Protein AF-A0AAD5XCI0-F1 (afdb_monomer_lite)

pLDDT: mean 84.83, std 14.46, range [26.53, 98.38]

Foldseek 3Di:
DDDDDDDDDPDDDDPPPDPAAFPPGPQNLLQLVLQQFWQQDFAVHPVLLVQCPQNDVLLLVLLVVLLLQLLLFFVPPVVKRFTALQQLCVQVCPPLVHDVVVQVLLLSLLLSAAPSRASSLSSLSSNQSSQVSLVADRAQRWDFHHHDPHHRPRSPQQDDDDPDNLVSVQVSVVRSVDHLLLQLLSVQQSQQAFFDACVSCVPQDPPVRRTFHQADDYSHRFLRNLQCVVVVNTSGSLCPNDPVRVPSVCSCPVVPNPNSVQCNHRVSSRVSSSVSSNSSSPSGIPNTDIHGGRDHRQKDWDPFAWAQDVLFIKGKGKIKHWDQVFAFDWKWKAFPFPRDIWTWAWDDSQWGWRHVVITIITMTITMGGDDDDDRQFIWMWIATPVRDIDIGQSSVVTHGYDHAKDWHLLQKAKADPDPWKIKTKTKMKGFPVQVVWFKKKWKKWWDFDPDPPDTDTDIDIDIDTWAWDPDDPHPPTITMTIDMDMYTPSTLSHMWIKMDTPNDIDDTDRSCSRVVVHPQHPQAAAEWEWDWEFAAQDPVFQLRTDIFIDTPNDPPDEAHEAAAFHKHKYKYFAQDQAFWWKAKQLQLCFLHQLLRTADLANFPTFHHRGIDMHIGGRNFAAKIKMATNPFVSLLRRRIHIYGYDYPDPDDFPEEDEKEKEFHANDDRVVQLCVQQDLVNLVSDHDDGRAIDIPSHQEAEDEDAAQGKYWYKYFASYQFFKKKKAKFPWKKWWQDKQRFGWDTDIDRMAIDGHGIMTIIIIGHHHDPPDQDAKIKTKIKTDDDFADPVRDGDDDDIHIGTYIHDHDPPHHYDDGPQPDDPNDDDHPDDLQVQQRIGGPDFAAAFDAPEEDEWEWDWHAFPVSTIAIDTPPAFADRFLAHQQLLLVFADPVQVPPDPCLQPVSLQEDEADFGKYKYKYFQQHSFKWKKFKHSDWKFWQHKAADDDDPVPGDGHPTGTTTHGMHIHGHRIITIIMDGLNRQGKMKIAISNSSNVVRGRIHIYHGPSVPSDDDDDPSRVVSCVVVVGASHGGSQNHYRNPNPNTDDGGD

Radius of gyration: 37.1 Å; chains: 1; bounding box: 99×82×114 Å

Sequence (1046 aa):
MLVRACVLTLGWILQAFAATVTWPSANSRYDELEEVYYQDAGYRGAQFSTLFTPCSDDNALALRMGFHDMVGHNVSDSANLVGGIDSSLRYELNHTNNVFSFNAHYFYYTNFANQRASVADLQALGLVHGVALCNGPTIPYRAGRLDALSANPSYAFLPSDVADPIHELIGNFSLMGFNQSEFISVIACAHTIGGVEHDEHPLIVSAAENKLMFDSTNLIFDDLIVSQYVSGQSVDPLVVGPTSFDVDFRIFSSDGNVTIKQMNSPEAFASRCTDMLAKVLNSVPTTSVLTDVLVPYEVKPSHVGYDFVDGVLTFLGEIRVRTTEEAVDSVSIISSDSGETISATAISNGNATGGFPVETFQFYSFAKAINKTAVSAYSVNVTYSNGTSILFDNNEALFPIEPRVFYSQSSSCLATNDVMNWTATIVAAVSNDLVTNPVHLIFTQGVRDSVPTFPVVNLQAETITMSKVASQNLSSSFTLYSATVTINAWTQNQATFDISVGGVNDSFHKLTDLVGQNCAATNNVLYWNITYVQTDLGSYVPGGARRVIGVNGVWPVDAVYANLGDTLQIRVANQLDVPTSLHFFGIHQTGSPQYDGVPYVTQCPIPSGNSFTYTVFLNQSGTFWIEGDYMGQSVDGLRVPLIVRSTGDVKYNNDFIVRLTDWYSDEYPDLFAQFSSNLNPLGTLPTPGAILANEQSNSSLPFITGETYMVRLISMASQIAMNIAIDGHNMTIVEVDGVSIQPYEVTSLAIAPSQRLGVLVTAVDDTNTTLVNYAMRISQRMKGADSDGTEVVSGQLTTYLVISYAVDNPLGQSVDTSEGGGIVIIYNDTVLPSLEPLIDTDVLIPTQQILLDASVLMMADGSSHGTFNDIAYIRPAVPSLMTALSMPSDALKANLEVYGIDTNPFLLDDGVTELVISNNNAVEYAFHLHGHSFQVIAVAALPYASSEIVEPQTGPPSRDTIHIPANYYAVVRFENENPGVWLFHGTTTFLRDSGFSATLIETPTAINITFDADFAQTCAASGIPFTGNAAGNALLNMTGLQDEVL

InterPro domains:
  IPR001117 Multicopper oxidase, second cupredoxin domain [PF00394] (655-783)
  IPR002016 Haem peroxidase [PF00141] (56-197)
  IPR002016 Haem peroxidase [PS50873] (33-194)
  IPR008972 Cupredoxin [G3DSA:2.60.40.420] (506-646)
  IPR008972 Cupredoxin [G3DSA:2.60.40.420] (649-817)
  IPR008972 Cupredoxin [G3DSA:2.60.40.420] (843-1023)
  IPR008972 Cupredoxin [SSF49503] (526-676)
  IPR008972 Cupredoxin [SSF49503] (651-767)
  IPR008972 Cupredoxin [SSF49503] (840-1019)
  IPR010255 Haem peroxidase superfamily [SSF48113] (54-331)
  IPR011706 Multicopper oxidase, C-terminal [PF07731] (875-1004)
  IPR011707 Multicopper oxidase-like, N-terminal [PF07732] (543-646)
  IPR045087 Multicopper oxidase [PTHR11709] (546-986)

Organism: NCBI:txid109957

Secondary structure (DSSP, 8-state):
---------S--S----PPPPPSS-SSTHHHHHHHHHH--EETT---GGGGGSS--HHHHHHHHHHHHHHTT--TT-TTT---SSSSGGGG-TTSTTS-TTHHHHHHHHHTT-BTTB-HHHHHHHHHHHHHHHTTPPPP--B------SS--TTTT-SPSS-S-HHHHHHHHHHHTT--HHHHHHHHHHHTTS-EEETTT-TTTS-TTT-EEESSSSSS--SSHHHHHHHHT----HHHHS-TTS-HHHHHHHTTTSHHHHHT-SHHHHHHHHHHHHHHHHT---TT----SBP---SEEEEEEEEEEETTEEEEEEEEEEE-SSS-EEEEEEEETTT--EEEEEEEEEEEEEETTTTEEEEEEEEEEE-SS---SEEEEEEEETTS-EEEE-TTTT-EE--SSEEE-GGG-EEEE-SSSEEEEEEEEEEETTTTTSPEEEEEEEEEE---SSSPPEEEEEEEEEPEEP------TTEEEEEEEEEEEGGGGGG-EEEEEETTEEEEEEEGGGGTT-B---TT-EEEEEEEEEE----TTSTT-SSEEEEETTBSSPPPEEEETT-EEEEEEEE-SSS-B-EEEET---TT-GGGS--BTTTB--B-TT-EEEEEEE----EEEEEEE-STTTTTTT-EEEEEEE---S---SEEEEEEEEEE-SS-HHHHHHHHTSTT-TT-PPPPPSEEEETTBSS-EEE--TT-EEEEEEEE--SS--EEEEETT--EEEEEETTEEEEEEEESEEEE-TT-EEEEEEEPP--TTS---BEEEEEEEPP-B--TTS----SS--EEEEEEES-TTSPBPPP---STT-PPPPSB-TT-GGG--BSS--PPP--SEEEEEEEEEEE-TTS-EEEEETTB-----SS-HHHHHHHS-HHHHHH-GGGG-GGG-EEEE-SSEEEEEEEE-SSB-EEEEETT--EEEEEEEESSP-GGG----SSPPPEESEEEE-TTEEEEEEEE--S-EEEEEEES-HHHHHHT-EEEEEESTTT------HHHHHHHHHHT--SSSSTTSSSTT--TT------

Structure (mmCIF, N/CA/C/O backbone):
data_AF-A0AAD5XCI0-F1
#
_entry.id   AF-A0AAD5XCI0-F1
#
loop_
_atom_site.group_PDB
_atom_site.id
_atom_site.type_symbol
_atom_site.label_atom_id
_atom_site.label_alt_id
_atom_site.label_comp_id
_atom_site.label_asym_id
_atom_site.label_entity_id
_atom_site.label_seq_id
_atom_site.pdbx_PDB_ins_code
_atom_site.Cartn_x
_atom_site.Cartn_y
_atom_site.Cartn_z
_atom_site.occupancy
_atom_site.B_iso_or_equiv
_atom_site.auth_seq_id
_atom_site.auth_comp_id
_atom_site.auth_asym_id
_atom_site.auth_atom_id
_atom_site.pdbx_PDB_model_num
ATOM 1 N N . MET A 1 1 ? -3.051 -17.624 68.750 1.00 33.34 1 MET A N 1
ATOM 2 C CA . MET A 1 1 ? -2.814 -19.065 68.498 1.00 33.34 1 MET A CA 1
ATOM 3 C C . MET A 1 1 ? -4.013 -19.847 69.040 1.00 33.34 1 MET A C 1
ATOM 5 O O . MET A 1 1 ? -3.899 -20.521 70.048 1.00 33.34 1 MET A O 1
ATOM 9 N N . LEU A 1 2 ? -5.259 -19.549 68.663 1.00 30.66 2 LEU A N 1
ATOM 10 C CA . LEU A 1 2 ? -5.952 -19.594 67.361 1.00 30.66 2 LEU A CA 1
ATOM 11 C C . LEU A 1 2 ? -6.353 -21.012 66.928 1.00 30.66 2 LEU A C 1
ATOM 13 O O . LEU A 1 2 ? -5.729 -21.661 66.101 1.00 30.66 2 LEU A O 1
ATOM 17 N N . VAL A 1 3 ? -7.446 -21.423 67.568 1.00 31.31 3 VAL A N 1
ATOM 18 C CA . VAL A 1 3 ? -8.455 -22.391 67.147 1.00 31.31 3 VAL A CA 1
ATOM 19 C C . VAL A 1 3 ? -9.175 -21.854 65.906 1.00 31.31 3 VAL A C 1
ATOM 21 O O . VAL A 1 3 ? -9.707 -20.748 65.966 1.00 31.31 3 VAL A O 1
ATOM 24 N N . ARG A 1 4 ? -9.229 -22.640 64.825 1.00 26.53 4 ARG A N 1
ATOM 25 C CA . ARG A 1 4 ? -10.362 -22.751 63.881 1.00 26.53 4 ARG A CA 1
ATOM 26 C C . ARG A 1 4 ? -10.073 -23.899 62.907 1.00 26.53 4 ARG A C 1
ATOM 28 O O . ARG A 1 4 ? -9.461 -23.720 61.865 1.00 26.53 4 ARG A O 1
ATOM 35 N N . ALA A 1 5 ? -10.491 -25.093 63.315 1.00 29.95 5 ALA A N 1
ATOM 36 C CA . ALA A 1 5 ? -10.629 -26.285 62.489 1.00 29.95 5 ALA A CA 1
ATOM 37 C C . ALA A 1 5 ? -12.114 -26.692 62.497 1.00 29.95 5 ALA A C 1
ATOM 39 O O . ALA A 1 5 ? -12.790 -26.465 63.502 1.00 29.95 5 ALA A O 1
ATOM 40 N N . CYS A 1 6 ? -12.567 -27.314 61.403 1.00 28.59 6 CYS A N 1
ATOM 41 C CA . CYS A 1 6 ? -13.896 -27.906 61.173 1.00 28.59 6 CYS A CA 1
ATOM 42 C C . CYS A 1 6 ? -15.082 -26.942 61.000 1.00 28.59 6 CYS A C 1
ATOM 44 O O . CYS A 1 6 ? -15.758 -26.669 61.980 1.00 28.59 6 CYS A O 1
ATOM 46 N N . VAL A 1 7 ? -15.375 -26.534 59.752 1.00 28.02 7 VAL A N 1
ATOM 47 C CA . VAL A 1 7 ? -16.684 -26.673 59.053 1.00 28.02 7 VAL A CA 1
ATOM 48 C C . VAL A 1 7 ? -16.430 -26.437 57.549 1.00 28.02 7 VAL A C 1
ATOM 50 O O . VAL A 1 7 ? -16.573 -25.321 57.080 1.00 28.02 7 VAL A O 1
ATOM 53 N N . LEU A 1 8 ? -15.985 -27.449 56.797 1.00 28.78 8 LEU A N 1
ATOM 54 C CA . LEU A 1 8 ? -15.925 -27.437 55.319 1.00 28.78 8 LEU A CA 1
ATOM 55 C C . LEU A 1 8 ? -15.891 -28.896 54.828 1.00 28.78 8 LEU A C 1
ATOM 57 O O . LEU A 1 8 ? -14.874 -29.391 54.366 1.00 28.78 8 LEU A O 1
ATOM 61 N N . THR A 1 9 ? -16.971 -29.646 55.038 1.00 32.72 9 THR A N 1
ATOM 62 C CA . THR A 1 9 ? -17.254 -30.909 54.332 1.00 32.72 9 THR A CA 1
ATOM 63 C C . THR A 1 9 ? -18.761 -31.158 54.379 1.00 32.72 9 THR A C 1
ATOM 65 O O . THR A 1 9 ? -19.386 -30.889 55.400 1.00 32.72 9 THR A O 1
ATOM 68 N N . LEU A 1 10 ? -19.302 -31.702 53.283 1.00 30.53 10 LEU A N 1
ATOM 69 C CA . LEU A 1 10 ? -20.712 -32.023 52.991 1.00 30.53 10 LEU A CA 1
ATOM 70 C C . LEU A 1 10 ? -21.543 -30.914 52.327 1.00 30.53 10 LEU A C 1
ATOM 72 O O . LEU A 1 10 ? -22.449 -30.335 52.913 1.00 30.53 10 LEU A O 1
ATOM 76 N N . GLY A 1 11 ? -21.265 -30.724 51.036 1.00 26.69 11 GLY A N 1
ATOM 77 C CA . GLY A 1 11 ? -22.129 -30.029 50.082 1.00 26.69 11 GLY A CA 1
ATOM 78 C C . GLY A 1 11 ? -21.727 -30.296 48.628 1.00 26.69 11 GLY A C 1
ATOM 79 O O . GLY A 1 11 ? -21.838 -29.409 47.803 1.00 26.69 11 GLY A O 1
ATOM 80 N N . TRP A 1 12 ? -21.191 -31.483 48.323 1.00 35.09 12 TRP A N 1
ATOM 81 C CA . TRP A 1 12 ? -20.853 -31.913 46.961 1.00 35.09 12 TRP A CA 1
ATOM 82 C C . TRP A 1 12 ? -21.550 -33.241 46.693 1.00 35.09 12 TRP A C 1
ATOM 84 O O . TRP A 1 12 ? -20.977 -34.301 46.931 1.00 35.09 12 TRP A O 1
ATOM 94 N N . ILE A 1 13 ? -22.811 -33.193 46.265 1.00 30.88 13 ILE A N 1
ATOM 95 C CA . ILE A 1 13 ? -23.473 -34.323 45.610 1.00 30.88 13 ILE A CA 1
ATOM 96 C C . ILE A 1 13 ? -24.319 -33.754 44.466 1.00 30.88 13 ILE A C 1
ATOM 98 O O . ILE A 1 13 ? -25.287 -33.040 44.710 1.00 30.88 13 ILE A O 1
ATOM 102 N N . LEU A 1 14 ? -23.934 -34.148 43.245 1.00 27.53 14 LEU A N 1
ATOM 103 C CA . LEU A 1 14 ? -24.643 -34.005 41.966 1.00 27.53 14 LEU A CA 1
ATOM 104 C C . LEU A 1 14 ? -24.702 -32.590 41.360 1.00 27.53 14 LEU A C 1
ATOM 106 O O . LEU A 1 14 ? -25.779 -32.079 41.072 1.00 27.53 14 LEU A O 1
ATOM 110 N N . GLN A 1 15 ? -23.543 -32.012 41.030 1.00 31.00 15 GLN A N 1
ATOM 111 C CA . GLN A 1 15 ? -23.463 -31.312 39.744 1.00 31.00 15 GLN A CA 1
ATOM 112 C C . GLN A 1 15 ? -23.339 -32.401 38.678 1.00 31.00 15 GLN A C 1
ATOM 114 O O . GLN A 1 15 ? -22.415 -33.215 38.719 1.00 31.00 15 GLN A O 1
ATOM 119 N N . ALA A 1 16 ? -24.318 -32.482 37.778 1.00 30.00 16 ALA A N 1
ATOM 120 C CA . ALA A 1 16 ? -24.107 -33.167 36.513 1.00 30.00 16 ALA A CA 1
ATOM 121 C C . ALA A 1 16 ? -22.825 -32.579 35.911 1.00 30.00 16 ALA A C 1
ATOM 123 O O . ALA A 1 16 ? -22.718 -31.358 35.826 1.00 30.00 16 ALA A O 1
ATOM 124 N N . PHE A 1 17 ? -21.840 -33.418 35.582 1.00 36.22 17 PHE A N 1
ATOM 125 C CA . PHE A 1 17 ? -20.681 -32.972 34.818 1.00 36.22 17 PHE A CA 1
ATOM 126 C C . PHE A 1 17 ? -21.228 -32.383 33.516 1.00 36.22 17 PHE A C 1
ATOM 128 O O . PHE A 1 17 ? -21.676 -33.132 32.647 1.00 36.22 17 PHE A O 1
ATOM 135 N N . ALA A 1 18 ? -21.287 -31.054 33.422 1.00 48.53 18 ALA A N 1
ATOM 136 C CA . ALA A 1 18 ? -21.473 -30.395 32.144 1.00 48.53 18 ALA A CA 1
ATOM 137 C C . ALA A 1 18 ? -20.324 -30.884 31.258 1.00 48.53 18 ALA A C 1
ATOM 139 O O . ALA A 1 18 ? -19.176 -30.916 31.708 1.00 48.53 18 ALA A O 1
ATOM 140 N N . ALA A 1 19 ? -20.643 -31.371 30.061 1.00 58.66 19 ALA A N 1
ATOM 141 C CA . ALA A 1 19 ? -19.615 -31.810 29.130 1.00 58.66 19 ALA A CA 1
ATOM 142 C C . ALA A 1 19 ? -18.649 -30.641 28.889 1.00 58.66 19 ALA A C 1
ATOM 144 O O . ALA A 1 19 ? -19.093 -29.510 28.690 1.00 58.66 19 ALA A O 1
ATOM 145 N N . THR A 1 20 ? -17.343 -30.902 28.944 1.00 71.38 20 THR A N 1
ATOM 146 C CA . THR A 1 20 ? -16.312 -29.920 28.593 1.00 71.38 20 THR A CA 1
ATOM 147 C C . THR A 1 20 ? -16.612 -29.368 27.201 1.00 71.38 20 THR A C 1
ATOM 149 O O . THR A 1 20 ? -16.985 -30.127 26.309 1.00 71.38 20 THR A O 1
ATOM 152 N N . VAL A 1 21 ? -16.483 -28.062 26.992 1.00 81.44 21 VAL A N 1
ATOM 153 C CA . VAL A 1 21 ? -16.739 -27.468 25.673 1.00 81.44 21 VAL A CA 1
ATOM 154 C C . VAL A 1 21 ? -15.673 -27.909 24.667 1.00 81.44 21 VAL A C 1
ATOM 156 O O . VAL A 1 21 ? -14.490 -27.958 24.998 1.00 81.44 21 VAL A O 1
ATOM 159 N N . THR A 1 22 ? -16.091 -28.260 23.447 1.00 85.31 22 THR A N 1
ATOM 160 C CA . THR A 1 22 ? -15.200 -28.685 22.353 1.00 85.31 22 THR A CA 1
ATOM 161 C C . THR A 1 22 ? -14.999 -27.572 21.338 1.00 85.31 22 THR A C 1
ATOM 163 O O . THR A 1 22 ? -15.917 -26.781 21.104 1.00 85.31 22 THR A O 1
ATOM 166 N N . TRP A 1 23 ? -13.828 -27.544 20.707 1.00 88.00 23 TRP A N 1
ATOM 167 C CA . TRP A 1 23 ? -13.549 -26.695 19.552 1.00 88.00 23 TRP A CA 1
ATOM 168 C C . TRP A 1 23 ? -13.311 -27.563 18.301 1.00 88.00 23 TRP A C 1
ATOM 170 O O . TRP A 1 23 ? -12.513 -28.500 18.366 1.00 88.00 23 TRP A O 1
ATOM 180 N N . PRO A 1 24 ? -13.947 -27.281 17.154 1.00 87.81 24 PRO A N 1
ATOM 181 C CA . PRO A 1 24 ? -15.033 -26.320 17.009 1.00 87.81 24 PRO A CA 1
ATOM 182 C C . PRO A 1 24 ? -16.280 -26.787 17.774 1.00 87.81 24 PRO A C 1
ATOM 184 O O . PRO A 1 24 ? -16.511 -27.988 17.968 1.00 87.81 24 PRO A O 1
ATOM 187 N N . SER A 1 25 ? -17.087 -25.836 18.227 1.00 86.25 25 SER A N 1
ATOM 188 C CA . SER A 1 25 ? -18.356 -26.139 18.883 1.00 86.25 25 SER A CA 1
ATOM 189 C C . SER A 1 25 ? -19.383 -26.676 17.883 1.00 86.25 25 SER A C 1
ATOM 191 O O . SER A 1 25 ? -19.447 -26.246 16.731 1.00 86.25 25 SER A O 1
ATOM 193 N N . ALA A 1 26 ? -20.269 -27.568 18.343 1.00 80.56 26 ALA A N 1
ATOM 194 C CA . ALA A 1 26 ? -21.433 -27.998 17.561 1.00 80.56 26 ALA A CA 1
ATOM 195 C C . ALA A 1 26 ? -22.368 -26.824 17.217 1.00 80.56 26 ALA A C 1
ATOM 197 O O . ALA A 1 26 ? -23.058 -26.853 16.197 1.00 80.56 26 ALA A O 1
ATOM 198 N N . ASN A 1 27 ? -22.382 -25.787 18.060 1.00 82.19 27 ASN A N 1
ATOM 199 C CA . ASN A 1 27 ? -22.955 -24.493 17.727 1.00 82.19 27 ASN A CA 1
ATOM 200 C C . ASN A 1 27 ? -21.802 -23.536 17.425 1.00 82.19 27 ASN A C 1
ATOM 202 O O . ASN A 1 27 ? -21.234 -22.940 18.337 1.00 82.19 27 ASN A O 1
ATOM 206 N N . SER A 1 28 ? -21.476 -23.373 16.144 1.00 78.75 28 SER A N 1
ATOM 207 C CA . SER A 1 28 ? -20.334 -22.574 15.686 1.00 78.75 28 SER A CA 1
ATOM 208 C C . SER A 1 28 ? -20.349 -21.117 16.170 1.00 78.75 28 SER A C 1
ATOM 210 O O . SER A 1 28 ? -19.309 -20.470 16.170 1.00 78.75 28 SER A O 1
ATOM 212 N N . ARG A 1 29 ? -21.504 -20.585 16.600 1.00 82.94 29 ARG A N 1
ATOM 213 C CA . ARG A 1 29 ? -21.604 -19.240 17.200 1.00 82.94 29 ARG A CA 1
ATOM 214 C C . ARG A 1 29 ? -20.873 -19.130 18.532 1.00 82.94 29 ARG A C 1
ATOM 216 O O . ARG A 1 29 ? -20.406 -18.056 18.891 1.00 82.94 29 ARG A O 1
ATOM 223 N N . TYR A 1 30 ? -20.769 -20.245 19.251 1.00 89.94 30 TYR A N 1
ATOM 224 C CA . TYR A 1 30 ? -20.054 -20.317 20.515 1.00 89.94 30 TYR A CA 1
ATOM 225 C C . TYR A 1 30 ? -18.593 -19.898 20.339 1.00 89.94 30 TYR A C 1
ATOM 227 O O . TYR A 1 30 ? -18.116 -19.064 21.096 1.00 89.94 30 TYR A O 1
ATOM 235 N N . ASP A 1 31 ? -17.902 -20.439 19.329 1.00 89.88 31 ASP A N 1
ATOM 236 C CA . ASP A 1 31 ? -16.462 -20.226 19.135 1.00 89.88 31 ASP A CA 1
ATOM 237 C C . ASP A 1 31 ? -16.114 -18.744 18.943 1.00 89.88 31 ASP A C 1
ATOM 239 O O . ASP A 1 31 ? -15.097 -18.277 19.453 1.00 89.88 31 ASP A O 1
ATOM 243 N N . GLU A 1 32 ? -16.962 -18.012 18.217 1.00 91.25 32 GLU A N 1
ATOM 244 C CA . GLU A 1 32 ? -16.773 -16.589 17.935 1.00 91.25 32 GLU A CA 1
ATOM 245 C C . GLU A 1 32 ? -17.142 -15.717 19.139 1.00 91.25 32 GLU A C 1
ATOM 247 O O . GLU A 1 32 ? -16.369 -14.858 19.553 1.00 91.25 32 GLU A O 1
ATOM 252 N N . LEU A 1 33 ? -18.307 -15.956 19.746 1.00 93.50 33 LEU A N 1
ATOM 253 C CA . LEU A 1 33 ? -18.782 -15.149 20.872 1.00 93.50 33 LEU A CA 1
ATOM 254 C C . LEU A 1 33 ? -17.976 -15.394 22.152 1.00 93.50 33 LEU A C 1
ATOM 256 O O . LEU A 1 33 ? -17.872 -14.497 22.982 1.00 93.50 33 LEU A O 1
ATOM 260 N N . GLU A 1 34 ? -17.382 -16.578 22.313 1.00 93.12 34 GLU A N 1
ATOM 261 C CA . GLU A 1 34 ? -16.438 -16.872 23.397 1.00 93.12 34 GLU A CA 1
ATOM 262 C C . GLU A 1 34 ? -15.187 -16.006 23.293 1.00 93.12 34 GLU A C 1
ATOM 264 O O . GLU A 1 34 ? -14.701 -15.511 24.309 1.00 93.12 34 GLU A O 1
ATOM 269 N N . GLU A 1 35 ? -14.713 -15.770 22.071 1.00 91.00 35 GLU A N 1
ATOM 270 C CA . GLU A 1 35 ? -13.583 -14.885 21.813 1.00 91.00 35 GLU A CA 1
ATOM 271 C C . GLU A 1 35 ? -13.935 -13.437 22.129 1.00 91.00 35 GLU A C 1
ATOM 273 O O . GLU A 1 35 ? -13.231 -12.796 22.902 1.00 91.00 35 GLU A O 1
ATOM 278 N N . VAL A 1 36 ? -15.063 -12.951 21.601 1.00 92.69 36 VAL A N 1
ATOM 279 C CA . VAL A 1 36 ? -15.539 -11.582 21.849 1.00 92.69 36 VAL A CA 1
ATOM 280 C C . VAL A 1 36 ? -15.763 -11.333 23.342 1.00 92.69 36 VAL A C 1
ATOM 282 O O . VAL A 1 36 ? -15.479 -10.242 23.830 1.00 92.69 36 VAL A O 1
ATOM 285 N N . TYR A 1 37 ? -16.252 -12.337 24.076 1.00 92.56 37 TYR A N 1
ATOM 286 C CA . TYR A 1 37 ? -16.551 -12.195 25.496 1.00 92.56 37 TYR A CA 1
ATOM 287 C C . TYR A 1 37 ? -15.302 -12.267 26.385 1.00 92.56 37 TYR A C 1
ATOM 289 O O . TYR A 1 37 ? -15.104 -11.394 27.228 1.00 92.56 37 TYR A O 1
ATOM 297 N N . TYR A 1 38 ? -14.457 -13.291 26.223 1.00 92.69 38 TYR A N 1
ATOM 298 C CA . TYR A 1 38 ? -13.346 -13.552 27.148 1.00 92.69 38 TYR A CA 1
ATOM 299 C C . TYR A 1 38 ? -11.987 -13.044 26.660 1.00 92.69 38 TYR A C 1
ATOM 301 O O . TYR A 1 38 ? -11.130 -12.725 27.480 1.00 92.69 38 TYR A O 1
ATOM 309 N N . GLN A 1 39 ? -11.758 -12.943 25.353 1.00 92.12 39 GLN A N 1
ATOM 310 C CA . GLN A 1 39 ? -10.493 -12.484 24.776 1.00 92.12 39 GLN A CA 1
ATOM 311 C C . GLN A 1 39 ? -10.635 -11.031 24.326 1.00 92.12 39 GLN A C 1
ATOM 313 O O . GLN A 1 39 ? -10.619 -10.721 23.141 1.00 92.12 39 GLN A O 1
ATOM 318 N N . ASP A 1 40 ? -10.805 -10.128 25.285 1.00 88.94 40 ASP A N 1
ATOM 319 C CA . ASP A 1 40 ? -11.168 -8.742 24.993 1.00 88.94 40 ASP A CA 1
ATOM 320 C C . ASP A 1 40 ? -9.954 -7.819 24.776 1.00 88.94 40 ASP A C 1
ATOM 322 O O . ASP A 1 40 ? -9.921 -7.035 23.836 1.00 88.94 40 ASP A O 1
ATOM 326 N N . ALA A 1 41 ? -8.912 -7.937 25.590 1.00 88.88 41 ALA A N 1
ATOM 327 C CA . ALA A 1 41 ? -7.736 -7.075 25.568 1.00 88.88 41 ALA A CA 1
ATOM 328 C C . ALA A 1 41 ? -6.435 -7.878 25.432 1.00 88.88 41 ALA A C 1
ATOM 330 O O . ALA A 1 41 ? -6.369 -9.067 25.742 1.00 88.88 41 ALA A O 1
ATOM 331 N N . GLY A 1 42 ? -5.366 -7.201 25.007 1.00 88.00 42 GLY A N 1
ATOM 332 C CA . GLY A 1 42 ? -4.055 -7.809 24.779 1.00 88.00 42 GLY A CA 1
ATOM 333 C C . GLY A 1 42 ? -3.919 -8.415 23.382 1.00 88.00 42 GLY A C 1
ATOM 334 O O . GLY A 1 42 ? -4.496 -7.917 22.415 1.00 88.00 42 GLY A O 1
ATOM 335 N N . TYR A 1 43 ? -3.112 -9.466 23.262 1.00 87.38 43 TYR A N 1
ATOM 336 C CA . TYR A 1 43 ? -2.834 -10.114 21.984 1.00 87.38 43 TYR A CA 1
ATOM 337 C C . TYR A 1 43 ? -4.108 -10.706 21.372 1.00 87.38 43 TYR A C 1
ATOM 339 O O . TYR A 1 43 ? -4.771 -11.529 22.000 1.00 87.38 43 TYR A O 1
ATOM 347 N N . ARG A 1 44 ? -4.448 -10.273 20.148 1.00 85.50 44 ARG A N 1
ATOM 348 C CA . ARG A 1 44 ? -5.693 -10.636 19.441 1.00 85.50 44 ARG A CA 1
ATOM 349 C C . ARG A 1 44 ? -6.977 -10.325 20.229 1.00 85.50 44 ARG A C 1
ATOM 351 O O . ARG A 1 44 ? -7.993 -10.979 20.019 1.00 85.50 44 ARG A O 1
ATOM 358 N N . GLY A 1 45 ? -6.939 -9.357 21.145 1.00 88.62 45 GLY A N 1
ATOM 359 C CA . GLY A 1 45 ? -8.127 -8.932 21.881 1.00 88.62 45 GLY A CA 1
ATOM 360 C C . GLY A 1 45 ? -9.205 -8.386 20.941 1.00 88.62 45 GLY A C 1
ATOM 361 O O . GLY A 1 45 ? -8.890 -7.598 20.052 1.00 88.62 45 GLY A O 1
ATOM 362 N N . ALA A 1 46 ? -10.459 -8.792 21.137 1.00 88.81 46 ALA A N 1
ATOM 363 C CA . ALA A 1 46 ? -11.598 -8.305 20.366 1.00 88.81 46 ALA A CA 1
ATOM 364 C C . ALA A 1 46 ? -11.832 -6.801 20.575 1.00 88.81 46 ALA A C 1
ATOM 366 O O . ALA A 1 46 ? -12.239 -6.120 19.647 1.00 88.81 46 ALA A O 1
ATOM 367 N N . GLN A 1 47 ? -11.525 -6.269 21.760 1.00 91.06 47 GLN A N 1
ATOM 368 C CA . GLN A 1 47 ? -11.748 -4.881 22.180 1.00 91.06 47 GLN A CA 1
ATOM 369 C C . GLN A 1 47 ? -13.230 -4.483 22.249 1.00 91.06 47 GLN A C 1
ATOM 371 O O . GLN A 1 47 ? -13.572 -3.309 22.104 1.00 91.06 47 GLN A O 1
ATOM 376 N N . PHE A 1 48 ? -14.112 -5.444 22.515 1.00 92.56 48 PHE A N 1
ATOM 377 C CA . PHE A 1 48 ? -15.555 -5.241 22.647 1.00 92.56 48 PHE A CA 1
ATOM 378 C C . PHE A 1 48 ? -15.947 -4.472 23.920 1.00 92.56 48 PHE A C 1
ATOM 380 O O . PHE A 1 48 ? -16.985 -3.814 23.973 1.00 92.56 48 PHE A O 1
ATOM 387 N N . SER A 1 49 ? -15.132 -4.535 24.974 1.00 90.25 49 SER A N 1
ATOM 388 C CA . SER A 1 49 ? -15.390 -3.826 26.229 1.00 90.25 49 SER A CA 1
ATOM 389 C C . SER A 1 49 ? -15.036 -2.336 26.187 1.00 90.25 49 SER A C 1
ATOM 391 O O . SER A 1 49 ? -15.333 -1.617 27.143 1.00 90.25 49 SER A O 1
ATOM 393 N N . THR A 1 50 ? -14.425 -1.857 25.096 1.00 91.00 50 THR A N 1
ATOM 394 C CA . THR A 1 50 ? -13.902 -0.483 24.989 1.00 91.00 50 THR A CA 1
ATOM 395 C C . THR A 1 50 ? -14.983 0.586 25.097 1.00 91.00 50 THR A C 1
ATOM 397 O O . THR A 1 50 ? -14.724 1.628 25.690 1.00 91.00 50 THR A O 1
ATOM 400 N N . LEU A 1 51 ? -16.200 0.320 24.610 1.00 90.00 51 LEU A N 1
ATOM 401 C CA . LEU A 1 51 ? -17.340 1.229 24.782 1.00 90.00 51 LEU A CA 1
ATOM 402 C C . LEU A 1 51 ? -17.808 1.326 26.247 1.00 90.00 51 LEU A C 1
ATOM 404 O O . LEU A 1 51 ? -18.415 2.312 26.637 1.00 90.00 51 LEU A O 1
ATOM 408 N N . PHE A 1 52 ? -17.526 0.309 27.061 1.00 90.19 52 PHE A N 1
ATOM 409 C CA . PHE A 1 52 ? -18.044 0.166 28.427 1.00 90.19 52 PHE A CA 1
ATOM 410 C C . PHE A 1 52 ? -16.979 0.435 29.505 1.00 90.19 52 PHE A C 1
ATOM 412 O O . PHE A 1 52 ? -17.251 0.256 30.698 1.00 90.19 52 PHE A O 1
ATOM 419 N N . THR A 1 53 ? -15.753 0.787 29.091 1.00 87.69 53 THR A N 1
ATOM 420 C CA . THR A 1 53 ? -14.583 0.930 29.967 1.00 87.69 53 THR A CA 1
ATOM 421 C C . THR A 1 53 ? -13.929 2.309 29.804 1.00 87.69 53 THR A C 1
ATOM 423 O O . THR A 1 53 ? -13.436 2.619 28.721 1.00 87.69 53 THR A O 1
ATOM 426 N N . PRO A 1 54 ? -13.799 3.111 30.881 1.00 89.75 54 PRO A N 1
ATOM 427 C CA . PRO A 1 54 ? -14.346 2.881 32.223 1.00 89.75 54 PRO A CA 1
ATOM 428 C C . PRO A 1 54 ? -15.883 2.944 32.229 1.00 89.75 54 PRO A C 1
ATOM 430 O O . PRO A 1 54 ? -16.472 3.427 31.270 1.00 89.75 54 PRO A O 1
ATOM 433 N N . CYS A 1 55 ? -16.519 2.495 33.319 1.00 90.50 55 CYS A N 1
ATOM 434 C CA . CYS A 1 55 ? -17.972 2.602 33.478 1.00 90.50 55 CYS A CA 1
ATOM 435 C C . CYS A 1 55 ? -18.456 4.045 33.223 1.00 90.50 55 CYS A C 1
ATOM 437 O O . CYS A 1 55 ? -17.993 4.989 33.874 1.00 90.50 55 CYS A O 1
ATOM 439 N N . SER A 1 56 ? -19.368 4.193 32.264 1.00 91.56 56 SER A N 1
ATOM 440 C CA . SER A 1 56 ? -19.910 5.456 31.762 1.00 91.56 56 SER A CA 1
ATOM 441 C C . SER A 1 56 ? -21.436 5.370 31.598 1.00 91.56 56 SER A C 1
ATOM 443 O O . SER A 1 56 ? -22.073 4.368 31.933 1.00 91.56 56 SER A O 1
ATOM 445 N N . ASP A 1 57 ? -22.038 6.424 31.050 1.00 89.12 57 ASP A N 1
ATOM 446 C CA . ASP A 1 57 ? -23.444 6.412 30.646 1.00 89.12 57 ASP A CA 1
ATOM 447 C C . ASP A 1 57 ? -23.751 5.382 29.544 1.00 89.12 57 ASP A C 1
ATOM 449 O O . ASP A 1 57 ? -24.882 4.899 29.468 1.00 89.12 57 ASP A O 1
ATOM 453 N N . ASP A 1 58 ? -22.754 4.963 28.760 1.00 92.50 58 ASP A N 1
ATOM 454 C CA . ASP A 1 58 ? -22.897 3.893 27.766 1.00 92.50 58 ASP A CA 1
ATOM 455 C C . ASP A 1 58 ? -23.229 2.553 28.445 1.00 92.50 58 ASP A C 1
ATOM 457 O O . ASP A 1 58 ? -24.026 1.761 27.941 1.00 92.50 58 ASP A O 1
ATOM 461 N N . ASN A 1 59 ? -22.703 2.295 29.647 1.00 93.44 59 ASN A N 1
ATOM 462 C CA . ASN A 1 59 ? -23.034 1.091 30.411 1.00 93.44 59 ASN A CA 1
ATOM 463 C C . ASN A 1 59 ? -24.515 1.061 30.816 1.00 93.44 59 ASN A C 1
ATOM 465 O O . ASN A 1 59 ? -25.187 0.037 30.659 1.00 93.44 59 ASN A O 1
ATOM 469 N N . ALA A 1 60 ? -25.030 2.192 31.309 1.00 90.56 60 ALA A N 1
ATOM 470 C CA . ALA A 1 60 ? -26.446 2.340 31.638 1.00 90.56 60 ALA A CA 1
ATOM 471 C C . ALA A 1 60 ? -27.317 2.235 30.374 1.00 90.56 60 ALA A C 1
ATOM 473 O O . ALA A 1 60 ? -28.377 1.602 30.387 1.00 90.56 60 ALA A O 1
ATOM 474 N N . LEU A 1 61 ? -26.841 2.781 29.252 1.00 90.81 61 LEU A N 1
ATOM 475 C CA . LEU A 1 61 ? -27.526 2.710 27.969 1.00 90.81 61 LEU A CA 1
ATOM 476 C C . LEU A 1 61 ? -27.594 1.280 27.412 1.00 90.81 61 LEU A C 1
ATOM 478 O O . LEU A 1 61 ? -28.640 0.889 26.895 1.00 90.81 61 LEU A O 1
ATOM 482 N N . ALA A 1 62 ? -26.543 0.470 27.568 1.00 93.06 62 ALA A N 1
ATOM 483 C CA . ALA A 1 62 ? -26.542 -0.941 27.172 1.00 93.06 62 ALA A CA 1
ATOM 484 C C . ALA A 1 62 ? -27.567 -1.767 27.969 1.00 93.06 62 ALA A C 1
ATOM 486 O O . ALA A 1 62 ? -28.299 -2.584 27.400 1.00 93.06 62 ALA A O 1
ATOM 487 N N . LEU A 1 63 ? -27.664 -1.513 29.278 1.00 92.25 63 LEU A N 1
ATOM 488 C CA . LEU A 1 63 ? -28.677 -2.118 30.143 1.00 92.25 63 LEU A CA 1
ATOM 489 C C . LEU A 1 63 ? -30.094 -1.721 29.704 1.00 92.25 63 LEU A C 1
ATOM 491 O O . LEU A 1 63 ? -30.968 -2.582 29.557 1.00 92.25 63 LEU A O 1
ATOM 495 N N . ARG A 1 64 ? -30.300 -0.432 29.409 1.00 89.06 64 ARG A N 1
ATOM 496 C CA . ARG A 1 64 ? -31.568 0.100 28.898 1.00 89.06 64 ARG A CA 1
ATOM 497 C C . ARG A 1 64 ? -31.932 -0.484 27.530 1.00 89.06 64 ARG A C 1
ATOM 499 O O . ARG A 1 64 ? -33.077 -0.885 27.345 1.00 89.06 64 ARG A O 1
ATOM 506 N N . MET A 1 65 ? -30.987 -0.601 26.596 1.00 90.06 65 MET A N 1
ATOM 507 C CA . MET A 1 65 ? -31.220 -1.220 25.283 1.00 90.06 65 MET A CA 1
ATOM 508 C C . MET A 1 65 ? -31.725 -2.652 25.403 1.00 90.06 65 MET A C 1
ATOM 510 O O . MET A 1 65 ? -32.723 -2.998 24.774 1.00 90.06 65 MET A O 1
ATOM 514 N N . GLY A 1 66 ? -31.070 -3.480 26.226 1.00 90.50 66 GLY A N 1
ATOM 515 C CA . GLY A 1 66 ? -31.512 -4.858 26.434 1.00 90.50 66 GLY A CA 1
ATOM 516 C C . GLY A 1 66 ? -32.947 -4.918 26.958 1.00 90.50 66 GLY A C 1
ATOM 517 O O . GLY A 1 66 ? -33.756 -5.707 26.478 1.00 90.50 66 GLY A O 1
ATOM 518 N N . PHE A 1 67 ? -33.309 -4.028 27.878 1.00 88.06 67 PHE A N 1
ATOM 519 C CA . PHE A 1 67 ? -34.686 -3.948 28.348 1.00 88.06 67 PHE A CA 1
ATOM 520 C C . PHE A 1 67 ? -35.671 -3.527 27.245 1.00 88.06 67 PHE A C 1
ATOM 522 O O . PHE A 1 67 ? -36.698 -4.180 27.071 1.00 88.06 67 PHE A O 1
ATOM 529 N N . HIS A 1 68 ? -35.358 -2.477 26.482 1.00 86.88 68 HIS A N 1
ATOM 530 C CA . HIS A 1 68 ? -36.238 -1.947 25.433 1.00 86.88 68 HIS A CA 1
ATOM 531 C C . HIS A 1 68 ? -36.492 -2.941 24.292 1.00 86.88 68 HIS A C 1
ATOM 533 O O . HIS A 1 68 ? -37.600 -2.972 23.761 1.00 86.88 68 HIS A O 1
ATOM 539 N N . ASP A 1 69 ? -35.505 -3.759 23.937 1.00 88.19 69 ASP A N 1
ATOM 540 C CA . ASP A 1 69 ? -35.656 -4.814 22.928 1.00 88.19 69 ASP A CA 1
ATOM 541 C C . ASP A 1 69 ? -36.472 -5.997 23.494 1.00 88.19 69 ASP A C 1
ATOM 543 O O . ASP A 1 69 ? -37.421 -6.483 22.876 1.00 88.19 69 ASP A O 1
ATOM 547 N N . MET A 1 70 ? -36.212 -6.375 24.756 1.00 87.69 70 MET A N 1
ATOM 548 C CA . MET A 1 70 ? -36.953 -7.434 25.450 1.00 87.69 70 MET A CA 1
ATOM 549 C C . MET A 1 70 ? -38.451 -7.136 25.598 1.00 87.69 70 MET A C 1
ATOM 551 O O . MET A 1 70 ? -39.251 -8.067 25.532 1.00 87.69 70 MET A O 1
ATOM 555 N N . VAL A 1 71 ? -38.854 -5.867 25.744 1.00 80.56 71 VAL A N 1
ATOM 556 C CA . VAL A 1 71 ? -40.266 -5.450 25.898 1.00 80.56 71 VAL A CA 1
ATOM 557 C C . VAL A 1 71 ? -41.164 -5.939 24.755 1.00 80.56 71 VAL A C 1
ATOM 559 O O . VAL A 1 71 ? -42.363 -6.140 24.947 1.00 80.56 71 VAL A O 1
ATOM 562 N N . GLY A 1 72 ? -40.601 -6.197 23.575 1.00 78.00 72 GLY A N 1
ATOM 563 C CA . GLY A 1 72 ? -41.335 -6.783 22.461 1.00 78.00 72 GLY A CA 1
ATOM 564 C C . GLY A 1 72 ? -41.700 -8.267 22.629 1.00 78.00 72 GLY A C 1
ATOM 565 O O . GLY A 1 72 ? -42.431 -8.800 21.789 1.00 78.00 72 GLY A O 1
ATOM 566 N N . HIS A 1 73 ? -41.188 -8.950 23.658 1.00 85.06 73 HIS A N 1
ATOM 567 C CA . HIS A 1 73 ? -41.383 -10.382 23.869 1.00 85.06 73 HIS A CA 1
ATOM 568 C C . HIS A 1 73 ? -42.825 -10.717 24.256 1.00 85.06 73 HIS A C 1
ATOM 570 O O . HIS A 1 73 ? -43.400 -10.112 25.163 1.00 85.06 73 HIS A O 1
ATOM 576 N N . ASN A 1 74 ? -43.404 -11.728 23.606 1.00 84.06 74 ASN A N 1
ATOM 577 C CA . ASN A 1 74 ? -44.760 -12.182 23.898 1.00 84.06 74 ASN A CA 1
ATOM 578 C C . ASN A 1 74 ? -44.836 -13.701 24.118 1.00 84.06 74 ASN A C 1
ATOM 580 O O . ASN A 1 74 ? -44.932 -14.482 23.168 1.00 84.06 74 ASN A O 1
ATOM 584 N N . VAL A 1 75 ? -44.898 -14.117 25.388 1.00 83.12 75 VAL A N 1
ATOM 585 C CA . VAL A 1 75 ? -45.029 -15.522 25.804 1.00 83.12 75 VAL A CA 1
ATOM 586 C C . VAL A 1 75 ? -46.422 -16.110 25.573 1.00 83.12 75 VAL A C 1
ATOM 588 O O . VAL A 1 75 ? -46.596 -17.328 25.630 1.00 83.12 75 VAL A O 1
ATOM 591 N N . SER A 1 76 ? -47.432 -15.270 25.323 1.00 74.62 76 SER A N 1
ATOM 592 C CA . SER A 1 76 ? -48.808 -15.723 25.078 1.00 74.62 76 SER A CA 1
ATOM 593 C C . SER A 1 76 ? -49.036 -16.191 23.635 1.00 74.62 76 SER A C 1
ATOM 595 O O . SER A 1 76 ? -49.890 -17.053 23.404 1.00 74.62 76 SER A O 1
ATOM 597 N N . ASP A 1 77 ? -48.228 -15.720 22.678 1.00 70.81 77 ASP A N 1
ATOM 598 C CA . ASP A 1 77 ? -48.177 -16.272 21.320 1.00 70.81 77 ASP A CA 1
ATOM 599 C C . ASP A 1 77 ? -47.282 -17.519 21.283 1.00 70.81 77 ASP A C 1
ATOM 601 O O . ASP A 1 77 ? -46.205 -17.551 20.692 1.00 70.81 77 ASP A O 1
ATOM 605 N N . SER A 1 78 ? -47.744 -18.578 21.949 1.00 59.66 78 SER A N 1
ATOM 606 C CA . SER A 1 78 ? -47.021 -19.854 22.070 1.00 59.66 78 SER A CA 1
ATOM 607 C C . SER A 1 78 ? -46.684 -20.543 20.737 1.00 59.66 78 SER A C 1
ATOM 609 O O . SER A 1 78 ? -45.895 -21.487 20.735 1.00 59.66 78 SER A O 1
ATOM 611 N N . ALA A 1 79 ? -47.274 -20.109 19.615 1.00 59.31 79 ALA A N 1
ATOM 612 C CA . ALA A 1 79 ? -46.998 -20.669 18.295 1.00 59.31 79 ALA A CA 1
ATOM 613 C C . ALA A 1 79 ? -45.736 -20.075 17.650 1.00 59.31 79 ALA A C 1
ATOM 615 O O . ALA A 1 79 ? -45.098 -20.774 16.867 1.00 59.31 79 ALA A O 1
ATOM 616 N N . ASN A 1 80 ? -45.375 -18.828 17.983 1.00 60.25 80 ASN A N 1
ATOM 617 C CA . ASN A 1 80 ? -44.248 -18.134 17.356 1.00 60.25 80 ASN A CA 1
ATOM 618 C C . ASN A 1 80 ? -43.241 -17.535 18.351 1.00 60.25 80 ASN A C 1
ATOM 620 O O . ASN A 1 80 ? -42.095 -17.372 17.949 1.00 60.25 80 ASN A O 1
ATOM 624 N N . LEU A 1 81 ? -43.626 -17.247 19.608 1.00 67.12 81 LEU A N 1
ATOM 625 C CA . LEU A 1 81 ? -42.902 -16.384 20.565 1.00 67.12 81 LEU A CA 1
ATOM 626 C C . LEU A 1 81 ? -42.177 -15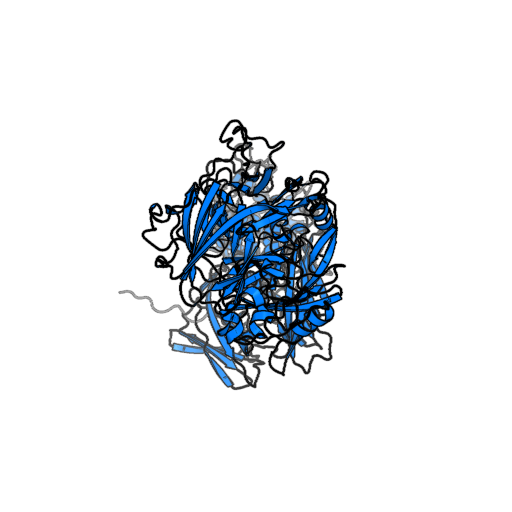.250 19.831 1.00 67.12 81 LEU A C 1
ATOM 628 O O . LEU A 1 81 ? -41.017 -15.385 19.456 1.00 67.12 81 LEU A O 1
ATOM 632 N N . VAL A 1 82 ? -42.882 -14.157 19.561 1.00 74.00 82 VAL A N 1
ATOM 633 C CA . VAL A 1 82 ? -42.309 -13.009 18.843 1.00 74.00 82 VAL A CA 1
ATOM 634 C C . VAL A 1 82 ? -41.610 -12.054 19.812 1.00 74.00 82 VAL A C 1
ATOM 636 O O . VAL A 1 82 ? -42.051 -11.916 20.954 1.00 74.00 82 VAL A O 1
ATOM 639 N N . GLY A 1 83 ? -40.539 -11.400 19.352 1.00 79.88 83 GLY A N 1
ATOM 640 C CA . GLY A 1 83 ? -39.762 -10.423 20.119 1.00 79.88 83 GLY A CA 1
ATOM 641 C C . GLY A 1 83 ? -38.865 -11.013 21.206 1.00 79.88 83 GLY A C 1
ATOM 642 O O . GLY A 1 83 ? -38.777 -12.231 21.383 1.00 79.88 83 GLY A O 1
ATOM 643 N N . GLY A 1 84 ? -38.231 -10.134 21.978 1.00 88.19 84 GLY A N 1
ATOM 644 C CA . GLY A 1 84 ? -37.184 -10.484 22.936 1.00 88.19 84 GLY A CA 1
ATOM 645 C C . GLY A 1 84 ? -35.880 -9.782 22.579 1.00 88.19 84 GLY A C 1
ATOM 646 O O . GLY A 1 84 ? -35.887 -8.823 21.820 1.00 88.19 84 GLY A O 1
ATOM 647 N N . ILE A 1 85 ? -34.756 -10.272 23.101 1.00 91.62 85 ILE A N 1
ATOM 648 C CA . ILE A 1 85 ? -33.436 -9.824 22.645 1.00 91.62 85 ILE A CA 1
ATOM 649 C C . ILE A 1 85 ? -33.155 -10.451 21.275 1.00 91.62 85 ILE A C 1
ATOM 651 O O . ILE A 1 85 ? -32.562 -11.530 21.174 1.00 91.62 85 ILE A O 1
ATOM 655 N N . ASP A 1 86 ? -33.638 -9.799 20.227 1.00 91.00 86 ASP A N 1
ATOM 656 C CA . ASP A 1 86 ? -33.452 -10.173 18.822 1.00 91.00 86 ASP A CA 1
ATOM 657 C C . ASP A 1 86 ? -32.969 -8.989 17.965 1.00 91.00 86 ASP A C 1
ATOM 659 O O . ASP A 1 86 ? -32.859 -9.101 16.745 1.00 91.00 86 ASP A O 1
ATOM 663 N N . SER A 1 87 ? -32.644 -7.857 18.596 1.00 90.50 87 SER A N 1
ATOM 664 C CA . SER A 1 87 ? -32.263 -6.600 17.956 1.00 90.50 87 SER A CA 1
ATOM 665 C C . SER A 1 87 ? -33.307 -6.069 16.968 1.00 90.50 87 SER A C 1
ATOM 667 O O . SER A 1 87 ? -32.954 -5.358 16.024 1.00 90.50 87 SER A O 1
ATOM 669 N N . SER A 1 88 ? -34.594 -6.366 17.167 1.00 87.81 88 SER A N 1
ATOM 670 C CA . SER A 1 88 ? -35.690 -5.749 16.401 1.00 87.81 88 SER A CA 1
ATOM 671 C C . SER A 1 88 ? -35.797 -4.240 16.642 1.00 87.81 88 SER A C 1
ATOM 673 O O . SER A 1 88 ? -36.168 -3.502 15.720 1.00 87.81 88 SER A O 1
ATOM 675 N N . LEU A 1 89 ? -35.338 -3.765 17.803 1.00 85.88 89 LEU A N 1
ATOM 676 C CA . LEU A 1 89 ? -35.285 -2.351 18.174 1.00 85.88 89 LEU A CA 1
ATOM 677 C C . LEU A 1 89 ? -34.537 -1.474 17.147 1.00 85.88 89 LEU A C 1
ATOM 679 O O . LEU A 1 89 ? -34.880 -0.301 16.977 1.00 85.88 89 LEU A O 1
ATOM 683 N N . ARG A 1 90 ? -33.591 -2.029 16.373 1.00 86.06 90 ARG A N 1
ATOM 684 C CA . ARG A 1 90 ? -32.878 -1.303 15.298 1.00 86.06 90 ARG A CA 1
ATOM 685 C C . ARG A 1 90 ? -33.794 -0.779 14.181 1.00 86.06 90 ARG A C 1
ATOM 687 O O . ARG A 1 90 ? -33.425 0.149 13.465 1.00 86.06 90 ARG A O 1
ATOM 694 N N . TYR A 1 91 ? -34.991 -1.347 14.038 1.00 82.75 91 TYR A N 1
ATOM 695 C CA . TYR A 1 91 ? -36.010 -0.904 13.080 1.00 82.75 91 TYR A CA 1
ATOM 696 C C . TYR A 1 91 ? -37.031 0.073 13.688 1.00 82.75 91 TYR A C 1
ATOM 698 O O . TYR A 1 91 ? -37.923 0.553 12.985 1.00 82.75 91 TYR A O 1
ATOM 706 N N . GLU A 1 92 ? -36.916 0.376 14.981 1.00 81.00 92 GLU A N 1
ATOM 707 C CA . GLU A 1 92 ? -37.943 1.051 15.788 1.00 81.00 92 GLU A CA 1
ATOM 708 C C . GLU A 1 92 ? -37.417 2.317 16.475 1.00 81.00 92 GLU A C 1
ATOM 710 O O . GLU A 1 92 ? -38.095 2.922 17.305 1.00 81.00 92 GLU A O 1
ATOM 715 N N . LEU A 1 93 ? -36.216 2.765 16.107 1.00 79.31 93 LEU A N 1
ATOM 716 C CA . LEU A 1 93 ? -35.498 3.869 16.759 1.00 79.31 93 LEU A CA 1
ATOM 717 C C . LEU A 1 93 ? -36.219 5.225 16.654 1.00 79.31 93 LEU A C 1
ATOM 719 O O . LEU A 1 93 ? -35.968 6.117 17.454 1.00 79.31 93 LEU A O 1
ATOM 723 N N . ASN A 1 94 ? -37.161 5.372 15.715 1.00 75.44 94 ASN A N 1
ATOM 724 C CA . ASN A 1 94 ? -38.005 6.569 15.591 1.00 75.44 94 ASN A CA 1
ATOM 725 C C . ASN A 1 94 ? -39.242 6.554 16.507 1.00 75.44 94 ASN A C 1
ATOM 727 O O . ASN A 1 94 ? -40.038 7.496 16.475 1.00 75.44 94 ASN A O 1
ATOM 731 N N . HIS A 1 95 ? -39.476 5.473 17.251 1.00 74.31 95 HIS A N 1
ATOM 732 C CA . HIS A 1 95 ? -40.606 5.389 18.166 1.00 74.31 95 HIS A CA 1
ATOM 733 C C . HIS A 1 95 ? -40.400 6.346 19.349 1.00 74.31 95 HIS A C 1
ATOM 735 O O . HIS A 1 95 ? -39.300 6.454 19.877 1.00 74.31 95 HIS A O 1
ATOM 741 N N . THR A 1 96 ? -41.464 6.998 19.826 1.00 66.38 96 THR A N 1
ATOM 742 C CA . THR A 1 96 ? -41.394 8.024 20.892 1.00 66.38 96 THR A CA 1
ATOM 743 C C . THR A 1 96 ? -40.884 7.515 22.239 1.00 66.38 96 THR A C 1
ATOM 745 O O . THR A 1 96 ? -40.553 8.313 23.105 1.00 66.38 96 THR A O 1
ATOM 748 N N . ASN A 1 97 ? -40.855 6.195 22.423 1.00 66.56 97 ASN A N 1
ATOM 749 C CA . ASN A 1 97 ? -40.360 5.546 23.639 1.00 66.56 97 ASN A CA 1
ATOM 750 C C . ASN A 1 97 ? -38.880 5.158 23.533 1.00 66.56 97 ASN A C 1
ATOM 752 O O . ASN A 1 97 ? -38.336 4.620 24.490 1.00 66.56 97 ASN A O 1
ATOM 756 N N . ASN A 1 98 ? -38.245 5.398 22.384 1.00 74.38 98 ASN A N 1
ATOM 757 C CA . ASN A 1 98 ? -36.844 5.095 22.146 1.00 74.38 98 ASN A CA 1
ATOM 758 C C . ASN A 1 98 ? -36.005 6.352 22.144 1.00 74.38 98 ASN A C 1
ATOM 760 O O . ASN A 1 98 ? -36.463 7.439 21.794 1.00 74.38 98 ASN A O 1
ATOM 764 N N . VAL A 1 99 ? -34.757 6.172 22.551 1.00 71.50 99 VAL A N 1
ATOM 765 C CA . VAL A 1 99 ? -33.802 7.261 22.669 1.00 71.50 99 VAL A CA 1
ATOM 766 C C . VAL A 1 99 ? -32.828 7.214 21.509 1.00 71.50 99 VAL A C 1
ATOM 768 O O . VAL A 1 99 ? -32.413 6.147 21.053 1.00 71.50 99 VAL A O 1
ATOM 771 N N . PHE A 1 100 ? -32.472 8.395 21.013 1.00 66.88 100 PHE A N 1
ATOM 772 C CA . PHE A 1 100 ? -31.622 8.543 19.835 1.00 66.88 100 PHE A CA 1
ATOM 773 C C . PHE A 1 100 ? -30.230 7.917 20.027 1.00 66.88 100 PHE A C 1
ATOM 775 O O . PHE A 1 100 ? -29.617 7.446 19.068 1.00 66.88 100 PHE A O 1
ATOM 782 N N . SER A 1 101 ? -29.743 7.877 21.268 1.00 77.25 101 SER A N 1
ATOM 783 C CA . SER A 1 101 ? -28.428 7.353 21.646 1.00 77.25 101 SER A CA 1
ATOM 784 C C . SER A 1 101 ? -28.257 5.848 21.380 1.00 77.25 101 SER A C 1
ATOM 786 O O . SER A 1 101 ? -27.129 5.406 21.158 1.00 77.25 101 SER A O 1
ATOM 788 N N . PHE A 1 102 ? -29.342 5.067 21.260 1.00 86.06 102 PHE A N 1
ATOM 789 C CA . PHE A 1 102 ? -29.281 3.647 20.868 1.00 86.06 102 PHE A CA 1
ATOM 790 C C . PHE A 1 102 ? -28.597 3.420 19.504 1.00 86.06 102 PHE A C 1
ATOM 792 O O . PHE A 1 102 ? -27.996 2.368 19.276 1.00 86.06 102 PHE A O 1
ATOM 799 N N . ASN A 1 103 ? -28.633 4.412 18.605 1.00 81.25 103 ASN A N 1
ATOM 800 C CA . ASN A 1 103 ? -27.976 4.348 17.295 1.00 81.25 103 ASN A CA 1
ATOM 801 C C . ASN A 1 103 ? -26.465 4.088 17.402 1.00 81.25 103 ASN A C 1
ATOM 803 O O . ASN A 1 103 ? -25.922 3.285 16.642 1.00 81.25 103 ASN A O 1
ATOM 807 N N . ALA A 1 104 ? -25.787 4.765 18.334 1.00 84.25 104 ALA A N 1
ATOM 808 C CA . ALA A 1 104 ? -24.336 4.675 18.483 1.00 84.25 104 ALA A CA 1
ATOM 809 C C . ALA A 1 104 ? -23.906 3.269 18.928 1.00 84.25 104 ALA A C 1
ATOM 811 O O . ALA A 1 104 ? -22.953 2.709 18.390 1.00 84.25 104 ALA A O 1
ATOM 812 N N . HIS A 1 105 ? -24.670 2.665 19.839 1.00 90.06 105 HIS A N 1
ATOM 813 C CA . HIS A 1 105 ? -24.455 1.296 20.297 1.00 90.06 105 HIS A CA 1
ATOM 814 C C . HIS A 1 105 ? -24.683 0.271 19.190 1.00 90.06 105 HIS A C 1
ATOM 816 O O . HIS A 1 105 ? -23.858 -0.620 19.015 1.00 90.06 105 HIS A O 1
ATOM 822 N N . TYR A 1 106 ? -25.752 0.402 18.398 1.00 88.75 106 TYR A N 1
ATOM 823 C CA . TYR A 1 106 ? -25.943 -0.493 17.257 1.00 88.75 106 TYR A CA 1
ATOM 824 C C . TYR A 1 106 ? -24.810 -0.368 16.245 1.00 88.75 106 TYR A C 1
ATOM 826 O O . TYR A 1 106 ? -24.285 -1.392 15.812 1.00 88.75 106 TYR A O 1
ATOM 834 N N . PHE A 1 107 ? -24.381 0.855 15.922 1.00 85.50 107 PHE A N 1
ATOM 835 C CA . PHE A 1 107 ? -23.219 1.069 15.062 1.00 85.50 107 PHE A CA 1
ATOM 836 C C . PHE A 1 107 ? -21.969 0.375 15.628 1.00 85.50 107 PHE A C 1
ATOM 838 O O . PHE A 1 107 ? -21.288 -0.348 14.901 1.00 85.50 107 PHE A O 1
ATOM 845 N N . TYR A 1 108 ? -21.728 0.497 16.935 1.00 90.19 108 TYR A N 1
ATOM 846 C CA . TYR A 1 108 ? -20.642 -0.196 17.622 1.00 90.19 108 TYR A CA 1
ATOM 847 C C . TYR A 1 108 ? -20.758 -1.724 17.520 1.00 90.19 108 TYR A C 1
ATOM 849 O O . TYR A 1 108 ? -19.825 -2.367 17.043 1.00 90.19 108 TYR A O 1
ATOM 857 N N . TYR A 1 109 ? -21.908 -2.311 17.874 1.00 92.25 109 TYR A N 1
ATOM 858 C CA . TYR A 1 109 ? -22.142 -3.758 17.794 1.00 92.25 109 TYR A CA 1
ATOM 859 C C . TYR A 1 109 ? -21.962 -4.289 16.374 1.00 92.25 109 TYR A C 1
ATOM 861 O O . TYR A 1 109 ? -21.372 -5.350 16.186 1.00 92.25 109 TYR A O 1
ATOM 869 N N . THR A 1 110 ? -22.389 -3.543 15.352 1.00 89.00 110 THR A N 1
ATOM 870 C CA . THR A 1 110 ? -22.216 -3.996 13.970 1.00 89.00 110 THR A CA 1
ATOM 871 C C . THR A 1 110 ? -20.752 -4.181 13.559 1.00 89.00 110 THR A C 1
ATOM 873 O O . THR A 1 110 ? -20.508 -4.961 12.644 1.00 89.00 110 THR A O 1
ATOM 876 N N . ASN A 1 111 ? -19.769 -3.573 14.235 1.00 88.88 111 ASN A N 1
ATOM 877 C CA . ASN A 1 111 ? -18.347 -3.818 13.948 1.00 88.88 111 ASN A CA 1
ATOM 878 C C . ASN A 1 111 ? -17.864 -5.219 14.351 1.00 88.88 111 ASN A C 1
ATOM 880 O O . ASN A 1 111 ? -16.826 -5.657 13.870 1.00 88.88 111 ASN A O 1
ATOM 884 N N . PHE A 1 112 ? -18.613 -5.919 15.202 1.00 91.81 112 PHE A N 1
ATOM 885 C CA . PHE A 1 112 ? -18.296 -7.269 15.675 1.00 91.81 112 PHE A CA 1
ATOM 886 C C . PHE A 1 112 ? -19.206 -8.332 15.051 1.00 91.81 112 PHE A C 1
ATOM 888 O O . PHE A 1 112 ? -18.995 -9.528 15.244 1.00 91.81 112 PHE A O 1
ATOM 895 N N . ALA A 1 113 ? -20.240 -7.903 14.323 1.00 92.38 113 ALA A N 1
ATOM 896 C CA . ALA A 1 113 ? -21.229 -8.794 13.744 1.00 92.38 113 ALA A CA 1
ATOM 897 C C . ALA A 1 113 ? -20.657 -9.537 12.533 1.00 92.38 113 ALA A C 1
ATOM 899 O O . ALA A 1 113 ? -20.032 -8.943 11.662 1.00 92.38 113 ALA A O 1
ATOM 900 N N . ASN A 1 114 ? -20.900 -10.839 12.445 1.00 93.00 114 ASN A N 1
ATOM 901 C CA . ASN A 1 114 ? -20.497 -11.675 11.315 1.00 93.00 114 ASN A CA 1
ATOM 902 C C . ASN A 1 114 ? -21.367 -12.942 11.260 1.00 93.00 114 ASN A C 1
ATOM 904 O O . ASN A 1 114 ? -22.293 -13.110 12.052 1.00 93.00 114 ASN A O 1
ATOM 908 N N . GLN A 1 115 ? -21.090 -13.867 10.335 1.00 90.75 115 GLN A N 1
ATOM 909 C CA . GLN A 1 115 ? -21.921 -15.068 10.161 1.00 90.75 115 GLN A CA 1
ATOM 910 C C . GLN A 1 115 ? -22.034 -15.964 11.418 1.00 90.75 115 GLN A C 1
ATOM 912 O O . GLN A 1 115 ? -22.955 -16.781 11.506 1.00 90.75 115 GLN A O 1
ATOM 917 N N . ARG A 1 116 ? -21.133 -15.812 12.403 1.00 91.75 116 ARG A N 1
ATOM 918 C CA . ARG A 1 116 ? -21.148 -16.524 13.693 1.00 91.75 116 ARG A CA 1
ATOM 919 C C . ARG A 1 116 ? -21.462 -15.629 14.905 1.00 91.75 116 ARG A C 1
ATOM 921 O O . ARG A 1 116 ? -21.718 -16.182 15.969 1.00 91.75 116 ARG A O 1
ATOM 928 N N . ALA A 1 117 ? -21.538 -14.306 14.751 1.00 93.38 117 ALA A N 1
ATOM 929 C CA . ALA A 1 117 ? -21.901 -13.358 15.810 1.00 93.38 117 ALA A CA 1
ATOM 930 C C . ALA A 1 117 ? -23.038 -12.430 15.353 1.00 93.38 117 ALA A C 1
ATOM 932 O O . ALA A 1 117 ? -22.838 -11.558 14.511 1.00 93.38 117 ALA A O 1
ATOM 933 N N . SER A 1 118 ? -24.241 -12.625 15.901 1.00 93.31 118 SER A N 1
ATOM 934 C CA . SER A 1 118 ? -25.397 -11.764 15.616 1.00 93.31 118 SER A CA 1
ATOM 935 C C . SER A 1 118 ? -25.316 -10.450 16.394 1.00 93.31 118 SER A C 1
ATOM 937 O O . SER A 1 118 ? -24.734 -10.399 17.480 1.00 93.31 118 SER A O 1
ATOM 939 N N . VAL A 1 119 ? -25.948 -9.396 15.880 1.00 93.06 119 VAL A N 1
ATOM 940 C CA . VAL A 1 119 ? -26.096 -8.131 16.618 1.00 93.06 119 VAL A CA 1
ATOM 941 C C . VAL A 1 119 ? -26.868 -8.354 17.924 1.00 93.06 119 VAL A C 1
ATOM 943 O O . VAL A 1 119 ? -26.511 -7.763 18.938 1.00 93.06 119 VAL A O 1
ATOM 946 N N . ALA A 1 120 ? -27.842 -9.265 17.942 1.00 93.88 120 ALA A N 1
ATOM 947 C CA . ALA A 1 120 ? -28.607 -9.634 19.131 1.00 93.88 120 ALA A CA 1
ATOM 948 C C . ALA A 1 120 ? -27.750 -10.291 20.225 1.00 93.88 120 ALA A C 1
ATOM 950 O O . ALA A 1 120 ? -27.911 -9.987 21.410 1.00 93.88 120 ALA A O 1
ATOM 951 N N . ASP A 1 121 ? -26.816 -11.171 19.853 1.00 95.81 121 ASP A N 1
ATOM 952 C CA . ASP A 1 121 ? -25.847 -11.743 20.795 1.00 95.81 121 ASP A CA 1
ATOM 953 C C . ASP A 1 121 ? -24.870 -10.670 21.306 1.00 95.81 121 ASP A C 1
ATOM 955 O O . ASP A 1 121 ? -24.574 -10.619 22.500 1.00 95.81 121 ASP A O 1
ATOM 959 N N . LEU A 1 122 ? -24.432 -9.757 20.438 1.00 95.69 122 LEU A N 1
ATOM 960 C CA . LEU A 1 122 ? -23.538 -8.655 20.807 1.00 95.69 122 LEU A CA 1
ATOM 961 C C . LEU A 1 122 ? -24.228 -7.625 21.714 1.00 95.69 122 LEU A C 1
ATOM 963 O O . LEU A 1 122 ? -23.637 -7.172 22.688 1.00 95.69 122 LEU A O 1
ATOM 967 N N . GLN A 1 123 ? -25.499 -7.311 21.480 1.00 95.31 123 GLN A N 1
ATOM 968 C CA . GLN A 1 123 ? -26.309 -6.470 22.363 1.00 95.31 123 GLN A CA 1
ATOM 969 C C . GLN A 1 123 ? -26.464 -7.111 23.751 1.00 95.31 123 GLN A C 1
ATOM 971 O O . GLN A 1 123 ? -26.328 -6.433 24.771 1.00 95.31 123 GLN A O 1
ATOM 976 N N . ALA A 1 124 ? -26.701 -8.426 23.803 1.00 95.69 124 ALA A N 1
ATOM 977 C CA . ALA A 1 124 ? -26.744 -9.174 25.055 1.00 95.69 124 ALA A CA 1
ATOM 978 C C . ALA A 1 124 ? -25.396 -9.132 25.799 1.00 95.69 124 ALA A C 1
ATOM 980 O O . ALA A 1 124 ? -25.381 -8.892 27.007 1.00 95.69 124 ALA A O 1
ATOM 981 N N . LEU A 1 125 ? -24.271 -9.296 25.093 1.00 94.62 125 LEU A N 1
ATOM 982 C CA . LEU A 1 125 ? -22.931 -9.123 25.666 1.00 94.62 125 LEU A CA 1
ATOM 983 C C . LEU A 1 125 ? -22.689 -7.691 26.154 1.00 94.62 125 LEU A C 1
ATOM 985 O O . LEU A 1 125 ? -22.109 -7.504 27.222 1.00 94.62 125 LEU A O 1
ATOM 989 N N . GLY A 1 126 ? -23.176 -6.687 25.422 1.00 94.12 126 GLY A N 1
ATOM 990 C CA . GLY A 1 126 ? -23.109 -5.284 25.820 1.00 94.12 126 GLY A CA 1
ATOM 991 C C . GLY A 1 126 ? -23.782 -5.030 27.168 1.00 94.12 126 GLY A C 1
ATOM 992 O O . GLY A 1 126 ? -23.206 -4.353 28.013 1.00 94.12 126 GLY A O 1
ATOM 993 N N . LEU A 1 127 ? -24.949 -5.633 27.420 1.00 94.50 127 LEU A N 1
ATOM 994 C CA . LEU A 1 127 ? -25.608 -5.569 28.731 1.00 94.50 127 LEU A CA 1
ATOM 995 C C . LEU A 1 127 ? -24.767 -6.248 29.821 1.00 94.50 127 LEU A C 1
ATOM 997 O O . LEU A 1 127 ? -24.601 -5.687 30.904 1.00 94.50 127 LEU A O 1
ATOM 1001 N N . VAL A 1 128 ? -24.221 -7.439 29.545 1.00 94.44 128 VAL A N 1
ATOM 1002 C CA . VAL A 1 128 ? -23.377 -8.180 30.501 1.00 94.44 128 VAL A CA 1
ATOM 1003 C C . VAL A 1 128 ? -22.145 -7.358 30.891 1.00 94.44 128 VAL A C 1
ATOM 1005 O O . VAL A 1 128 ? -21.850 -7.223 32.079 1.00 94.44 128 VAL A O 1
ATOM 1008 N N . HIS A 1 129 ? -21.455 -6.774 29.908 1.00 91.69 129 HIS A N 1
ATOM 1009 C CA . HIS A 1 129 ? -20.307 -5.893 30.131 1.00 91.69 129 HIS A CA 1
ATOM 1010 C C . HIS A 1 129 ? -20.716 -4.602 30.841 1.00 91.69 129 HIS A C 1
ATOM 1012 O O . HIS A 1 129 ? -20.068 -4.224 31.814 1.00 91.69 129 HIS A O 1
ATOM 1018 N N . GLY A 1 130 ? -21.816 -3.977 30.412 1.00 92.06 130 GLY A N 1
ATOM 1019 C CA . GLY A 1 130 ? -22.358 -2.757 31.005 1.00 92.06 130 GLY A CA 1
ATOM 1020 C C . GLY A 1 130 ? -22.555 -2.890 32.514 1.00 92.06 130 GLY A C 1
ATOM 1021 O O . GLY A 1 130 ? -22.088 -2.046 33.275 1.00 92.06 130 GLY A O 1
ATOM 1022 N N . VAL A 1 131 ? -23.149 -4.000 32.954 1.00 94.00 131 VAL A N 1
ATOM 1023 C CA . VAL A 1 131 ? -23.363 -4.289 34.379 1.00 94.00 131 VAL A CA 1
ATOM 1024 C C . VAL A 1 131 ? -22.053 -4.615 35.094 1.00 94.00 131 VAL A C 1
ATOM 1026 O O . VAL A 1 131 ? -21.749 -4.012 36.124 1.00 94.00 131 VAL A O 1
ATOM 1029 N N . ALA A 1 132 ? -21.257 -5.544 34.562 1.00 91.31 132 ALA A N 1
ATOM 1030 C CA . ALA A 1 132 ? -20.070 -6.035 35.259 1.00 91.31 132 ALA A CA 1
ATOM 1031 C C . ALA A 1 132 ? -18.981 -4.957 35.432 1.00 91.31 132 ALA A C 1
ATOM 1033 O O . ALA A 1 132 ? -18.364 -4.863 36.495 1.00 91.31 132 ALA A O 1
ATOM 1034 N N . LEU A 1 133 ? -18.788 -4.093 34.429 1.00 91.38 133 LEU A N 1
ATOM 1035 C CA . LEU A 1 133 ? -17.804 -3.002 34.468 1.00 91.38 133 LEU A CA 1
ATOM 1036 C C . LEU A 1 133 ? -18.194 -1.864 35.415 1.00 91.38 133 LEU A C 1
ATOM 1038 O O . LEU A 1 133 ? -17.326 -1.108 35.850 1.00 91.38 133 LEU A O 1
ATOM 1042 N N . CYS A 1 134 ? -19.469 -1.783 35.796 1.00 93.12 134 CYS A N 1
ATOM 1043 C CA . CYS A 1 134 ? -19.975 -0.855 36.804 1.00 93.12 134 CYS A CA 1
ATOM 1044 C C . CYS A 1 134 ? -20.076 -1.495 38.199 1.00 93.12 134 CYS A C 1
ATOM 1046 O O . CYS A 1 134 ? -20.923 -1.098 38.995 1.00 93.12 134 CYS A O 1
ATOM 1048 N N . ASN A 1 135 ? -19.218 -2.477 38.512 1.00 91.88 135 ASN A N 1
ATOM 1049 C CA . ASN A 1 135 ? -19.187 -3.208 39.791 1.00 91.88 135 ASN A CA 1
ATOM 1050 C C . ASN A 1 135 ? -20.423 -4.101 40.046 1.00 91.88 135 ASN A C 1
ATOM 1052 O O . ASN A 1 135 ? -20.674 -4.524 41.176 1.00 91.88 135 ASN A O 1
ATOM 1056 N N . GLY A 1 136 ? -21.186 -4.408 38.996 1.00 92.25 136 GLY A N 1
ATOM 1057 C CA . GLY A 1 136 ? -22.323 -5.316 39.063 1.00 92.25 136 GLY A CA 1
ATOM 1058 C C . GLY A 1 136 ? -21.920 -6.794 39.072 1.00 92.25 136 GLY A C 1
ATOM 1059 O O . GLY A 1 136 ? -20.753 -7.145 38.878 1.00 92.25 136 GLY A O 1
ATOM 1060 N N . PRO A 1 137 ? -22.884 -7.698 39.306 1.00 92.12 137 PRO A N 1
ATOM 1061 C CA . PRO A 1 137 ? -22.628 -9.131 39.280 1.00 92.12 137 PRO A CA 1
ATOM 1062 C C . PRO A 1 137 ? -22.379 -9.644 37.853 1.00 92.12 137 PRO A C 1
ATOM 1064 O O . PRO A 1 137 ? -22.913 -9.113 36.880 1.00 92.12 137 PRO A O 1
ATOM 1067 N N . THR A 1 138 ? -21.637 -10.748 37.728 1.00 88.56 138 THR A N 1
ATOM 1068 C CA . THR A 1 138 ? -21.559 -11.499 36.468 1.00 88.56 138 THR A CA 1
ATOM 1069 C C . THR A 1 138 ? -22.917 -12.113 36.144 1.00 88.56 138 THR A C 1
ATOM 1071 O O . THR A 1 138 ? -23.416 -12.967 36.879 1.00 88.56 138 THR A O 1
ATOM 1074 N N . ILE A 1 139 ? -23.490 -11.724 35.008 1.00 93.25 139 ILE A N 1
ATOM 1075 C CA . ILE A 1 139 ? -24.746 -12.280 34.507 1.00 93.25 139 ILE A CA 1
ATOM 1076 C C . ILE A 1 139 ? -24.430 -13.495 33.619 1.00 93.25 139 ILE A C 1
ATOM 1078 O O . ILE A 1 139 ? -23.665 -13.354 32.665 1.00 93.25 139 ILE A O 1
ATOM 1082 N N . PRO A 1 140 ? -25.014 -14.682 33.879 1.00 92.75 140 PRO A N 1
ATOM 1083 C CA . PRO A 1 140 ? -24.807 -15.858 33.038 1.00 92.75 140 PRO A CA 1
ATOM 1084 C C . PRO A 1 140 ? -25.247 -15.617 31.589 1.00 92.75 140 PRO A C 1
ATOM 1086 O O . PRO A 1 140 ? -26.441 -15.518 31.294 1.00 92.75 140 PRO A O 1
ATOM 1089 N N . TYR A 1 141 ? -24.278 -15.564 30.680 1.00 93.31 141 TYR A N 1
ATOM 1090 C CA . TYR A 1 141 ? -24.517 -15.350 29.259 1.00 93.31 141 TYR A CA 1
ATOM 1091 C C . TYR A 1 141 ? -24.678 -16.678 28.511 1.00 93.31 141 TYR A C 1
ATOM 1093 O O . TYR A 1 141 ? -23.875 -17.594 28.668 1.00 93.31 141 TYR A O 1
ATOM 1101 N N . ARG A 1 142 ? -25.716 -16.781 27.678 1.00 92.94 142 ARG A N 1
ATOM 1102 C CA . ARG A 1 142 ? -25.953 -17.895 26.744 1.00 92.94 142 ARG A CA 1
ATOM 1103 C C . ARG A 1 142 ? -25.998 -17.320 25.336 1.00 92.94 142 ARG A C 1
ATOM 1105 O O . ARG A 1 142 ? -26.752 -16.374 25.133 1.00 92.94 142 ARG A O 1
ATOM 1112 N N . ALA A 1 143 ? -25.230 -17.865 24.400 1.00 92.56 143 ALA A N 1
ATOM 1113 C CA . ALA A 1 143 ? -25.185 -17.418 23.005 1.00 92.56 143 ALA A CA 1
ATOM 1114 C C . ALA A 1 143 ? -26.310 -18.050 22.169 1.00 92.56 143 ALA A C 1
ATOM 1116 O O . ALA A 1 143 ? -26.934 -19.011 22.617 1.00 92.56 143 ALA A O 1
ATOM 1117 N N . GLY A 1 144 ? -26.534 -17.573 20.941 1.00 90.81 144 GLY A N 1
ATOM 1118 C CA . GLY A 1 144 ? -27.421 -18.221 19.964 1.00 90.81 144 GLY A CA 1
ATOM 1119 C C . GLY A 1 144 ? -28.645 -17.399 19.559 1.00 90.81 144 GLY A C 1
ATOM 1120 O O . GLY A 1 144 ? -29.600 -17.963 19.015 1.00 90.81 144 GLY A O 1
ATOM 1121 N N . ARG A 1 145 ? -28.642 -16.088 19.815 1.00 92.75 145 ARG A N 1
ATOM 1122 C CA . ARG A 1 145 ? -29.691 -15.171 19.353 1.00 92.75 145 ARG A CA 1
ATOM 1123 C C . ARG A 1 145 ? -29.579 -14.946 17.853 1.00 92.75 145 ARG A C 1
ATOM 1125 O O . ARG A 1 145 ? -28.484 -14.913 17.287 1.00 92.75 145 ARG A O 1
ATOM 1132 N N . LEU A 1 146 ? -30.721 -14.789 17.200 1.00 89.81 146 LEU A N 1
ATOM 1133 C CA . LEU A 1 146 ? -30.813 -14.449 15.785 1.00 89.81 146 LEU A CA 1
ATOM 1134 C C . LEU A 1 146 ? -31.284 -13.007 15.642 1.00 89.81 146 LEU A C 1
ATOM 1136 O O . LEU A 1 146 ? -32.190 -12.595 16.360 1.00 89.81 146 LEU A O 1
ATOM 1140 N N . ASP A 1 147 ? -30.695 -12.281 14.694 1.00 90.69 147 ASP A N 1
ATOM 1141 C CA . ASP A 1 147 ? -31.131 -10.926 14.373 1.00 90.69 147 ASP A CA 1
ATOM 1142 C C . ASP A 1 147 ? -32.516 -10.957 13.722 1.00 90.69 147 ASP A C 1
ATOM 1144 O O . ASP A 1 147 ? -32.755 -11.682 12.748 1.00 90.69 147 ASP A O 1
ATOM 1148 N N . ALA A 1 148 ? -33.427 -10.136 14.232 1.00 87.81 148 ALA A N 1
ATOM 1149 C CA . ALA A 1 148 ? -34.691 -9.848 13.585 1.00 87.81 148 ALA A CA 1
ATOM 1150 C C . ALA A 1 148 ? -34.443 -9.155 12.237 1.00 87.81 148 ALA A C 1
ATOM 1152 O O . ALA A 1 148 ? -33.536 -8.335 12.089 1.00 87.81 148 ALA A O 1
ATOM 1153 N N . LEU A 1 149 ? -35.279 -9.458 11.243 1.00 85.38 149 LEU A N 1
ATOM 1154 C CA . LEU A 1 149 ? -35.196 -8.868 9.897 1.00 85.38 149 LEU A CA 1
ATOM 1155 C C . LEU A 1 149 ? -36.184 -7.708 9.688 1.00 85.38 149 LEU A C 1
ATOM 1157 O O . LEU A 1 149 ? -36.278 -7.152 8.595 1.00 85.38 149 LEU A O 1
ATOM 1161 N N . SER A 1 150 ? -36.961 -7.367 10.716 1.00 83.00 150 SER A N 1
ATOM 1162 C CA . SER A 1 150 ? -37.954 -6.295 10.695 1.00 83.00 150 SER A CA 1
ATOM 1163 C C . SER A 1 150 ? -38.276 -5.821 12.111 1.00 83.00 150 SER A C 1
ATOM 1165 O O . SER A 1 150 ? -37.971 -6.514 13.079 1.00 83.00 150 SER A O 1
ATOM 1167 N N . ALA A 1 151 ? -38.965 -4.681 12.216 1.00 82.06 151 ALA A N 1
ATOM 1168 C CA . ALA A 1 151 ? -39.573 -4.223 13.464 1.00 82.06 151 ALA A CA 1
ATOM 1169 C C . ALA A 1 151 ? -40.537 -5.272 14.046 1.00 82.06 151 ALA A C 1
ATOM 1171 O O . ALA A 1 151 ? -41.181 -6.033 13.309 1.00 82.06 151 ALA A O 1
ATOM 1172 N N . ASN A 1 152 ? -40.660 -5.276 15.365 1.00 76.88 152 ASN A N 1
ATOM 1173 C CA . ASN A 1 152 ? -41.596 -6.075 16.121 1.00 76.88 152 ASN A CA 1
ATOM 1174 C C . ASN A 1 152 ? -43.037 -5.548 15.933 1.00 76.88 152 ASN A C 1
ATOM 1176 O O . ASN A 1 152 ? -43.354 -4.403 16.268 1.00 76.88 152 ASN A O 1
ATOM 1180 N N . PRO A 1 153 ? -43.978 -6.389 15.460 1.00 64.50 153 PRO A N 1
ATOM 1181 C CA . PRO A 1 153 ? -45.384 -6.004 15.313 1.00 64.50 153 PRO A CA 1
ATOM 1182 C C . PRO A 1 153 ? -46.058 -5.585 16.629 1.00 64.50 153 PRO A C 1
ATOM 1184 O O . PRO A 1 153 ? -47.090 -4.913 16.608 1.00 64.50 153 PRO A O 1
ATOM 1187 N N . SER A 1 154 ? -45.500 -6.017 17.762 1.00 61.56 154 SER A N 1
ATOM 1188 C CA . SER A 1 154 ? -46.036 -5.841 19.112 1.00 61.56 154 SER A CA 1
ATOM 1189 C C . SER A 1 154 ? -45.411 -4.660 19.861 1.00 61.56 154 SER A C 1
ATOM 1191 O O . SER A 1 154 ? -45.687 -4.495 21.039 1.00 61.56 154 SER A O 1
ATOM 1193 N N . TYR A 1 155 ? -44.603 -3.805 19.229 1.00 56.62 155 TYR A N 1
ATOM 1194 C CA . TYR A 1 155 ? -43.879 -2.728 19.926 1.00 56.62 155 TYR A CA 1
ATOM 1195 C C . TYR A 1 155 ? -44.767 -1.619 20.554 1.00 56.62 155 TYR A C 1
ATOM 1197 O O . TYR A 1 155 ? -44.291 -0.695 21.208 1.00 56.62 155 TYR A O 1
ATOM 1205 N N . ALA A 1 156 ? -46.090 -1.700 20.395 1.00 51.62 156 ALA A N 1
ATOM 1206 C CA . ALA A 1 156 ? -47.049 -0.648 20.741 1.00 51.62 156 ALA A CA 1
ATOM 1207 C C . ALA A 1 156 ? -47.551 -0.632 22.211 1.00 51.62 156 ALA A C 1
ATOM 1209 O O . ALA A 1 156 ? -48.567 0.005 22.482 1.00 51.62 156 ALA A O 1
ATOM 1210 N N . PHE A 1 157 ? -46.908 -1.321 23.165 1.00 53.22 157 PHE A N 1
ATOM 1211 C CA . PHE A 1 157 ? -47.516 -1.636 24.479 1.00 53.22 157 PHE A CA 1
ATOM 1212 C C . PHE A 1 157 ? -47.077 -0.793 25.701 1.00 53.22 157 PHE A C 1
ATOM 1214 O O . PHE A 1 157 ? -47.230 -1.260 26.830 1.00 53.22 157 PHE A O 1
ATOM 1221 N N . LEU A 1 158 ? -46.598 0.450 25.558 1.00 52.31 158 LEU A N 1
ATOM 1222 C CA . LEU A 1 158 ? -46.464 1.345 26.730 1.00 52.31 158 LEU A CA 1
ATOM 1223 C C . LEU A 1 158 ? -47.610 2.377 26.768 1.00 52.31 158 LEU A C 1
ATOM 1225 O O . LEU A 1 158 ? -47.887 2.990 25.736 1.00 52.31 158 LEU A O 1
ATOM 1229 N N . PRO A 1 159 ? -48.319 2.552 27.906 1.00 49.44 159 PRO A N 1
ATOM 1230 C CA . PRO A 1 159 ? -49.697 3.045 27.894 1.00 49.44 159 PRO A CA 1
ATOM 1231 C C . PRO A 1 159 ? -49.814 4.539 27.587 1.00 49.44 159 PRO A C 1
ATOM 1233 O O . PRO A 1 159 ? -49.175 5.374 28.225 1.00 49.44 159 PRO A O 1
ATOM 1236 N N . SER A 1 160 ? -50.734 4.875 26.685 1.00 44.53 160 SER A N 1
ATOM 1237 C CA . SER A 1 160 ? -51.335 6.205 26.568 1.00 44.53 160 SER A CA 1
ATOM 1238 C C . SER A 1 160 ? -52.567 6.312 27.481 1.00 44.53 160 SER A C 1
ATOM 1240 O O . SER A 1 160 ? -53.475 5.494 27.357 1.00 44.53 160 SER A O 1
ATOM 1242 N N . ASP A 1 161 ? -52.623 7.327 28.349 1.00 47.28 161 ASP A N 1
ATOM 1243 C CA . ASP A 1 161 ? -53.831 7.899 28.983 1.00 47.28 161 ASP A CA 1
ATOM 1244 C C . ASP A 1 161 ? -54.932 6.926 29.479 1.00 47.28 161 ASP A C 1
ATOM 1246 O O . ASP A 1 161 ? -56.115 7.077 29.159 1.00 47.28 161 ASP A O 1
ATOM 1250 N N . VAL A 1 162 ? -54.578 5.947 30.315 1.00 52.50 162 VAL A N 1
ATOM 1251 C CA . VAL A 1 162 ? -55.533 5.001 30.931 1.00 52.50 162 VAL A CA 1
ATOM 1252 C C . VAL A 1 162 ? -55.823 5.290 32.406 1.00 52.50 162 VAL A C 1
ATOM 1254 O O . VAL A 1 162 ? -55.005 5.834 33.141 1.00 52.50 162 VAL A O 1
ATOM 1257 N N . ALA A 1 163 ? -57.028 4.913 32.850 1.00 52.72 163 ALA A N 1
ATOM 1258 C CA . ALA A 1 163 ? -57.551 5.211 34.187 1.00 52.72 163 ALA A CA 1
ATOM 1259 C C . ALA A 1 163 ? -56.866 4.437 35.336 1.00 52.72 163 ALA A C 1
ATOM 1261 O O . ALA A 1 163 ? -56.965 4.868 36.484 1.00 52.72 163 ALA A O 1
ATOM 1262 N N . ASP A 1 164 ? -56.191 3.318 35.041 1.00 64.88 164 ASP A N 1
ATOM 1263 C CA . ASP A 1 164 ? -55.422 2.512 36.003 1.00 64.88 164 ASP A CA 1
ATOM 1264 C C . ASP A 1 164 ? -54.079 2.056 35.387 1.00 64.88 164 ASP A C 1
ATOM 1266 O O . ASP A 1 164 ? -53.936 0.908 34.955 1.00 64.88 164 ASP A O 1
ATOM 1270 N N . PRO A 1 165 ? -53.091 2.966 35.301 1.00 69.50 165 PRO A N 1
ATOM 1271 C CA . PRO A 1 165 ? -51.855 2.739 34.550 1.00 69.50 165 PRO A CA 1
ATOM 1272 C C . PRO A 1 165 ? -51.002 1.586 35.090 1.00 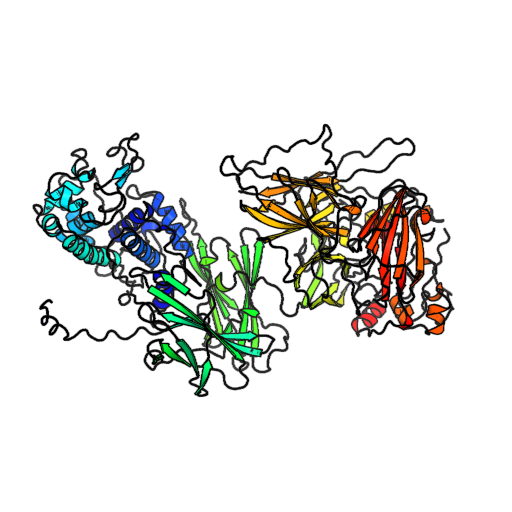69.50 165 PRO A C 1
ATOM 1274 O O . PRO A 1 165 ? -50.274 0.950 34.335 1.00 69.50 165 PRO A O 1
ATOM 1277 N N . ILE A 1 166 ? -51.073 1.309 36.399 1.00 77.88 166 ILE A N 1
ATOM 1278 C CA . ILE A 1 166 ? -50.195 0.324 37.041 1.00 77.88 166 ILE A CA 1
ATOM 1279 C C . ILE A 1 166 ? -50.651 -1.115 36.777 1.00 77.88 166 ILE A C 1
ATOM 1281 O O . ILE A 1 166 ? -49.813 -1.979 36.531 1.00 77.88 166 ILE A O 1
ATOM 1285 N N . HIS A 1 167 ? -51.961 -1.389 36.760 1.00 78.19 167 HIS A N 1
ATOM 1286 C CA . HIS A 1 167 ? -52.465 -2.730 36.442 1.00 78.19 167 HIS A CA 1
ATOM 1287 C C . HIS A 1 167 ? -52.283 -3.085 34.965 1.00 78.19 167 HIS A C 1
ATOM 1289 O O . HIS A 1 167 ? -52.024 -4.245 34.648 1.00 78.19 167 HIS A O 1
ATOM 1295 N N . GLU A 1 168 ? -52.376 -2.101 34.070 1.00 77.69 168 GLU A N 1
ATOM 1296 C CA . GLU A 1 168 ? -52.050 -2.296 32.658 1.00 77.69 168 GLU A CA 1
ATOM 1297 C C . GLU A 1 168 ? -50.563 -2.589 32.462 1.00 77.69 168 GLU A C 1
ATOM 1299 O O . GLU A 1 168 ? -50.222 -3.557 31.786 1.00 77.69 168 GLU A O 1
ATOM 1304 N N . LEU A 1 169 ? -49.684 -1.828 33.125 1.00 77.62 169 LEU A N 1
ATOM 1305 C CA . LEU A 1 169 ? -48.244 -2.069 33.084 1.00 77.62 169 LEU A CA 1
ATOM 1306 C C . LEU A 1 169 ? -47.912 -3.491 33.562 1.00 77.62 169 LEU A C 1
ATOM 1308 O O . LEU A 1 169 ? -47.259 -4.244 32.845 1.00 77.62 169 LEU A O 1
ATOM 1312 N N . ILE A 1 170 ? -48.449 -3.912 34.712 1.00 81.69 170 ILE A N 1
ATOM 1313 C CA . ILE A 1 170 ? -48.288 -5.287 35.221 1.00 81.69 170 ILE A CA 1
ATOM 1314 C C . ILE A 1 170 ? -48.825 -6.323 34.215 1.00 81.69 170 ILE A C 1
ATOM 1316 O O . ILE A 1 170 ? -48.206 -7.370 34.016 1.00 81.69 170 ILE A O 1
ATOM 1320 N N . GLY A 1 171 ? -49.958 -6.039 33.565 1.00 81.12 171 GLY A N 1
ATOM 1321 C CA . GLY A 1 171 ? -50.523 -6.879 32.509 1.00 81.12 171 GLY A CA 1
ATOM 1322 C C . GLY A 1 171 ? -49.578 -7.044 31.318 1.00 81.12 171 GLY A C 1
ATOM 1323 O O . GLY A 1 171 ? -49.342 -8.173 30.885 1.00 81.12 171 GLY A O 1
ATOM 1324 N N . ASN A 1 172 ? -48.973 -5.957 30.843 1.00 78.38 172 ASN A N 1
ATOM 1325 C CA . ASN A 1 172 ? -48.048 -5.980 29.709 1.00 78.38 172 ASN A CA 1
ATOM 1326 C C . ASN A 1 172 ? -46.757 -6.743 30.050 1.00 78.38 172 ASN A C 1
ATOM 1328 O O . ASN A 1 172 ? -46.333 -7.591 29.270 1.00 78.38 172 ASN A O 1
ATOM 1332 N N . PHE A 1 173 ? -46.195 -6.565 31.251 1.00 83.44 173 PHE A N 1
ATOM 1333 C CA . PHE A 1 173 ? -45.034 -7.353 31.702 1.00 83.44 173 PHE A CA 1
ATOM 1334 C C . PHE A 1 173 ? -45.331 -8.850 31.835 1.00 83.44 173 PHE A C 1
ATOM 1336 O O . PHE A 1 173 ? -44.461 -9.687 31.577 1.00 83.44 173 PHE A O 1
ATOM 1343 N N . SER A 1 174 ? -46.572 -9.216 32.166 1.00 85.69 174 SER A N 1
ATOM 1344 C CA . SER A 1 174 ? -46.972 -10.625 32.188 1.00 85.69 174 SER A CA 1
ATOM 1345 C C . SER A 1 174 ? -46.937 -11.272 30.799 1.00 85.69 174 SER A C 1
ATOM 1347 O O . SER A 1 174 ? -46.600 -12.453 30.693 1.00 85.69 174 SER A O 1
ATOM 1349 N N . LEU A 1 175 ? -47.192 -10.500 29.731 1.00 83.06 175 LEU A N 1
ATOM 1350 C CA . LEU A 1 175 ? -47.042 -10.962 28.347 1.00 83.06 175 LEU A CA 1
ATOM 1351 C C . LEU A 1 175 ? -45.577 -11.192 27.974 1.00 83.06 175 LEU A C 1
ATOM 1353 O O . LEU A 1 175 ? -45.311 -12.048 27.144 1.00 83.06 175 LEU A O 1
ATOM 1357 N N . MET A 1 176 ? -44.633 -10.522 28.633 1.00 85.44 176 MET A N 1
ATOM 1358 C CA . MET A 1 176 ? -43.192 -10.753 28.469 1.00 85.44 176 MET A CA 1
ATOM 1359 C C . MET A 1 176 ? -42.691 -11.941 29.311 1.00 85.44 176 MET A C 1
ATOM 1361 O O . MET A 1 176 ? -41.515 -12.284 29.275 1.00 85.44 176 MET A O 1
ATOM 1365 N N . GLY A 1 177 ? -43.569 -12.585 30.089 1.00 88.06 177 GLY A N 1
ATOM 1366 C CA . GLY A 1 177 ? -43.222 -13.727 30.939 1.00 88.06 177 GLY A CA 1
ATOM 1367 C C . GLY A 1 177 ? -42.731 -13.358 32.341 1.00 88.06 177 GLY A C 1
ATOM 1368 O O . GLY A 1 177 ? -42.180 -14.221 33.035 1.00 88.06 177 GLY A O 1
ATOM 1369 N N . PHE A 1 178 ? -42.940 -12.116 32.785 1.00 91.31 178 PHE A N 1
ATOM 1370 C CA . PHE A 1 178 ? -42.554 -11.638 34.114 1.00 91.31 178 PHE A CA 1
ATOM 1371 C C . PHE A 1 178 ? -43.780 -11.482 35.016 1.00 91.31 178 PHE A C 1
ATOM 1373 O O . PHE A 1 178 ? -44.764 -10.834 34.664 1.00 91.31 178 PHE A O 1
ATOM 1380 N N . ASN A 1 179 ? -43.735 -12.073 36.210 1.00 92.94 179 ASN A N 1
ATOM 1381 C CA . ASN A 1 179 ? -44.745 -11.801 37.231 1.00 92.94 179 ASN A CA 1
ATOM 1382 C C . ASN A 1 179 ? -44.470 -10.459 37.937 1.00 92.94 179 ASN A C 1
ATOM 1384 O O . ASN A 1 179 ? -43.395 -9.882 37.798 1.00 92.94 179 ASN A O 1
ATOM 1388 N N . GLN A 1 180 ? -45.423 -9.975 38.738 1.00 92.62 180 GLN A N 1
ATOM 1389 C CA . GLN A 1 180 ? -45.319 -8.674 39.412 1.00 92.62 180 GLN A CA 1
ATOM 1390 C C . GLN A 1 180 ? -44.041 -8.510 40.258 1.00 92.62 180 GLN A C 1
ATOM 1392 O O . GLN A 1 180 ? -43.414 -7.456 40.216 1.00 92.62 180 GLN A O 1
ATOM 1397 N N . SER A 1 181 ? -43.627 -9.541 41.003 1.00 95.56 181 SER A N 1
ATOM 1398 C CA . SER A 1 181 ? -42.408 -9.483 41.823 1.00 95.56 181 SER A CA 1
ATOM 1399 C C . SER A 1 181 ? -41.146 -9.449 40.958 1.00 95.56 181 SER A C 1
ATOM 1401 O O . SER A 1 181 ? -40.187 -8.751 41.266 1.00 95.56 181 SER A O 1
ATOM 1403 N N . GLU A 1 182 ? -41.127 -10.185 39.851 1.00 95.44 182 GLU A N 1
ATOM 1404 C CA . GLU A 1 182 ? -40.008 -10.137 38.908 1.00 95.44 182 GLU A CA 1
ATOM 1405 C C . GLU A 1 182 ? -39.935 -8.783 38.200 1.00 95.44 182 GLU A C 1
ATOM 1407 O O . GLU A 1 182 ? -38.847 -8.237 38.075 1.00 95.44 182 GLU A O 1
ATOM 1412 N N . PHE A 1 183 ? -41.075 -8.204 37.820 1.00 90.94 183 PHE A N 1
ATOM 1413 C CA . PHE A 1 183 ? -41.144 -6.872 37.222 1.00 90.94 183 PHE A CA 1
ATOM 1414 C C . PHE A 1 183 ? -40.564 -5.793 38.149 1.00 90.94 183 PHE A C 1
ATOM 1416 O O . PHE A 1 183 ? -39.685 -5.044 37.729 1.00 90.94 183 PHE A O 1
ATOM 1423 N N . ILE A 1 184 ? -40.975 -5.770 39.424 1.00 95.00 184 ILE A N 1
ATOM 1424 C CA . ILE A 1 184 ? -40.404 -4.858 40.433 1.00 95.00 184 ILE A CA 1
ATOM 1425 C C . ILE A 1 184 ? -38.884 -5.020 40.507 1.00 95.00 184 ILE A C 1
ATOM 1427 O O . ILE A 1 184 ? -38.155 -4.030 40.526 1.00 95.00 184 ILE A O 1
ATOM 1431 N N . SER A 1 185 ? -38.403 -6.266 40.539 1.00 96.31 185 SER A N 1
ATOM 1432 C CA . SER A 1 185 ? -36.971 -6.539 40.590 1.00 96.31 185 SER A CA 1
ATOM 1433 C C . SER A 1 185 ? -36.241 -6.075 39.331 1.00 96.31 185 SER A C 1
ATOM 1435 O O . SER A 1 185 ? -35.192 -5.465 39.467 1.00 96.31 185 SER A O 1
ATOM 1437 N N . VAL A 1 186 ? -36.772 -6.320 38.128 1.00 93.75 186 VAL A N 1
ATOM 1438 C CA . VAL A 1 186 ? -36.129 -5.892 36.875 1.00 93.75 186 VAL A CA 1
ATOM 1439 C C . VAL A 1 186 ? -35.981 -4.373 36.829 1.00 93.75 186 VAL A C 1
ATOM 1441 O O . VAL A 1 186 ? -34.900 -3.903 36.497 1.00 93.75 186 VAL A O 1
ATOM 1444 N N . ILE A 1 187 ? -37.013 -3.616 37.218 1.00 92.06 187 ILE A N 1
ATOM 1445 C CA . ILE A 1 187 ? -36.946 -2.146 37.242 1.00 92.06 187 ILE A CA 1
ATOM 1446 C C . ILE A 1 187 ? -35.909 -1.658 38.256 1.00 92.06 187 ILE A C 1
ATOM 1448 O O . ILE A 1 187 ? -35.047 -0.862 37.899 1.00 92.06 187 ILE A O 1
ATOM 1452 N N . ALA A 1 188 ? -35.898 -2.213 39.473 1.00 95.12 188 ALA A N 1
ATOM 1453 C CA . ALA A 1 188 ? -34.872 -1.875 40.460 1.00 95.12 188 ALA A CA 1
ATOM 1454 C C . ALA A 1 188 ? -33.447 -2.196 39.961 1.00 95.12 188 ALA A C 1
ATOM 1456 O O . ALA A 1 188 ? -32.523 -1.426 40.189 1.00 95.12 188 ALA A O 1
ATOM 1457 N N . CYS A 1 189 ? -33.261 -3.311 39.249 1.00 94.94 189 CYS A N 1
ATOM 1458 C CA . CYS A 1 189 ? -31.966 -3.691 38.682 1.00 94.94 189 CYS A CA 1
ATOM 1459 C C . CYS A 1 189 ? -31.570 -2.866 37.450 1.00 94.94 189 CYS A C 1
ATOM 1461 O O . CYS A 1 189 ? -30.384 -2.751 37.171 1.00 94.94 189 CYS A O 1
ATOM 1463 N N . ALA A 1 190 ? -32.532 -2.332 36.694 1.00 89.81 190 ALA A N 1
ATOM 1464 C CA . ALA A 1 190 ? -32.278 -1.490 35.527 1.00 89.81 190 ALA A CA 1
ATOM 1465 C C . ALA A 1 190 ? -31.938 -0.046 35.923 1.00 89.81 190 ALA A C 1
ATOM 1467 O O . ALA A 1 190 ? -31.099 0.580 35.283 1.00 89.81 190 ALA A O 1
ATOM 1468 N N . HIS A 1 191 ? -32.558 0.467 36.989 1.00 91.56 191 HIS A N 1
ATOM 1469 C CA . HIS A 1 191 ? -32.400 1.848 37.455 1.00 91.56 191 HIS A CA 1
ATOM 1470 C C . HIS A 1 191 ? -31.357 2.015 38.570 1.00 91.56 191 HIS A C 1
ATOM 1472 O O . HIS A 1 191 ? -31.309 3.050 39.215 1.00 91.56 191 HIS A O 1
ATOM 1478 N N . THR A 1 192 ? -30.494 1.027 38.816 1.00 91.94 192 THR A N 1
ATOM 1479 C CA . THR A 1 192 ? -29.349 1.213 39.734 1.00 91.94 192 THR A CA 1
ATOM 1480 C C . THR A 1 192 ? -28.203 2.011 39.113 1.00 91.94 192 THR A C 1
ATOM 1482 O O . THR A 1 192 ? -27.435 2.627 39.833 1.00 91.94 192 THR A O 1
ATOM 1485 N N . ILE A 1 193 ? -28.073 2.028 37.783 1.00 91.50 193 ILE A N 1
ATOM 1486 C CA . ILE A 1 193 ? -27.039 2.807 37.091 1.00 91.50 193 ILE A CA 1
ATOM 1487 C C . ILE A 1 193 ? -27.671 3.808 36.126 1.00 91.50 193 ILE A C 1
ATOM 1489 O O . ILE A 1 193 ? -28.611 3.489 35.402 1.00 91.50 193 ILE A O 1
ATOM 1493 N N . GLY A 1 194 ? -27.122 5.023 36.096 1.00 89.50 194 GLY A N 1
ATOM 1494 C CA . GLY A 1 194 ? -27.559 6.097 35.207 1.00 89.50 194 GLY A CA 1
ATOM 1495 C C . GLY A 1 194 ? -28.620 7.012 35.822 1.00 89.50 194 GLY A C 1
ATOM 1496 O O . GLY A 1 194 ? -28.677 7.221 37.035 1.00 89.50 194 GLY A O 1
ATOM 1497 N N . GLY A 1 195 ? -29.434 7.619 34.965 1.00 88.88 195 GLY A N 1
ATOM 1498 C CA . GLY A 1 195 ? -30.411 8.613 35.381 1.00 88.88 195 GLY A CA 1
ATOM 1499 C C . GLY A 1 195 ? -31.331 9.053 34.253 1.00 88.88 195 GLY A C 1
ATOM 1500 O O . GLY A 1 195 ? -31.298 8.516 33.147 1.00 88.88 195 GLY A O 1
ATOM 1501 N N . VAL A 1 196 ? -32.132 10.068 34.545 1.00 86.81 196 VAL A N 1
ATOM 1502 C CA . VAL A 1 196 ? -33.053 10.705 33.609 1.00 86.81 196 VAL A CA 1
ATOM 1503 C C . VAL A 1 196 ? -32.404 11.976 33.062 1.00 86.81 196 VAL A C 1
ATOM 1505 O O . VAL A 1 196 ? -31.872 12.776 33.831 1.00 86.81 196 VAL A O 1
ATOM 1508 N N . GLU A 1 197 ? -32.465 12.183 31.747 1.00 86.31 197 GLU A N 1
ATOM 1509 C CA . GLU A 1 197 ? -31.880 13.345 31.064 1.00 86.31 197 GLU A CA 1
ATOM 1510 C C . GLU A 1 197 ? -32.946 14.334 30.576 1.00 86.31 197 GLU A C 1
ATOM 1512 O O . GLU A 1 197 ? -34.069 13.948 30.239 1.00 86.31 197 GLU A O 1
ATOM 1517 N N . HIS A 1 198 ? -32.596 15.624 30.531 1.00 85.19 198 HIS A N 1
ATOM 1518 C CA . HIS A 1 198 ? -33.499 16.708 30.133 1.00 85.19 198 HIS A CA 1
ATOM 1519 C C . HIS A 1 198 ? -34.007 16.559 28.700 1.00 85.19 198 HIS A C 1
ATOM 1521 O O . HIS A 1 198 ? -35.202 16.731 28.466 1.00 85.19 198 HIS A O 1
ATOM 1527 N N . ASP A 1 199 ? -33.122 16.230 27.761 1.00 80.50 199 ASP A N 1
ATOM 1528 C CA . ASP A 1 199 ? -33.461 16.164 26.336 1.00 80.50 199 ASP A CA 1
ATOM 1529 C C . ASP A 1 199 ? -34.496 15.069 26.037 1.00 80.50 199 ASP A C 1
ATOM 1531 O O . ASP A 1 199 ? -35.302 15.197 25.115 1.00 80.50 199 ASP A O 1
ATOM 1535 N N . GLU A 1 200 ? -34.527 14.025 26.866 1.00 76.44 200 GLU A N 1
ATOM 1536 C CA . GLU A 1 200 ? -35.493 12.931 26.779 1.00 76.44 200 GLU A CA 1
ATOM 1537 C C . GLU A 1 200 ? -36.740 13.179 27.649 1.00 76.44 200 GLU A C 1
ATOM 1539 O O . GLU A 1 200 ? -37.854 12.815 27.271 1.00 76.44 200 GLU A O 1
ATOM 1544 N N . HIS A 1 201 ? -36.569 13.803 28.822 1.00 80.00 201 HIS A N 1
ATOM 1545 C CA . HIS A 1 201 ? -37.618 13.970 29.834 1.00 80.00 201 HIS A CA 1
ATOM 1546 C C . HIS A 1 201 ? -37.671 15.412 30.376 1.00 80.00 201 HIS A C 1
ATOM 1548 O O . HIS A 1 201 ? -37.498 15.647 31.581 1.00 80.00 201 HIS A O 1
ATOM 1554 N N . PRO A 1 202 ? -38.009 16.405 29.532 1.00 84.00 202 PRO A N 1
ATOM 1555 C CA . PRO A 1 202 ? -37.940 17.825 29.895 1.00 84.00 202 PRO A CA 1
ATOM 1556 C C . PRO A 1 202 ? -38.976 18.250 30.948 1.00 84.00 202 PRO A C 1
ATOM 1558 O O . PRO A 1 202 ? -38.923 19.363 31.469 1.00 84.00 202 PRO A O 1
ATOM 1561 N N . LEU A 1 203 ? -39.946 17.378 31.246 1.00 83.38 203 LEU A N 1
ATOM 1562 C CA . LEU A 1 203 ? -40.958 17.574 32.288 1.00 83.38 203 LEU A CA 1
ATOM 1563 C C . LEU A 1 203 ? -40.527 17.042 33.663 1.00 83.38 203 LEU A C 1
ATOM 1565 O O . LEU A 1 203 ? -41.177 17.360 34.659 1.00 83.38 203 LEU A O 1
ATOM 1569 N N . ILE A 1 204 ? -39.468 16.231 33.712 1.00 82.69 204 ILE A N 1
ATOM 1570 C CA . ILE A 1 204 ? -38.932 15.617 34.933 1.00 82.69 204 ILE A CA 1
ATOM 1571 C C . ILE A 1 204 ? -37.639 16.325 35.342 1.00 82.69 204 ILE A C 1
ATOM 1573 O O . ILE A 1 204 ? -37.463 16.651 36.513 1.00 82.69 204 ILE A O 1
ATOM 1577 N N . VAL A 1 205 ? -36.770 16.613 34.371 1.00 86.12 205 VAL A N 1
ATOM 1578 C CA . VAL A 1 205 ? -35.453 17.220 34.586 1.00 86.12 205 VAL A CA 1
ATOM 1579 C C . VAL A 1 205 ? -35.443 18.614 33.983 1.00 86.12 205 VAL A C 1
ATOM 1581 O O . VAL A 1 205 ? -35.863 18.804 32.840 1.00 86.12 205 VAL A O 1
ATOM 1584 N N . SER A 1 206 ? -34.971 19.613 34.729 1.00 86.12 206 SER A N 1
ATOM 1585 C CA . SER A 1 206 ? -34.858 20.969 34.192 1.00 86.12 206 SER A CA 1
ATOM 1586 C C . SER A 1 206 ? -33.649 21.108 33.262 1.00 86.12 206 SER A C 1
ATOM 1588 O O . SER A 1 206 ? -32.622 20.460 33.451 1.00 86.12 206 SER A O 1
ATOM 1590 N N . ALA A 1 207 ? -33.725 22.034 32.301 1.00 86.06 207 ALA A N 1
ATOM 1591 C CA . ALA A 1 207 ? -32.609 22.324 31.393 1.00 86.06 207 ALA A CA 1
ATOM 1592 C C . ALA A 1 207 ? -31.319 22.751 32.124 1.00 86.06 207 ALA A C 1
ATOM 1594 O O . ALA A 1 207 ? -30.230 22.641 31.576 1.00 86.06 207 ALA A O 1
ATOM 1595 N N . ALA A 1 208 ? -31.434 23.266 33.356 1.00 86.94 208 ALA A N 1
ATOM 1596 C CA . ALA A 1 208 ? -30.290 23.681 34.165 1.00 86.94 208 ALA A CA 1
ATOM 1597 C C . ALA A 1 208 ? -29.587 22.505 34.859 1.00 86.94 208 ALA A C 1
ATOM 1599 O O . ALA A 1 208 ? -28.388 22.581 35.111 1.00 86.94 208 ALA A O 1
ATOM 1600 N N . GLU A 1 209 ? -30.329 21.449 35.194 1.00 84.81 209 GLU A N 1
ATOM 1601 C CA . GLU A 1 209 ? -29.793 20.251 35.849 1.00 84.81 209 GLU A CA 1
ATOM 1602 C C . GLU A 1 209 ? -29.201 19.275 34.833 1.00 84.81 209 GLU A C 1
ATOM 1604 O O . GLU A 1 209 ? -28.247 18.579 35.162 1.00 84.81 209 GLU A O 1
ATOM 1609 N N . ASN A 1 210 ? -29.717 19.275 33.597 1.00 85.62 210 ASN A N 1
ATOM 1610 C CA . ASN A 1 210 ? -29.335 18.409 32.475 1.00 85.62 210 ASN A CA 1
ATOM 1611 C C . ASN A 1 210 ? -29.596 16.908 32.705 1.00 85.62 210 ASN A C 1
ATOM 1613 O O . ASN A 1 210 ? -30.161 16.256 31.832 1.00 85.62 210 ASN A O 1
ATOM 1617 N N . LYS A 1 211 ? -29.250 16.368 33.878 1.00 88.88 211 LYS A N 1
ATOM 1618 C CA . LYS A 1 211 ? -29.431 14.966 34.262 1.00 88.88 211 LYS A CA 1
ATOM 1619 C C . LYS A 1 211 ? -29.661 14.816 35.767 1.00 88.88 211 LYS A C 1
ATOM 1621 O O . LYS A 1 211 ? -28.993 15.473 36.564 1.00 88.88 211 LYS A O 1
ATOM 1626 N N . LEU A 1 212 ? -30.575 13.927 36.151 1.00 90.12 212 LEU A N 1
ATOM 1627 C CA . LEU A 1 212 ? -30.810 13.511 37.538 1.00 90.12 212 LEU A CA 1
ATOM 1628 C C . LEU A 1 212 ? -30.590 12.005 37.669 1.00 90.12 212 LEU A C 1
ATOM 1630 O O . LEU A 1 212 ? -31.161 11.233 36.906 1.00 90.12 212 LEU A O 1
ATOM 1634 N N . MET A 1 213 ? -29.770 11.599 38.634 1.00 91.75 213 MET A N 1
ATOM 1635 C CA . MET A 1 213 ? -29.426 10.193 38.868 1.00 91.75 213 MET A CA 1
ATOM 1636 C C . MET A 1 213 ? -30.560 9.445 39.573 1.00 91.75 213 MET A C 1
ATOM 1638 O O . MET A 1 213 ? -31.332 10.050 40.318 1.00 91.75 213 MET A O 1
ATOM 1642 N N . PHE A 1 214 ? -30.643 8.134 39.347 1.00 92.69 214 PHE A N 1
ATOM 1643 C CA . PHE A 1 214 ? -31.641 7.284 40.002 1.00 92.69 214 PHE A CA 1
ATOM 1644 C C . PHE A 1 214 ? -31.341 7.038 41.490 1.00 92.69 214 PHE A C 1
ATOM 1646 O O . PHE A 1 214 ? -32.257 6.887 42.292 1.00 92.69 214 PHE A O 1
ATOM 1653 N N . ASP A 1 215 ? -30.079 7.071 41.906 1.00 93.38 215 ASP A N 1
ATOM 1654 C CA . ASP A 1 215 ? -29.700 7.040 43.317 1.00 93.38 215 ASP A CA 1
ATOM 1655 C C . ASP A 1 215 ? -28.536 8.008 43.612 1.00 93.38 215 ASP A C 1
ATOM 1657 O O . ASP A 1 215 ? -28.234 8.917 42.834 1.00 93.38 215 ASP A O 1
ATOM 1661 N N . SER A 1 216 ? -27.945 7.911 44.808 1.00 93.19 216 SER A N 1
ATOM 1662 C CA . SER A 1 216 ? -26.893 8.846 45.228 1.00 93.19 216 SER A CA 1
ATOM 1663 C C . SER A 1 216 ? -25.492 8.496 44.726 1.00 93.19 216 SER A C 1
ATOM 1665 O O . SER A 1 216 ? -24.563 9.268 44.993 1.00 93.19 216 SER A O 1
ATOM 1667 N N . THR A 1 217 ? -25.294 7.327 44.119 1.00 90.50 217 THR A N 1
ATOM 1668 C CA . THR A 1 217 ? -24.014 6.948 43.520 1.00 90.50 217 THR A CA 1
ATOM 1669 C C . THR A 1 217 ? -24.041 7.257 42.029 1.00 90.50 217 THR A C 1
ATOM 1671 O O . THR A 1 217 ? -25.075 7.303 41.372 1.00 90.50 217 THR A O 1
ATOM 1674 N N . ASN A 1 218 ? -22.872 7.600 41.491 1.00 83.62 218 ASN A N 1
ATOM 1675 C CA . ASN A 1 218 ? -22.755 7.908 40.075 1.00 83.62 218 ASN A CA 1
ATOM 1676 C C . ASN A 1 218 ? -22.216 6.683 39.347 1.00 83.62 218 ASN A C 1
ATOM 1678 O O . ASN A 1 218 ? -21.034 6.381 39.506 1.00 83.62 218 ASN A O 1
ATOM 1682 N N . LEU A 1 219 ? -23.072 6.021 38.561 1.00 86.00 219 LEU A N 1
ATOM 1683 C CA . LEU A 1 219 ? -22.700 4.891 37.702 1.00 86.00 219 LEU A CA 1
ATOM 1684 C C . LEU A 1 219 ? -22.064 3.723 38.481 1.00 86.00 219 LEU A C 1
ATOM 1686 O O . LEU A 1 219 ? -21.047 3.163 38.082 1.00 86.00 219 LEU A O 1
ATOM 1690 N N . ILE A 1 220 ? -22.654 3.356 39.620 1.00 92.31 220 ILE A N 1
ATOM 1691 C CA . ILE A 1 220 ? -22.248 2.184 40.404 1.00 92.31 220 ILE A CA 1
ATOM 1692 C C . ILE A 1 220 ? -23.449 1.253 40.509 1.00 92.31 220 ILE A C 1
ATOM 1694 O O . ILE A 1 220 ? -24.528 1.682 40.890 1.00 92.31 220 ILE A O 1
ATOM 1698 N N . PHE A 1 221 ? -23.264 -0.021 40.176 1.00 94.62 221 PHE A N 1
ATOM 1699 C CA . PHE A 1 221 ? -24.292 -1.036 40.357 1.00 94.62 221 PHE A CA 1
ATOM 1700 C C . PHE A 1 221 ? -24.301 -1.480 41.828 1.00 94.62 221 PHE A C 1
ATOM 1702 O O . PHE A 1 221 ? -23.456 -2.274 42.256 1.00 94.62 221 PHE A O 1
ATOM 1709 N N . ASP A 1 222 ? -25.230 -0.947 42.616 1.00 94.75 222 ASP A N 1
ATOM 1710 C CA . ASP A 1 222 ? -25.342 -1.182 44.057 1.00 94.75 222 ASP A CA 1
ATOM 1711 C C . ASP A 1 222 ? -26.811 -1.199 44.535 1.00 94.75 222 ASP A C 1
ATOM 1713 O O . ASP A 1 222 ? -27.751 -1.069 43.758 1.00 94.75 222 ASP A O 1
ATOM 1717 N N . ASP A 1 223 ? -27.051 -1.448 45.824 1.00 96.38 223 ASP A N 1
ATOM 1718 C CA . ASP A 1 223 ? -28.409 -1.556 46.365 1.00 96.38 223 ASP A CA 1
ATOM 1719 C C . ASP A 1 223 ? -29.035 -0.203 46.761 1.00 96.38 223 ASP A C 1
ATOM 1721 O O . ASP A 1 223 ? -30.068 -0.187 47.443 1.00 96.38 223 ASP A O 1
ATOM 1725 N N . LEU A 1 224 ? -28.452 0.945 46.392 1.00 96.56 224 LEU A N 1
ATOM 1726 C CA . LEU A 1 224 ? -28.923 2.254 46.857 1.00 96.56 224 LEU A CA 1
ATOM 1727 C C . LEU A 1 224 ? -30.285 2.646 46.288 1.00 96.56 224 LEU A C 1
ATOM 1729 O O . LEU A 1 224 ? -31.104 3.165 47.053 1.00 96.56 224 LEU A O 1
ATOM 1733 N N . ILE A 1 225 ? -30.594 2.295 45.038 1.00 95.56 225 ILE A N 1
ATOM 1734 C CA . ILE A 1 225 ? -31.948 2.444 44.475 1.00 95.56 225 ILE A CA 1
ATOM 1735 C C . ILE A 1 225 ? -33.026 1.810 45.378 1.00 95.56 225 ILE A C 1
ATOM 1737 O O . ILE A 1 225 ? -34.104 2.370 45.594 1.00 95.56 225 ILE A O 1
ATOM 1741 N N . VAL A 1 226 ? -32.703 0.677 46.012 1.00 97.12 226 VAL A N 1
ATOM 1742 C CA . VAL A 1 226 ? -33.591 -0.044 46.934 1.00 97.12 226 VAL A CA 1
ATOM 1743 C C . VAL A 1 226 ? -33.531 0.532 48.346 1.00 97.12 226 VAL A C 1
ATOM 1745 O O . VAL A 1 226 ? -34.566 0.828 48.956 1.00 97.12 226 VAL A O 1
ATOM 1748 N N . SER A 1 227 ? -32.333 0.672 48.908 1.00 97.06 227 SER A N 1
ATOM 1749 C CA . SER A 1 227 ? -32.162 1.022 50.319 1.00 97.06 227 SER A CA 1
ATOM 1750 C C . SER A 1 227 ? -32.567 2.462 50.623 1.00 97.06 227 SER A C 1
ATOM 1752 O O . SER A 1 227 ? -33.148 2.741 51.683 1.00 97.06 227 SER A O 1
ATOM 1754 N N . GLN A 1 228 ? -32.385 3.373 49.668 1.00 96.75 228 GLN A N 1
ATOM 1755 C CA . GLN A 1 228 ? -32.867 4.746 49.772 1.00 96.75 228 GLN A CA 1
ATOM 1756 C C . GLN A 1 228 ? -34.387 4.821 49.632 1.00 96.75 228 GLN A C 1
ATOM 1758 O O . GLN A 1 228 ? -35.031 5.540 50.399 1.00 96.75 228 GLN A O 1
ATOM 1763 N N . TYR A 1 229 ? -34.995 4.027 48.745 1.00 97.12 229 TYR A N 1
ATOM 1764 C CA . TYR A 1 229 ? -36.453 3.912 48.667 1.00 97.12 229 TYR A CA 1
ATOM 1765 C C . TYR A 1 229 ? -37.051 3.419 49.993 1.00 97.12 229 TYR A C 1
ATOM 1767 O O . TYR A 1 229 ? -37.928 4.065 50.573 1.00 97.12 229 TYR A O 1
ATOM 1775 N N . VAL A 1 230 ? -36.535 2.308 50.529 1.00 96.56 230 VAL A N 1
ATOM 1776 C CA . VAL A 1 230 ? -37.054 1.687 51.760 1.00 96.56 230 VAL A CA 1
ATOM 1777 C C . VAL A 1 230 ? -36.872 2.590 52.987 1.00 96.56 230 VAL A C 1
ATOM 1779 O O . VAL A 1 230 ? -37.719 2.576 53.886 1.00 96.56 230 VAL A O 1
ATOM 1782 N N . SER A 1 231 ? -35.800 3.385 53.034 1.00 96.06 231 SER A N 1
ATOM 1783 C CA . SER A 1 231 ? -35.535 4.343 54.120 1.00 96.06 231 SER A CA 1
ATOM 1784 C C . SER A 1 231 ? -36.249 5.693 53.959 1.00 96.06 231 SER A C 1
ATOM 1786 O O . SER A 1 231 ? -36.232 6.497 54.895 1.00 96.06 231 SER A O 1
ATOM 1788 N N . GLY A 1 232 ? -36.906 5.939 52.819 1.00 94.50 232 GLY A N 1
ATOM 1789 C CA . GLY A 1 232 ? -37.558 7.213 52.506 1.00 94.50 232 GLY A CA 1
ATOM 1790 C C . GLY A 1 232 ? -36.577 8.343 52.170 1.00 94.50 232 GLY A C 1
ATOM 1791 O O . GLY A 1 232 ? -36.898 9.509 52.391 1.00 94.50 232 GLY A O 1
ATOM 1792 N N . GLN A 1 233 ? -35.382 7.997 51.689 1.00 95.62 233 GLN A N 1
ATOM 1793 C CA . GLN A 1 233 ? -34.293 8.909 51.319 1.00 95.62 233 GLN A CA 1
ATOM 1794 C C . GLN A 1 233 ? -33.956 8.868 49.818 1.00 95.62 233 GLN A C 1
ATOM 1796 O O . GLN A 1 233 ? -32.910 9.373 49.428 1.00 95.62 233 GLN A O 1
ATOM 1801 N N . SER A 1 234 ? -34.807 8.248 48.994 1.00 94.69 234 SER A N 1
ATOM 1802 C CA . SER A 1 234 ? -34.591 8.128 47.547 1.00 94.69 234 SER A CA 1
ATOM 1803 C C . SER A 1 234 ? -34.392 9.494 46.893 1.00 94.69 234 SER A C 1
ATOM 1805 O O . SER A 1 234 ? -35.130 10.440 47.177 1.00 94.69 234 SER A O 1
ATOM 1807 N N . VAL A 1 235 ? -33.382 9.576 46.030 1.00 92.75 235 VAL A N 1
ATOM 1808 C CA . VAL A 1 235 ? -33.146 10.720 45.139 1.00 92.75 235 VAL A CA 1
ATOM 1809 C C . VAL A 1 235 ? -33.649 10.459 43.718 1.00 92.75 235 VAL A C 1
ATOM 1811 O O . VAL A 1 235 ? -33.568 11.357 42.886 1.00 92.75 235 VAL A O 1
ATOM 1814 N N . ASP A 1 236 ? -34.213 9.272 43.471 1.00 93.12 236 ASP A N 1
ATOM 1815 C CA . ASP A 1 236 ? -34.753 8.863 42.180 1.00 93.12 236 ASP A CA 1
ATOM 1816 C C . ASP A 1 236 ? -35.850 9.844 41.729 1.00 93.12 236 ASP A C 1
ATOM 1818 O O . ASP A 1 236 ? -36.900 9.944 42.385 1.00 93.12 236 ASP A O 1
ATOM 1822 N N . PRO A 1 237 ? -35.671 10.561 40.605 1.00 90.50 237 PRO A N 1
ATOM 1823 C CA . PRO A 1 237 ? -36.691 11.467 40.091 1.00 90.50 237 PRO A CA 1
ATOM 1824 C C . PRO A 1 237 ? -38.014 10.757 39.745 1.00 90.50 237 PRO A C 1
ATOM 1826 O O . PRO A 1 237 ? -39.059 11.410 39.743 1.00 90.50 237 PRO A O 1
ATOM 1829 N N . LEU A 1 238 ? -38.012 9.441 39.517 1.00 90.88 238 LEU A N 1
ATOM 1830 C CA . LEU A 1 238 ? -39.204 8.615 39.290 1.00 90.88 238 LEU A CA 1
ATOM 1831 C C . LEU A 1 238 ? -39.849 8.111 40.597 1.00 90.88 238 LEU A C 1
ATOM 1833 O O . LEU A 1 238 ? -40.916 7.489 40.565 1.00 90.88 238 LEU A O 1
ATOM 1837 N N . VAL A 1 239 ? -39.263 8.429 41.757 1.00 91.50 239 VAL A N 1
ATOM 1838 C CA . VAL A 1 239 ? -39.856 8.217 43.088 1.00 91.50 239 VAL A CA 1
ATOM 1839 C C . VAL A 1 239 ? -40.278 9.532 43.740 1.00 91.50 239 VAL A C 1
ATOM 1841 O O . VAL A 1 239 ? -41.383 9.618 44.279 1.00 91.50 239 VAL A O 1
ATOM 1844 N N . VAL A 1 240 ? -39.406 10.547 43.731 1.00 88.75 240 VAL A N 1
ATOM 1845 C CA . VAL A 1 240 ? -39.619 11.822 44.448 1.00 88.75 240 VAL A CA 1
ATOM 1846 C C . VAL A 1 240 ? -40.002 12.999 43.547 1.00 88.75 240 VAL A C 1
ATOM 1848 O O . VAL A 1 240 ? -40.264 14.094 44.053 1.00 88.75 240 VAL A O 1
ATOM 1851 N N . GLY A 1 241 ? -40.046 12.794 42.228 1.00 78.38 241 GLY A N 1
ATOM 1852 C CA . GLY A 1 241 ? -40.432 13.808 41.250 1.00 78.38 241 GLY A CA 1
ATOM 1853 C C . GLY A 1 241 ? -41.930 14.147 41.247 1.00 78.38 241 GLY A C 1
ATOM 1854 O O . GLY A 1 241 ? -42.687 13.774 42.149 1.00 78.38 241 GLY A O 1
ATOM 1855 N N . PRO A 1 242 ? -42.401 14.908 40.243 1.00 75.00 242 PRO A N 1
ATOM 1856 C CA . PRO A 1 242 ? -43.802 15.304 40.153 1.00 75.00 242 PRO A CA 1
ATOM 1857 C C . PRO A 1 242 ? -44.741 14.087 40.139 1.00 75.00 242 PRO A C 1
ATOM 1859 O O . PRO A 1 242 ? -44.518 13.129 39.409 1.00 75.00 242 PRO A O 1
ATOM 1862 N N . THR A 1 243 ? -45.847 14.163 40.887 1.00 64.94 243 THR A N 1
ATOM 1863 C CA . THR A 1 243 ? -46.800 13.049 41.128 1.00 64.94 243 THR A CA 1
ATOM 1864 C C . THR A 1 243 ? -47.452 12.430 39.885 1.00 64.94 243 THR A C 1
ATOM 1866 O O . THR A 1 243 ? -48.093 11.393 39.989 1.00 64.94 243 THR A O 1
ATOM 1869 N N . SER A 1 244 ? -47.333 13.034 38.701 1.00 69.25 244 SER A N 1
ATOM 1870 C CA . SER A 1 244 ? -47.779 12.421 37.441 1.00 69.25 244 SER A CA 1
ATOM 1871 C C . SER A 1 244 ? -46.734 11.486 36.809 1.00 69.25 244 SER A C 1
ATOM 1873 O O . SER A 1 244 ? -47.095 10.677 35.955 1.00 69.25 244 SER A O 1
ATOM 1875 N N . PHE A 1 245 ? -45.472 11.556 37.246 1.00 73.31 245 PHE A N 1
ATOM 1876 C CA . PHE A 1 245 ? -44.306 10.867 36.671 1.00 73.31 245 PHE A CA 1
ATOM 1877 C C . PHE A 1 245 ? -43.558 9.976 37.684 1.00 73.31 245 PHE A C 1
ATOM 1879 O O . PHE A 1 245 ? -42.469 9.496 37.396 1.00 73.31 245 PHE A O 1
ATOM 1886 N N . ASP A 1 246 ? -44.159 9.708 38.846 1.00 82.75 246 ASP A N 1
ATOM 1887 C CA . ASP A 1 246 ? -43.647 8.838 39.920 1.00 82.75 246 ASP A CA 1
ATOM 1888 C C . ASP A 1 246 ? -43.782 7.328 39.592 1.00 82.75 246 ASP A C 1
ATOM 1890 O O . ASP A 1 246 ? -44.398 6.542 40.323 1.00 82.75 246 ASP A O 1
ATOM 1894 N N . VAL A 1 247 ? -43.312 6.926 38.409 1.00 85.00 247 VAL A N 1
ATOM 1895 C CA . VAL A 1 247 ? -43.536 5.580 37.855 1.00 85.00 247 VAL A CA 1
ATOM 1896 C C . VAL A 1 247 ? -42.874 4.505 38.723 1.00 85.00 247 VAL A C 1
ATOM 1898 O O . VAL A 1 247 ? -43.535 3.526 39.078 1.00 85.00 247 VAL A O 1
ATOM 1901 N N . ASP A 1 248 ? -41.638 4.722 39.164 1.00 90.44 248 ASP A N 1
ATOM 1902 C CA . ASP A 1 248 ? -40.903 3.788 40.022 1.00 90.44 248 ASP A CA 1
ATOM 1903 C C . ASP A 1 248 ? -41.547 3.658 41.400 1.00 90.44 248 ASP A C 1
ATOM 1905 O O . ASP A 1 248 ? -41.731 2.544 41.897 1.00 90.44 248 ASP A O 1
ATOM 1909 N N . PHE A 1 249 ? -42.022 4.766 41.987 1.00 91.31 249 PHE A N 1
ATOM 1910 C CA . PHE A 1 249 ? -42.783 4.711 43.240 1.00 91.31 249 PHE A CA 1
ATOM 1911 C C . PHE A 1 249 ? -44.016 3.808 43.115 1.00 91.31 249 PHE A C 1
ATOM 1913 O O . PHE A 1 249 ? -44.277 2.978 43.997 1.00 91.31 249 PHE A O 1
ATOM 1920 N N . ARG A 1 250 ? -44.774 3.945 42.018 1.00 88.62 250 ARG A N 1
ATOM 1921 C CA . ARG A 1 250 ? -45.961 3.122 41.742 1.00 88.62 250 ARG A CA 1
ATOM 1922 C C . ARG A 1 250 ? -45.602 1.654 41.522 1.00 88.62 250 ARG A C 1
ATOM 1924 O O . ARG A 1 250 ? -46.328 0.789 42.008 1.00 88.62 250 ARG A O 1
ATOM 1931 N N . ILE A 1 251 ? -44.487 1.367 40.851 1.00 90.69 251 ILE A N 1
ATOM 1932 C CA . ILE A 1 251 ? -44.004 0.001 40.616 1.00 90.69 251 ILE A CA 1
ATOM 1933 C C . ILE A 1 251 ? -43.553 -0.642 41.930 1.00 90.69 251 ILE A C 1
ATOM 1935 O O . ILE A 1 251 ? -44.107 -1.677 42.314 1.00 90.69 251 ILE A O 1
ATOM 1939 N N . PHE A 1 252 ? -42.629 -0.015 42.662 1.00 94.62 252 PHE A N 1
ATOM 1940 C CA . PHE A 1 252 ? -42.059 -0.551 43.904 1.00 94.62 252 PHE A CA 1
ATOM 1941 C C . PHE A 1 252 ? -43.113 -0.768 44.997 1.00 94.62 252 PHE A C 1
ATOM 1943 O O . PHE A 1 252 ? -43.012 -1.726 45.766 1.00 94.62 252 PHE A O 1
ATOM 1950 N N . SER A 1 253 ? -44.157 0.069 45.028 1.00 93.38 253 SER A N 1
ATOM 1951 C CA . SER A 1 253 ? -45.265 -0.053 45.984 1.00 93.38 253 SER A CA 1
ATOM 1952 C C . SER A 1 253 ? -46.410 -0.963 45.546 1.00 93.38 253 SER A C 1
ATOM 1954 O O . SER A 1 253 ? -47.276 -1.274 46.371 1.00 93.38 253 SER A O 1
ATOM 1956 N N . SER A 1 254 ? -46.407 -1.446 44.300 1.00 92.88 254 SER A N 1
ATOM 1957 C CA . SER A 1 254 ? -47.535 -2.188 43.717 1.00 92.88 254 SER A CA 1
ATOM 1958 C C . SER A 1 254 ? -47.855 -3.514 44.424 1.00 92.88 254 SER A C 1
ATOM 1960 O O . SER A 1 254 ? -48.992 -3.982 44.358 1.00 92.88 254 SER A O 1
ATOM 1962 N N . ASP A 1 255 ? -46.892 -4.108 45.135 1.00 94.88 255 ASP A N 1
ATOM 1963 C CA . ASP A 1 255 ? -47.069 -5.333 45.928 1.00 94.88 255 ASP A CA 1
ATOM 1964 C C . ASP A 1 255 ? -47.088 -5.081 47.451 1.00 94.88 255 ASP A C 1
ATOM 1966 O O . ASP A 1 255 ? -46.966 -6.010 48.254 1.00 94.88 255 ASP A O 1
ATOM 1970 N N . GLY A 1 256 ? -47.230 -3.819 47.872 1.00 95.06 256 GLY A N 1
ATOM 1971 C CA . GLY A 1 256 ? -47.128 -3.422 49.276 1.00 95.06 256 GLY A CA 1
ATOM 1972 C C . GLY A 1 256 ? -45.686 -3.341 49.795 1.00 95.06 256 GLY A C 1
ATOM 1973 O O . GLY A 1 256 ? -45.459 -3.516 50.999 1.00 95.06 256 GLY A O 1
ATOM 1974 N N . ASN A 1 257 ? -44.720 -3.056 48.915 1.00 96.69 257 ASN A N 1
ATOM 1975 C CA . ASN A 1 257 ? -43.279 -2.997 49.190 1.00 96.69 257 ASN A CA 1
ATOM 1976 C C . ASN A 1 257 ? -42.681 -4.346 49.627 1.00 96.69 257 ASN A C 1
ATOM 1978 O O . ASN A 1 257 ? -41.679 -4.363 50.348 1.00 96.69 257 ASN A O 1
ATOM 1982 N N . VAL A 1 258 ? -43.301 -5.475 49.280 1.00 97.44 258 VAL A N 1
ATOM 1983 C CA . VAL A 1 258 ? -42.836 -6.800 49.713 1.00 97.44 258 VAL A CA 1
ATOM 1984 C C . VAL A 1 258 ? -41.546 -7.161 48.987 1.00 97.44 258 VAL A C 1
ATOM 1986 O O . VAL A 1 258 ? -40.557 -7.476 49.650 1.00 97.44 258 VAL A O 1
ATOM 1989 N N . THR A 1 259 ? -41.533 -7.067 47.657 1.00 97.12 259 THR A N 1
ATOM 1990 C CA . THR A 1 259 ? -40.374 -7.430 46.830 1.00 97.12 259 THR A CA 1
ATOM 1991 C C . THR A 1 259 ? -39.197 -6.493 47.077 1.00 97.12 259 THR A C 1
ATOM 1993 O O . THR A 1 259 ? -38.103 -6.956 47.392 1.00 97.12 259 THR A O 1
ATOM 1996 N N . ILE A 1 260 ? -39.416 -5.176 47.017 1.00 96.88 260 ILE A N 1
ATOM 1997 C CA . ILE A 1 260 ? -38.334 -4.188 47.151 1.00 96.88 260 ILE A CA 1
ATOM 1998 C C . ILE A 1 260 ? -37.635 -4.295 48.522 1.00 96.88 260 ILE A C 1
ATOM 2000 O O . ILE A 1 260 ? -36.415 -4.232 48.613 1.00 96.88 260 ILE A O 1
ATOM 2004 N N . LYS A 1 261 ? -38.373 -4.603 49.601 1.00 97.12 261 LYS A N 1
ATOM 2005 C CA . LYS A 1 261 ? -37.783 -4.840 50.933 1.00 97.12 261 LYS A CA 1
ATOM 2006 C C . LYS A 1 261 ? -36.951 -6.117 51.021 1.00 97.12 261 LYS A C 1
ATOM 2008 O O . LYS A 1 261 ? -36.047 -6.171 51.850 1.00 97.12 261 LYS A O 1
ATOM 2013 N N . GLN A 1 262 ? -37.255 -7.142 50.224 1.00 97.12 262 GLN A N 1
ATOM 2014 C CA . GLN A 1 262 ? -36.452 -8.370 50.180 1.00 97.12 262 GLN A CA 1
ATOM 2015 C C . GLN A 1 262 ? -35.097 -8.144 49.504 1.00 97.12 262 GLN A C 1
ATOM 2017 O O . GLN A 1 262 ? -34.160 -8.880 49.790 1.00 97.12 262 GLN A O 1
ATOM 2022 N N . MET A 1 263 ? -34.989 -7.115 48.661 1.00 97.19 263 MET A N 1
ATOM 2023 C CA . MET A 1 263 ? -33.763 -6.732 47.960 1.00 97.19 263 MET A CA 1
ATOM 2024 C C . MET A 1 263 ? -32.906 -5.728 48.749 1.00 97.19 263 MET A C 1
ATOM 2026 O O . MET A 1 263 ? -31.875 -5.304 48.252 1.00 97.19 263 MET A O 1
ATOM 2030 N N . ASN A 1 264 ? -33.307 -5.334 49.965 1.00 96.50 264 ASN A N 1
ATOM 2031 C CA . ASN A 1 264 ? -32.660 -4.277 50.757 1.00 96.50 264 ASN A CA 1
ATOM 2032 C C . ASN A 1 264 ? -31.380 -4.750 51.488 1.00 96.50 264 ASN A C 1
ATOM 2034 O O . ASN A 1 264 ? -31.268 -4.633 52.714 1.00 96.50 264 ASN A O 1
ATOM 2038 N N . SER A 1 265 ? -30.460 -5.361 50.744 1.00 95.38 265 SER A N 1
ATOM 2039 C CA . SER A 1 265 ? -29.057 -5.563 51.115 1.00 95.38 265 SER A CA 1
ATOM 2040 C C . SER A 1 265 ? -28.219 -5.782 49.850 1.00 95.38 265 SER A C 1
ATOM 2042 O O . SER A 1 265 ? -28.755 -6.327 48.878 1.00 95.38 265 SER A O 1
ATOM 2044 N N . PRO A 1 266 ? -26.906 -5.482 49.867 1.00 95.25 266 PRO A N 1
ATOM 2045 C CA . PRO A 1 266 ? -26.038 -5.677 48.705 1.00 95.25 266 PRO A CA 1
ATOM 2046 C C . PRO A 1 266 ? -26.093 -7.101 48.132 1.00 95.25 266 PRO A C 1
ATOM 2048 O O . PRO A 1 266 ? -26.228 -7.291 46.925 1.00 95.25 266 PRO A O 1
ATOM 2051 N N . GLU A 1 267 ? -26.050 -8.129 48.988 1.00 95.69 267 GLU A N 1
ATOM 2052 C CA . GLU A 1 267 ? -26.049 -9.527 48.543 1.00 95.69 267 GLU A CA 1
ATOM 2053 C C . GLU A 1 267 ? -27.404 -9.968 47.979 1.00 95.69 267 GLU A C 1
ATOM 2055 O O . GLU A 1 267 ? -27.456 -10.698 46.987 1.00 95.69 267 GLU A O 1
ATOM 2060 N N . ALA A 1 268 ? -28.506 -9.545 48.608 1.00 96.50 268 ALA A N 1
ATOM 2061 C CA . ALA A 1 268 ? -29.849 -9.881 48.150 1.00 96.50 268 ALA A CA 1
ATOM 2062 C C . ALA A 1 268 ? -30.170 -9.182 46.823 1.00 96.50 268 ALA A C 1
ATOM 2064 O O . ALA A 1 268 ? -30.729 -9.813 45.924 1.00 96.50 268 ALA A O 1
ATOM 2065 N N . PHE A 1 269 ? -29.771 -7.913 46.692 1.00 97.50 269 PHE A N 1
ATOM 2066 C CA . PHE A 1 269 ? -29.891 -7.133 45.468 1.00 97.50 269 PHE A CA 1
ATOM 2067 C C . PHE A 1 269 ? -29.089 -7.764 44.328 1.00 97.50 269 PHE A C 1
ATOM 2069 O O . PHE A 1 269 ? -29.677 -8.146 43.318 1.00 97.50 269 PHE A O 1
ATOM 2076 N N . ALA A 1 270 ? -27.782 -7.981 44.515 1.00 95.38 270 ALA A N 1
ATOM 2077 C CA . ALA A 1 270 ? -26.914 -8.549 43.483 1.00 95.38 270 ALA A CA 1
ATOM 2078 C C . ALA A 1 270 ? -27.380 -9.945 43.031 1.00 95.38 270 ALA A C 1
ATOM 2080 O O . ALA A 1 270 ? -27.452 -10.218 41.832 1.00 95.38 270 ALA A O 1
ATOM 2081 N N . SER A 1 271 ? -27.764 -10.814 43.973 1.00 96.25 271 SER A N 1
ATOM 2082 C CA . SER A 1 271 ? -28.297 -12.149 43.667 1.00 96.25 271 SER A CA 1
ATOM 2083 C C . SER A 1 271 ? -29.592 -12.069 42.852 1.00 96.25 271 SER A C 1
ATOM 2085 O O . SER A 1 271 ? -29.705 -12.670 41.782 1.00 96.25 271 SER A O 1
ATOM 2087 N N . ARG A 1 272 ? -30.550 -11.245 43.298 1.00 96.88 272 ARG A N 1
ATOM 2088 C CA . ARG A 1 272 ? -31.822 -11.066 42.595 1.00 96.88 272 ARG A CA 1
ATOM 2089 C C . ARG A 1 272 ? -31.624 -10.450 41.210 1.00 96.88 272 ARG A C 1
ATOM 2091 O O . ARG A 1 272 ? -32.275 -10.893 40.267 1.00 96.88 272 ARG A O 1
ATOM 2098 N N . CYS A 1 273 ? -30.730 -9.476 41.071 1.00 96.88 273 CYS A N 1
ATOM 2099 C CA . CYS A 1 273 ? -30.426 -8.861 39.784 1.00 96.88 273 CYS A CA 1
ATOM 2100 C C . CYS A 1 273 ? -29.715 -9.808 38.825 1.00 96.88 273 CYS A C 1
ATOM 2102 O O . CYS A 1 273 ? -30.026 -9.787 37.638 1.00 96.88 273 CYS A O 1
ATOM 2104 N N . THR A 1 274 ? -28.855 -10.698 39.323 1.00 96.25 274 THR A N 1
ATOM 2105 C CA . THR A 1 274 ? -28.247 -11.756 38.502 1.00 96.25 274 THR A CA 1
ATOM 2106 C C . THR A 1 274 ? -29.325 -12.621 37.843 1.00 96.25 274 THR A C 1
ATOM 2108 O O . THR A 1 274 ? -29.326 -12.784 36.623 1.00 96.25 274 THR A O 1
ATOM 2111 N N . ASP A 1 275 ? -30.290 -13.114 38.628 1.00 95.94 275 ASP A N 1
ATOM 2112 C CA . ASP A 1 275 ? -31.380 -13.960 38.123 1.00 95.94 275 ASP A CA 1
ATOM 2113 C C . ASP A 1 275 ? -32.291 -13.211 37.139 1.00 95.94 275 ASP A C 1
ATOM 2115 O O . ASP A 1 275 ? -32.682 -13.745 36.096 1.00 95.94 275 ASP A O 1
ATOM 2119 N N . MET A 1 276 ? -32.657 -11.972 37.473 1.00 95.88 276 MET A N 1
ATOM 2120 C CA . MET A 1 276 ? -33.608 -11.192 36.681 1.00 95.88 276 MET A CA 1
ATOM 2121 C C . MET A 1 276 ? -33.006 -10.704 35.370 1.00 95.88 276 MET A C 1
ATOM 2123 O O . MET A 1 276 ? -33.647 -10.849 34.332 1.00 95.88 276 MET A O 1
ATOM 2127 N N . LEU A 1 277 ? -31.770 -10.204 35.378 1.00 96.12 277 LEU A N 1
ATOM 2128 C CA . LEU A 1 277 ? -31.098 -9.781 34.151 1.00 96.12 277 LEU A CA 1
ATOM 2129 C C . LEU A 1 277 ? -30.752 -10.982 33.262 1.00 96.12 277 LEU A C 1
ATOM 2131 O O . LEU A 1 277 ? -30.905 -10.894 32.046 1.00 96.12 277 LEU A O 1
ATOM 2135 N N . ALA A 1 278 ? -30.424 -12.147 33.836 1.00 95.81 278 ALA A N 1
ATOM 2136 C CA . ALA A 1 278 ? -30.315 -13.382 33.057 1.00 95.81 278 ALA A CA 1
ATOM 2137 C C . ALA A 1 278 ? -31.652 -13.764 32.398 1.00 95.81 278 ALA A C 1
ATOM 2139 O O . ALA A 1 278 ? -31.674 -14.208 31.250 1.00 95.81 278 ALA A O 1
ATOM 2140 N N . LYS A 1 279 ? -32.785 -13.578 33.087 1.00 94.56 279 LYS A N 1
ATOM 2141 C CA . LYS A 1 279 ? -34.116 -13.808 32.505 1.00 94.56 279 LYS A CA 1
ATOM 2142 C C . LYS A 1 279 ? -34.433 -12.814 31.379 1.00 94.56 279 LYS A C 1
ATOM 2144 O O . LYS A 1 279 ? -34.968 -13.240 30.357 1.00 94.56 279 LYS A O 1
ATOM 2149 N N . VAL A 1 280 ? -34.060 -11.539 31.526 1.00 93.81 280 VAL A N 1
ATOM 2150 C CA . VAL A 1 280 ? -34.156 -10.528 30.452 1.00 93.81 280 VAL A CA 1
ATOM 2151 C C . VAL A 1 280 ? -33.356 -10.981 29.230 1.00 93.81 280 VAL A C 1
ATOM 2153 O O . VAL A 1 280 ? -33.922 -11.097 28.148 1.00 93.81 280 VAL A O 1
ATOM 2156 N N . LEU A 1 281 ? -32.082 -11.343 29.410 1.00 94.94 281 LEU A N 1
ATOM 2157 C CA . LEU A 1 281 ? -31.227 -11.813 28.317 1.00 94.94 281 LEU A CA 1
ATOM 2158 C C . LEU A 1 281 ? -31.785 -13.056 27.615 1.00 94.94 281 LEU A C 1
ATOM 2160 O O . LEU A 1 281 ? -31.652 -13.189 26.399 1.00 94.94 281 LEU A O 1
ATOM 2164 N N . ASN A 1 282 ? -32.383 -13.980 28.365 1.00 93.38 282 ASN A N 1
ATOM 2165 C CA . ASN A 1 282 ? -32.895 -15.248 27.838 1.00 93.38 282 ASN A CA 1
ATOM 2166 C C . ASN A 1 282 ? -34.329 -15.159 27.290 1.00 93.38 282 ASN A C 1
ATOM 2168 O O . ASN A 1 282 ? -34.873 -16.172 26.850 1.00 93.38 282 ASN A O 1
ATOM 2172 N N . SER A 1 283 ? -34.939 -13.973 27.301 1.00 91.38 283 SER A N 1
ATOM 2173 C CA . SER A 1 283 ? -36.219 -13.724 26.638 1.00 91.38 283 SER A CA 1
ATOM 2174 C C . SER A 1 283 ? -35.956 -13.553 25.142 1.00 91.38 283 SER A C 1
ATOM 2176 O O . SER A 1 283 ? -35.541 -12.486 24.701 1.00 91.38 283 SER A O 1
ATOM 2178 N N . VAL A 1 284 ? -36.113 -14.632 24.374 1.00 90.44 284 VAL A N 1
ATOM 2179 C CA . VAL A 1 284 ? -35.753 -14.712 22.947 1.00 90.44 284 VAL A CA 1
ATOM 2180 C C . VAL A 1 284 ? -36.868 -15.388 22.144 1.00 90.44 284 VAL A C 1
ATOM 2182 O O . VAL A 1 284 ? -37.634 -16.173 22.716 1.00 90.44 284 VAL A O 1
ATOM 2185 N N . PRO A 1 285 ? -36.971 -15.139 20.828 1.00 86.25 285 PRO A N 1
ATOM 2186 C CA . PRO A 1 285 ? -37.978 -15.793 20.002 1.00 86.25 285 PRO A CA 1
ATOM 2187 C C . PRO A 1 285 ? -37.724 -17.300 19.851 1.00 86.25 285 PRO A C 1
ATOM 2189 O O . PRO A 1 285 ? -36.595 -17.767 20.007 1.00 86.25 285 PRO A O 1
ATOM 2192 N N . THR A 1 286 ? -38.756 -18.075 19.479 1.00 83.00 286 THR A N 1
ATOM 2193 C CA . THR A 1 286 ? -38.638 -19.549 19.321 1.00 83.00 286 THR A CA 1
ATOM 2194 C C . THR A 1 286 ? -37.578 -19.986 18.308 1.00 83.00 286 THR A C 1
ATOM 2196 O O . THR A 1 286 ? -37.077 -21.108 18.380 1.00 83.00 286 THR A O 1
ATOM 2199 N N . THR A 1 287 ? -37.250 -19.125 17.345 1.00 83.62 287 THR A N 1
ATOM 2200 C CA . THR A 1 287 ? -36.240 -19.383 16.314 1.00 83.62 287 THR A CA 1
ATOM 2201 C C . THR A 1 287 ? -34.813 -19.358 16.859 1.00 83.62 287 THR A C 1
ATOM 2203 O O . THR A 1 287 ? -33.919 -19.918 16.227 1.00 83.62 287 THR A O 1
ATOM 2206 N N . SER A 1 288 ? -34.592 -18.735 18.017 1.00 88.75 288 SER A N 1
ATOM 2207 C CA . SER A 1 288 ? -33.291 -18.668 18.682 1.00 88.75 288 SER A CA 1
ATOM 2208 C C . SER A 1 288 ? -33.100 -19.885 19.587 1.00 88.75 288 SER A C 1
ATOM 2210 O O . SER A 1 288 ? -33.865 -20.110 20.525 1.00 88.75 288 SER A O 1
ATOM 2212 N N . VAL A 1 289 ? -32.053 -20.672 19.331 1.00 88.56 289 VAL A N 1
ATOM 2213 C CA . VAL A 1 289 ? -31.675 -21.814 20.176 1.00 88.56 289 VAL A CA 1
ATOM 2214 C C . VAL A 1 289 ? -30.455 -21.420 20.993 1.00 88.56 289 VAL A C 1
ATOM 2216 O O . VAL A 1 289 ? -29.335 -21.400 20.479 1.00 88.56 289 VAL A O 1
ATOM 2219 N N . LEU A 1 290 ? -30.684 -21.100 22.267 1.00 91.38 290 LEU A N 1
ATOM 2220 C CA . LEU A 1 290 ? -29.615 -20.673 23.161 1.00 91.38 290 LEU A CA 1
ATOM 2221 C C . LEU A 1 290 ? -28.723 -21.842 23.592 1.00 91.38 290 LEU A C 1
ATOM 2223 O O . LEU A 1 290 ? -29.197 -22.953 23.835 1.00 91.38 290 LEU A O 1
ATOM 2227 N N . THR A 1 291 ? -27.427 -21.572 23.718 1.00 90.31 291 THR A N 1
ATOM 2228 C CA . THR A 1 291 ? -26.433 -22.519 24.227 1.00 90.31 291 THR A CA 1
ATOM 2229 C C . THR A 1 291 ? -26.564 -22.726 25.739 1.00 90.31 291 THR A C 1
ATOM 2231 O O . THR A 1 291 ? -27.334 -22.057 26.445 1.00 90.31 291 THR A O 1
ATOM 2234 N N . ASP A 1 292 ? -25.740 -23.627 26.272 1.00 89.25 292 ASP A N 1
ATOM 2235 C CA . ASP A 1 292 ? -25.353 -23.546 27.676 1.00 89.25 292 ASP A CA 1
ATOM 2236 C C . ASP A 1 292 ? -24.630 -22.235 27.997 1.00 89.25 292 ASP A C 1
ATOM 2238 O O . ASP A 1 292 ? -24.283 -21.469 27.093 1.00 89.25 292 ASP A O 1
ATOM 2242 N N . VAL A 1 293 ? -24.489 -21.932 29.293 1.00 90.94 293 VAL A N 1
ATOM 2243 C CA . VAL A 1 293 ? -23.768 -20.728 29.724 1.00 90.94 293 VAL A CA 1
ATOM 2244 C C . VAL A 1 293 ? -22.371 -20.776 29.122 1.00 90.94 293 VAL A C 1
ATOM 2246 O O . VAL A 1 293 ? -21.694 -21.800 29.220 1.00 90.94 293 VAL A O 1
ATOM 2249 N N . LEU A 1 294 ? -21.982 -19.686 28.471 1.00 90.50 294 LEU A N 1
ATOM 2250 C CA . LEU A 1 294 ? -20.680 -19.565 27.845 1.00 90.50 294 LEU A CA 1
ATOM 2251 C C . LEU A 1 294 ? -19.601 -19.667 28.926 1.00 90.50 294 LEU A C 1
ATOM 2253 O O . LEU A 1 294 ? -19.691 -19.024 29.969 1.00 90.50 294 LEU A O 1
ATOM 2257 N N . VAL A 1 295 ? -18.604 -20.497 28.666 1.00 90.31 295 VAL A N 1
ATOM 2258 C CA . VAL A 1 295 ? -17.412 -20.704 29.489 1.00 90.31 295 VAL A CA 1
ATOM 2259 C C . VAL A 1 295 ? -16.166 -20.639 28.598 1.00 90.31 295 VAL A C 1
ATOM 2261 O O . VAL A 1 295 ? -16.235 -21.029 27.427 1.00 90.31 295 VAL A O 1
ATOM 2264 N N . PRO A 1 296 ? -15.024 -20.152 29.103 1.00 91.06 296 PRO A N 1
ATOM 2265 C CA . PRO A 1 296 ? -13.826 -20.037 28.285 1.00 91.06 296 PRO A CA 1
ATOM 2266 C C . PRO A 1 296 ? -13.276 -21.419 27.912 1.00 91.06 296 PRO A C 1
ATOM 2268 O O . PRO A 1 296 ? -13.340 -22.365 28.702 1.00 91.06 296 PRO A O 1
ATOM 2271 N N . TYR A 1 297 ? -12.694 -21.539 26.719 1.00 91.56 297 TYR A N 1
ATOM 2272 C CA . TYR A 1 297 ? -11.951 -22.748 26.354 1.00 91.56 297 TYR A CA 1
ATOM 2273 C C . TYR A 1 297 ? -10.633 -22.830 27.125 1.00 91.56 297 TYR A C 1
ATOM 2275 O O . TYR A 1 297 ? -9.837 -21.891 27.082 1.00 91.56 297 TYR A O 1
ATOM 2283 N N . GLU A 1 298 ? -10.356 -23.986 27.735 1.00 91.62 298 GLU A N 1
ATOM 2284 C CA . GLU A 1 298 ? -9.041 -24.271 28.332 1.00 91.62 298 GLU A CA 1
ATOM 2285 C C . GLU A 1 298 ? -7.929 -24.260 27.274 1.00 91.62 298 GLU A C 1
ATOM 2287 O O . GLU A 1 298 ? -6.867 -23.670 27.476 1.00 91.62 298 GLU A O 1
ATOM 2292 N N . VAL A 1 299 ? -8.201 -24.867 26.114 1.00 93.25 299 VAL A N 1
ATOM 2293 C CA . VAL A 1 299 ? -7.336 -24.856 24.930 1.00 93.25 299 VAL A CA 1
ATOM 2294 C C . VAL A 1 299 ? -8.188 -24.562 23.700 1.00 93.25 299 VAL A C 1
ATOM 2296 O O . VAL A 1 299 ? -9.151 -25.281 23.434 1.00 93.25 299 VAL A O 1
ATOM 2299 N N . LYS A 1 300 ? -7.814 -23.533 22.933 1.00 93.62 300 LYS A N 1
ATOM 2300 C CA . LYS A 1 300 ? -8.473 -23.147 21.678 1.00 93.62 300 LYS A CA 1
ATOM 2301 C C . LYS A 1 300 ? -7.438 -23.001 20.557 1.00 93.62 300 LYS A C 1
ATOM 2303 O O . LYS A 1 300 ? -6.528 -22.179 20.679 1.00 93.62 300 LYS A O 1
ATOM 2308 N N . PRO A 1 301 ? -7.546 -23.775 19.469 1.00 93.38 301 PRO A N 1
ATOM 2309 C CA . PRO A 1 301 ? -6.811 -23.496 18.241 1.00 93.38 301 PRO A CA 1
ATOM 2310 C C . PRO A 1 301 ? -7.186 -22.137 17.638 1.00 93.38 301 PRO A C 1
ATOM 2312 O O . PRO A 1 301 ? -8.364 -21.795 17.561 1.00 93.38 301 PRO A O 1
ATOM 2315 N N . SER A 1 302 ? -6.189 -21.386 17.176 1.00 89.81 302 SER A N 1
ATOM 2316 C CA . SER A 1 302 ? -6.357 -20.113 16.470 1.00 89.81 302 SER A CA 1
ATOM 2317 C C . SER A 1 302 ? -5.519 -20.137 15.198 1.00 89.81 302 SER A C 1
ATOM 2319 O O . SER A 1 302 ? -4.320 -20.411 15.256 1.00 89.81 302 SER A O 1
ATOM 2321 N N . HIS A 1 303 ? -6.152 -19.889 14.047 1.00 86.88 303 HIS A N 1
ATOM 2322 C CA . HIS A 1 303 ? -5.492 -19.878 12.729 1.00 86.88 303 HIS A CA 1
ATOM 2323 C C . HIS A 1 303 ? -4.654 -21.136 12.454 1.00 86.88 303 HIS A C 1
ATOM 2325 O O . HIS A 1 303 ? -3.594 -21.070 11.837 1.00 86.88 303 HIS A O 1
ATOM 2331 N N . VAL A 1 304 ? -5.106 -22.292 12.953 1.00 90.69 304 VAL A N 1
ATOM 2332 C CA . VAL A 1 304 ? -4.429 -23.566 12.711 1.00 90.69 304 VAL A CA 1
ATOM 2333 C C . VAL A 1 304 ? -4.854 -24.119 11.362 1.00 90.69 304 VAL A C 1
ATOM 2335 O O . VAL A 1 304 ? -6.033 -24.371 11.132 1.00 90.69 304 VAL A O 1
ATOM 2338 N N . GLY A 1 305 ? -3.877 -24.341 10.491 1.00 91.12 305 GLY A N 1
ATOM 2339 C CA . GLY A 1 305 ? -4.110 -24.830 9.143 1.00 91.12 305 GLY A CA 1
ATOM 2340 C C . GLY A 1 305 ? -2.808 -25.065 8.390 1.00 91.12 305 GLY A C 1
ATOM 2341 O O . GLY A 1 305 ? -1.769 -25.392 8.976 1.00 91.12 305 GLY A O 1
ATOM 2342 N N . TYR A 1 306 ? -2.878 -24.913 7.073 1.00 89.12 306 TYR A N 1
ATOM 2343 C CA . TYR A 1 306 ? -1.740 -25.058 6.180 1.00 89.12 306 TYR A CA 1
ATOM 2344 C C . TYR A 1 306 ? -1.463 -23.761 5.443 1.00 89.12 306 TYR A C 1
ATOM 2346 O O . TYR A 1 306 ? -2.380 -23.031 5.088 1.00 89.12 306 TYR A O 1
ATOM 2354 N N . ASP A 1 307 ? -0.191 -23.522 5.154 1.00 85.75 307 ASP A N 1
ATOM 2355 C CA . ASP A 1 307 ? 0.213 -22.483 4.220 1.00 85.75 307 ASP A CA 1
ATOM 2356 C C . ASP A 1 307 ? 1.511 -22.868 3.497 1.00 85.75 307 ASP A C 1
ATOM 2358 O O . ASP A 1 307 ? 2.152 -23.878 3.822 1.00 85.75 307 ASP A O 1
ATOM 2362 N N . PHE A 1 308 ? 1.911 -22.067 2.514 1.00 75.81 308 PHE A N 1
ATOM 2363 C CA . PHE A 1 308 ? 3.202 -22.188 1.847 1.00 75.81 308 PHE A CA 1
ATOM 2364 C C . PHE A 1 308 ? 4.191 -21.175 2.422 1.00 75.81 308 PHE A C 1
ATOM 2366 O O . PHE A 1 308 ? 4.132 -19.990 2.122 1.00 75.81 308 PHE A O 1
ATOM 2373 N N . VAL A 1 309 ? 5.149 -21.660 3.208 1.00 70.94 309 VAL A N 1
ATOM 2374 C CA . VAL A 1 309 ? 6.269 -20.851 3.707 1.00 70.94 309 VAL A CA 1
ATOM 2375 C C . VAL A 1 309 ? 7.478 -21.169 2.837 1.00 70.94 309 VAL A C 1
ATOM 2377 O O . VAL A 1 309 ? 7.884 -22.329 2.758 1.00 70.94 309 VAL A O 1
ATOM 2380 N N . ASP A 1 310 ? 7.997 -20.176 2.112 1.00 65.50 310 ASP A N 1
ATOM 2381 C CA . ASP A 1 310 ? 9.098 -20.338 1.146 1.00 65.50 310 ASP A CA 1
ATOM 2382 C C . ASP A 1 310 ? 8.846 -21.456 0.109 1.00 65.50 310 ASP A C 1
ATOM 2384 O O . ASP A 1 310 ? 9.734 -22.226 -0.264 1.00 65.50 310 ASP A O 1
ATOM 2388 N N . GLY A 1 311 ? 7.590 -21.596 -0.334 1.00 66.00 311 GLY A N 1
ATOM 2389 C CA . GLY A 1 311 ? 7.160 -22.638 -1.276 1.00 66.00 311 GLY A CA 1
ATOM 2390 C C . GLY A 1 311 ? 7.031 -24.045 -0.672 1.00 66.00 311 GLY A C 1
ATOM 2391 O O . GLY A 1 311 ? 6.713 -24.998 -1.391 1.00 66.00 311 GLY A O 1
ATOM 2392 N N . VAL A 1 312 ? 7.238 -24.198 0.640 1.00 74.12 312 VAL A N 1
ATOM 2393 C CA . VAL A 1 312 ? 7.105 -25.463 1.370 1.00 74.12 312 VAL A CA 1
ATOM 2394 C C . VAL A 1 312 ? 5.774 -25.505 2.113 1.00 74.12 312 VAL A C 1
ATOM 2396 O O . VAL A 1 312 ? 5.463 -24.626 2.918 1.00 74.12 312 VAL A O 1
ATOM 2399 N N . LEU A 1 313 ? 4.999 -26.571 1.878 1.00 81.50 313 LEU A N 1
ATOM 2400 C CA . LEU A 1 313 ? 3.759 -26.817 2.611 1.00 81.50 313 LEU A CA 1
ATOM 2401 C C . LEU A 1 313 ? 4.064 -26.989 4.102 1.00 81.50 313 LEU A C 1
ATOM 2403 O O . LEU A 1 313 ? 4.787 -27.906 4.504 1.00 81.50 313 LEU A O 1
ATOM 2407 N N . THR A 1 314 ? 3.488 -26.119 4.916 1.00 86.56 314 THR A N 1
ATOM 2408 C CA . THR A 1 314 ? 3.780 -26.010 6.342 1.00 86.56 314 THR A CA 1
ATOM 2409 C C . THR A 1 314 ? 2.476 -26.074 7.124 1.00 86.56 314 THR A C 1
ATOM 2411 O O . THR A 1 314 ? 1.549 -25.325 6.843 1.00 86.56 314 THR A O 1
ATOM 2414 N N . PHE A 1 315 ? 2.407 -26.982 8.099 1.00 91.56 315 PHE A N 1
ATOM 2415 C CA . PHE A 1 315 ? 1.350 -27.016 9.106 1.00 91.56 315 PHE A CA 1
ATOM 2416 C C . PHE A 1 315 ? 1.714 -26.021 10.207 1.00 91.56 315 PHE A C 1
ATOM 2418 O O . PHE A 1 315 ? 2.768 -26.158 10.839 1.00 91.56 315 PHE A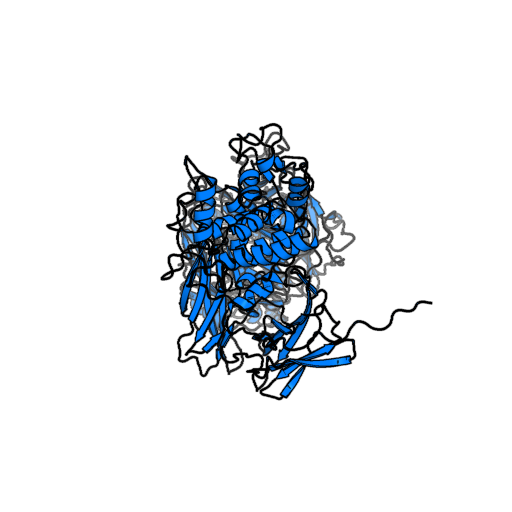 O 1
ATOM 2425 N N . LEU A 1 316 ? 0.890 -25.001 10.396 1.00 93.12 316 LEU A N 1
ATOM 2426 C CA . LEU A 1 316 ? 1.188 -23.881 11.281 1.00 93.12 316 LEU A CA 1
ATOM 2427 C C . LEU A 1 316 ? -0.075 -23.342 11.941 1.00 93.12 316 LEU A C 1
ATOM 2429 O O . LEU A 1 316 ? -1.191 -23.655 11.530 1.00 93.12 316 LEU A O 1
ATOM 2433 N N . GLY A 1 317 ? 0.126 -22.541 12.978 1.00 92.75 317 GLY A N 1
ATOM 2434 C CA . GLY A 1 317 ? -0.935 -21.818 13.658 1.00 92.75 317 GLY A CA 1
ATOM 2435 C C . GLY A 1 317 ? -0.568 -21.506 15.096 1.00 92.75 317 GLY A C 1
ATOM 2436 O O . GLY A 1 317 ? 0.598 -21.577 15.502 1.00 92.75 317 GLY A O 1
ATOM 2437 N N . GLU A 1 318 ? -1.585 -21.174 15.879 1.00 95.31 318 GLU A N 1
ATOM 2438 C CA . GLU A 1 318 ? -1.446 -20.789 17.274 1.00 95.31 318 GLU A CA 1
ATOM 2439 C C . GLU A 1 318 ? -2.376 -21.622 18.159 1.00 95.31 318 GLU A C 1
ATOM 2441 O O . GLU A 1 318 ? -3.486 -21.999 17.781 1.00 95.31 318 GLU A O 1
ATOM 2446 N N . ILE A 1 319 ? -1.922 -21.906 19.374 1.00 96.62 319 ILE A N 1
ATOM 2447 C CA . ILE A 1 319 ? -2.717 -22.530 20.425 1.00 96.62 319 ILE A CA 1
ATOM 2448 C C . ILE A 1 319 ? -2.884 -21.510 21.544 1.00 96.62 319 ILE A C 1
ATOM 2450 O O . ILE A 1 319 ? -1.906 -21.120 22.188 1.00 96.62 319 ILE A O 1
ATOM 2454 N N . ARG A 1 320 ? -4.124 -21.089 21.788 1.00 95.94 320 ARG A N 1
ATOM 2455 C CA . ARG A 1 320 ? -4.490 -20.269 22.940 1.00 95.94 320 ARG A CA 1
ATOM 2456 C C . ARG A 1 320 ? -4.745 -21.180 24.133 1.00 95.94 320 ARG A C 1
ATOM 2458 O O . ARG A 1 320 ? -5.569 -22.092 24.043 1.00 95.94 320 ARG A O 1
ATOM 2465 N N . VAL A 1 321 ? -4.074 -20.914 25.246 1.00 95.75 321 VAL A N 1
ATOM 2466 C CA . VAL A 1 321 ? -4.255 -21.646 26.505 1.00 95.75 321 VAL A CA 1
ATOM 2467 C C . VAL A 1 321 ? -4.724 -20.683 27.587 1.00 95.75 321 VAL A C 1
ATOM 2469 O O . VAL A 1 321 ? -4.177 -19.584 27.717 1.00 95.75 321 VAL A O 1
ATOM 2472 N N . ARG A 1 322 ? -5.735 -21.085 28.357 1.00 94.50 322 ARG A N 1
ATOM 2473 C CA . ARG A 1 322 ? -6.211 -20.345 29.529 1.00 94.50 322 ARG A CA 1
ATOM 2474 C C . ARG A 1 322 ? -5.191 -20.452 30.665 1.00 94.50 322 ARG A C 1
ATOM 2476 O O . ARG A 1 322 ? -4.716 -21.537 30.986 1.00 94.50 322 ARG A O 1
ATOM 2483 N N . THR A 1 323 ? -4.845 -19.315 31.259 1.00 94.69 323 THR A N 1
ATOM 2484 C CA . THR A 1 323 ? -3.785 -19.180 32.274 1.00 94.69 323 THR A CA 1
ATOM 2485 C C . THR A 1 323 ? -4.275 -18.581 33.592 1.00 94.69 323 THR A C 1
ATOM 2487 O O . THR A 1 323 ? -3.471 -18.346 34.489 1.00 94.69 323 THR A O 1
ATOM 2490 N N . THR A 1 324 ? -5.584 -18.346 33.727 1.00 92.62 324 THR A N 1
ATOM 2491 C CA . THR A 1 324 ? -6.206 -17.711 34.902 1.00 92.62 324 THR A CA 1
ATOM 2492 C C . THR A 1 324 ? -5.895 -18.438 36.210 1.00 92.62 324 THR A C 1
ATOM 2494 O O . THR A 1 324 ? -5.639 -17.806 37.232 1.00 92.62 324 THR A O 1
ATOM 2497 N N . GLU A 1 325 ? -5.918 -19.771 36.180 1.00 88.75 325 GLU A N 1
ATOM 2498 C CA . GLU A 1 325 ? -5.715 -20.619 37.361 1.00 88.75 325 GLU A CA 1
ATOM 2499 C C . GLU A 1 325 ? -4.238 -20.993 37.566 1.00 88.75 325 GLU A C 1
ATOM 2501 O O . GLU A 1 325 ? -3.782 -21.125 38.701 1.00 88.75 325 GLU A O 1
ATOM 2506 N N . GLU A 1 326 ? -3.480 -21.182 36.481 1.00 91.50 326 GLU A N 1
ATOM 2507 C CA . GLU A 1 326 ? -2.127 -21.736 36.527 1.00 91.50 326 GLU A CA 1
ATOM 2508 C C . GLU A 1 326 ? -1.295 -21.304 35.309 1.00 91.50 326 GLU A C 1
ATOM 2510 O O . GLU A 1 326 ? -1.791 -21.232 34.182 1.00 91.50 326 GLU A O 1
ATOM 2515 N N . ALA A 1 327 ? -0.002 -21.051 35.528 1.00 90.88 327 ALA A N 1
ATOM 2516 C CA . ALA A 1 327 ? 0.927 -20.699 34.458 1.00 90.88 327 ALA A CA 1
ATOM 2517 C C . ALA A 1 327 ? 1.346 -21.934 33.639 1.00 90.88 327 ALA A C 1
ATOM 2519 O O . ALA A 1 327 ? 1.344 -23.066 34.124 1.00 90.88 327 ALA A O 1
ATOM 2520 N N . VAL A 1 328 ? 1.716 -21.719 32.376 1.00 95.00 328 VAL A N 1
ATOM 2521 C CA . VAL A 1 328 ? 2.038 -22.791 31.425 1.00 95.00 328 VAL A CA 1
ATOM 2522 C C . VAL A 1 328 ? 3.533 -22.786 31.104 1.00 95.00 328 VAL A C 1
ATOM 2524 O O . VAL A 1 328 ? 4.068 -21.788 30.623 1.00 95.00 328 VAL A O 1
ATOM 2527 N N . ASP A 1 329 ? 4.190 -23.928 31.316 1.00 94.25 329 ASP A N 1
ATOM 2528 C CA . ASP A 1 329 ? 5.616 -24.133 31.038 1.00 94.25 329 ASP A CA 1
ATOM 2529 C C . ASP A 1 329 ? 5.873 -24.499 29.572 1.00 94.25 329 ASP A C 1
ATOM 2531 O O . ASP A 1 329 ? 6.824 -24.015 28.959 1.00 94.25 329 ASP A O 1
ATOM 2535 N N . SER A 1 330 ? 5.060 -25.393 29.000 1.00 95.81 330 SER A N 1
ATOM 2536 C CA . SER A 1 330 ? 5.227 -25.821 27.606 1.00 95.81 330 SER A CA 1
ATOM 2537 C C . SER A 1 330 ? 3.938 -26.338 26.980 1.00 95.81 330 SER A C 1
ATOM 2539 O O . SER A 1 330 ? 3.084 -26.916 27.655 1.00 95.81 330 SER A O 1
ATOM 2541 N N . VAL A 1 331 ? 3.833 -26.159 25.663 1.00 97.81 331 VAL A N 1
ATOM 2542 C CA . VAL A 1 331 ? 2.721 -26.634 24.835 1.00 97.81 331 VAL A CA 1
ATOM 2543 C C . VAL A 1 331 ? 3.285 -27.432 23.665 1.00 97.81 331 VAL A C 1
ATOM 2545 O O . VAL A 1 331 ? 4.297 -27.067 23.063 1.00 97.81 331 VAL A O 1
ATOM 2548 N N . SER A 1 332 ? 2.641 -28.549 23.344 1.00 96.88 332 SER A N 1
ATOM 2549 C CA . SER A 1 332 ? 3.009 -29.391 22.207 1.00 96.88 332 SER A CA 1
ATOM 2550 C C . SER A 1 332 ? 1.775 -29.973 21.536 1.00 96.88 332 SER A C 1
ATOM 2552 O O . SER A 1 332 ? 0.764 -30.228 22.183 1.00 96.88 332 SER A O 1
ATOM 2554 N N . ILE A 1 333 ? 1.870 -30.189 20.234 1.00 96.31 333 ILE A N 1
ATOM 2555 C CA . ILE A 1 333 ? 0.809 -30.730 19.394 1.00 96.31 333 ILE A CA 1
ATOM 2556 C C . ILE A 1 333 ? 1.210 -32.135 18.982 1.00 96.31 333 ILE A C 1
ATOM 2558 O O . ILE A 1 333 ? 2.355 -32.365 18.602 1.00 96.31 333 ILE A O 1
ATOM 2562 N N . ILE A 1 334 ? 0.282 -33.081 19.057 1.00 94.81 334 ILE A N 1
ATOM 2563 C CA . ILE A 1 334 ? 0.516 -34.478 18.698 1.00 94.81 334 ILE A CA 1
ATOM 2564 C C . ILE A 1 334 ? -0.403 -34.815 17.530 1.00 94.81 334 ILE A C 1
ATOM 2566 O O . ILE A 1 334 ? -1.626 -34.840 17.692 1.00 94.81 334 ILE A O 1
ATOM 2570 N N . SER A 1 335 ? 0.189 -35.065 16.361 1.00 92.19 335 SER A N 1
ATOM 2571 C CA . SER A 1 335 ? -0.546 -35.496 15.168 1.00 92.19 335 SER A CA 1
ATOM 2572 C C . SER A 1 335 ? -1.172 -36.867 15.407 1.00 92.19 335 SER A C 1
ATOM 2574 O O . SER A 1 335 ? -0.489 -37.804 15.826 1.00 92.19 335 SER A O 1
ATOM 2576 N N . SER A 1 336 ? -2.460 -36.998 15.101 1.00 90.94 336 SER A N 1
ATOM 2577 C CA . SER A 1 336 ? -3.150 -38.290 15.160 1.00 90.94 336 SER A CA 1
ATOM 2578 C C . SER A 1 336 ? -2.731 -39.235 14.028 1.00 90.94 336 SER A C 1
ATOM 2580 O O . SER A 1 336 ? -2.728 -40.451 14.213 1.00 90.94 336 SER A O 1
ATOM 2582 N N . ASP A 1 337 ? -2.316 -38.685 12.883 1.00 88.00 337 ASP A N 1
ATOM 2583 C CA . ASP A 1 337 ? -1.944 -39.448 11.690 1.00 88.00 337 ASP A CA 1
ATOM 2584 C C . ASP A 1 337 ? -0.547 -40.072 11.800 1.00 88.00 337 ASP A C 1
ATOM 2586 O O . ASP A 1 337 ? -0.341 -41.227 11.422 1.00 88.00 337 ASP A O 1
ATOM 2590 N N . SER A 1 338 ? 0.433 -39.309 12.295 1.00 87.19 338 SER A N 1
ATOM 2591 C CA . SER A 1 338 ? 1.836 -39.743 12.368 1.00 87.19 338 SER A CA 1
ATOM 2592 C C . SER A 1 338 ? 2.309 -40.081 13.783 1.00 87.19 338 SER A C 1
ATOM 2594 O O . SER A 1 338 ? 3.338 -40.745 13.934 1.00 87.19 338 SER A O 1
ATOM 2596 N N . GLY A 1 339 ? 1.600 -39.617 14.817 1.00 88.50 339 GLY A N 1
ATOM 2597 C CA . GLY A 1 339 ? 2.076 -39.629 16.202 1.00 88.50 339 GLY A CA 1
ATOM 2598 C C . GLY A 1 339 ? 3.211 -38.633 16.474 1.00 88.50 339 GLY A C 1
ATOM 2599 O O . GLY A 1 339 ? 3.784 -38.648 17.563 1.00 88.50 339 GLY A O 1
ATOM 2600 N N . GLU A 1 340 ? 3.579 -37.793 15.499 1.00 90.44 340 GLU A N 1
ATOM 2601 C CA . GLU A 1 340 ? 4.657 -36.816 15.647 1.00 90.44 340 GLU A CA 1
ATOM 2602 C C . GLU A 1 340 ? 4.263 -35.711 16.631 1.00 90.44 340 GLU A C 1
ATOM 2604 O O . GLU A 1 340 ? 3.154 -35.177 16.580 1.00 90.44 340 GLU A O 1
ATOM 2609 N N . THR A 1 341 ? 5.196 -35.361 17.518 1.00 93.75 341 THR A N 1
ATOM 2610 C CA . THR A 1 341 ? 5.056 -34.249 18.460 1.00 93.75 341 THR A CA 1
ATOM 2611 C C . THR A 1 341 ? 5.723 -32.994 17.900 1.00 93.75 341 THR A C 1
ATOM 2613 O O . THR A 1 341 ? 6.903 -33.013 17.550 1.00 93.75 341 THR A O 1
ATOM 2616 N N . ILE A 1 342 ? 4.975 -31.897 17.849 1.00 94.94 342 ILE A N 1
ATOM 2617 C CA . ILE A 1 342 ? 5.396 -30.580 17.373 1.00 94.94 342 ILE A CA 1
ATOM 2618 C C . ILE A 1 342 ? 5.375 -29.633 18.571 1.00 94.94 342 ILE A C 1
ATOM 2620 O O . ILE A 1 342 ? 4.324 -29.401 19.164 1.00 94.94 342 ILE A O 1
ATOM 2624 N N . SER A 1 343 ? 6.528 -29.096 18.956 1.00 95.50 343 SER A N 1
ATOM 2625 C CA . SER A 1 343 ? 6.597 -28.111 20.039 1.00 95.50 343 SER A CA 1
ATOM 2626 C C . SER A 1 343 ? 6.029 -26.766 19.585 1.00 95.50 343 SER A C 1
ATOM 2628 O O . SER A 1 343 ? 6.354 -26.305 18.491 1.00 95.50 343 SER A O 1
ATOM 2630 N N . ALA A 1 344 ? 5.235 -26.126 20.443 1.00 96.38 344 ALA A N 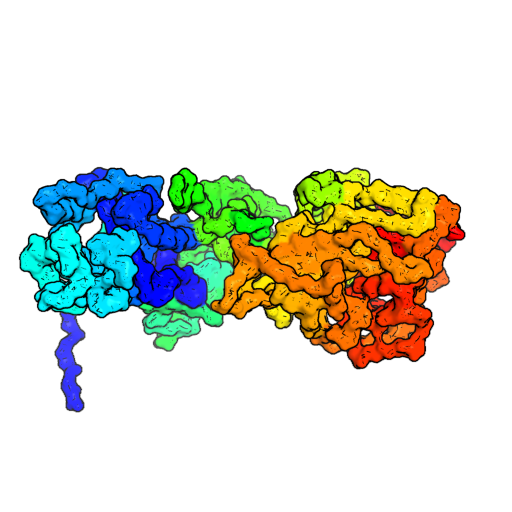1
ATOM 2631 C CA . ALA A 1 344 ? 4.758 -24.762 20.252 1.00 96.38 344 ALA A CA 1
ATOM 2632 C C . ALA A 1 344 ? 5.522 -23.803 21.180 1.00 96.38 344 ALA A C 1
ATOM 2634 O O . ALA A 1 344 ? 5.880 -24.152 22.308 1.00 96.38 344 ALA A O 1
ATOM 2635 N N . THR A 1 345 ? 5.796 -22.596 20.695 1.00 95.44 345 THR A N 1
ATOM 2636 C CA . THR A 1 345 ? 6.597 -21.582 21.389 1.00 95.44 345 THR A CA 1
ATOM 2637 C C . THR A 1 345 ? 5.695 -20.458 21.863 1.00 95.44 345 THR A C 1
ATOM 2639 O O . THR A 1 345 ? 4.875 -19.971 21.093 1.00 95.44 345 THR A O 1
ATOM 2642 N N . ALA A 1 346 ? 5.845 -20.021 23.115 1.00 93.31 346 ALA A N 1
ATOM 2643 C CA . ALA A 1 346 ? 5.094 -18.877 23.623 1.00 93.31 346 ALA A CA 1
ATOM 2644 C C . ALA A 1 346 ? 5.388 -17.625 22.782 1.00 93.31 346 ALA A C 1
ATOM 2646 O O . ALA A 1 346 ? 6.551 -17.283 22.554 1.00 93.31 346 ALA A O 1
ATOM 2647 N N . ILE A 1 347 ? 4.341 -16.933 22.342 1.00 89.25 347 ILE A N 1
ATOM 2648 C CA . ILE A 1 347 ? 4.478 -15.671 21.614 1.00 89.25 347 ILE A CA 1
ATOM 2649 C C . ILE A 1 347 ? 4.866 -14.566 22.604 1.00 89.25 347 ILE A C 1
ATOM 2651 O O . ILE A 1 347 ? 4.225 -14.391 23.644 1.00 89.25 347 ILE A O 1
ATOM 2655 N N . SER A 1 348 ? 5.915 -13.802 22.284 1.00 84.31 348 SER A N 1
ATOM 2656 C CA . SER A 1 348 ? 6.318 -12.627 23.066 1.00 84.31 348 SER A CA 1
ATOM 2657 C C . SER A 1 348 ? 5.197 -11.587 23.080 1.00 84.31 348 SER A C 1
ATOM 2659 O O . SER A 1 348 ? 4.741 -11.185 22.013 1.00 84.31 348 SER A O 1
ATOM 2661 N N . ASN A 1 349 ? 4.772 -11.138 24.266 1.00 80.88 349 ASN A N 1
ATOM 2662 C CA . ASN A 1 349 ? 3.575 -10.304 24.461 1.00 80.88 349 ASN A CA 1
ATOM 2663 C C . ASN A 1 349 ? 2.267 -10.969 23.989 1.00 80.88 349 ASN A C 1
ATOM 2665 O O . ASN A 1 349 ? 1.279 -10.280 23.767 1.00 80.88 349 ASN A O 1
ATOM 2669 N N . GLY A 1 350 ? 2.243 -12.299 23.864 1.00 78.25 350 GLY A N 1
ATOM 2670 C CA . GLY A 1 350 ? 1.076 -13.092 23.471 1.00 78.25 350 GLY A CA 1
ATOM 2671 C C . GLY A 1 350 ? 0.039 -13.280 24.580 1.00 78.25 350 GLY A C 1
ATOM 2672 O O . GLY A 1 350 ? -0.649 -14.296 24.593 1.00 78.25 350 GLY A O 1
ATOM 2673 N N . ASN A 1 351 ? -0.027 -12.363 25.545 1.00 89.88 351 ASN A N 1
ATOM 2674 C CA . ASN A 1 351 ? -0.958 -12.420 26.662 1.00 89.88 351 ASN A CA 1
ATOM 2675 C C . ASN A 1 351 ? -2.255 -11.717 26.267 1.00 89.88 351 ASN A C 1
ATOM 2677 O O . ASN A 1 351 ? -2.218 -10.604 25.739 1.00 89.88 351 ASN A O 1
ATOM 2681 N N . ALA A 1 352 ? -3.387 -12.334 26.580 1.00 88.12 352 ALA A N 1
ATOM 2682 C CA . ALA A 1 352 ? -4.699 -11.720 26.439 1.00 88.12 352 ALA A CA 1
ATOM 2683 C C . ALA A 1 352 ? -5.465 -11.793 27.761 1.00 88.12 352 ALA A C 1
ATOM 2685 O O . ALA A 1 352 ? -5.192 -12.650 28.603 1.00 88.12 352 ALA A O 1
ATOM 2686 N N . THR A 1 353 ? -6.404 -10.878 27.953 1.00 90.88 353 THR A N 1
ATOM 2687 C CA . THR A 1 353 ? -7.259 -10.809 29.138 1.00 90.88 353 THR A CA 1
ATOM 2688 C C . THR A 1 353 ? -8.652 -10.348 28.741 1.00 90.88 353 THR A C 1
ATOM 2690 O O . THR A 1 353 ? -8.789 -9.603 27.777 1.00 90.88 353 THR A O 1
ATOM 2693 N N . GLY A 1 354 ? -9.687 -10.722 29.479 1.00 81.06 354 GLY A N 1
ATOM 2694 C CA . GLY A 1 354 ? -11.030 -10.214 29.199 1.00 81.06 354 GLY A CA 1
ATOM 2695 C C . GLY A 1 354 ? -12.142 -10.973 29.905 1.00 81.06 354 GLY A C 1
ATOM 2696 O O . GLY A 1 354 ? -11.885 -11.889 30.683 1.00 81.06 354 GLY A O 1
ATOM 2697 N N . GLY A 1 355 ? -13.380 -10.562 29.638 1.00 74.69 355 GLY A N 1
ATOM 2698 C CA . GLY A 1 355 ? -14.583 -11.094 30.272 1.00 74.69 355 GLY A CA 1
ATOM 2699 C C . GLY A 1 355 ? -14.778 -10.667 31.729 1.00 74.69 355 GLY A C 1
ATOM 2700 O O . GLY A 1 355 ? -13.939 -10.010 32.345 1.00 74.69 355 GLY A O 1
ATOM 2701 N N . PHE A 1 356 ? -15.932 -11.053 32.277 1.00 73.69 356 PHE A N 1
ATOM 2702 C CA . PHE A 1 356 ? -16.269 -10.915 33.695 1.00 73.69 356 PHE A CA 1
ATOM 2703 C C . PHE A 1 356 ? -16.925 -12.213 34.188 1.00 73.69 356 PHE A C 1
ATOM 2705 O O . PHE A 1 356 ? -18.084 -12.447 33.844 1.00 73.69 356 PHE A O 1
ATOM 2712 N N . PRO A 1 357 ? -16.251 -13.050 35.003 1.00 77.56 357 PRO A N 1
ATOM 2713 C CA . PRO A 1 357 ? -14.959 -12.806 35.650 1.00 77.56 357 PRO A CA 1
ATOM 2714 C C . PRO A 1 357 ? -13.811 -12.655 34.649 1.00 77.56 357 PRO A C 1
ATOM 2716 O O . PRO A 1 357 ? -13.877 -13.178 33.542 1.00 77.56 357 PRO A O 1
ATOM 2719 N N . VAL A 1 358 ? -12.786 -11.904 35.057 1.00 85.69 358 VAL A N 1
ATOM 2720 C CA . VAL A 1 358 ? -11.600 -11.657 34.234 1.00 85.69 358 VAL A CA 1
ATOM 2721 C C . VAL A 1 358 ? -10.843 -12.964 34.043 1.00 85.69 358 VAL A C 1
ATOM 2723 O O . VAL A 1 358 ? -10.411 -13.588 35.013 1.00 85.69 358 VAL A O 1
ATOM 2726 N N . GLU A 1 359 ? -10.661 -13.340 32.788 1.00 91.94 359 GLU A N 1
ATOM 2727 C CA . GLU A 1 359 ? -9.878 -14.485 32.351 1.00 91.94 359 GLU A CA 1
ATOM 2728 C C . GLU A 1 359 ? -8.574 -14.017 31.714 1.00 91.94 359 GLU A C 1
ATOM 2730 O O . GLU A 1 359 ? -8.536 -12.963 31.078 1.00 91.94 359 GLU A O 1
ATOM 2735 N N . THR A 1 360 ? -7.508 -14.804 31.856 1.00 94.50 360 THR A N 1
ATOM 2736 C CA . THR A 1 360 ? -6.221 -14.559 31.201 1.00 94.50 360 THR A CA 1
ATOM 2737 C C . THR A 1 360 ? -5.837 -15.720 30.294 1.00 94.50 360 THR A C 1
ATOM 2739 O O . THR A 1 360 ? -6.095 -16.886 30.600 1.00 94.50 360 THR A O 1
ATOM 2742 N N . PHE A 1 361 ? -5.163 -15.404 29.191 1.00 95.50 361 PHE A N 1
ATOM 2743 C CA . PHE A 1 361 ? -4.745 -16.360 28.170 1.00 95.50 361 PHE A CA 1
ATOM 2744 C C . PHE A 1 361 ? -3.307 -16.100 27.717 1.00 95.50 361 PHE A C 1
ATOM 2746 O O . PHE A 1 361 ? -2.818 -14.969 27.779 1.00 95.50 361 PHE A O 1
ATOM 2753 N N . GLN A 1 362 ? -2.649 -17.145 27.215 1.00 95.12 362 GLN A N 1
ATOM 2754 C CA . GLN A 1 362 ? -1.351 -17.074 26.543 1.00 95.12 362 GLN A CA 1
ATOM 2755 C C . GLN A 1 362 ? -1.405 -17.833 25.213 1.00 95.12 362 GLN A C 1
ATOM 2757 O O . GLN A 1 362 ? -1.927 -18.948 25.144 1.00 95.12 362 GLN A O 1
ATOM 2762 N N . PHE A 1 363 ? -0.823 -17.243 24.171 1.00 96.38 363 PHE A N 1
ATOM 2763 C CA . PHE A 1 363 ? -0.728 -17.849 22.844 1.00 96.38 363 PHE A CA 1
ATOM 2764 C C . PHE A 1 363 ? 0.631 -18.511 22.607 1.00 96.38 363 PHE A C 1
ATOM 2766 O O . PHE A 1 363 ? 1.680 -17.984 23.003 1.00 96.38 363 PHE A O 1
ATOM 2773 N N . TYR A 1 364 ? 0.594 -19.661 21.931 1.00 96.69 364 TYR A N 1
ATOM 2774 C CA . TYR A 1 364 ? 1.755 -20.465 21.561 1.00 96.69 364 TYR A CA 1
ATOM 2775 C C . TYR A 1 364 ? 1.735 -20.762 20.061 1.00 96.69 364 TYR A C 1
ATOM 2777 O O . TYR A 1 364 ? 0.842 -21.464 19.593 1.00 96.69 364 TYR A O 1
ATOM 2785 N N . SER A 1 365 ? 2.714 -20.264 19.308 1.00 96.25 365 SER A N 1
ATOM 2786 C CA . SER A 1 365 ? 2.813 -20.485 17.864 1.00 96.25 365 SER A CA 1
ATOM 2787 C C . SER A 1 365 ? 3.632 -21.729 17.528 1.00 96.25 365 SER A C 1
ATOM 2789 O O . SER A 1 365 ? 4.573 -22.105 18.234 1.00 96.25 365 SER A O 1
ATOM 2791 N N . PHE A 1 366 ? 3.294 -22.377 16.421 1.00 95.06 366 PHE A N 1
ATOM 2792 C CA . PHE A 1 366 ? 4.068 -23.476 15.861 1.00 95.06 366 PHE A CA 1
ATOM 2793 C C . PHE A 1 366 ? 4.074 -23.394 14.335 1.00 95.06 366 PHE A C 1
ATOM 2795 O O . PHE A 1 366 ? 3.139 -22.894 13.715 1.00 95.06 366 PHE A O 1
ATOM 2802 N N . ALA A 1 367 ? 5.133 -23.923 13.732 1.00 91.69 367 ALA A N 1
ATOM 2803 C CA . ALA A 1 367 ? 5.239 -24.092 12.292 1.00 91.69 367 ALA A CA 1
ATOM 2804 C C . ALA A 1 367 ? 6.069 -25.344 12.001 1.00 91.69 367 ALA A C 1
ATOM 2806 O O . ALA A 1 367 ? 7.157 -25.533 12.554 1.00 91.69 367 ALA A O 1
ATOM 2807 N N . LYS A 1 368 ? 5.548 -26.223 11.147 1.00 89.94 368 LYS A N 1
ATOM 2808 C CA . LYS A 1 368 ? 6.174 -27.497 10.804 1.00 89.94 368 LYS A CA 1
ATOM 2809 C C . LYS A 1 368 ? 6.010 -27.793 9.319 1.00 89.94 368 LYS A C 1
ATOM 2811 O O . LYS A 1 368 ? 4.909 -28.060 8.853 1.00 89.94 368 LYS A O 1
ATOM 2816 N N . ALA A 1 369 ? 7.121 -27.822 8.588 1.00 86.38 369 ALA A N 1
ATOM 2817 C CA . ALA A 1 369 ? 7.136 -28.278 7.201 1.00 86.38 369 ALA A CA 1
ATOM 2818 C C . ALA A 1 369 ? 6.674 -29.745 7.092 1.00 86.38 369 ALA A C 1
ATOM 2820 O O . ALA A 1 369 ? 7.167 -30.616 7.822 1.00 86.38 369 ALA A O 1
ATOM 2821 N N . ILE A 1 370 ? 5.760 -30.025 6.161 1.00 81.25 370 ILE A N 1
ATOM 2822 C CA . ILE A 1 370 ? 5.147 -31.341 5.956 1.00 81.25 370 ILE A CA 1
ATOM 2823 C C . ILE A 1 370 ? 5.622 -31.939 4.633 1.00 81.25 370 ILE A C 1
ATOM 2825 O O . ILE A 1 370 ? 5.339 -31.428 3.556 1.00 81.25 370 ILE A O 1
ATOM 2829 N N . ASN A 1 371 ? 6.316 -33.079 4.714 1.00 62.97 371 ASN A N 1
ATOM 2830 C CA . ASN A 1 371 ? 6.933 -33.702 3.540 1.00 62.97 371 ASN A CA 1
ATOM 2831 C C . ASN A 1 371 ? 6.149 -34.893 2.955 1.00 62.97 371 ASN A C 1
ATOM 2833 O O . ASN A 1 371 ? 6.403 -35.233 1.799 1.00 62.97 371 ASN A O 1
ATOM 2837 N N . LYS A 1 372 ? 5.250 -35.565 3.710 1.00 56.81 372 LYS A N 1
ATOM 2838 C CA . LYS A 1 372 ? 4.516 -36.769 3.225 1.00 56.81 372 LYS A CA 1
ATOM 2839 C C . LYS A 1 372 ? 3.152 -37.072 3.864 1.00 56.81 372 LYS A C 1
ATOM 2841 O O . LYS A 1 372 ? 2.290 -37.575 3.153 1.00 56.81 372 LYS A O 1
ATOM 2846 N N . THR A 1 373 ? 2.958 -36.820 5.159 1.00 64.56 373 THR A N 1
ATOM 2847 C CA . THR A 1 373 ? 1.694 -37.128 5.855 1.00 64.56 373 THR A CA 1
ATOM 2848 C C . THR A 1 373 ? 1.100 -35.834 6.374 1.00 64.56 373 THR A C 1
ATOM 2850 O O . THR A 1 373 ? 1.686 -35.215 7.258 1.00 64.56 373 THR A O 1
ATOM 2853 N N . ALA A 1 374 ? -0.022 -35.415 5.797 1.00 78.62 374 ALA A N 1
ATOM 2854 C CA . ALA A 1 374 ? -0.767 -34.285 6.321 1.00 78.62 374 ALA A CA 1
ATOM 2855 C C . ALA A 1 374 ? -1.413 -34.658 7.665 1.00 78.62 374 ALA A C 1
ATOM 2857 O O . ALA A 1 374 ? -1.824 -35.799 7.864 1.00 78.62 374 ALA A O 1
ATOM 2858 N N . VAL A 1 375 ? -1.473 -33.690 8.572 1.00 87.81 375 VAL A N 1
ATOM 2859 C CA . VAL A 1 375 ? -2.231 -33.736 9.821 1.00 87.81 375 VAL A CA 1
ATOM 2860 C C . VAL A 1 375 ? -3.711 -33.480 9.510 1.00 87.81 375 VAL A C 1
ATOM 2862 O O . VAL A 1 375 ? -4.076 -32.384 9.084 1.00 87.81 375 VAL A O 1
ATOM 2865 N N . SER A 1 376 ? -4.548 -34.496 9.693 1.00 89.94 376 SER A N 1
ATOM 2866 C CA . SER A 1 376 ? -6.009 -34.413 9.562 1.00 89.94 376 SER A CA 1
ATOM 2867 C C . SER A 1 376 ? -6.701 -34.181 10.908 1.00 89.94 376 SER A C 1
ATOM 2869 O O . SER A 1 376 ? -7.795 -33.627 10.972 1.00 89.94 376 SER A O 1
ATOM 2871 N N . ALA A 1 377 ? -6.047 -34.566 12.003 1.00 93.62 377 ALA A N 1
ATOM 2872 C CA . ALA A 1 377 ? -6.461 -34.204 13.349 1.00 93.62 377 ALA A CA 1
ATOM 2873 C C . ALA A 1 377 ? -5.282 -34.257 14.326 1.00 93.62 377 ALA A C 1
ATOM 2875 O O . ALA A 1 377 ? -4.286 -34.956 14.092 1.00 93.62 377 ALA A O 1
ATOM 2876 N N . TYR A 1 378 ? -5.393 -33.553 15.448 1.00 95.06 378 TYR A N 1
ATOM 2877 C CA . TYR A 1 378 ? -4.356 -33.527 16.477 1.00 95.06 378 TYR A CA 1
ATOM 2878 C C . TYR A 1 378 ? -4.925 -33.408 17.894 1.00 95.06 378 TYR A C 1
ATOM 2880 O O . TYR A 1 378 ? -6.096 -33.106 18.106 1.00 95.06 378 TYR A O 1
ATOM 2888 N N . SER A 1 379 ? -4.062 -33.649 18.876 1.00 96.38 379 SER A N 1
ATOM 2889 C CA . SER A 1 379 ? -4.299 -33.347 20.294 1.00 96.38 379 SER A CA 1
ATOM 2890 C C . SER A 1 379 ? -3.246 -32.358 20.793 1.00 96.38 379 SER A C 1
ATOM 2892 O O . SER A 1 379 ? -2.175 -32.240 20.191 1.00 96.38 379 SER A O 1
ATOM 2894 N N . VAL A 1 380 ? -3.537 -31.643 21.875 1.00 97.00 380 VAL A N 1
ATOM 2895 C CA . VAL A 1 380 ? -2.635 -30.651 22.470 1.00 97.00 380 VAL A CA 1
ATOM 2896 C C . VAL A 1 380 ? -2.243 -31.110 23.865 1.00 97.00 380 VAL A C 1
ATOM 2898 O O . VAL A 1 380 ? -3.093 -31.314 24.721 1.00 97.00 380 VAL A O 1
ATOM 2901 N N . ASN A 1 381 ? -0.952 -31.249 24.122 1.00 97.06 381 ASN A N 1
ATOM 2902 C CA . ASN A 1 381 ? -0.423 -31.516 25.450 1.00 97.06 381 ASN A CA 1
ATOM 2903 C C . ASN A 1 381 ? 0.108 -30.215 26.066 1.00 97.06 381 ASN A C 1
ATOM 2905 O O . ASN A 1 381 ? 1.017 -29.592 25.507 1.00 97.06 381 ASN A O 1
ATOM 2909 N N . VAL A 1 382 ? -0.441 -29.839 27.221 1.00 97.25 382 VAL A N 1
ATOM 2910 C CA . VAL A 1 382 ? -0.060 -28.648 27.993 1.00 97.25 382 VAL A CA 1
ATOM 2911 C C . VAL A 1 382 ? 0.595 -29.099 29.290 1.00 97.25 382 VAL A C 1
ATOM 2913 O O . VAL A 1 382 ? 0.024 -29.890 30.039 1.00 97.25 382 VAL A O 1
ATOM 2916 N N . THR A 1 383 ? 1.794 -28.593 29.561 1.00 96.38 383 THR A N 1
ATOM 2917 C CA . THR A 1 383 ? 2.475 -28.776 30.846 1.00 96.38 383 THR A CA 1
ATOM 2918 C C . THR A 1 383 ? 2.454 -27.465 31.610 1.00 96.38 383 THR A C 1
ATOM 2920 O O . THR A 1 383 ? 2.960 -26.456 31.122 1.00 96.38 383 THR A O 1
ATOM 2923 N N . TYR A 1 384 ? 1.867 -27.497 32.798 1.00 94.56 384 TYR A N 1
ATOM 2924 C CA . TYR A 1 384 ? 1.723 -26.356 33.691 1.00 94.56 384 TYR A CA 1
ATOM 2925 C C . TYR A 1 384 ? 2.927 -26.216 34.625 1.00 94.56 384 TYR A C 1
ATOM 2927 O O . TYR A 1 384 ? 3.604 -27.202 34.926 1.00 94.56 384 TYR A O 1
ATOM 2935 N N . SER A 1 385 ? 3.150 -25.011 35.149 1.00 92.44 385 SER A N 1
ATOM 2936 C CA . SER A 1 385 ? 4.274 -24.681 36.038 1.00 92.44 385 SER A CA 1
ATOM 2937 C C . SER A 1 385 ? 4.270 -25.437 37.369 1.00 92.44 385 SER A C 1
ATOM 2939 O O . SER A 1 385 ? 5.304 -25.563 38.028 1.00 92.44 385 SER A O 1
ATOM 2941 N N . ASN A 1 386 ? 3.133 -26.016 37.758 1.00 92.38 386 ASN A N 1
ATOM 2942 C CA . ASN A 1 386 ? 3.040 -26.930 38.897 1.00 92.38 386 ASN A CA 1
ATOM 2943 C C . ASN A 1 386 ? 3.548 -28.364 38.603 1.00 92.38 386 ASN A C 1
ATOM 2945 O O . ASN A 1 386 ? 3.545 -29.214 39.497 1.00 92.38 386 ASN A O 1
ATOM 2949 N N . GLY A 1 387 ? 3.993 -28.638 37.372 1.00 90.12 387 GLY A N 1
ATOM 2950 C CA . GLY A 1 387 ? 4.515 -29.930 36.919 1.00 90.12 387 GLY A CA 1
ATOM 2951 C C . GLY A 1 387 ? 3.457 -30.913 36.406 1.00 90.12 387 GLY A C 1
ATOM 2952 O O . GLY A 1 387 ? 3.803 -32.045 36.065 1.00 90.12 387 GLY A O 1
ATOM 2953 N N . THR A 1 388 ? 2.182 -30.518 36.351 1.00 93.88 388 THR A N 1
ATOM 2954 C CA . THR A 1 388 ? 1.100 -31.340 35.787 1.00 93.88 388 THR A CA 1
ATOM 2955 C C . THR A 1 388 ? 1.077 -31.208 34.267 1.00 93.88 388 THR A C 1
ATOM 2957 O O . THR A 1 388 ? 1.087 -30.097 33.744 1.00 93.88 388 THR A O 1
ATOM 2960 N N . SER A 1 389 ? 0.988 -32.333 33.554 1.00 95.00 389 SER A N 1
ATOM 2961 C CA . SER A 1 389 ? 0.751 -32.357 32.105 1.00 95.00 389 SER A CA 1
ATOM 2962 C C . SER A 1 389 ? -0.638 -32.914 31.808 1.00 95.00 389 SER A C 1
ATOM 2964 O O . SER A 1 389 ? -0.986 -33.991 32.300 1.00 95.00 389 SER A O 1
ATOM 2966 N N . ILE A 1 390 ? -1.419 -32.193 31.006 1.00 94.88 390 ILE A N 1
ATOM 2967 C CA . ILE A 1 390 ? -2.766 -32.583 30.579 1.00 94.88 390 ILE A CA 1
ATOM 2968 C C . ILE A 1 390 ? -2.787 -32.683 29.053 1.00 94.88 390 ILE A C 1
ATOM 2970 O O . ILE A 1 390 ? -2.364 -31.763 28.350 1.00 94.88 390 ILE A O 1
ATOM 2974 N N . LEU A 1 391 ? -3.298 -33.808 28.551 1.00 94.19 391 LEU A N 1
ATOM 2975 C CA . LEU A 1 391 ? -3.583 -34.007 27.136 1.00 94.19 391 LEU A CA 1
ATOM 2976 C C . LEU A 1 391 ? -5.020 -33.571 26.848 1.00 94.19 391 LEU A C 1
ATOM 2978 O O . LEU A 1 391 ? -5.966 -34.198 27.316 1.00 94.19 391 LEU A O 1
ATOM 2982 N N . PHE A 1 392 ? -5.166 -32.517 26.059 1.00 94.19 392 PHE A N 1
ATOM 2983 C CA . PHE A 1 392 ? -6.431 -32.053 25.517 1.00 94.19 392 PHE A CA 1
ATOM 2984 C C . PHE A 1 392 ? -6.651 -32.709 24.154 1.00 94.19 392 PHE A C 1
ATOM 2986 O O . PHE A 1 392 ? -5.989 -32.386 23.167 1.00 94.19 392 PHE A O 1
ATOM 2993 N N . ASP A 1 393 ? -7.583 -33.653 24.107 1.00 90.12 393 ASP A N 1
ATOM 2994 C CA . ASP A 1 393 ? -7.967 -34.412 22.914 1.00 90.12 393 ASP A CA 1
ATOM 2995 C C . ASP A 1 393 ? -9.363 -34.026 22.405 1.00 90.12 393 ASP A C 1
ATOM 2997 O O . ASP A 1 393 ? -9.989 -34.785 21.670 1.00 90.12 393 ASP A O 1
ATOM 3001 N N . ASN A 1 394 ? -9.842 -32.841 22.799 1.00 88.69 394 ASN A N 1
ATOM 3002 C CA . ASN A 1 394 ? -11.146 -32.309 22.416 1.00 88.69 394 ASN A CA 1
ATOM 3003 C C . ASN A 1 394 ? -12.316 -33.255 22.770 1.00 88.69 394 ASN A C 1
ATOM 3005 O O . ASN A 1 394 ? -13.210 -33.477 21.958 1.00 88.69 394 ASN A O 1
ATOM 3009 N N . ASN A 1 395 ? -12.294 -33.838 23.976 1.00 87.38 395 ASN A N 1
ATOM 3010 C CA . ASN A 1 395 ? -13.240 -34.863 24.442 1.00 87.38 395 ASN A CA 1
ATOM 3011 C C . ASN A 1 395 ? -13.257 -36.107 23.544 1.00 87.38 395 ASN A C 1
ATOM 3013 O O . ASN A 1 395 ? -14.309 -36.513 23.047 1.00 87.38 395 ASN A O 1
ATOM 3017 N N . GLU A 1 396 ? -12.083 -36.694 23.325 1.00 86.88 396 GLU A N 1
ATOM 3018 C CA . GLU A 1 396 ? -11.867 -37.874 22.474 1.00 86.88 396 GLU A CA 1
ATOM 3019 C C . GLU A 1 396 ? -12.158 -37.659 20.969 1.00 86.88 396 GLU A C 1
ATOM 3021 O O . GLU A 1 396 ? -11.926 -38.564 20.165 1.00 86.88 396 GLU A O 1
ATOM 3026 N N . ALA A 1 397 ? -12.635 -36.477 20.557 1.00 86.50 397 ALA A N 1
ATOM 3027 C CA . ALA A 1 397 ? -12.962 -36.167 19.163 1.00 86.50 397 ALA A CA 1
ATOM 3028 C C . ALA A 1 397 ? -11.756 -35.685 18.337 1.00 86.50 397 ALA A C 1
ATOM 3030 O O . ALA A 1 397 ? -11.817 -35.714 17.107 1.00 86.50 397 ALA A O 1
ATOM 3031 N N . LEU A 1 398 ? -10.668 -35.285 19.006 1.00 93.12 398 LEU A N 1
ATOM 3032 C CA . LEU A 1 398 ? -9.502 -34.588 18.455 1.00 93.12 398 LEU A CA 1
ATOM 3033 C C . LEU A 1 398 ? -9.846 -33.210 17.861 1.00 93.12 398 LEU A C 1
ATOM 3035 O O . LEU A 1 398 ? -11.005 -32.879 17.610 1.00 93.12 398 LEU A O 1
ATOM 3039 N N . PHE A 1 399 ? -8.829 -32.372 17.665 1.00 93.56 399 PHE A N 1
ATOM 3040 C CA . PHE A 1 399 ? -8.967 -31.110 16.940 1.00 93.56 399 PHE A CA 1
ATOM 3041 C C . PHE A 1 399 ? -8.881 -31.396 15.433 1.00 93.56 399 PHE A C 1
ATOM 3043 O O . PHE A 1 399 ? -7.835 -31.880 14.988 1.00 93.56 399 PHE A O 1
ATOM 3050 N N . PRO A 1 400 ? -9.953 -31.163 14.654 1.00 91.50 400 PRO A N 1
ATOM 3051 C CA . PRO A 1 400 ? -9.998 -31.518 13.238 1.00 91.50 400 PRO A CA 1
ATOM 3052 C C . PRO A 1 400 ? -9.284 -30.480 12.363 1.00 91.50 400 PRO A C 1
ATOM 3054 O O . PRO A 1 400 ? -9.327 -29.289 12.659 1.00 91.50 400 PRO A O 1
ATOM 3057 N N . ILE A 1 401 ? -8.686 -30.930 11.258 1.00 89.62 401 ILE A N 1
ATOM 3058 C CA . ILE A 1 401 ? -8.118 -30.096 10.189 1.00 89.62 401 ILE A CA 1
ATOM 3059 C C . ILE A 1 401 ? -8.426 -30.742 8.840 1.00 89.62 401 ILE A C 1
ATOM 3061 O O . ILE A 1 401 ? -8.298 -31.954 8.678 1.00 89.62 401 ILE A O 1
ATOM 3065 N N . GLU A 1 402 ? -8.785 -29.939 7.843 1.00 89.12 402 GLU A N 1
ATOM 3066 C CA . GLU A 1 402 ? -8.946 -30.419 6.474 1.00 89.12 402 GLU A CA 1
ATOM 3067 C C . GLU A 1 402 ? -7.676 -30.126 5.656 1.00 89.12 402 GLU A C 1
ATOM 3069 O O . GLU A 1 402 ? -7.410 -28.979 5.311 1.00 89.12 402 GLU A O 1
ATOM 3074 N N . PRO A 1 403 ? -6.849 -31.138 5.336 1.00 88.00 403 PRO A N 1
ATOM 3075 C CA . PRO A 1 403 ? -5.597 -30.909 4.621 1.00 88.00 403 PRO A CA 1
ATOM 3076 C C . PRO A 1 403 ? -5.753 -30.813 3.0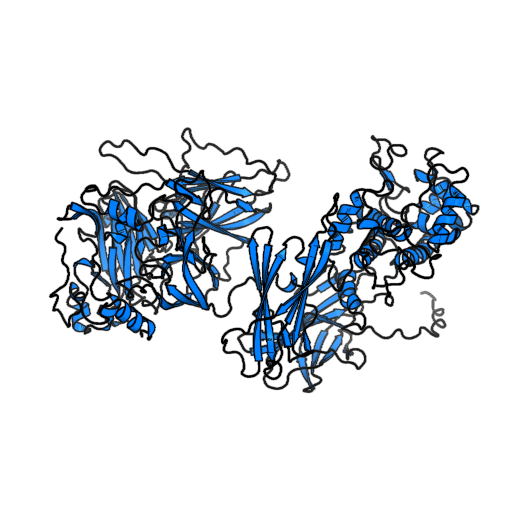98 1.00 88.00 403 PRO A C 1
ATOM 3078 O O . PRO A 1 403 ? -4.773 -30.529 2.407 1.00 88.00 403 PRO A O 1
ATOM 3081 N N . ARG A 1 404 ? -6.929 -31.128 2.537 1.00 89.56 404 ARG A N 1
ATOM 3082 C CA . ARG A 1 404 ? -7.117 -31.198 1.076 1.00 89.56 404 ARG A CA 1
ATOM 3083 C C . ARG A 1 404 ? -7.599 -29.895 0.458 1.00 89.56 404 ARG A C 1
ATOM 3085 O O . ARG A 1 404 ? -7.463 -29.736 -0.753 1.00 89.56 404 ARG A O 1
ATOM 3092 N N . VAL A 1 405 ? -8.166 -28.993 1.244 1.00 91.56 405 VAL A N 1
ATOM 3093 C CA . VAL A 1 405 ? -8.499 -27.634 0.821 1.00 91.56 405 VAL A CA 1
ATOM 3094 C C . VAL A 1 405 ? -8.184 -26.704 1.970 1.00 91.56 405 VAL A C 1
ATOM 3096 O O . VAL A 1 405 ? -8.578 -26.982 3.096 1.00 91.56 405 VAL A O 1
ATOM 3099 N N . PHE A 1 406 ? -7.448 -25.639 1.683 1.00 91.06 406 PHE A N 1
ATOM 3100 C CA . PHE A 1 406 ? -7.180 -24.609 2.669 1.00 91.06 406 PHE A CA 1
ATOM 3101 C C . PHE A 1 406 ? -6.983 -23.249 2.008 1.00 91.06 406 PHE A C 1
ATOM 3103 O O . PHE A 1 406 ? -6.453 -23.139 0.894 1.00 91.06 406 PHE A O 1
ATOM 3110 N N . TYR A 1 407 ? -7.408 -22.215 2.711 1.00 90.81 407 TYR A N 1
ATOM 3111 C CA . TYR A 1 407 ? -7.063 -20.833 2.452 1.00 90.81 407 TYR A CA 1
ATOM 3112 C C . TYR A 1 407 ? -5.563 -20.614 2.698 1.00 90.81 407 TYR A C 1
ATOM 3114 O O . TYR A 1 407 ? -5.050 -20.898 3.778 1.00 90.81 407 TYR A O 1
ATOM 3122 N N . SER A 1 408 ? -4.848 -20.106 1.692 1.00 86.56 408 SER A N 1
ATOM 3123 C CA . SER A 1 408 ? -3.440 -19.727 1.832 1.00 86.56 408 SER A CA 1
ATOM 3124 C C . SER A 1 408 ? -3.366 -18.254 2.202 1.00 86.56 408 SER A C 1
ATOM 3126 O O . SER A 1 408 ? -3.532 -17.387 1.340 1.00 86.56 408 SER A O 1
ATOM 3128 N N . GLN A 1 409 ? -3.119 -17.971 3.481 1.00 83.75 409 GLN A N 1
ATOM 3129 C CA . GLN A 1 409 ? -3.031 -16.601 3.977 1.00 83.75 409 GLN A CA 1
ATOM 3130 C C . GLN A 1 409 ? -1.876 -15.845 3.318 1.00 83.75 409 GLN A C 1
ATOM 3132 O O . GLN A 1 409 ? -2.091 -14.747 2.828 1.00 83.75 409 GLN A O 1
ATOM 3137 N N . SER A 1 410 ? -0.694 -16.458 3.219 1.00 77.19 410 SER A N 1
ATOM 3138 C CA . SER A 1 410 ? 0.513 -15.891 2.591 1.00 77.19 410 SER A CA 1
ATOM 3139 C C . SER A 1 410 ? 0.380 -15.565 1.099 1.00 77.19 410 SER A C 1
ATOM 3141 O O . SER A 1 410 ? 1.165 -14.783 0.564 1.00 77.19 410 SER A O 1
ATOM 3143 N N . SER A 1 411 ? -0.576 -16.192 0.411 1.00 78.25 411 SER A N 1
ATOM 3144 C CA . SER A 1 411 ? -0.839 -15.960 -1.014 1.00 78.25 411 SER A CA 1
ATOM 3145 C C . SER A 1 411 ? -2.091 -15.117 -1.252 1.00 78.25 411 SER A C 1
ATOM 3147 O O . SER A 1 411 ? -2.396 -14.787 -2.397 1.00 78.25 411 SER A O 1
ATOM 3149 N N . SER A 1 412 ? -2.831 -14.801 -0.193 1.00 84.88 412 SER A N 1
ATOM 3150 C CA . SER A 1 412 ? -4.042 -13.990 -0.237 1.00 84.88 412 SER A CA 1
ATOM 3151 C C . SER A 1 412 ? -3.740 -12.582 0.239 1.00 84.88 412 SER A C 1
ATOM 3153 O O . SER A 1 412 ? -2.766 -12.347 0.945 1.00 84.88 412 SER A O 1
ATOM 3155 N N . CYS A 1 413 ? -4.562 -11.622 -0.158 1.00 79.94 413 CYS A N 1
ATOM 3156 C CA . CYS A 1 413 ? -4.250 -10.234 0.125 1.00 79.94 413 CYS A CA 1
ATOM 3157 C C . CYS A 1 413 ? -5.462 -9.312 0.063 1.00 79.94 413 CYS A C 1
ATOM 3159 O O . CYS A 1 413 ? -6.505 -9.646 -0.507 1.00 79.94 413 CYS A O 1
ATOM 3161 N N . LEU A 1 414 ? -5.282 -8.122 0.627 1.00 81.50 414 LEU A N 1
ATOM 3162 C CA . LEU A 1 414 ? -6.242 -7.031 0.644 1.00 81.50 414 LEU A CA 1
ATOM 3163 C C . LEU A 1 414 ? -5.603 -5.793 -0.004 1.00 81.50 414 LEU A C 1
ATOM 3165 O O . LEU A 1 414 ? -4.494 -5.398 0.346 1.00 81.50 414 LEU A O 1
ATOM 3169 N N . ALA A 1 415 ? -6.284 -5.197 -0.976 1.00 70.88 415 ALA A N 1
ATOM 3170 C CA . ALA A 1 415 ? -5.877 -3.990 -1.684 1.00 70.88 415 ALA A CA 1
ATOM 3171 C C . ALA A 1 415 ? -6.917 -2.885 -1.473 1.00 70.88 415 ALA A C 1
ATOM 3173 O O . ALA A 1 415 ? -8.122 -3.109 -1.595 1.00 70.88 415 ALA A O 1
ATOM 3174 N N . THR A 1 416 ? -6.456 -1.675 -1.175 1.00 64.62 416 THR A N 1
ATOM 3175 C CA . THR A 1 416 ? -7.311 -0.491 -1.040 1.00 64.62 416 THR A CA 1
ATOM 3176 C C . THR A 1 416 ? -7.382 0.225 -2.387 1.00 64.62 416 THR A C 1
ATOM 3178 O O . THR A 1 416 ? -6.409 0.871 -2.773 1.00 64.62 416 THR A O 1
ATOM 3181 N N . ASN A 1 417 ? -8.495 0.100 -3.118 1.00 53.72 417 ASN A N 1
ATOM 3182 C CA . ASN A 1 417 ? -8.607 0.713 -4.452 1.00 53.72 417 ASN A CA 1
ATOM 3183 C C . ASN A 1 417 ? -9.096 2.171 -4.388 1.00 53.72 417 ASN A C 1
ATOM 3185 O O . ASN A 1 417 ? -8.689 2.986 -5.208 1.00 53.72 417 ASN A O 1
ATOM 3189 N N . ASP A 1 418 ? -9.968 2.505 -3.427 1.00 53.03 418 ASP A N 1
ATOM 3190 C CA . ASP A 1 418 ? -10.431 3.868 -3.127 1.00 53.03 418 ASP A CA 1
ATOM 3191 C C . ASP A 1 418 ? -10.934 3.976 -1.661 1.00 53.03 418 ASP A C 1
ATOM 3193 O O . ASP A 1 418 ? -10.855 3.016 -0.892 1.00 53.03 418 ASP A O 1
ATOM 3197 N N . VAL A 1 419 ? -11.443 5.148 -1.247 1.00 55.66 419 VAL A N 1
ATOM 3198 C CA . VAL A 1 419 ? -11.920 5.412 0.133 1.00 55.66 419 VAL A CA 1
ATOM 3199 C C . VAL A 1 419 ? -13.131 4.546 0.529 1.00 55.66 419 VAL A C 1
ATOM 3201 O O . VAL A 1 419 ? -13.364 4.320 1.716 1.00 55.66 419 VAL A O 1
ATOM 3204 N N . MET A 1 420 ? -13.927 4.070 -0.433 1.00 63.28 420 MET A N 1
ATOM 3205 C CA . MET A 1 420 ? -15.187 3.367 -0.167 1.00 63.28 420 MET A CA 1
ATOM 3206 C C . MET A 1 420 ? -15.136 1.862 -0.438 1.00 63.28 420 MET A C 1
ATOM 3208 O O . MET A 1 420 ? -15.947 1.134 0.142 1.00 63.28 420 MET A O 1
ATOM 3212 N N . ASN A 1 421 ? -14.213 1.392 -1.279 1.00 74.81 421 ASN A N 1
ATOM 3213 C CA . ASN A 1 421 ? -14.162 0.022 -1.768 1.00 74.81 421 ASN A CA 1
ATOM 3214 C C . ASN A 1 421 ? -12.757 -0.576 -1.657 1.00 74.81 421 ASN A C 1
ATOM 3216 O O . ASN A 1 421 ? -11.776 -0.075 -2.214 1.00 74.81 421 ASN A O 1
ATOM 3220 N N . TRP A 1 422 ? -12.682 -1.716 -0.986 1.00 79.50 422 TRP A N 1
ATOM 3221 C CA . TRP A 1 422 ? -11.488 -2.546 -0.892 1.00 79.50 422 TRP A CA 1
ATOM 3222 C C . TRP A 1 422 ? -11.645 -3.755 -1.814 1.00 79.50 422 TRP A C 1
ATOM 3224 O O . TRP A 1 422 ? -12.758 -4.191 -2.102 1.00 79.50 422 TRP A O 1
ATOM 3234 N N . THR A 1 423 ? -10.537 -4.302 -2.291 1.00 84.38 423 THR A N 1
ATOM 3235 C CA . THR A 1 423 ? -10.497 -5.545 -3.059 1.00 84.38 423 THR A CA 1
ATOM 3236 C C . THR A 1 423 ? -9.744 -6.590 -2.257 1.00 84.38 423 THR A C 1
ATOM 3238 O O . THR A 1 423 ? -8.590 -6.370 -1.913 1.00 84.38 423 THR A O 1
ATOM 3241 N N . ALA A 1 424 ? -10.346 -7.747 -2.003 1.00 87.50 424 ALA A N 1
ATOM 3242 C CA . ALA A 1 424 ? -9.617 -8.896 -1.475 1.00 87.50 424 ALA A CA 1
ATOM 3243 C C . ALA A 1 424 ? -9.387 -9.923 -2.577 1.00 87.50 424 ALA A C 1
ATOM 3245 O O . ALA A 1 424 ? -10.320 -10.284 -3.295 1.00 87.50 424 ALA A O 1
ATOM 3246 N N . THR A 1 425 ? -8.157 -10.412 -2.688 1.00 89.19 425 THR A N 1
ATOM 3247 C CA . THR A 1 425 ? -7.826 -11.584 -3.500 1.00 89.19 425 THR A CA 1
ATOM 3248 C C . THR A 1 425 ? -7.598 -12.757 -2.564 1.00 89.19 425 THR A C 1
ATOM 3250 O O . THR A 1 425 ? -6.638 -12.773 -1.798 1.00 89.19 425 THR A O 1
ATOM 3253 N N . ILE A 1 426 ? -8.494 -13.737 -2.626 1.00 91.88 426 ILE A N 1
ATOM 3254 C CA . ILE A 1 426 ? -8.443 -14.947 -1.812 1.00 91.88 426 ILE A CA 1
ATOM 3255 C C . ILE A 1 426 ? -7.855 -16.070 -2.655 1.00 91.88 426 ILE A C 1
ATOM 3257 O O . ILE A 1 426 ? -8.377 -16.384 -3.729 1.00 91.88 426 ILE A O 1
ATOM 3261 N N . VAL A 1 427 ? -6.783 -16.679 -2.161 1.00 89.44 427 VAL A N 1
ATOM 3262 C CA . VAL A 1 427 ? -6.105 -17.822 -2.765 1.00 89.44 427 VAL A CA 1
ATOM 3263 C C . VAL A 1 427 ? -6.334 -19.063 -1.912 1.00 89.44 427 VAL A C 1
ATOM 3265 O O . VAL A 1 427 ? -6.096 -19.084 -0.708 1.00 89.44 427 VAL A O 1
ATOM 3268 N N . ALA A 1 428 ? -6.785 -20.123 -2.570 1.00 91.25 428 ALA A N 1
ATOM 3269 C CA . ALA A 1 428 ? -7.026 -21.431 -1.995 1.00 91.25 428 ALA A CA 1
ATOM 3270 C C . ALA A 1 428 ? -6.073 -22.457 -2.606 1.00 91.25 428 ALA A C 1
ATOM 3272 O O . ALA A 1 428 ? -5.895 -22.506 -3.826 1.00 91.25 428 ALA A O 1
ATOM 3273 N N . ALA A 1 429 ? -5.517 -23.329 -1.777 1.00 88.69 429 ALA A N 1
ATOM 3274 C CA . ALA A 1 429 ? -4.807 -24.513 -2.221 1.00 88.69 429 ALA A CA 1
ATOM 3275 C C . ALA A 1 429 ? -5.750 -25.714 -2.188 1.00 88.69 429 ALA A C 1
ATOM 3277 O O . ALA A 1 429 ? -6.335 -26.031 -1.156 1.00 88.69 429 ALA A O 1
ATOM 3278 N N . VAL A 1 430 ? -5.893 -26.396 -3.323 1.00 90.75 430 VAL A N 1
ATOM 3279 C CA . VAL A 1 430 ? -6.794 -27.543 -3.473 1.00 90.75 430 VAL A CA 1
ATOM 3280 C C . VAL A 1 430 ? -5.995 -28.760 -3.908 1.00 90.75 430 VAL A C 1
ATOM 3282 O O . VAL A 1 430 ? -5.261 -28.719 -4.897 1.00 90.75 430 VAL A O 1
ATOM 3285 N N . SER A 1 431 ? -6.136 -29.858 -3.175 1.00 88.75 431 SER A N 1
ATOM 3286 C CA . SER A 1 431 ? -5.481 -31.125 -3.475 1.00 88.75 431 SER A CA 1
ATOM 3287 C C . SER A 1 431 ? -5.886 -31.631 -4.860 1.00 88.75 431 SER A C 1
ATOM 3289 O O . SER A 1 431 ? -7.043 -31.528 -5.280 1.00 88.75 431 SER A O 1
ATOM 3291 N N . ASN A 1 432 ? -4.922 -32.189 -5.590 1.00 86.38 432 ASN A N 1
ATOM 3292 C CA . ASN A 1 432 ? -5.084 -32.563 -6.996 1.00 86.38 432 ASN A CA 1
ATOM 3293 C C . ASN A 1 432 ? -6.142 -33.656 -7.253 1.00 86.38 432 ASN A C 1
ATOM 3295 O O . ASN A 1 432 ? -6.557 -33.831 -8.396 1.00 86.38 432 ASN A O 1
ATOM 3299 N N . ASP A 1 433 ? -6.609 -34.377 -6.234 1.00 88.62 433 ASP A N 1
ATOM 3300 C CA . ASP A 1 433 ? -7.738 -35.313 -6.334 1.00 88.62 433 ASP A CA 1
ATOM 3301 C C . ASP A 1 433 ? -9.110 -34.610 -6.370 1.00 88.62 433 ASP A C 1
ATOM 3303 O O . ASP A 1 433 ? -10.069 -35.169 -6.908 1.00 88.62 433 ASP A O 1
ATOM 3307 N N . LEU A 1 434 ? -9.207 -33.371 -5.876 1.00 89.94 434 LEU A N 1
ATOM 3308 C CA . LEU A 1 434 ? -10.457 -32.606 -5.799 1.00 89.94 434 LEU A CA 1
ATOM 3309 C C . LEU A 1 434 ? -10.678 -31.651 -6.983 1.00 89.94 434 LEU A C 1
ATOM 3311 O O . LEU A 1 434 ? -11.810 -31.224 -7.203 1.00 89.94 434 LEU A O 1
ATOM 3315 N N . VAL A 1 435 ? -9.650 -31.383 -7.799 1.00 84.38 435 VAL A N 1
ATOM 3316 C CA . VAL A 1 435 ? -9.648 -30.367 -8.884 1.00 84.38 435 VAL A CA 1
ATOM 3317 C C . VAL A 1 435 ? -10.618 -30.630 -10.041 1.00 84.38 435 VAL A C 1
ATOM 3319 O O . VAL A 1 435 ? -10.746 -29.803 -10.939 1.00 84.38 435 VAL A O 1
ATOM 3322 N N . THR A 1 436 ? -11.274 -31.791 -10.064 1.00 87.50 436 THR A N 1
ATOM 3323 C CA . THR A 1 436 ? -12.351 -32.078 -11.028 1.00 87.50 436 THR A CA 1
ATOM 3324 C C . THR A 1 436 ? -13.673 -31.417 -10.642 1.00 87.50 436 THR A C 1
ATOM 3326 O O . THR A 1 436 ? -14.552 -31.277 -11.492 1.00 87.50 436 THR A O 1
ATOM 3329 N N . ASN A 1 437 ? -13.810 -30.990 -9.385 1.00 92.50 437 ASN A N 1
ATOM 3330 C CA . ASN A 1 437 ? -14.953 -30.234 -8.898 1.00 92.50 437 ASN A CA 1
ATOM 3331 C C . ASN A 1 437 ? -14.675 -28.726 -9.015 1.00 92.50 437 ASN A C 1
ATOM 3333 O O . ASN A 1 437 ? -13.532 -28.306 -8.823 1.00 92.50 437 ASN A O 1
ATOM 3337 N N . PRO A 1 438 ? -15.698 -27.896 -9.281 1.00 92.94 438 PRO A N 1
ATOM 3338 C CA . PRO A 1 438 ? -15.578 -26.450 -9.146 1.00 92.94 438 PRO A CA 1
ATOM 3339 C C . PRO A 1 438 ? -15.170 -26.062 -7.722 1.00 92.94 438 PRO A C 1
ATOM 3341 O O . PRO A 1 438 ? -15.662 -26.642 -6.751 1.00 92.94 438 PRO A O 1
ATOM 3344 N N . VAL A 1 439 ? -14.280 -25.077 -7.620 1.00 95.62 439 VAL A N 1
ATOM 3345 C CA . VAL A 1 439 ? -13.863 -24.482 -6.348 1.00 95.62 439 VAL A CA 1
ATOM 3346 C C . VAL A 1 439 ? -14.668 -23.207 -6.151 1.00 95.62 439 VAL A C 1
ATOM 3348 O O . VAL A 1 439 ? -14.713 -22.356 -7.042 1.00 95.62 439 VAL A O 1
ATOM 3351 N N . HIS A 1 440 ? -15.322 -23.087 -5.006 1.00 96.75 440 HIS A N 1
ATOM 3352 C CA . HIS A 1 440 ? -16.186 -21.968 -4.672 1.00 96.75 440 HIS A CA 1
ATOM 3353 C C . HIS A 1 440 ? -15.628 -21.192 -3.484 1.00 96.75 440 HIS A C 1
ATOM 3355 O O . HIS A 1 440 ? -15.306 -21.784 -2.460 1.00 96.75 440 HIS A O 1
ATOM 3361 N N . LEU A 1 441 ? -15.573 -19.872 -3.622 1.00 97.06 441 LEU A N 1
ATOM 3362 C CA . LEU A 1 441 ? -15.445 -18.927 -2.524 1.00 97.06 441 LEU A CA 1
ATOM 3363 C C . LEU A 1 441 ? -16.862 -18.522 -2.102 1.00 97.06 441 LEU A C 1
ATOM 3365 O O . LEU A 1 441 ? -17.609 -17.979 -2.916 1.00 97.06 441 LEU A O 1
ATOM 3369 N N . ILE A 1 442 ? -17.248 -18.790 -0.860 1.00 96.50 442 ILE A N 1
ATOM 3370 C CA . ILE A 1 442 ? -18.501 -18.299 -0.278 1.00 96.50 442 ILE A CA 1
ATOM 3371 C C . ILE A 1 442 ? -18.135 -17.068 0.542 1.00 96.50 442 ILE A C 1
ATOM 3373 O O . ILE A 1 442 ? -17.574 -17.192 1.626 1.00 96.50 442 ILE A O 1
ATOM 3377 N N . PHE A 1 443 ? -18.399 -15.886 0.000 1.00 95.62 443 PHE A N 1
ATOM 3378 C CA . PHE A 1 443 ? -18.033 -14.609 0.597 1.00 95.62 443 PHE A CA 1
ATOM 3379 C C . PHE A 1 443 ? -19.258 -13.964 1.245 1.00 95.62 443 PHE A C 1
ATOM 3381 O O . PHE A 1 443 ? -20.255 -13.723 0.569 1.00 95.62 443 PHE A O 1
ATOM 3388 N N . THR A 1 444 ? -19.199 -13.677 2.543 1.00 94.62 444 THR A N 1
ATOM 3389 C CA . THR A 1 444 ? -20.281 -13.024 3.290 1.00 94.62 444 THR A CA 1
ATOM 3390 C C . THR A 1 444 ? -19.841 -11.634 3.713 1.00 94.62 444 THR A C 1
ATOM 3392 O O . THR A 1 444 ? -18.819 -11.509 4.377 1.00 94.62 444 THR A O 1
ATOM 3395 N N . GLN A 1 445 ? -20.613 -10.599 3.382 1.00 91.06 445 GLN A N 1
ATOM 3396 C CA . GLN A 1 445 ? -20.343 -9.211 3.776 1.00 91.06 445 GLN A CA 1
ATOM 3397 C C . GLN A 1 445 ? -21.605 -8.490 4.249 1.00 91.06 445 GLN A C 1
ATOM 3399 O O . GLN A 1 445 ? -22.721 -8.882 3.908 1.00 91.06 445 GLN A O 1
ATOM 3404 N N . GLY A 1 446 ? -21.435 -7.418 5.020 1.00 87.12 446 GLY A N 1
ATOM 3405 C CA . GLY A 1 446 ? -22.546 -6.549 5.390 1.00 87.12 446 GLY A CA 1
ATOM 3406 C C . GLY A 1 446 ? -23.011 -5.658 4.247 1.00 87.12 446 GLY A C 1
ATOM 3407 O O . GLY A 1 446 ? -22.213 -5.096 3.502 1.00 87.12 446 GLY A O 1
ATOM 3408 N N . VAL A 1 447 ? -24.323 -5.489 4.139 1.00 83.38 447 VAL A N 1
ATOM 3409 C CA . VAL A 1 447 ? -24.986 -4.597 3.190 1.00 83.38 447 VAL A CA 1
ATOM 3410 C C . VAL A 1 447 ? -25.946 -3.702 3.962 1.00 83.38 447 VAL A C 1
ATOM 3412 O O . VAL A 1 447 ? -26.695 -4.168 4.822 1.00 83.38 447 VAL A O 1
ATOM 3415 N N . ARG A 1 448 ? -25.906 -2.397 3.676 1.00 78.06 448 ARG A N 1
ATOM 3416 C CA . ARG A 1 448 ? -26.800 -1.411 4.293 1.00 78.06 448 ARG A CA 1
ATOM 3417 C C . ARG A 1 448 ? -28.180 -1.443 3.637 1.00 78.06 448 ARG A C 1
ATOM 3419 O O . ARG A 1 448 ? -28.290 -1.240 2.430 1.00 78.06 448 ARG A O 1
ATOM 3426 N N . ASP A 1 449 ? -29.223 -1.606 4.442 1.00 68.50 449 ASP A N 1
ATOM 3427 C CA . ASP A 1 449 ? -30.608 -1.427 4.012 1.00 68.50 449 ASP A CA 1
ATOM 3428 C C . ASP A 1 449 ? -30.946 0.063 3.848 1.00 68.50 449 ASP A C 1
ATOM 3430 O O . ASP A 1 449 ? -30.588 0.911 4.670 1.00 68.50 449 ASP A O 1
ATOM 3434 N N . SER A 1 450 ? -31.712 0.384 2.805 1.00 54.47 450 SER A N 1
ATOM 3435 C CA . SER A 1 450 ? -32.207 1.733 2.518 1.00 54.47 450 SER A CA 1
ATOM 3436 C C . SER A 1 450 ? -33.478 2.059 3.321 1.00 54.47 450 SER A C 1
ATOM 3438 O O . SER A 1 450 ? -34.555 2.226 2.742 1.00 54.47 450 SER A O 1
ATOM 3440 N N . VAL A 1 451 ? -33.389 2.110 4.653 1.00 50.41 451 VAL A N 1
ATOM 3441 C CA . VAL A 1 451 ? -34.499 2.563 5.517 1.00 50.41 451 VAL A CA 1
ATOM 3442 C C . VAL A 1 451 ? -34.357 4.076 5.779 1.00 50.41 451 VAL A C 1
ATOM 3444 O O . VAL A 1 451 ? -33.232 4.553 5.914 1.00 50.41 451 VAL A O 1
ATOM 3447 N N . PRO A 1 452 ? -35.449 4.873 5.836 1.00 42.00 452 PRO A N 1
ATOM 3448 C CA . PRO A 1 452 ? -35.383 6.332 5.663 1.00 42.00 452 PRO A CA 1
ATOM 3449 C C . PRO A 1 452 ? -34.714 7.146 6.779 1.00 42.00 452 PRO A C 1
ATOM 3451 O O . PRO A 1 452 ? -34.637 8.363 6.640 1.00 42.00 452 PRO A O 1
ATOM 3454 N N . THR A 1 453 ? -34.278 6.532 7.882 1.00 52.84 453 THR A N 1
ATOM 3455 C CA . THR A 1 453 ? -33.725 7.279 9.025 1.00 52.84 453 THR A CA 1
ATOM 3456 C C . THR A 1 453 ? -32.331 6.841 9.444 1.00 52.84 453 THR A C 1
ATOM 3458 O O . THR A 1 453 ? -31.526 7.727 9.697 1.00 52.84 453 THR A O 1
ATOM 3461 N N . PHE A 1 454 ? -31.997 5.542 9.430 1.00 60.97 454 PHE A N 1
ATOM 3462 C CA . PHE A 1 454 ? -30.638 5.040 9.690 1.00 60.97 454 PHE A CA 1
ATOM 3463 C C . PHE A 1 454 ? -30.405 3.708 8.960 1.00 60.97 454 PHE A C 1
ATOM 3465 O O . PHE A 1 454 ? -31.315 2.874 8.931 1.00 60.97 454 PHE A O 1
ATOM 3472 N N . PRO A 1 455 ? -29.225 3.482 8.355 1.00 62.69 455 PRO A N 1
ATOM 3473 C CA . PRO A 1 455 ? -28.962 2.245 7.637 1.00 62.69 455 PRO A CA 1
ATOM 3474 C C . PRO A 1 455 ? -28.714 1.086 8.608 1.00 62.69 455 PRO A C 1
ATOM 3476 O O . PRO A 1 455 ? -27.731 1.078 9.345 1.00 62.69 455 PRO A O 1
ATOM 3479 N N . VAL A 1 456 ? -29.588 0.081 8.570 1.00 73.38 456 VAL A N 1
ATOM 3480 C CA . VAL A 1 456 ? -29.372 -1.211 9.236 1.00 73.38 456 VAL A CA 1
ATOM 3481 C C . VAL A 1 456 ? -28.421 -2.042 8.380 1.00 73.38 456 VAL A C 1
ATOM 3483 O O . VAL A 1 456 ? -28.567 -2.069 7.159 1.00 73.38 456 VAL A O 1
ATOM 3486 N N . VAL A 1 457 ? -27.450 -2.718 8.995 1.00 75.75 457 VAL A N 1
ATOM 3487 C CA . VAL A 1 457 ? -26.543 -3.618 8.272 1.00 75.75 457 VAL A CA 1
ATOM 3488 C C . VAL A 1 457 ? -27.034 -5.059 8.389 1.00 75.75 457 VAL A C 1
ATOM 3490 O O . VAL A 1 457 ? -27.255 -5.557 9.495 1.00 75.75 457 VAL A O 1
ATOM 3493 N N . ASN A 1 458 ? -27.193 -5.724 7.246 1.00 82.56 458 ASN A N 1
ATOM 3494 C CA . ASN A 1 458 ? -27.524 -7.143 7.154 1.00 82.56 458 ASN A CA 1
ATOM 3495 C C . ASN A 1 458 ? -26.431 -7.894 6.400 1.00 82.56 458 ASN A C 1
ATOM 3497 O O . ASN A 1 458 ? -25.889 -7.391 5.419 1.00 82.56 458 ASN A O 1
ATOM 3501 N N . LEU A 1 459 ? -26.142 -9.120 6.823 1.00 88.62 459 LEU A N 1
ATOM 3502 C CA . LEU A 1 459 ? -25.163 -9.965 6.150 1.00 88.62 459 LEU A CA 1
ATOM 3503 C C . LEU A 1 459 ? -25.763 -10.582 4.884 1.00 88.62 459 LEU A C 1
ATOM 3505 O O . LEU A 1 459 ? -26.857 -11.148 4.910 1.00 88.62 459 LEU A O 1
ATOM 3509 N N . GLN A 1 460 ? -25.024 -10.502 3.784 1.00 89.19 460 GLN A N 1
ATOM 3510 C CA . GLN A 1 460 ? -25.342 -11.148 2.518 1.00 89.19 460 GLN A CA 1
ATOM 3511 C C . GLN A 1 460 ? -24.177 -12.030 2.088 1.00 89.19 460 GLN A C 1
ATOM 3513 O O . GLN A 1 460 ? -23.026 -11.599 2.113 1.00 89.19 460 GLN A O 1
ATOM 3518 N N . ALA A 1 461 ? -24.493 -13.261 1.689 1.00 92.06 461 ALA A N 1
ATOM 3519 C CA . ALA A 1 461 ? -23.528 -14.218 1.173 1.00 92.06 461 ALA A CA 1
ATOM 3520 C C . ALA A 1 461 ? -23.621 -14.312 -0.354 1.00 92.06 461 ALA A C 1
ATOM 3522 O O . ALA A 1 461 ? -24.710 -14.443 -0.917 1.00 92.06 461 ALA A O 1
ATOM 3523 N N . GLU A 1 462 ? -22.470 -14.304 -1.010 1.00 93.75 462 GLU A N 1
ATOM 3524 C CA . GLU A 1 462 ? -22.292 -14.545 -2.435 1.00 93.75 462 GLU A CA 1
ATOM 3525 C C . GLU A 1 462 ? -21.423 -15.791 -2.633 1.00 93.75 462 GLU A C 1
ATOM 3527 O O . GLU A 1 462 ? -20.475 -16.036 -1.892 1.00 93.75 462 GLU A O 1
ATOM 3532 N N . THR A 1 463 ? -21.744 -16.609 -3.634 1.00 96.12 463 THR A N 1
ATOM 3533 C CA . THR A 1 463 ? -20.915 -17.758 -4.019 1.00 96.12 463 THR A CA 1
ATOM 3534 C C . THR A 1 463 ? -20.229 -17.472 -5.345 1.00 96.12 463 THR A C 1
ATOM 3536 O O . THR A 1 463 ? -20.885 -17.320 -6.375 1.00 96.12 463 THR A O 1
ATOM 3539 N N . ILE A 1 464 ? -18.902 -17.454 -5.326 1.00 95.81 464 ILE A N 1
ATOM 3540 C CA . ILE A 1 464 ? -18.043 -17.079 -6.446 1.00 95.81 464 ILE A CA 1
ATOM 3541 C C . ILE A 1 464 ? -17.247 -18.306 -6.869 1.00 95.81 464 ILE A C 1
ATOM 3543 O O . ILE A 1 464 ? -16.693 -19.024 -6.044 1.00 95.81 464 ILE A O 1
ATOM 3547 N N . THR A 1 465 ? -17.189 -18.583 -8.170 1.00 95.88 465 THR A N 1
ATOM 3548 C CA . THR A 1 465 ? -16.349 -19.679 -8.676 1.00 95.88 465 THR A CA 1
ATOM 3549 C C . THR A 1 465 ? -14.909 -19.192 -8.802 1.00 95.88 465 THR A C 1
ATOM 3551 O O . THR A 1 465 ? -14.648 -18.223 -9.513 1.00 95.88 465 THR A O 1
ATOM 3554 N N . MET A 1 466 ? -13.980 -19.861 -8.123 1.00 92.56 466 MET A N 1
ATOM 3555 C CA . MET A 1 466 ? -12.562 -19.512 -8.143 1.00 92.56 466 MET A CA 1
ATOM 3556 C C . MET A 1 466 ? -11.892 -19.996 -9.434 1.00 92.56 466 MET A C 1
ATOM 3558 O O . MET A 1 466 ? -12.215 -21.057 -9.976 1.00 92.56 466 MET A O 1
ATOM 3562 N N . SER A 1 467 ? -10.925 -19.222 -9.918 1.00 88.44 467 SER A N 1
ATOM 3563 C CA . SER A 1 467 ? -10.157 -19.510 -11.128 1.00 88.44 467 SER A CA 1
ATOM 3564 C C . SER A 1 467 ? -8.812 -20.135 -10.783 1.00 88.44 467 SER A C 1
ATOM 3566 O O . SER A 1 467 ? -8.155 -19.731 -9.834 1.00 88.44 467 SER A O 1
ATOM 3568 N N . LYS A 1 468 ? -8.369 -21.121 -11.562 1.00 81.06 468 LYS A N 1
ATOM 3569 C CA . LYS A 1 468 ? -7.056 -21.748 -11.367 1.00 81.06 468 LYS A CA 1
ATOM 3570 C C . LYS A 1 468 ? -5.924 -20.739 -11.616 1.00 81.06 468 LYS A C 1
ATOM 3572 O O . LYS A 1 468 ? -5.918 -20.077 -12.652 1.00 81.06 468 LYS A O 1
ATOM 3577 N N . VAL A 1 469 ? -4.937 -20.682 -10.722 1.00 73.44 469 VAL A N 1
ATOM 3578 C CA . VAL A 1 469 ? -3.758 -19.807 -10.856 1.00 73.44 469 VAL A CA 1
ATOM 3579 C C . VAL A 1 469 ? -2.738 -20.442 -11.812 1.00 73.44 469 VAL A C 1
ATOM 3581 O O . VAL A 1 469 ? -2.429 -21.635 -11.718 1.00 73.44 469 VAL A O 1
ATOM 3584 N N . ALA A 1 470 ? -2.217 -19.662 -12.764 1.00 47.94 470 ALA A N 1
ATOM 3585 C CA . ALA A 1 470 ? -1.265 -20.145 -13.763 1.00 47.94 470 ALA A CA 1
ATOM 3586 C C . ALA A 1 470 ? 0.141 -20.342 -13.159 1.00 47.94 470 ALA A C 1
ATOM 3588 O O . ALA A 1 470 ? 0.849 -19.381 -12.890 1.00 47.94 470 ALA A O 1
ATOM 3589 N N . SER A 1 471 ? 0.520 -21.611 -12.967 1.00 42.53 471 SER A N 1
ATOM 3590 C CA . SER A 1 471 ? 1.879 -22.124 -12.704 1.00 42.53 471 SER A CA 1
ATOM 3591 C C . SER A 1 471 ? 2.757 -21.302 -11.745 1.00 42.53 471 SER A C 1
ATOM 3593 O O . SER A 1 471 ? 3.653 -20.579 -12.177 1.00 42.53 471 SER A O 1
ATOM 3595 N N . GLN A 1 472 ? 2.586 -21.527 -10.443 1.00 41.16 472 GLN A N 1
ATOM 3596 C CA . GLN A 1 472 ? 3.677 -21.390 -9.476 1.00 41.16 472 GLN A CA 1
ATOM 3597 C C . GLN A 1 472 ? 4.330 -22.769 -9.274 1.00 41.16 472 GLN A C 1
ATOM 3599 O O . GLN A 1 472 ? 3.639 -23.790 -9.317 1.00 41.16 472 GLN A O 1
ATOM 3604 N N . ASN A 1 473 ? 5.650 -22.821 -9.070 1.00 41.19 473 ASN A N 1
ATOM 3605 C CA . ASN A 1 473 ? 6.381 -24.036 -8.676 1.00 41.19 473 ASN A CA 1
ATOM 3606 C C . ASN A 1 473 ? 6.035 -24.421 -7.223 1.00 41.19 473 ASN A C 1
ATOM 3608 O O . ASN A 1 473 ? 6.883 -24.372 -6.338 1.00 41.19 473 ASN A O 1
ATOM 3612 N N . LEU A 1 474 ? 4.782 -24.783 -6.966 1.00 50.56 474 LEU A N 1
ATOM 3613 C CA . LEU A 1 474 ? 4.353 -25.381 -5.706 1.00 50.56 474 LEU A CA 1
ATOM 3614 C C . LEU A 1 474 ? 4.348 -26.901 -5.860 1.00 50.56 474 LEU A C 1
ATOM 3616 O O . LEU A 1 474 ? 4.290 -27.423 -6.975 1.00 50.56 474 LEU A O 1
ATOM 3620 N N . SER A 1 475 ? 4.481 -27.620 -4.743 1.00 51.38 475 SER A N 1
ATOM 3621 C CA . SER A 1 475 ? 4.613 -29.083 -4.741 1.00 51.38 475 SER A CA 1
ATOM 3622 C C . SER A 1 475 ? 3.583 -29.758 -5.663 1.00 51.38 475 SER A C 1
ATOM 3624 O O . SER A 1 475 ? 2.433 -29.328 -5.741 1.00 51.38 475 SER A O 1
ATOM 3626 N N . SER A 1 476 ? 3.962 -30.857 -6.324 1.00 60.28 476 SER A N 1
ATOM 3627 C CA . SER A 1 476 ? 3.145 -31.571 -7.324 1.00 60.28 476 SER A CA 1
ATOM 3628 C C . SER A 1 476 ? 1.776 -32.095 -6.842 1.00 60.28 476 SER A C 1
ATOM 3630 O O . SER A 1 476 ? 1.088 -32.769 -7.607 1.00 60.28 476 SER A O 1
ATOM 3632 N N . SER A 1 477 ? 1.395 -31.857 -5.585 1.00 76.31 477 SER A N 1
ATOM 3633 C CA . SER A 1 477 ? 0.204 -32.410 -4.929 1.00 76.31 477 SER A CA 1
ATOM 3634 C C . SER A 1 477 ? -0.980 -31.438 -4.838 1.00 76.31 477 SER A C 1
ATOM 3636 O O . SER A 1 477 ? -2.102 -31.904 -4.650 1.00 76.31 477 SER A O 1
ATOM 3638 N N . PHE A 1 478 ? -0.766 -30.129 -5.013 1.00 83.75 478 PHE A N 1
ATOM 3639 C CA . PHE A 1 478 ? -1.815 -29.107 -4.901 1.00 83.75 478 PHE A CA 1
ATOM 3640 C C . PHE A 1 478 ? -1.926 -28.252 -6.166 1.00 83.75 478 PHE A C 1
ATOM 3642 O O . PHE A 1 478 ? -0.957 -28.053 -6.898 1.00 83.75 478 PHE A O 1
ATOM 3649 N N . THR A 1 479 ? -3.123 -27.722 -6.398 1.00 82.44 479 THR A N 1
ATOM 3650 C CA . THR A 1 479 ? -3.424 -26.703 -7.402 1.00 82.44 479 THR A CA 1
ATOM 3651 C C . THR A 1 479 ? -3.980 -25.471 -6.694 1.00 82.44 479 THR A C 1
ATOM 3653 O O . THR A 1 479 ? -4.930 -25.587 -5.923 1.00 82.44 479 THR A O 1
ATOM 3656 N N . LEU A 1 480 ? -3.417 -24.296 -6.981 1.00 85.12 480 LEU A N 1
ATOM 3657 C CA . LEU A 1 480 ? -3.935 -23.032 -6.465 1.00 85.12 480 LEU A CA 1
ATOM 3658 C C . LEU A 1 480 ? -5.120 -22.515 -7.286 1.00 85.12 480 LEU A C 1
ATOM 3660 O O . LEU A 1 480 ? -5.124 -22.590 -8.520 1.00 85.12 480 LEU A O 1
ATOM 3664 N N . TYR A 1 481 ? -6.081 -21.929 -6.585 1.00 87.88 481 TYR A N 1
ATOM 3665 C CA . TYR A 1 481 ? -7.229 -21.216 -7.126 1.00 87.88 481 TYR A CA 1
ATOM 3666 C C . TYR A 1 481 ? -7.301 -19.830 -6.498 1.00 87.88 481 TYR A C 1
ATOM 3668 O O . TYR A 1 481 ? -7.000 -19.686 -5.321 1.00 87.88 481 TYR A O 1
ATOM 3676 N N . SER A 1 482 ? -7.716 -18.823 -7.256 1.00 90.75 482 SER A N 1
ATOM 3677 C CA . SER A 1 482 ? -7.926 -17.468 -6.763 1.00 90.75 482 SER A CA 1
ATOM 3678 C C . SER A 1 482 ? -9.309 -16.939 -7.132 1.00 90.75 482 SER A C 1
ATOM 3680 O O . SER A 1 482 ? -9.884 -17.288 -8.168 1.00 90.75 482 SER A O 1
ATOM 3682 N N . ALA A 1 483 ? -9.853 -16.088 -6.273 1.00 89.75 483 ALA A N 1
ATOM 3683 C CA . ALA A 1 483 ? -11.007 -15.254 -6.568 1.00 89.75 483 ALA A CA 1
ATOM 3684 C C . ALA A 1 483 ? -10.802 -13.873 -5.957 1.00 89.75 483 ALA A C 1
ATOM 3686 O O . ALA A 1 483 ? -10.169 -13.731 -4.912 1.00 89.75 483 ALA A O 1
ATOM 3687 N N . THR A 1 484 ? -11.357 -12.867 -6.617 1.00 90.19 484 THR A N 1
ATOM 3688 C CA . THR A 1 484 ? -11.262 -11.477 -6.191 1.00 90.19 484 THR A CA 1
ATOM 3689 C C . THR A 1 484 ? -12.658 -10.962 -5.872 1.00 90.19 484 THR A C 1
ATOM 3691 O O . THR A 1 484 ? -13.587 -11.193 -6.647 1.00 90.19 484 THR A O 1
ATOM 3694 N N . VAL A 1 485 ? -12.804 -10.289 -4.734 1.00 89.38 485 VAL A N 1
ATOM 3695 C CA . VAL A 1 485 ? -14.071 -9.734 -4.242 1.00 89.38 485 VAL A CA 1
ATOM 3696 C C . VAL A 1 485 ? -13.915 -8.264 -3.902 1.00 89.38 485 VAL A C 1
ATOM 3698 O O . VAL A 1 485 ? -12.867 -7.845 -3.413 1.00 89.38 485 VAL A O 1
ATOM 3701 N N . THR A 1 486 ? -14.966 -7.487 -4.143 1.00 87.00 486 THR A N 1
ATOM 3702 C CA . THR A 1 486 ? -15.038 -6.086 -3.725 1.00 87.00 486 THR A CA 1
ATOM 3703 C C . THR A 1 486 ? -15.814 -5.988 -2.418 1.00 87.00 486 THR A C 1
ATOM 3705 O O . THR A 1 486 ? -16.899 -6.558 -2.287 1.00 87.00 486 THR A O 1
ATOM 3708 N N . ILE A 1 487 ? -15.253 -5.255 -1.463 1.00 86.25 487 ILE A N 1
ATOM 3709 C CA . ILE A 1 487 ? -15.797 -5.051 -0.124 1.00 86.25 487 ILE A CA 1
ATOM 3710 C C . ILE A 1 487 ? -16.054 -3.568 0.080 1.00 86.25 487 ILE A C 1
ATOM 3712 O O . ILE A 1 487 ? -15.216 -2.734 -0.256 1.00 86.25 487 ILE A O 1
ATOM 3716 N N . ASN A 1 488 ? -17.184 -3.235 0.689 1.00 81.81 488 ASN A N 1
ATOM 3717 C CA . ASN A 1 488 ? -17.404 -1.884 1.177 1.00 81.81 488 ASN A CA 1
ATOM 3718 C C . ASN A 1 488 ? -16.565 -1.642 2.447 1.00 81.81 488 ASN A C 1
ATOM 3720 O O . ASN A 1 488 ? -16.707 -2.373 3.429 1.00 81.81 488 ASN A O 1
ATOM 3724 N N . ALA A 1 489 ? -15.723 -0.605 2.450 1.00 75.75 489 ALA A N 1
ATOM 3725 C CA . ALA A 1 489 ? -14.802 -0.313 3.555 1.00 75.75 489 ALA A CA 1
ATOM 3726 C C . ALA A 1 489 ? -15.521 -0.169 4.915 1.00 75.75 489 ALA A C 1
ATOM 3728 O O . ALA A 1 489 ? -14.994 -0.543 5.959 1.00 75.75 489 ALA A O 1
ATOM 3729 N N . TRP A 1 490 ? -16.774 0.297 4.917 1.00 76.81 490 TRP A N 1
ATOM 3730 C CA . TRP A 1 490 ? -17.566 0.471 6.139 1.00 76.81 490 TRP A CA 1
ATOM 3731 C C . TRP A 1 490 ? -18.042 -0.842 6.769 1.00 76.81 490 TRP A C 1
ATOM 3733 O O . TRP A 1 490 ? -18.414 -0.852 7.938 1.00 76.81 490 TRP A O 1
ATOM 3743 N N . THR A 1 491 ? -18.086 -1.932 6.004 1.00 83.19 491 THR A N 1
ATOM 3744 C CA . THR A 1 491 ? -18.610 -3.237 6.444 1.00 83.19 491 THR A CA 1
ATOM 3745 C C . THR A 1 491 ? -17.531 -4.318 6.447 1.00 83.19 491 THR A C 1
ATOM 3747 O O . THR A 1 491 ? -17.834 -5.503 6.570 1.00 83.19 491 THR A O 1
ATOM 3750 N N . GLN A 1 492 ? -16.259 -3.935 6.322 1.00 84.81 492 GLN A N 1
ATOM 3751 C CA . GLN A 1 492 ? -15.138 -4.870 6.216 1.00 84.81 492 GLN A CA 1
ATOM 3752 C C . GLN A 1 492 ? -14.966 -5.767 7.448 1.00 84.81 492 GLN A C 1
ATOM 3754 O O . GLN A 1 492 ? -14.640 -6.940 7.305 1.00 84.81 492 GLN A O 1
ATOM 3759 N N . ASN A 1 493 ? -15.247 -5.250 8.650 1.00 87.38 493 ASN A N 1
ATOM 3760 C CA . ASN A 1 493 ? -15.114 -6.010 9.898 1.00 87.38 493 ASN A CA 1
ATOM 3761 C C . ASN A 1 493 ? -16.143 -7.148 10.003 1.00 87.38 493 ASN A C 1
ATOM 3763 O O . ASN A 1 493 ? -15.971 -8.077 10.785 1.00 87.38 493 ASN A O 1
ATOM 3767 N N . GLN A 1 494 ? -17.194 -7.092 9.183 1.00 90.75 494 GLN A N 1
ATOM 3768 C CA . GLN A 1 494 ? -18.249 -8.100 9.113 1.00 90.75 494 GLN A CA 1
ATOM 3769 C C . GLN A 1 494 ? -17.972 -9.153 8.038 1.00 90.75 494 GLN A C 1
ATOM 3771 O O . GLN A 1 494 ? -18.685 -10.158 7.947 1.00 90.75 494 GLN A O 1
ATOM 3776 N N . ALA A 1 495 ? -16.978 -8.903 7.181 1.00 92.88 495 ALA A N 1
ATOM 3777 C CA . ALA A 1 495 ? -16.705 -9.736 6.032 1.00 92.88 495 ALA A CA 1
ATOM 3778 C C . ALA A 1 495 ? -16.003 -11.035 6.446 1.00 92.88 495 ALA A C 1
ATOM 3780 O O . ALA A 1 495 ? -14.986 -11.036 7.143 1.00 92.88 495 ALA A O 1
ATOM 3781 N N . THR A 1 496 ? -16.546 -12.155 5.986 1.00 94.62 496 THR A N 1
ATOM 3782 C CA . THR A 1 496 ? -16.012 -13.500 6.222 1.00 94.62 496 THR A CA 1
ATOM 3783 C C . THR A 1 496 ? -16.063 -14.308 4.938 1.00 94.62 496 THR A C 1
ATOM 3785 O O . THR A 1 496 ? -16.823 -13.984 4.023 1.00 94.62 496 THR A O 1
ATOM 3788 N N . PHE A 1 497 ? -15.263 -15.363 4.855 1.00 95.44 497 PHE A N 1
ATOM 3789 C CA . PHE A 1 497 ? -15.290 -16.247 3.702 1.00 95.44 497 PHE A CA 1
ATOM 3790 C C . PHE A 1 497 ? -15.012 -17.702 4.053 1.00 95.44 497 PHE A C 1
ATOM 3792 O O . PHE A 1 497 ? -14.323 -18.003 5.026 1.00 95.44 497 PHE A O 1
ATOM 3799 N N . ASP A 1 498 ? -15.530 -18.580 3.200 1.00 95.38 498 ASP A N 1
ATOM 3800 C CA . ASP A 1 498 ? -15.311 -20.021 3.215 1.00 95.38 498 ASP A CA 1
ATOM 3801 C C . ASP A 1 498 ? -14.861 -20.471 1.814 1.00 95.38 498 ASP A C 1
ATOM 3803 O O . ASP A 1 498 ? -15.233 -19.869 0.801 1.00 95.38 498 ASP A O 1
ATOM 3807 N N . ILE A 1 499 ? -14.113 -21.568 1.734 1.00 95.94 499 ILE A N 1
ATOM 3808 C CA . ILE A 1 499 ? -13.744 -22.236 0.484 1.00 95.94 499 ILE A CA 1
ATOM 3809 C C . ILE A 1 499 ? -14.407 -23.610 0.456 1.00 95.94 499 ILE A C 1
ATOM 3811 O O . ILE A 1 499 ? -14.277 -24.390 1.393 1.00 95.94 499 ILE A O 1
ATOM 3815 N N . SER A 1 500 ? -15.086 -23.941 -0.641 1.00 95.44 500 SER A N 1
ATOM 3816 C CA . SER A 1 500 ? -15.759 -25.228 -0.824 1.00 95.44 500 SER A CA 1
ATOM 3817 C C . SER A 1 500 ? -15.386 -25.886 -2.150 1.00 95.44 500 SER A C 1
ATOM 3819 O O . SER A 1 500 ? -15.395 -25.247 -3.204 1.00 95.44 500 SER A O 1
ATOM 3821 N N . VAL A 1 501 ? -15.087 -27.185 -2.120 1.00 95.94 501 VAL A N 1
ATOM 3822 C CA . VAL A 1 501 ? -14.803 -27.995 -3.311 1.00 95.94 501 VAL A CA 1
ATOM 3823 C C . VAL A 1 501 ? -15.252 -29.441 -3.099 1.00 95.94 501 VAL A C 1
ATOM 3825 O O . VAL A 1 501 ? -14.799 -30.134 -2.194 1.00 95.94 501 VAL A O 1
ATOM 3828 N N . GLY A 1 502 ? -16.167 -29.934 -3.940 1.00 90.00 502 GLY A N 1
ATOM 3829 C CA . GLY A 1 502 ? -16.580 -31.347 -3.915 1.00 90.00 502 GLY A CA 1
ATOM 3830 C C . GLY A 1 502 ? -17.157 -31.837 -2.574 1.00 90.00 502 GLY A C 1
ATOM 3831 O O . GLY A 1 502 ? -17.025 -33.017 -2.255 1.00 90.00 502 GLY A O 1
ATOM 3832 N N . GLY A 1 503 ? -17.770 -30.945 -1.784 1.00 88.38 503 GLY A N 1
ATOM 3833 C CA . GLY A 1 503 ? -18.299 -31.245 -0.444 1.00 88.38 503 GLY A CA 1
ATOM 3834 C C . GLY A 1 503 ? -17.266 -31.177 0.686 1.00 88.38 503 GLY A C 1
ATOM 3835 O O . GLY A 1 503 ? -17.593 -31.516 1.820 1.00 88.38 503 GLY A O 1
ATOM 3836 N N . VAL A 1 504 ? -16.039 -30.757 0.379 1.00 93.00 504 VAL A N 1
ATOM 3837 C CA . VAL A 1 504 ? -14.970 -30.474 1.337 1.00 93.00 504 VAL A CA 1
ATOM 3838 C C . VAL A 1 504 ? -14.887 -28.963 1.535 1.00 93.00 504 VAL A C 1
ATOM 3840 O O . VAL A 1 504 ? -14.889 -28.234 0.543 1.00 93.00 504 VAL A O 1
ATOM 3843 N N . ASN A 1 505 ? -14.814 -28.504 2.786 1.00 92.19 505 ASN A N 1
ATOM 3844 C CA . ASN A 1 505 ? -14.839 -27.083 3.118 1.00 92.19 505 ASN A CA 1
ATOM 3845 C C . ASN A 1 505 ? -13.661 -26.694 4.018 1.00 92.19 505 ASN A C 1
ATOM 3847 O O . ASN A 1 505 ? -13.357 -27.419 4.965 1.00 92.19 505 ASN A O 1
ATOM 3851 N N . ASP A 1 506 ? -13.085 -25.527 3.747 1.00 92.62 506 ASP A N 1
ATOM 3852 C CA . ASP A 1 506 ? -12.330 -24.730 4.713 1.00 92.62 506 ASP A CA 1
ATOM 3853 C C . ASP A 1 506 ? -13.201 -23.525 5.073 1.00 92.62 506 ASP A C 1
ATOM 3855 O O . ASP A 1 506 ? -13.606 -22.765 4.192 1.00 92.62 506 ASP A O 1
ATOM 3859 N N . SER A 1 507 ? -13.625 -23.437 6.329 1.00 91.12 507 SER A N 1
ATOM 3860 C CA . SER A 1 507 ? -14.781 -22.622 6.707 1.00 91.12 507 SER A CA 1
ATOM 3861 C C . SER A 1 507 ? -14.447 -21.614 7.790 1.00 91.12 507 SER A C 1
ATOM 3863 O O . SER A 1 507 ? -13.829 -21.953 8.798 1.00 91.12 507 SER A O 1
ATOM 3865 N N . PHE A 1 508 ? -15.045 -20.432 7.647 1.00 91.25 508 PHE A N 1
ATOM 3866 C CA . PHE A 1 508 ? -14.992 -19.303 8.560 1.00 91.25 508 PHE A CA 1
ATOM 3867 C C . PHE A 1 508 ? -13.598 -18.707 8.724 1.00 91.25 508 PHE A C 1
ATOM 3869 O O . PHE A 1 508 ? -12.933 -18.874 9.745 1.00 91.25 508 PHE A O 1
ATOM 3876 N N . HIS A 1 509 ? -13.213 -17.918 7.731 1.00 92.00 509 HIS A N 1
ATOM 3877 C CA . HIS A 1 509 ? -12.082 -17.006 7.819 1.00 92.00 509 HIS A CA 1
ATOM 3878 C C . HIS A 1 509 ? -12.597 -15.572 7.921 1.00 92.00 509 HIS A C 1
ATOM 3880 O O . HIS A 1 509 ? -13.523 -15.186 7.197 1.00 92.00 509 HIS A O 1
ATOM 3886 N N . LYS A 1 510 ? -12.014 -14.776 8.820 1.00 91.06 510 LYS A N 1
ATOM 3887 C CA . LYS A 1 510 ? -12.330 -13.349 8.928 1.00 91.06 510 LYS A CA 1
ATOM 3888 C C . LYS A 1 510 ? -11.509 -12.598 7.892 1.00 91.06 510 LYS A C 1
ATOM 3890 O O . LYS A 1 510 ? -10.308 -12.820 7.771 1.00 91.06 510 LYS A O 1
ATOM 3895 N N . LEU A 1 511 ? -12.127 -11.669 7.166 1.00 89.50 511 LEU A N 1
ATOM 3896 C CA . LEU A 1 511 ? -11.376 -10.841 6.223 1.00 89.50 511 LEU A CA 1
ATOM 3897 C C . LEU A 1 511 ? -10.338 -9.965 6.942 1.00 89.50 511 LEU A C 1
ATOM 3899 O O . LEU A 1 511 ? -9.288 -9.664 6.385 1.00 89.50 511 LEU A O 1
ATOM 3903 N N . THR A 1 512 ? -10.600 -9.593 8.194 1.00 85.69 512 THR A N 1
ATOM 3904 C CA . THR A 1 512 ? -9.674 -8.811 9.019 1.00 85.69 512 THR A CA 1
ATOM 3905 C C . THR A 1 512 ? -8.346 -9.523 9.292 1.00 85.69 512 THR A C 1
ATOM 3907 O O . THR A 1 512 ? -7.353 -8.847 9.543 1.00 85.69 512 THR A O 1
ATOM 3910 N N . ASP A 1 513 ? -8.275 -10.851 9.136 1.00 83.38 513 ASP A N 1
ATOM 3911 C CA . ASP A 1 513 ? -7.016 -11.609 9.204 1.00 83.38 513 ASP A CA 1
ATOM 3912 C C . ASP A 1 513 ? -6.065 -11.310 8.020 1.00 83.38 513 ASP A C 1
ATOM 3914 O O . ASP A 1 513 ? -4.893 -11.696 8.045 1.00 83.38 513 ASP A O 1
ATOM 3918 N N . LEU A 1 514 ? -6.548 -10.614 6.980 1.00 78.06 514 LEU A N 1
ATOM 3919 C CA . LEU A 1 514 ? -5.757 -10.104 5.853 1.00 78.06 514 LEU A CA 1
ATOM 3920 C C . LEU A 1 514 ? -5.306 -8.646 6.013 1.00 78.06 514 LEU A C 1
ATOM 3922 O O . LEU A 1 514 ? -4.595 -8.130 5.151 1.00 78.06 514 LEU A O 1
ATOM 3926 N N . VAL A 1 515 ? -5.690 -7.948 7.083 1.00 65.19 515 VAL A N 1
ATOM 3927 C CA . VAL A 1 515 ? -5.264 -6.555 7.289 1.00 65.19 515 VAL A CA 1
ATOM 3928 C C . VAL A 1 515 ? -3.744 -6.512 7.486 1.00 65.19 515 VAL A C 1
ATOM 3930 O O . VAL A 1 515 ? -3.193 -7.211 8.332 1.00 65.19 515 VAL A O 1
ATOM 3933 N N . GLY A 1 516 ? -3.052 -5.712 6.669 1.00 53.91 516 GLY A N 1
ATOM 3934 C CA . GLY A 1 516 ? -1.584 -5.664 6.611 1.00 53.91 516 GLY A CA 1
ATOM 3935 C C . GLY A 1 516 ? -0.950 -6.651 5.618 1.00 53.91 516 GLY A C 1
ATOM 3936 O O . GLY A 1 516 ? 0.196 -6.445 5.221 1.00 53.91 516 GLY A O 1
ATOM 3937 N N . GLN A 1 517 ? -1.694 -7.656 5.138 1.00 59.03 517 GLN A N 1
ATOM 3938 C CA . GLN A 1 517 ? -1.334 -8.462 3.964 1.00 59.03 517 GLN A CA 1
ATOM 3939 C C . GLN A 1 517 ? -1.757 -7.712 2.699 1.00 59.03 517 GLN A C 1
ATOM 3941 O O . GLN A 1 517 ? -2.757 -8.025 2.048 1.00 59.03 517 GLN A O 1
ATOM 3946 N N . ASN A 1 518 ? -1.000 -6.664 2.378 1.00 59.62 518 ASN A N 1
ATOM 3947 C CA . ASN A 1 518 ? -1.189 -5.941 1.128 1.00 59.62 518 ASN A CA 1
ATOM 3948 C C . ASN A 1 518 ? -0.930 -6.884 -0.045 1.00 59.62 518 ASN A C 1
ATOM 3950 O O . ASN A 1 518 ? -0.080 -7.767 0.054 1.00 59.62 518 ASN A O 1
ATOM 3954 N N . CYS A 1 519 ? -1.635 -6.682 -1.159 1.00 51.66 519 CYS A N 1
ATOM 3955 C CA . CYS A 1 519 ? -1.390 -7.416 -2.401 1.00 51.66 519 CYS A CA 1
ATOM 3956 C C . CYS A 1 519 ? -0.010 -7.074 -2.984 1.00 51.66 519 CYS A C 1
ATOM 3958 O O . CYS A 1 519 ? 0.101 -6.364 -3.977 1.00 51.66 519 CYS A O 1
ATOM 3960 N N . ALA A 1 520 ? 1.047 -7.567 -2.346 1.00 46.38 520 ALA A N 1
ATOM 3961 C CA . ALA A 1 520 ? 2.387 -7.678 -2.885 1.00 46.38 520 ALA A CA 1
ATOM 3962 C C . ALA A 1 520 ? 2.471 -9.066 -3.522 1.00 46.38 520 ALA A C 1
ATOM 3964 O O . ALA A 1 520 ? 2.283 -10.079 -2.846 1.00 46.38 520 ALA A O 1
ATOM 3965 N N . ALA A 1 521 ? 2.666 -9.131 -4.837 1.00 41.06 521 ALA A N 1
ATOM 3966 C CA . ALA A 1 521 ? 2.658 -10.409 -5.524 1.00 41.06 521 ALA A CA 1
ATOM 3967 C C . ALA A 1 521 ? 3.926 -11.206 -5.168 1.00 41.06 521 ALA A C 1
ATOM 3969 O O . ALA A 1 521 ? 5.051 -10.856 -5.520 1.00 41.06 521 ALA A O 1
ATOM 3970 N N . THR A 1 522 ? 3.747 -12.322 -4.466 1.00 37.69 522 THR A N 1
ATOM 3971 C CA . THR A 1 522 ? 4.789 -13.335 -4.294 1.00 37.69 522 THR A CA 1
ATOM 3972 C C . THR A 1 522 ? 5.175 -13.875 -5.680 1.00 37.69 522 THR A C 1
ATOM 3974 O O . THR A 1 522 ? 4.344 -14.419 -6.406 1.00 37.69 522 THR A O 1
ATOM 3977 N N . ASN A 1 523 ? 6.439 -13.661 -6.075 1.00 43.97 523 ASN A N 1
ATOM 3978 C CA . ASN A 1 523 ? 6.941 -13.747 -7.457 1.00 43.97 523 ASN A CA 1
ATOM 3979 C C . ASN A 1 523 ? 6.158 -12.842 -8.428 1.00 43.97 523 ASN A C 1
ATOM 3981 O O . ASN A 1 523 ? 5.320 -13.318 -9.196 1.00 43.97 523 ASN A O 1
ATOM 3985 N N . ASN A 1 524 ? 6.465 -11.538 -8.385 1.00 55.28 524 ASN A N 1
ATOM 3986 C CA . ASN A 1 524 ? 5.870 -10.455 -9.174 1.00 55.28 524 ASN A CA 1
ATOM 3987 C C . ASN A 1 524 ? 5.985 -10.685 -10.696 1.00 55.28 524 ASN A C 1
ATOM 3989 O O . ASN A 1 524 ? 6.795 -10.044 -11.358 1.00 55.28 524 ASN A O 1
ATOM 3993 N N . VAL A 1 525 ? 5.183 -11.578 -11.277 1.00 66.38 525 VAL A N 1
ATOM 3994 C CA . VAL A 1 525 ? 4.923 -11.568 -12.720 1.00 66.38 525 VAL A CA 1
ATOM 3995 C C . VAL A 1 525 ? 3.749 -10.629 -12.960 1.00 66.38 525 VAL A C 1
ATOM 3997 O O . VAL A 1 525 ? 2.588 -11.015 -12.822 1.00 66.38 525 VAL A O 1
ATOM 4000 N N . LEU A 1 526 ? 4.049 -9.386 -13.316 1.00 74.75 526 LEU A N 1
ATOM 4001 C CA . LEU A 1 526 ? 3.060 -8.421 -13.767 1.00 74.75 526 LEU A CA 1
ATOM 4002 C C . LEU A 1 526 ? 2.770 -8.659 -15.247 1.00 74.75 526 LEU A C 1
ATOM 4004 O O . LEU A 1 526 ? 3.682 -8.752 -16.066 1.00 74.75 526 LEU A O 1
ATOM 4008 N N . TYR A 1 527 ? 1.492 -8.744 -15.600 1.00 76.81 527 TYR A N 1
ATOM 4009 C CA . TYR A 1 527 ? 1.054 -8.801 -16.992 1.00 76.81 527 TYR A CA 1
ATOM 4010 C C . TYR A 1 527 ? 0.544 -7.423 -17.381 1.00 76.81 527 TYR A C 1
ATOM 4012 O O . TYR A 1 527 ? -0.473 -6.965 -16.857 1.00 76.81 527 TYR A O 1
ATOM 4020 N N . TRP A 1 528 ? 1.279 -6.746 -18.255 1.00 90.50 528 TRP A N 1
ATOM 4021 C CA . TRP A 1 528 ? 0.988 -5.381 -18.669 1.00 90.50 528 TRP A CA 1
ATOM 4022 C C . TRP A 1 528 ? 0.516 -5.367 -20.111 1.00 90.50 528 TRP A C 1
ATOM 4024 O O . TRP A 1 528 ? 1.302 -5.512 -21.044 1.00 90.50 528 TRP A O 1
ATOM 4034 N N . ASN A 1 529 ? -0.784 -5.173 -20.292 1.00 85.06 529 ASN A N 1
ATOM 4035 C CA . ASN A 1 529 ? -1.364 -4.896 -21.591 1.00 85.06 529 ASN A CA 1
ATOM 4036 C C . ASN A 1 529 ? -1.359 -3.380 -21.840 1.00 85.06 529 ASN A C 1
ATOM 4038 O O . ASN A 1 529 ? -2.231 -2.666 -21.336 1.00 85.06 529 ASN A O 1
ATOM 4042 N N . ILE A 1 530 ? -0.360 -2.887 -22.573 1.00 93.12 530 ILE A N 1
ATOM 4043 C CA . ILE A 1 530 ? -0.184 -1.454 -22.837 1.00 93.12 530 ILE A CA 1
ATOM 4044 C C . ILE A 1 530 ? -1.160 -1.043 -23.940 1.00 93.12 530 ILE A C 1
ATOM 4046 O O . ILE A 1 530 ? -1.075 -1.523 -25.071 1.00 93.12 530 ILE A O 1
ATOM 4050 N N . THR A 1 531 ? -2.111 -0.178 -23.592 1.00 90.56 531 THR A N 1
ATOM 4051 C CA . THR A 1 531 ? -3.261 0.193 -24.433 1.00 90.56 531 THR A CA 1
ATOM 4052 C C . THR A 1 531 ? -3.561 1.683 -24.319 1.00 90.56 531 THR A C 1
ATOM 4054 O O . THR A 1 531 ? -3.166 2.334 -23.353 1.00 90.56 531 THR A O 1
ATOM 4057 N N . TYR A 1 532 ? -4.301 2.226 -25.286 1.00 96.62 532 TYR A N 1
ATOM 4058 C CA . TYR A 1 532 ? -4.877 3.561 -25.149 1.00 96.62 532 TYR A CA 1
ATOM 4059 C C . TYR A 1 532 ? -6.098 3.547 -24.222 1.00 96.62 532 TYR A C 1
ATOM 4061 O O . TYR A 1 532 ? -6.984 2.702 -24.360 1.00 96.62 532 TYR A O 1
ATOM 4069 N N . VAL A 1 533 ? -6.173 4.534 -23.335 1.00 94.31 533 VAL A N 1
ATOM 4070 C CA . VAL A 1 533 ? -7.285 4.805 -22.416 1.00 94.31 533 VAL A CA 1
ATOM 4071 C C . VAL A 1 533 ? -7.767 6.233 -22.666 1.00 94.31 533 VAL A C 1
ATOM 4073 O O . VAL A 1 533 ? -6.967 7.111 -22.964 1.00 94.31 533 VAL A O 1
ATOM 4076 N N . GLN A 1 534 ? -9.071 6.490 -22.593 1.00 93.00 534 GLN A N 1
ATOM 4077 C CA . GLN A 1 534 ? -9.592 7.861 -22.648 1.00 93.00 534 GLN A CA 1
ATOM 4078 C C . GLN A 1 534 ? -9.571 8.457 -21.242 1.00 93.00 534 GLN A C 1
ATOM 4080 O O . GLN A 1 534 ? -10.111 7.842 -20.325 1.00 93.00 534 GLN A O 1
ATOM 4085 N N . THR A 1 535 ? -8.971 9.634 -21.080 1.00 88.88 535 THR A N 1
ATOM 4086 C CA . THR A 1 535 ? -9.030 10.385 -19.821 1.00 88.88 535 THR A CA 1
ATOM 4087 C C . THR A 1 535 ? -10.150 11.430 -19.849 1.00 88.88 535 THR A C 1
ATOM 4089 O O . THR A 1 535 ? -10.607 11.830 -20.921 1.00 88.88 535 THR A O 1
ATOM 4092 N N . ASP A 1 536 ? -10.590 11.860 -18.669 1.00 86.94 536 ASP A N 1
ATOM 4093 C CA . ASP A 1 536 ? -11.403 13.059 -18.458 1.00 86.94 536 ASP A CA 1
ATOM 4094 C C . ASP A 1 536 ? -11.019 13.685 -17.109 1.00 86.94 536 ASP A C 1
ATOM 4096 O O . ASP A 1 536 ? -11.525 13.311 -16.051 1.00 86.94 536 ASP A O 1
ATOM 4100 N N . LEU A 1 537 ? -10.090 14.641 -17.150 1.00 84.25 537 LEU A N 1
ATOM 4101 C CA . LEU A 1 537 ? -9.631 15.401 -15.980 1.00 84.25 537 LEU A CA 1
ATOM 4102 C C . LEU A 1 537 ? -10.556 16.583 -15.626 1.00 84.25 537 LEU A C 1
ATOM 4104 O O . LEU A 1 537 ? -10.208 17.429 -14.798 1.00 84.25 537 LEU A O 1
ATOM 4108 N N . GLY A 1 538 ? -11.736 16.664 -16.248 1.00 79.56 538 GLY A N 1
ATOM 4109 C CA . GLY A 1 538 ? -12.709 17.729 -16.048 1.00 79.56 538 GLY A CA 1
ATOM 4110 C C . GLY A 1 538 ? -12.437 18.988 -16.878 1.00 79.56 538 GLY A C 1
ATOM 4111 O O . GLY A 1 538 ? -11.345 19.240 -17.384 1.00 79.56 538 GLY A O 1
ATOM 4112 N N . SER A 1 539 ? -13.460 19.841 -16.993 1.00 77.00 539 SER A N 1
ATOM 4113 C CA . SER A 1 539 ? -13.460 21.015 -17.884 1.00 77.00 539 SER A CA 1
ATOM 4114 C C . SER A 1 539 ? -12.474 22.127 -17.509 1.00 77.00 539 SER A C 1
ATOM 4116 O O . SER A 1 539 ? -12.311 23.073 -18.276 1.00 77.00 539 SER A O 1
ATOM 4118 N N . TYR A 1 540 ? -11.876 22.061 -16.318 1.00 76.56 540 TYR A N 1
ATOM 4119 C CA . TYR A 1 540 ? -10.936 23.069 -15.820 1.00 76.56 540 TYR A CA 1
ATOM 4120 C C . TYR A 1 540 ? -9.479 22.757 -16.183 1.00 76.56 540 TYR A C 1
ATOM 4122 O O . TYR A 1 540 ? -8.642 23.650 -16.086 1.00 76.56 540 TYR A O 1
ATOM 4130 N N . VAL A 1 541 ? -9.180 21.529 -16.626 1.00 85.12 541 VAL A N 1
ATOM 4131 C CA . VAL A 1 541 ? -7.848 21.131 -17.100 1.00 85.12 541 VAL A CA 1
ATOM 4132 C C . VAL A 1 541 ? -7.822 21.230 -18.632 1.00 85.12 541 VAL A C 1
ATOM 4134 O O . VAL A 1 541 ? -8.560 20.497 -19.299 1.00 85.12 541 VAL A O 1
ATOM 4137 N N . PRO A 1 542 ? -7.011 22.122 -19.234 1.00 85.19 542 PRO A N 1
ATOM 4138 C CA . PRO A 1 542 ? -6.923 22.248 -20.688 1.00 85.19 542 PRO A CA 1
ATOM 4139 C C . PRO A 1 542 ? -6.533 20.927 -21.363 1.00 85.19 542 PRO A C 1
ATOM 4141 O O . PRO A 1 542 ? -5.492 20.342 -21.067 1.00 85.19 542 PRO A O 1
ATOM 4144 N N . GLY A 1 543 ? -7.378 20.447 -22.280 1.00 84.12 543 GLY A N 1
ATOM 4145 C CA . GLY A 1 543 ? -7.196 19.143 -22.929 1.00 84.12 543 GLY A CA 1
ATOM 4146 C C . GLY A 1 543 ? -7.271 17.959 -21.962 1.00 84.12 543 GLY A C 1
ATOM 4147 O O . GLY A 1 543 ? -6.691 16.913 -22.226 1.00 84.12 543 GLY A O 1
ATOM 4148 N N . GLY A 1 544 ? -7.974 18.115 -20.835 1.00 85.19 544 GLY A N 1
ATOM 4149 C CA . GLY A 1 544 ? -8.178 17.057 -19.845 1.00 85.19 544 GLY A CA 1
ATOM 4150 C C . GLY A 1 544 ? -8.909 15.826 -20.384 1.00 85.19 544 GLY A C 1
ATOM 4151 O O . GLY A 1 544 ? -8.811 14.769 -19.776 1.00 85.19 544 GLY A O 1
ATOM 4152 N N . ALA A 1 545 ? -9.599 15.946 -21.525 1.00 89.94 545 ALA A N 1
ATOM 4153 C CA . ALA A 1 545 ? -10.158 14.826 -22.272 1.00 89.94 545 ALA A CA 1
ATOM 4154 C C . ALA A 1 545 ? -9.336 14.558 -23.543 1.00 89.94 545 ALA A C 1
ATOM 4156 O O . ALA A 1 545 ? -9.518 15.228 -24.562 1.00 89.94 545 ALA A O 1
ATOM 4157 N N . ARG A 1 546 ? -8.439 13.573 -23.474 1.00 92.50 546 ARG A N 1
ATOM 4158 C CA . ARG A 1 546 ? -7.657 13.033 -24.599 1.00 92.50 546 ARG A CA 1
ATOM 4159 C C . ARG A 1 546 ? -7.390 11.544 -24.377 1.00 92.50 546 ARG A C 1
ATOM 4161 O O . ARG A 1 546 ? -7.616 11.035 -23.277 1.00 92.50 546 ARG A O 1
ATOM 4168 N N . ARG A 1 547 ? -6.890 10.832 -25.390 1.00 94.62 547 ARG A N 1
ATOM 4169 C CA . ARG A 1 547 ? -6.345 9.490 -25.141 1.00 94.62 547 ARG A CA 1
ATOM 4170 C C . ARG A 1 547 ? -4.984 9.603 -24.454 1.00 94.62 547 ARG A C 1
ATOM 4172 O O . ARG A 1 547 ? -4.186 10.473 -24.786 1.00 94.62 547 ARG A O 1
ATOM 4179 N N . VAL A 1 548 ? -4.749 8.701 -23.518 1.00 96.62 548 VAL A N 1
ATOM 4180 C CA . VAL A 1 548 ? -3.497 8.478 -22.794 1.00 96.62 548 VAL A CA 1
ATOM 4181 C C . VAL A 1 548 ? -3.107 7.011 -22.929 1.00 96.62 548 VAL A C 1
ATOM 4183 O O . VAL A 1 548 ? -3.909 6.182 -23.364 1.00 96.62 548 VAL A O 1
ATOM 4186 N N . ILE A 1 549 ? -1.877 6.677 -22.575 1.00 98.19 549 ILE A N 1
ATOM 4187 C CA . ILE A 1 549 ? -1.364 5.316 -22.559 1.00 98.19 549 ILE A CA 1
ATOM 4188 C C . ILE A 1 549 ? -1.489 4.785 -21.136 1.00 98.19 549 ILE A C 1
ATOM 4190 O O . ILE A 1 549 ? -0.929 5.342 -20.195 1.00 98.19 549 ILE A O 1
ATOM 4194 N N . GLY A 1 550 ? -2.244 3.703 -20.990 1.00 93.06 550 GLY A N 1
ATOM 4195 C CA . GLY A 1 550 ? -2.458 3.012 -19.728 1.00 93.06 550 GLY A CA 1
ATOM 4196 C C . GLY A 1 550 ? -2.029 1.553 -19.798 1.00 93.06 550 GLY A C 1
ATOM 4197 O O . GLY A 1 550 ? -1.643 1.024 -20.847 1.00 93.06 550 GLY A O 1
ATOM 4198 N N . VAL A 1 551 ? -2.149 0.880 -18.661 1.00 86.44 551 VAL A N 1
ATOM 4199 C CA . VAL A 1 551 ? -1.872 -0.549 -18.523 1.00 86.44 551 VAL A CA 1
ATOM 4200 C C . VAL A 1 551 ? -3.167 -1.247 -18.135 1.00 86.44 551 VAL A C 1
ATOM 4202 O O . VAL A 1 551 ? -3.882 -0.804 -17.242 1.00 86.44 551 VAL A O 1
ATOM 4205 N N . ASN A 1 552 ? -3.491 -2.343 -18.822 1.00 86.06 552 ASN A N 1
ATOM 4206 C CA . ASN A 1 552 ? -4.687 -3.152 -18.569 1.00 86.06 552 ASN A CA 1
ATOM 4207 C C . ASN A 1 552 ? -6.004 -2.354 -18.645 1.00 86.06 552 ASN A C 1
ATOM 4209 O O . ASN A 1 552 ? -6.963 -2.660 -17.942 1.00 86.06 552 ASN A O 1
ATOM 4213 N N . GLY A 1 553 ? -6.058 -1.344 -19.520 1.00 81.81 553 GLY A N 1
ATOM 4214 C CA . GLY A 1 553 ? -7.225 -0.475 -19.693 1.00 81.81 553 GLY A CA 1
ATOM 4215 C C . GLY A 1 553 ? -7.407 0.577 -18.595 1.00 81.81 553 GLY A C 1
ATOM 4216 O O . GLY A 1 553 ? -8.454 1.220 -18.561 1.00 81.81 553 GLY A O 1
ATOM 4217 N N . VAL A 1 554 ? -6.415 0.759 -17.717 1.00 84.75 554 VAL A N 1
ATOM 4218 C CA . VAL A 1 554 ? -6.462 1.693 -16.587 1.00 84.75 554 VAL A CA 1
ATOM 4219 C C . VAL A 1 554 ? -5.381 2.762 -16.728 1.00 84.75 554 VAL A C 1
ATOM 4221 O O . VAL A 1 554 ? -4.233 2.475 -17.076 1.00 84.75 554 VAL A O 1
ATOM 4224 N N . TRP A 1 555 ? -5.769 4.003 -16.446 1.00 88.94 555 TRP A N 1
ATOM 4225 C CA . TRP A 1 555 ? -4.875 5.133 -16.234 1.00 88.94 555 TRP A CA 1
ATOM 4226 C C . TRP A 1 555 ? -5.504 6.067 -15.179 1.00 88.94 555 TRP A C 1
ATOM 4228 O O . TRP A 1 555 ? -6.714 6.300 -15.255 1.00 88.94 555 TRP A O 1
ATOM 4238 N N . PRO A 1 556 ? -4.735 6.606 -14.215 1.00 91.75 556 PRO A N 1
ATOM 4239 C CA . PRO A 1 556 ? -3.310 6.355 -13.991 1.00 91.75 556 PRO A CA 1
ATOM 4240 C C . PRO A 1 556 ? -3.041 4.928 -13.503 1.00 91.75 556 PRO A C 1
ATOM 4242 O O . PRO A 1 556 ? -3.914 4.285 -12.930 1.00 91.75 556 PRO A O 1
ATOM 4245 N N . VAL A 1 557 ? -1.838 4.415 -13.760 1.00 86.06 557 VAL A N 1
ATOM 4246 C CA . VAL A 1 557 ? -1.465 3.054 -13.349 1.00 86.06 557 VAL A CA 1
ATOM 4247 C C . VAL A 1 557 ? -1.079 3.053 -11.868 1.00 86.06 557 VAL A C 1
ATOM 4249 O O . VAL A 1 557 ? -0.351 3.938 -11.393 1.00 86.06 557 VAL A O 1
ATOM 4252 N N . ASP A 1 558 ? -1.570 2.058 -11.132 1.00 84.38 558 ASP A N 1
ATOM 4253 C CA . ASP A 1 558 ? -1.239 1.868 -9.722 1.00 84.38 558 ASP A CA 1
ATOM 4254 C C . ASP A 1 558 ? 0.260 1.653 -9.514 1.00 84.38 558 ASP A C 1
ATOM 4256 O O . ASP A 1 558 ? 0.954 1.088 -10.358 1.00 84.38 558 ASP A O 1
ATOM 4260 N N . ALA A 1 559 ? 0.762 2.126 -8.374 1.00 86.69 559 ALA A N 1
ATOM 4261 C CA . ALA A 1 559 ? 2.158 1.952 -8.009 1.00 86.69 559 ALA A CA 1
ATOM 4262 C C . ALA A 1 559 ? 2.516 0.465 -7.879 1.00 86.69 559 ALA A C 1
ATOM 4264 O O . ALA A 1 559 ? 1.766 -0.328 -7.306 1.00 86.69 559 ALA A O 1
ATOM 4265 N N . VAL A 1 560 ? 3.701 0.102 -8.357 1.00 85.81 560 VAL A N 1
ATOM 4266 C CA . VAL A 1 560 ? 4.296 -1.209 -8.112 1.00 85.81 560 VAL A CA 1
ATOM 4267 C C . VAL A 1 560 ? 5.009 -1.160 -6.767 1.00 85.81 560 VAL A C 1
ATOM 4269 O O . VAL A 1 560 ? 5.904 -0.343 -6.563 1.00 85.81 560 VAL A O 1
ATOM 4272 N N . TYR A 1 561 ? 4.627 -2.047 -5.853 1.00 82.38 561 TYR A N 1
ATOM 4273 C CA . TYR A 1 561 ? 5.313 -2.235 -4.578 1.00 82.38 561 TYR A CA 1
ATOM 4274 C C . TYR A 1 561 ? 6.088 -3.549 -4.596 1.00 82.38 561 TYR A C 1
ATOM 4276 O O . TYR A 1 561 ? 5.552 -4.589 -4.975 1.00 82.38 561 TYR A O 1
ATOM 4284 N N . ALA A 1 562 ? 7.335 -3.499 -4.150 1.00 80.06 562 ALA A N 1
ATOM 4285 C CA . ALA A 1 562 ? 8.202 -4.657 -3.992 1.00 80.06 562 ALA A CA 1
ATOM 4286 C C . ALA A 1 562 ? 9.079 -4.490 -2.745 1.00 80.06 562 ALA A C 1
ATOM 4288 O O . ALA A 1 562 ? 9.094 -3.423 -2.125 1.00 80.06 562 ALA A O 1
ATOM 4289 N N . ASN A 1 563 ? 9.813 -5.531 -2.376 1.00 80.56 563 ASN A N 1
ATOM 4290 C CA . ASN A 1 563 ? 10.807 -5.493 -1.312 1.00 80.56 563 ASN A CA 1
ATOM 4291 C C . ASN A 1 563 ? 12.225 -5.617 -1.881 1.00 80.56 563 ASN A C 1
ATOM 4293 O O . ASN A 1 563 ? 12.445 -6.166 -2.961 1.00 80.56 563 ASN A O 1
ATOM 4297 N N . LEU A 1 564 ? 13.200 -5.107 -1.133 1.00 80.25 564 LEU A N 1
ATOM 4298 C CA . LEU A 1 564 ? 14.615 -5.294 -1.427 1.00 80.25 564 LEU A CA 1
ATOM 4299 C C . LEU A 1 564 ? 14.933 -6.793 -1.535 1.00 80.25 564 LEU A C 1
ATOM 4301 O O . LEU A 1 564 ? 14.633 -7.562 -0.623 1.00 80.25 564 LEU A O 1
ATOM 4305 N N . GLY A 1 565 ? 15.577 -7.187 -2.631 1.00 77.50 565 GLY A N 1
ATOM 4306 C CA . GLY A 1 565 ? 15.904 -8.576 -2.952 1.00 77.50 565 GLY A CA 1
ATOM 4307 C C . GLY A 1 565 ? 14.861 -9.290 -3.816 1.00 77.50 565 GLY A C 1
ATOM 4308 O O . GLY A 1 565 ? 15.144 -10.386 -4.306 1.00 77.50 565 GLY A O 1
ATOM 4309 N N . ASP A 1 566 ? 13.692 -8.687 -4.057 1.00 79.25 566 ASP A N 1
ATOM 4310 C CA . ASP A 1 566 ? 12.706 -9.241 -4.983 1.00 79.25 566 ASP A CA 1
ATOM 4311 C C . ASP A 1 566 ? 13.227 -9.232 -6.431 1.00 79.25 566 ASP A C 1
ATOM 4313 O O . ASP A 1 566 ? 14.065 -8.425 -6.841 1.00 79.25 566 ASP A O 1
ATOM 4317 N N . THR A 1 567 ? 12.672 -10.126 -7.249 1.00 77.75 567 THR A N 1
ATOM 4318 C CA . THR A 1 567 ? 12.803 -10.070 -8.710 1.00 77.75 567 THR A CA 1
ATOM 4319 C C . THR A 1 567 ? 11.449 -9.720 -9.316 1.00 77.75 567 THR A C 1
ATOM 4321 O O . THR A 1 567 ? 10.469 -10.445 -9.131 1.00 77.75 567 THR A O 1
ATOM 4324 N N . LEU A 1 568 ? 11.398 -8.617 -10.055 1.00 82.69 568 LEU A N 1
ATOM 4325 C CA . LEU A 1 568 ? 10.214 -8.138 -10.756 1.00 82.69 568 LEU A CA 1
ATOM 4326 C C . LEU A 1 568 ? 10.234 -8.646 -12.201 1.00 82.69 568 LEU A C 1
ATOM 4328 O O . LEU A 1 568 ? 11.146 -8.330 -12.960 1.00 82.69 568 LEU A O 1
ATOM 4332 N N . GLN A 1 569 ? 9.227 -9.421 -12.599 1.00 82.75 569 GLN A N 1
ATOM 4333 C CA . GLN A 1 569 ? 9.014 -9.806 -13.993 1.00 82.75 569 GLN A CA 1
ATOM 4334 C C . GLN A 1 569 ? 7.830 -9.039 -14.581 1.00 82.75 569 GLN A C 1
ATOM 4336 O O . GLN A 1 569 ? 6.702 -9.201 -14.127 1.00 82.75 569 GLN A O 1
ATOM 4341 N N . ILE A 1 570 ? 8.043 -8.245 -15.629 1.00 86.19 570 ILE A N 1
ATOM 4342 C CA . ILE A 1 570 ? 6.957 -7.534 -16.320 1.00 86.19 570 ILE A CA 1
ATOM 4343 C C . ILE A 1 570 ? 6.806 -8.095 -17.726 1.00 86.19 570 ILE A C 1
ATOM 4345 O O . ILE A 1 570 ? 7.636 -7.859 -18.602 1.00 86.19 570 ILE A O 1
ATOM 4349 N N . ARG A 1 571 ? 5.724 -8.839 -17.949 1.00 84.69 571 ARG A N 1
ATOM 4350 C CA . ARG A 1 571 ? 5.322 -9.350 -19.259 1.00 84.69 571 ARG A CA 1
ATOM 4351 C C . ARG A 1 571 ? 4.479 -8.304 -19.961 1.00 84.69 571 ARG A C 1
ATOM 4353 O O . ARG A 1 571 ? 3.286 -8.167 -19.689 1.00 84.69 571 ARG A O 1
ATOM 4360 N N . VAL A 1 572 ? 5.113 -7.581 -20.866 1.00 89.44 572 VAL A N 1
ATOM 4361 C CA . VAL A 1 572 ? 4.492 -6.533 -21.663 1.00 89.44 572 VAL A CA 1
ATOM 4362 C C . VAL A 1 572 ? 3.847 -7.145 -22.896 1.00 89.44 572 VAL A C 1
ATOM 4364 O O . VAL A 1 572 ? 4.461 -7.939 -23.603 1.00 89.44 572 VAL A O 1
ATOM 4367 N N . ALA A 1 573 ? 2.614 -6.750 -23.180 1.00 87.25 573 ALA A N 1
ATOM 4368 C CA . ALA A 1 573 ? 1.976 -6.891 -24.477 1.00 87.25 573 ALA A CA 1
ATOM 4369 C C . ALA A 1 573 ? 1.695 -5.487 -25.015 1.00 87.25 573 ALA A C 1
ATOM 4371 O O . ALA A 1 573 ? 0.919 -4.737 -24.423 1.00 87.25 573 ALA A O 1
ATOM 4372 N N . ASN A 1 574 ? 2.335 -5.130 -26.126 1.00 95.75 574 ASN A N 1
ATOM 4373 C CA . ASN A 1 574 ? 2.123 -3.844 -26.769 1.00 95.75 574 ASN A CA 1
ATOM 4374 C C . ASN A 1 574 ? 0.882 -3.913 -27.671 1.00 95.75 574 ASN A C 1
ATOM 4376 O O . ASN A 1 574 ? 0.907 -4.582 -28.703 1.00 95.75 574 ASN A O 1
ATOM 4380 N N . GLN A 1 575 ? -0.197 -3.226 -27.297 1.00 94.88 575 GLN A N 1
ATOM 4381 C CA . GLN A 1 575 ? -1.409 -3.086 -28.118 1.00 94.88 575 GLN A CA 1
ATOM 4382 C C . GLN A 1 575 ? -1.591 -1.660 -28.658 1.00 94.88 575 GLN A C 1
ATOM 4384 O O . GLN A 1 575 ? -2.662 -1.325 -29.169 1.00 94.88 575 GLN A O 1
ATOM 4389 N N . LEU A 1 576 ? -0.567 -0.814 -28.550 1.00 96.81 576 LEU A N 1
ATOM 4390 C CA . LEU A 1 576 ? -0.538 0.481 -29.222 1.00 96.81 576 LEU A CA 1
ATOM 4391 C C . LEU A 1 576 ? -0.358 0.277 -30.728 1.00 96.81 576 LEU A C 1
ATOM 4393 O O . LEU A 1 576 ? 0.066 -0.786 -31.179 1.00 96.81 576 LEU A O 1
ATOM 4397 N N . ASP A 1 577 ? -0.652 1.302 -31.521 1.00 95.94 577 ASP A N 1
ATOM 4398 C CA . ASP A 1 577 ? -0.356 1.344 -32.960 1.00 95.94 577 ASP A CA 1
ATOM 4399 C C . ASP A 1 577 ? 1.094 1.779 -33.258 1.00 95.94 577 ASP A C 1
ATOM 4401 O O . ASP A 1 577 ? 1.510 1.821 -34.417 1.00 95.94 577 ASP A O 1
ATOM 4405 N N . VAL A 1 578 ? 1.885 2.028 -32.210 1.00 96.50 578 VAL A N 1
ATOM 4406 C CA . VAL A 1 578 ? 3.305 2.400 -32.245 1.00 96.50 578 VAL A CA 1
ATOM 4407 C C . VAL A 1 578 ? 4.155 1.443 -31.393 1.00 96.50 578 VAL A C 1
ATOM 4409 O O . VAL A 1 578 ? 3.615 0.730 -30.543 1.00 96.50 578 VAL A O 1
ATOM 4412 N N . PRO A 1 579 ? 5.485 1.376 -31.597 1.00 97.75 579 PRO A N 1
ATOM 4413 C CA . PRO A 1 579 ? 6.368 0.601 -30.724 1.00 97.75 579 PRO A CA 1
ATOM 4414 C C . PRO A 1 579 ? 6.377 1.109 -29.273 1.00 97.75 579 PRO A C 1
ATOM 4416 O O . PRO A 1 579 ? 5.976 2.236 -29.014 1.00 97.75 579 PRO A O 1
ATOM 4419 N N . THR A 1 580 ? 6.846 0.299 -28.323 1.00 97.94 580 THR A N 1
ATOM 4420 C CA . THR A 1 580 ? 6.992 0.683 -26.904 1.00 97.94 580 THR A CA 1
ATOM 4421 C C . THR A 1 580 ? 8.239 0.051 -26.281 1.00 97.94 580 THR A C 1
ATOM 4423 O O . THR A 1 580 ? 8.828 -0.869 -26.851 1.00 97.94 580 THR A O 1
ATOM 4426 N N . SER A 1 581 ? 8.643 0.536 -25.117 1.00 97.62 581 SER A N 1
ATOM 4427 C CA . SER A 1 581 ? 9.627 -0.080 -24.224 1.00 97.62 581 SER A CA 1
ATOM 4428 C C . SER A 1 581 ? 9.406 0.455 -22.810 1.00 97.62 581 SER A C 1
ATOM 4430 O O . SER A 1 581 ? 8.746 1.480 -22.649 1.00 97.62 581 SER A O 1
ATOM 4432 N N . LEU A 1 582 ? 9.920 -0.238 -21.793 1.00 98.31 582 LEU A N 1
ATOM 4433 C CA . LEU A 1 582 ? 9.836 0.204 -20.402 1.00 98.31 582 LEU A CA 1
ATOM 4434 C C . LEU A 1 582 ? 11.225 0.436 -19.822 1.00 98.31 582 LEU A C 1
ATOM 4436 O O . LEU A 1 582 ? 11.997 -0.519 -19.767 1.00 98.31 582 LEU A O 1
ATOM 4440 N N . HIS A 1 583 ? 11.493 1.648 -19.340 1.00 98.06 583 HIS A N 1
ATOM 4441 C CA . HIS A 1 583 ? 12.677 1.970 -18.543 1.00 98.06 583 HIS A CA 1
ATOM 4442 C C . HIS A 1 583 ? 12.325 2.053 -17.049 1.00 98.06 583 HIS A C 1
ATOM 4444 O O . HIS A 1 583 ? 11.210 2.427 -16.681 1.00 98.06 583 HIS A O 1
ATOM 4450 N N . PHE A 1 584 ? 13.277 1.687 -16.187 1.00 97.31 584 PHE A N 1
ATOM 4451 C CA . PHE A 1 584 ? 13.134 1.619 -14.731 1.00 97.31 584 PHE A CA 1
ATOM 4452 C C . PHE A 1 584 ? 14.032 2.680 -14.086 1.00 97.31 584 PHE A C 1
ATOM 4454 O O . PHE A 1 584 ? 15.158 2.389 -13.683 1.00 97.31 584 PHE A O 1
ATOM 4461 N N . PHE A 1 585 ? 13.525 3.907 -13.992 1.00 95.19 585 PHE A N 1
ATOM 4462 C CA . PHE A 1 585 ? 14.276 5.072 -13.528 1.00 95.19 585 PHE A CA 1
ATOM 4463 C C . PHE A 1 585 ? 14.937 4.842 -12.168 1.00 95.19 585 PHE A C 1
ATOM 4465 O O . PHE A 1 585 ? 14.264 4.563 -11.170 1.00 95.19 585 PHE A O 1
ATOM 4472 N N . GLY A 1 586 ? 16.259 5.016 -12.136 1.00 95.00 586 GLY A N 1
ATOM 4473 C CA . GLY A 1 586 ? 17.095 4.891 -10.940 1.00 95.00 586 GLY A CA 1
ATOM 4474 C C . GLY A 1 586 ? 17.459 3.457 -10.541 1.00 95.00 586 GLY A C 1
ATOM 4475 O O . GLY A 1 586 ? 18.267 3.279 -9.628 1.00 95.00 586 GLY A O 1
ATOM 4476 N N . ILE A 1 587 ? 16.922 2.434 -11.217 1.00 96.81 587 ILE A N 1
ATOM 4477 C CA . ILE A 1 587 ? 17.353 1.046 -11.019 1.00 96.81 587 ILE A CA 1
ATOM 4478 C C . ILE A 1 587 ? 18.652 0.812 -11.794 1.00 96.81 587 ILE A C 1
ATOM 4480 O O . ILE A 1 587 ? 18.711 0.993 -13.006 1.00 96.81 587 ILE A O 1
ATOM 4484 N N . HIS A 1 588 ? 19.697 0.361 -11.104 1.00 94.31 588 HIS A N 1
ATOM 4485 C CA . HIS A 1 588 ? 21.046 0.206 -11.659 1.00 94.31 588 HIS A CA 1
ATOM 4486 C C . HIS A 1 588 ? 21.167 -0.927 -12.678 1.00 94.31 588 HIS A C 1
ATOM 4488 O O . HIS A 1 588 ? 22.134 -0.973 -13.427 1.00 94.31 588 HIS A O 1
ATOM 4494 N N . GLN A 1 589 ? 20.223 -1.872 -12.711 1.00 94.44 589 GLN A N 1
ATOM 4495 C CA . GLN A 1 589 ? 20.276 -3.030 -13.616 1.00 94.44 589 GLN A CA 1
ATOM 4496 C C . GLN A 1 589 ? 21.608 -3.800 -13.514 1.00 94.44 589 GLN A C 1
ATOM 4498 O O . GLN A 1 589 ? 22.165 -4.253 -14.516 1.00 94.44 589 GLN A O 1
ATOM 4503 N N . THR A 1 590 ? 22.143 -3.930 -12.295 1.00 89.31 590 THR A N 1
ATOM 4504 C CA . THR A 1 590 ? 23.448 -4.552 -12.051 1.00 89.31 590 THR A CA 1
ATOM 4505 C C . THR A 1 590 ? 23.476 -5.990 -12.559 1.00 89.31 590 THR A C 1
ATOM 4507 O O . THR A 1 590 ? 22.730 -6.849 -12.086 1.00 89.31 590 THR A O 1
ATOM 4510 N N . GLY A 1 591 ? 24.357 -6.261 -13.525 1.00 88.88 591 GLY A N 1
ATOM 4511 C CA . GLY A 1 591 ? 24.454 -7.572 -14.179 1.00 88.88 591 GLY A CA 1
ATOM 4512 C C . GLY A 1 591 ? 23.296 -7.897 -15.133 1.00 88.88 591 GLY A C 1
ATOM 4513 O O . GLY A 1 591 ? 23.231 -9.011 -15.659 1.00 88.88 591 GLY A O 1
ATOM 4514 N N . SER A 1 592 ? 22.398 -6.944 -15.381 1.00 92.12 592 SER A N 1
ATOM 4515 C CA . SER A 1 592 ? 21.254 -7.073 -16.282 1.00 92.12 592 SER A CA 1
ATOM 4516 C C . SER A 1 592 ? 21.032 -5.863 -17.211 1.00 92.12 592 SER A C 1
ATOM 4518 O O . SER A 1 592 ? 19.874 -5.503 -17.442 1.00 92.12 592 SER A O 1
ATOM 4520 N N . PRO A 1 593 ? 22.082 -5.251 -17.808 1.00 94.19 593 PRO A N 1
ATOM 4521 C CA . PRO A 1 593 ? 21.955 -4.043 -18.637 1.00 94.19 593 PRO A CA 1
ATOM 4522 C C . PRO A 1 593 ? 20.985 -4.198 -19.817 1.00 94.19 593 PRO A C 1
ATOM 4524 O O . PRO A 1 593 ? 20.411 -3.222 -20.284 1.00 94.19 593 PRO A O 1
ATOM 4527 N N . GLN A 1 594 ? 20.740 -5.421 -20.293 1.00 93.44 594 GLN A N 1
ATOM 4528 C CA . GLN A 1 594 ? 19.766 -5.688 -21.351 1.00 93.44 594 GLN A CA 1
ATOM 4529 C C . GLN A 1 594 ? 18.309 -5.379 -20.966 1.00 93.44 594 GLN A C 1
ATOM 4531 O O . GLN A 1 594 ? 17.485 -5.205 -21.858 1.00 93.44 594 GLN A O 1
ATOM 4536 N N . TYR A 1 595 ? 17.971 -5.315 -19.674 1.00 95.88 595 TYR A N 1
ATOM 4537 C CA . TYR A 1 595 ? 16.617 -4.992 -19.203 1.00 95.88 595 TYR A CA 1
ATOM 4538 C C . TYR A 1 595 ? 16.441 -3.520 -18.812 1.00 95.88 595 TYR A C 1
ATOM 4540 O O . TYR A 1 595 ? 15.401 -3.165 -18.262 1.00 95.88 595 TYR A O 1
ATOM 4548 N N . ASP A 1 596 ? 17.418 -2.665 -19.122 1.00 97.38 596 ASP A N 1
ATOM 4549 C CA . ASP A 1 596 ? 17.335 -1.227 -18.855 1.00 97.38 596 ASP A CA 1
ATOM 4550 C C . ASP A 1 596 ? 16.236 -0.521 -19.660 1.00 97.38 596 ASP A C 1
ATOM 4552 O O . ASP A 1 596 ? 15.728 0.502 -19.219 1.00 97.38 596 ASP A O 1
ATOM 4556 N N . GLY A 1 597 ? 15.806 -1.079 -20.797 1.00 96.56 597 GLY A N 1
ATOM 4557 C CA . GLY A 1 597 ? 14.580 -0.612 -21.451 1.00 96.56 597 GLY A CA 1
ATOM 4558 C C . GLY A 1 597 ? 14.732 0.381 -22.588 1.00 96.56 597 GLY A C 1
ATOM 4559 O O . GLY A 1 597 ? 13.722 0.772 -23.170 1.00 96.56 597 GLY A O 1
ATOM 4560 N N . VAL A 1 598 ? 15.960 0.761 -22.930 1.00 97.44 598 VAL A N 1
ATOM 4561 C CA . VAL A 1 598 ? 16.238 1.902 -23.804 1.00 97.44 598 VAL A CA 1
ATOM 4562 C C . VAL A 1 598 ? 16.346 1.465 -25.270 1.00 97.44 598 VAL A C 1
ATOM 4564 O O . VAL A 1 598 ? 17.282 0.731 -25.635 1.00 97.44 598 VAL A O 1
ATOM 4567 N N . PRO A 1 599 ? 15.420 1.890 -26.155 1.00 96.00 599 PRO A N 1
ATOM 4568 C CA . PRO A 1 599 ? 15.455 1.537 -27.568 1.00 96.00 599 PRO A CA 1
ATOM 4569 C C . PRO A 1 599 ? 16.742 2.014 -28.247 1.00 96.00 599 PRO A C 1
ATOM 4571 O O . PRO A 1 599 ? 17.138 3.164 -28.099 1.00 96.00 599 PRO A O 1
ATOM 4574 N N . TYR A 1 600 ? 17.356 1.156 -29.064 1.00 95.81 600 TYR A N 1
ATOM 4575 C CA . TYR A 1 600 ? 18.609 1.424 -29.792 1.00 95.81 600 TYR A CA 1
ATOM 4576 C C . TYR A 1 600 ? 19.848 1.631 -28.905 1.00 95.81 600 TYR A C 1
ATOM 4578 O O . TYR A 1 600 ? 20.936 1.891 -29.419 1.00 95.81 600 TYR A O 1
ATOM 4586 N N . VAL A 1 601 ? 19.725 1.416 -27.595 1.00 97.31 601 VAL A N 1
ATOM 4587 C CA . VAL A 1 601 ? 20.860 1.369 -26.668 1.00 97.31 601 VAL A CA 1
ATOM 4588 C C . VAL A 1 601 ? 20.966 -0.034 -26.086 1.00 97.31 601 VAL A C 1
ATOM 4590 O O . VAL A 1 601 ? 21.882 -0.770 -26.451 1.00 97.31 601 VAL A O 1
ATOM 4593 N N . THR A 1 602 ? 20.000 -0.445 -25.263 1.00 96.75 602 THR A N 1
ATOM 4594 C CA . THR A 1 602 ? 20.024 -1.741 -24.563 1.00 96.75 602 THR A CA 1
ATOM 4595 C C . THR A 1 602 ? 19.106 -2.784 -25.189 1.00 96.75 602 THR A C 1
ATOM 4597 O O . THR A 1 602 ? 19.360 -3.981 -25.054 1.00 96.75 602 THR A O 1
ATOM 4600 N N . GLN A 1 603 ? 18.090 -2.358 -25.946 1.00 95.25 603 GLN A N 1
ATOM 4601 C CA . GLN A 1 603 ? 17.182 -3.257 -26.661 1.00 95.25 603 GLN A CA 1
ATOM 4602 C C . GLN A 1 603 ? 16.639 -2.667 -27.969 1.00 95.25 603 GLN A C 1
ATOM 4604 O O . GLN A 1 603 ? 16.762 -1.478 -28.250 1.00 95.25 603 GLN A O 1
ATOM 4609 N N . CYS A 1 604 ? 15.978 -3.500 -28.775 1.00 96.06 604 CYS A N 1
ATOM 4610 C CA . CYS A 1 604 ? 15.078 -3.011 -29.820 1.00 96.06 604 CYS A CA 1
ATOM 4611 C C . CYS A 1 604 ? 13.719 -2.625 -29.207 1.00 96.06 604 CYS A C 1
ATOM 4613 O O . CYS A 1 604 ? 13.292 -3.261 -28.237 1.00 96.06 604 CYS A O 1
ATOM 4615 N N . PRO A 1 605 ? 13.006 -1.629 -29.766 1.00 97.00 605 PRO A N 1
ATOM 4616 C CA . PRO A 1 605 ? 11.651 -1.313 -29.328 1.00 97.00 605 PRO A CA 1
ATOM 4617 C C . PRO A 1 605 ? 10.704 -2.484 -29.623 1.00 97.00 605 PRO A C 1
ATOM 4619 O O . PRO A 1 605 ? 10.878 -3.178 -30.628 1.00 97.00 605 PRO A O 1
ATOM 4622 N N . ILE A 1 606 ? 9.702 -2.681 -28.768 1.00 97.44 606 ILE A N 1
ATOM 4623 C CA . ILE A 1 606 ? 8.690 -3.740 -28.858 1.00 97.44 606 ILE A CA 1
ATOM 4624 C C . ILE A 1 606 ? 7.629 -3.321 -29.886 1.00 97.44 606 ILE A C 1
ATOM 4626 O O . ILE A 1 606 ? 6.903 -2.356 -29.628 1.00 97.44 606 ILE A O 1
ATOM 4630 N N . PRO A 1 607 ? 7.488 -4.005 -31.039 1.00 96.62 607 PRO A N 1
ATOM 4631 C CA . PRO A 1 607 ? 6.490 -3.648 -32.046 1.00 96.62 607 PRO A CA 1
ATOM 4632 C C . PRO A 1 607 ? 5.051 -3.729 -31.543 1.00 96.62 607 PRO A C 1
ATOM 4634 O O . PRO A 1 607 ? 4.740 -4.476 -30.615 1.00 96.62 607 PRO A O 1
ATOM 4637 N N . SER A 1 608 ? 4.159 -3.014 -32.227 1.00 96.06 608 SER A N 1
ATOM 4638 C CA . SER A 1 608 ? 2.713 -3.186 -32.075 1.00 96.06 608 SER A CA 1
ATOM 4639 C C . SER A 1 608 ? 2.311 -4.654 -32.279 1.00 96.06 608 SER A C 1
ATOM 4641 O O . SER A 1 608 ? 2.733 -5.293 -33.245 1.00 96.06 608 SER A O 1
ATOM 4643 N N . GLY A 1 609 ? 1.499 -5.189 -31.367 1.00 90.06 609 GLY A N 1
ATOM 4644 C CA . GLY A 1 609 ? 1.010 -6.568 -31.384 1.00 90.06 609 GLY A CA 1
ATOM 4645 C C . GLY A 1 609 ? 1.975 -7.607 -30.801 1.00 90.06 609 GLY A C 1
ATOM 4646 O O . GLY A 1 609 ? 1.604 -8.780 -30.712 1.00 90.06 609 GLY A O 1
ATOM 4647 N N . ASN A 1 610 ? 3.179 -7.205 -30.385 1.00 90.00 610 ASN A N 1
ATOM 4648 C CA . ASN A 1 610 ? 4.191 -8.105 -29.837 1.00 90.00 610 ASN A CA 1
ATOM 4649 C C . ASN A 1 610 ? 4.271 -8.028 -28.307 1.00 90.00 610 ASN A C 1
ATOM 4651 O O . ASN A 1 610 ? 3.759 -7.106 -27.669 1.00 90.00 610 ASN A O 1
ATOM 4655 N N . SER A 1 611 ? 4.947 -9.018 -27.726 1.00 89.19 611 SER A N 1
ATOM 4656 C CA . SER A 1 611 ? 5.202 -9.102 -26.293 1.00 89.19 611 SER A CA 1
ATOM 4657 C C . SER A 1 611 ? 6.688 -9.213 -25.991 1.00 89.19 611 SER A C 1
ATOM 4659 O O . SER A 1 611 ? 7.453 -9.699 -26.822 1.00 89.19 611 SER A O 1
ATOM 4661 N N . PHE A 1 612 ? 7.064 -8.778 -24.793 1.00 89.12 612 PHE A N 1
ATOM 4662 C CA . PHE A 1 612 ? 8.422 -8.848 -24.268 1.00 89.12 612 PHE A CA 1
ATOM 4663 C C . PHE A 1 612 ? 8.379 -8.974 -22.743 1.00 89.12 612 PHE A C 1
ATOM 4665 O O . PHE A 1 612 ? 7.503 -8.387 -22.101 1.00 89.12 612 PHE A O 1
ATOM 4672 N N . THR A 1 613 ? 9.307 -9.729 -22.160 1.00 86.81 613 THR A N 1
ATOM 4673 C CA . THR A 1 613 ? 9.386 -9.908 -20.706 1.00 86.81 613 THR A CA 1
ATOM 4674 C C . THR A 1 613 ? 10.607 -9.200 -20.130 1.00 86.81 613 THR A C 1
ATOM 4676 O O . THR A 1 613 ? 11.737 -9.585 -20.405 1.00 86.81 613 THR A O 1
ATOM 4679 N N . TYR A 1 614 ? 10.386 -8.213 -19.265 1.00 91.56 614 TYR A N 1
ATOM 4680 C CA . TYR A 1 614 ? 11.440 -7.617 -18.444 1.00 91.56 614 TYR A CA 1
ATOM 4681 C C . TYR A 1 614 ? 11.676 -8.465 -17.197 1.00 91.56 614 TYR A C 1
ATOM 4683 O O . TYR A 1 614 ? 10.707 -8.873 -16.559 1.00 91.56 614 TYR A O 1
ATOM 4691 N N . THR A 1 615 ? 12.937 -8.700 -16.827 1.00 86.75 615 THR A N 1
ATOM 4692 C CA . THR A 1 615 ? 13.316 -9.289 -15.531 1.00 86.75 615 THR A CA 1
ATOM 4693 C C . THR A 1 615 ? 14.248 -8.327 -14.805 1.00 86.75 615 THR A C 1
ATOM 4695 O O . THR A 1 615 ? 15.396 -8.165 -15.203 1.00 86.75 615 THR A O 1
ATOM 4698 N N . VAL A 1 616 ? 13.755 -7.695 -13.744 1.00 88.19 616 VAL A N 1
ATOM 4699 C CA . VAL A 1 616 ? 14.457 -6.641 -13.008 1.00 88.19 616 VAL A CA 1
ATOM 4700 C C . VAL A 1 616 ? 14.776 -7.121 -11.599 1.00 88.19 616 VAL A C 1
ATOM 4702 O O . VAL A 1 616 ? 13.883 -7.523 -10.850 1.00 88.19 616 VAL A O 1
ATOM 4705 N N . PHE A 1 617 ? 16.056 -7.086 -11.239 1.00 86.25 617 PHE A N 1
ATOM 4706 C CA . PHE A 1 617 ? 16.542 -7.477 -9.917 1.00 86.25 617 PHE A CA 1
ATOM 4707 C C . PHE A 1 617 ? 16.571 -6.254 -9.000 1.00 86.25 617 PHE A C 1
ATOM 4709 O O . PHE A 1 617 ? 17.289 -5.289 -9.265 1.00 86.25 617 PHE A O 1
ATOM 4716 N N . LEU A 1 618 ? 15.784 -6.275 -7.925 1.00 88.19 618 LEU A N 1
ATOM 4717 C CA . LEU A 1 618 ? 15.617 -5.123 -7.043 1.00 88.19 618 LEU A CA 1
ATOM 4718 C C . LEU A 1 618 ? 16.647 -5.158 -5.913 1.00 88.19 618 LEU A C 1
ATOM 4720 O O . LEU A 1 618 ? 16.345 -5.492 -4.770 1.00 88.19 618 LEU A O 1
ATOM 4724 N N . ASN A 1 619 ? 17.884 -4.797 -6.257 1.00 86.56 619 ASN A N 1
ATOM 4725 C CA . ASN A 1 619 ? 19.016 -4.721 -5.324 1.00 86.56 619 ASN A CA 1
ATOM 4726 C C . ASN A 1 619 ? 19.124 -3.359 -4.613 1.00 86.56 619 ASN A C 1
ATOM 4728 O O . ASN A 1 619 ? 20.028 -3.153 -3.806 1.00 86.56 619 ASN A O 1
ATOM 4732 N N . GLN A 1 620 ? 18.206 -2.438 -4.908 1.00 87.75 620 GLN A N 1
ATOM 4733 C CA . GLN A 1 620 ? 18.091 -1.125 -4.282 1.00 87.75 620 GLN A CA 1
ATOM 4734 C C . GLN A 1 620 ? 16.728 -1.006 -3.602 1.00 87.75 620 GLN A C 1
ATOM 4736 O O . GLN A 1 620 ? 15.735 -1.516 -4.113 1.00 87.75 620 GLN A O 1
ATOM 4741 N N . SER A 1 621 ? 16.670 -0.309 -2.469 1.00 90.25 621 SER A N 1
ATOM 4742 C CA . SER A 1 621 ? 15.416 0.097 -1.825 1.00 90.25 621 SER A CA 1
ATOM 4743 C C . SER A 1 621 ? 15.215 1.598 -1.969 1.00 90.25 621 SER A C 1
ATOM 4745 O O . SER A 1 621 ? 16.203 2.317 -1.979 1.00 90.25 621 SER A O 1
ATOM 4747 N N . GLY A 1 622 ? 13.974 2.071 -2.009 1.00 91.69 622 GLY A N 1
ATOM 4748 C CA . GLY A 1 622 ? 13.647 3.492 -2.104 1.00 91.69 622 GLY A CA 1
ATOM 4749 C C . GLY A 1 622 ? 12.510 3.775 -3.084 1.00 91.69 622 GLY A C 1
ATOM 4750 O O . GLY A 1 622 ? 11.701 2.896 -3.405 1.00 91.69 622 GLY A O 1
ATOM 4751 N N . THR A 1 623 ? 12.447 5.027 -3.533 1.00 96.19 623 THR A N 1
ATOM 4752 C CA . THR A 1 623 ? 11.428 5.558 -4.443 1.00 96.19 623 THR A CA 1
ATOM 4753 C C . THR A 1 623 ? 11.958 5.657 -5.877 1.00 96.19 623 THR A C 1
ATOM 4755 O O . THR A 1 623 ? 12.803 6.497 -6.205 1.00 96.19 623 THR A O 1
ATOM 4758 N N . PHE A 1 624 ? 11.388 4.838 -6.754 1.00 97.69 624 PHE A N 1
ATOM 4759 C CA . PHE A 1 624 ? 11.693 4.745 -8.180 1.00 97.69 624 PHE A CA 1
ATOM 4760 C C . PHE A 1 624 ? 10.409 4.891 -9.004 1.00 97.69 624 PHE A C 1
ATOM 4762 O O . PHE A 1 624 ? 9.316 5.113 -8.469 1.00 97.69 624 PHE A O 1
ATOM 4769 N N . TRP A 1 625 ? 10.527 4.767 -10.321 1.00 98.06 625 TRP A N 1
ATOM 4770 C CA . TRP A 1 625 ? 9.383 4.732 -11.225 1.00 98.06 625 TRP A CA 1
ATOM 4771 C C . TRP A 1 625 ? 9.734 4.034 -12.542 1.00 98.06 625 TRP A C 1
ATOM 4773 O O . TRP A 1 625 ? 10.899 3.804 -12.848 1.00 98.06 625 TRP A O 1
ATOM 4783 N N . ILE A 1 626 ? 8.707 3.631 -13.282 1.00 98.12 626 ILE A N 1
ATOM 4784 C CA . ILE A 1 626 ? 8.783 2.930 -14.562 1.00 98.12 626 ILE A CA 1
ATOM 4785 C C . ILE A 1 626 ? 8.112 3.822 -15.597 1.00 98.12 626 ILE A C 1
ATOM 4787 O O . ILE A 1 626 ? 7.005 4.304 -15.344 1.00 98.12 626 ILE A O 1
ATOM 4791 N N . GLU A 1 627 ? 8.728 4.010 -16.759 1.00 96.94 627 GLU A N 1
ATOM 4792 C CA . GLU A 1 627 ? 8.133 4.794 -17.840 1.00 96.94 627 GLU A CA 1
ATOM 4793 C C . GLU A 1 627 ? 8.192 4.115 -19.204 1.00 96.94 627 GLU A C 1
ATOM 4795 O O . GLU A 1 627 ? 9.018 3.238 -19.452 1.00 96.94 627 GLU A O 1
ATOM 4800 N N . GLY A 1 628 ? 7.309 4.560 -20.096 1.00 97.69 628 GLY A N 1
ATOM 4801 C CA . GLY A 1 628 ? 7.402 4.298 -21.522 1.00 97.69 628 GLY A CA 1
ATOM 4802 C C . GLY A 1 628 ? 8.553 5.078 -22.148 1.00 97.69 628 GLY A C 1
ATOM 4803 O O . GLY A 1 628 ? 8.407 6.280 -22.366 1.00 97.69 628 GLY A O 1
ATOM 4804 N N . ASP A 1 629 ? 9.644 4.393 -22.485 1.00 95.19 629 ASP A N 1
ATOM 4805 C CA . ASP A 1 629 ? 10.891 5.010 -22.975 1.00 95.19 629 ASP A CA 1
ATOM 4806 C C . ASP A 1 629 ? 10.996 5.047 -24.516 1.00 95.19 629 ASP A C 1
ATOM 4808 O O . ASP A 1 629 ? 12.036 5.321 -25.115 1.00 95.19 629 ASP A O 1
ATOM 4812 N N . TYR A 1 630 ? 9.889 4.771 -25.211 1.00 95.62 630 TYR A N 1
ATOM 4813 C CA . TYR A 1 630 ? 9.802 4.979 -26.652 1.00 95.62 630 TYR A CA 1
ATOM 4814 C C . TYR A 1 630 ? 9.177 6.340 -26.954 1.00 95.62 630 TYR A C 1
ATOM 4816 O O . TYR A 1 630 ? 7.961 6.501 -26.858 1.00 95.62 630 TYR A O 1
ATOM 4824 N N . MET A 1 631 ? 10.000 7.302 -27.384 1.00 93.19 631 MET A N 1
ATOM 4825 C CA . MET A 1 631 ? 9.577 8.700 -27.566 1.00 93.19 631 MET A CA 1
ATOM 4826 C C . MET A 1 631 ? 8.938 9.237 -26.257 1.00 93.19 631 MET A C 1
ATOM 4828 O O . MET A 1 631 ? 9.260 8.773 -25.166 1.00 93.19 631 MET A O 1
ATOM 4832 N N . GLY A 1 632 ? 7.992 10.173 -26.321 1.00 94.19 632 GLY A N 1
ATOM 4833 C CA . GLY A 1 632 ? 7.300 10.708 -25.144 1.00 94.19 632 GLY A CA 1
ATOM 4834 C C . GLY A 1 632 ? 6.090 9.903 -24.667 1.00 94.19 632 GLY A C 1
ATOM 4835 O O . GLY A 1 632 ? 5.094 10.500 -24.264 1.00 94.19 632 GLY A O 1
ATOM 4836 N N . GLN A 1 633 ? 6.143 8.565 -24.674 1.00 97.69 633 GLN A N 1
ATOM 4837 C CA . GLN A 1 633 ? 5.044 7.737 -24.139 1.00 97.69 633 GLN A CA 1
ATOM 4838 C C . GLN A 1 633 ? 4.736 8.021 -22.661 1.00 97.69 633 GLN A C 1
ATOM 4840 O O . GLN A 1 633 ? 3.576 7.951 -22.252 1.00 97.69 633 GLN A O 1
ATOM 4845 N N . SER A 1 634 ? 5.750 8.395 -21.880 1.00 96.06 634 SER A N 1
ATOM 4846 C CA . SER A 1 634 ? 5.602 8.891 -20.506 1.00 96.06 634 SER A CA 1
ATOM 4847 C C . SER A 1 634 ? 4.760 10.177 -20.418 1.00 96.06 634 SER A C 1
ATOM 4849 O O . SER A 1 634 ? 3.873 10.285 -19.568 1.00 96.06 634 SER A O 1
ATOM 4851 N N . VAL A 1 635 ? 4.936 11.118 -21.361 1.00 96.06 635 VAL A N 1
ATOM 4852 C CA . VAL A 1 635 ? 4.129 12.358 -21.480 1.00 96.06 635 VAL A CA 1
ATOM 4853 C C . VAL A 1 635 ? 2.667 12.039 -21.795 1.00 96.06 635 VAL A C 1
ATOM 4855 O O . VAL A 1 635 ? 1.742 12.687 -21.298 1.00 96.06 635 VAL A O 1
ATOM 4858 N N . ASP A 1 636 ? 2.452 10.994 -22.589 1.00 97.19 636 ASP A N 1
ATOM 4859 C CA . ASP A 1 636 ? 1.128 10.473 -22.912 1.00 97.19 636 ASP A CA 1
ATOM 4860 C C . ASP A 1 636 ? 0.572 9.517 -21.847 1.00 97.19 636 ASP A C 1
ATOM 4862 O O . ASP A 1 636 ? -0.518 8.989 -22.033 1.00 97.19 636 ASP A O 1
ATOM 4866 N N . GLY A 1 637 ? 1.243 9.342 -20.704 1.00 95.31 637 GLY A N 1
ATOM 4867 C CA . GLY A 1 637 ? 0.669 8.727 -19.506 1.00 95.31 637 GLY A CA 1
ATOM 4868 C C . GLY A 1 637 ? 1.253 7.376 -19.093 1.00 95.31 637 GLY A C 1
ATOM 4869 O O . GLY A 1 637 ? 0.910 6.908 -18.004 1.00 95.31 637 GLY A O 1
ATOM 4870 N N . LEU A 1 638 ? 2.149 6.767 -19.881 1.00 97.62 638 LEU A N 1
ATOM 4871 C CA . LEU A 1 638 ? 2.802 5.505 -19.510 1.00 97.62 638 LEU A CA 1
ATOM 4872 C C . LEU A 1 638 ? 3.911 5.755 -18.481 1.00 97.62 638 LEU A C 1
ATOM 4874 O O . LEU A 1 638 ? 5.092 5.790 -18.816 1.00 97.62 638 LEU A O 1
ATOM 4878 N N . ARG A 1 639 ? 3.510 5.949 -17.227 1.00 96.75 639 ARG A N 1
ATOM 4879 C CA . ARG A 1 639 ? 4.388 6.226 -16.087 1.00 96.75 639 ARG A CA 1
ATOM 4880 C C . ARG A 1 639 ? 3.796 5.642 -14.810 1.00 96.75 639 ARG A C 1
ATOM 4882 O O . ARG A 1 639 ? 2.601 5.784 -14.548 1.00 96.75 639 ARG A O 1
ATOM 4889 N N . VAL A 1 640 ? 4.617 4.942 -14.034 1.00 97.06 640 VAL A N 1
ATOM 4890 C CA . VAL A 1 640 ? 4.167 4.105 -12.915 1.00 97.06 640 VAL A CA 1
ATOM 4891 C C . VAL A 1 640 ? 5.148 4.229 -11.751 1.00 97.06 640 VAL A C 1
ATOM 4893 O O . VAL A 1 640 ? 6.329 3.959 -11.943 1.00 97.06 640 VAL A O 1
ATOM 4896 N N . PRO A 1 641 ? 4.725 4.607 -10.533 1.00 97.25 641 PRO A N 1
ATOM 4897 C CA . PRO A 1 641 ? 5.625 4.585 -9.382 1.00 97.25 641 PRO A CA 1
ATOM 4898 C C . PRO A 1 641 ? 6.124 3.164 -9.089 1.00 97.25 641 PRO A C 1
ATOM 4900 O O . PRO A 1 641 ? 5.352 2.212 -9.197 1.00 97.25 641 PRO A O 1
ATOM 4903 N N . LEU A 1 642 ? 7.377 3.027 -8.661 1.00 96.00 642 LEU A N 1
ATOM 4904 C CA . LEU A 1 642 ? 7.968 1.775 -8.186 1.00 96.00 642 LEU A CA 1
ATOM 4905 C C . LEU A 1 642 ? 8.564 2.010 -6.797 1.00 96.00 642 LEU A C 1
ATOM 4907 O O . LEU A 1 642 ? 9.564 2.707 -6.651 1.00 96.00 642 LEU A O 1
ATOM 4911 N N . ILE A 1 643 ? 7.952 1.435 -5.768 1.00 93.81 643 ILE A N 1
ATOM 4912 C CA . ILE A 1 643 ? 8.414 1.563 -4.385 1.00 93.81 643 ILE A CA 1
ATOM 4913 C C . ILE A 1 643 ? 9.034 0.244 -3.951 1.00 93.81 643 ILE A C 1
ATOM 4915 O O . ILE A 1 643 ? 8.339 -0.770 -3.849 1.00 93.81 643 ILE A O 1
ATOM 4919 N N . VAL A 1 644 ? 10.332 0.267 -3.654 1.00 88.69 644 VAL A N 1
ATOM 4920 C CA . VAL A 1 644 ? 11.052 -0.908 -3.159 1.00 88.69 644 VAL A CA 1
ATOM 4921 C C . VAL A 1 644 ? 11.331 -0.732 -1.673 1.00 88.69 644 VAL A C 1
ATOM 4923 O O . VAL A 1 644 ? 12.164 0.078 -1.271 1.00 88.69 644 VAL A O 1
ATOM 4926 N N . ARG A 1 645 ? 10.609 -1.465 -0.829 1.00 82.00 645 ARG A N 1
ATOM 4927 C CA . ARG A 1 645 ? 10.708 -1.352 0.627 1.00 82.00 645 ARG A CA 1
ATOM 4928 C C . ARG A 1 645 ? 11.899 -2.145 1.164 1.00 82.00 645 ARG A C 1
ATOM 4930 O O . ARG A 1 645 ? 12.185 -3.254 0.724 1.00 82.00 645 ARG A O 1
ATOM 4937 N N . SER A 1 646 ? 12.569 -1.589 2.163 1.00 78.88 646 SER A N 1
ATOM 4938 C CA . SER A 1 646 ? 13.525 -2.299 3.016 1.00 78.88 646 SER A CA 1
ATOM 4939 C C . SER A 1 646 ? 13.070 -2.207 4.471 1.00 78.88 646 SER A C 1
ATOM 4941 O O . SER A 1 646 ? 12.221 -1.382 4.815 1.00 78.88 646 SER A O 1
ATOM 4943 N N . THR A 1 647 ? 13.624 -3.043 5.349 1.00 60.50 647 THR A N 1
ATOM 4944 C CA . THR A 1 647 ? 13.355 -3.024 6.800 1.00 60.50 647 THR A CA 1
ATOM 4945 C C . THR A 1 647 ? 14.051 -1.843 7.502 1.00 60.50 647 THR A C 1
ATOM 4947 O O . THR A 1 647 ? 14.704 -2.036 8.524 1.00 60.50 647 THR A O 1
ATOM 4950 N N . GLY A 1 648 ? 13.999 -0.651 6.901 1.00 58.03 648 GLY A N 1
ATOM 4951 C CA . GLY A 1 648 ? 14.847 0.495 7.228 1.00 58.03 648 GLY A CA 1
ATOM 4952 C C . GLY A 1 648 ? 14.635 1.112 8.617 1.00 58.03 648 GLY A C 1
ATOM 4953 O O . GLY A 1 648 ? 13.638 0.868 9.294 1.00 58.03 648 GLY A O 1
ATOM 4954 N N . ASP A 1 649 ? 15.594 1.959 9.006 1.00 54.91 649 ASP A N 1
ATOM 4955 C CA . ASP A 1 649 ? 15.693 2.611 10.323 1.00 54.91 649 ASP A CA 1
ATOM 4956 C C . ASP A 1 649 ? 14.763 3.830 10.505 1.00 54.91 649 ASP A C 1
ATOM 4958 O O . ASP A 1 649 ? 14.505 4.261 11.634 1.00 54.91 649 ASP A O 1
ATOM 4962 N N . VAL A 1 650 ? 14.259 4.404 9.406 1.00 72.56 650 VAL A N 1
ATOM 4963 C CA . VAL A 1 650 ? 13.389 5.589 9.427 1.00 72.56 650 VAL A CA 1
ATOM 4964 C C . VAL A 1 650 ? 11.969 5.175 9.802 1.00 72.56 650 VAL A C 1
ATOM 4966 O O . VAL A 1 650 ? 11.293 4.472 9.053 1.00 72.56 650 VAL A O 1
ATOM 4969 N N . LYS A 1 651 ? 11.508 5.625 10.972 1.00 81.38 651 LYS A N 1
ATOM 4970 C CA . LYS A 1 651 ? 10.178 5.305 11.501 1.00 81.38 651 LYS A CA 1
ATOM 4971 C C . LYS A 1 651 ? 9.138 6.320 11.043 1.00 81.38 651 LYS A C 1
ATOM 4973 O O . LYS A 1 651 ? 9.326 7.520 11.216 1.00 81.38 651 LYS A O 1
ATOM 4978 N N . TYR A 1 652 ? 8.025 5.816 10.535 1.00 86.25 652 TYR A N 1
ATOM 4979 C CA . TYR A 1 652 ? 6.826 6.570 10.179 1.00 86.25 652 TYR A CA 1
ATOM 4980 C C . TYR A 1 652 ? 5.599 5.662 10.353 1.00 86.25 652 TYR A C 1
ATOM 4982 O O . TYR A 1 652 ? 5.735 4.438 10.384 1.00 86.25 652 TYR A O 1
ATOM 4990 N N . ASN A 1 653 ? 4.414 6.251 10.499 1.00 84.31 653 ASN A N 1
ATOM 4991 C CA . ASN A 1 653 ? 3.151 5.534 10.691 1.00 84.31 653 ASN A CA 1
ATOM 4992 C C . ASN A 1 653 ? 2.624 4.950 9.373 1.00 84.31 653 ASN A C 1
ATOM 4994 O O . ASN A 1 653 ? 2.134 3.823 9.350 1.00 84.31 653 ASN A O 1
ATOM 4998 N N . ASN A 1 654 ? 2.729 5.711 8.277 1.00 80.38 654 ASN A N 1
ATOM 4999 C CA . ASN A 1 654 ? 2.284 5.304 6.942 1.00 80.38 654 ASN A CA 1
ATOM 5000 C C . ASN A 1 654 ? 3.032 6.080 5.835 1.00 80.38 654 ASN A C 1
ATOM 5002 O O . ASN A 1 654 ? 3.681 7.091 6.127 1.00 80.38 654 ASN A O 1
ATOM 5006 N N . ASP A 1 655 ? 2.948 5.630 4.578 1.00 84.75 655 ASP A N 1
ATOM 5007 C CA . ASP A 1 655 ? 3.541 6.311 3.423 1.00 84.75 655 ASP A CA 1
ATOM 5008 C C . ASP A 1 655 ? 2.531 6.684 2.325 1.00 84.75 655 ASP A C 1
ATOM 5010 O O . ASP A 1 655 ? 1.603 5.943 2.014 1.00 84.75 655 ASP A O 1
ATOM 5014 N N . PHE A 1 656 ? 2.727 7.857 1.720 1.00 92.00 656 PHE A N 1
ATOM 5015 C CA . PHE A 1 656 ? 1.923 8.373 0.613 1.00 92.00 656 PHE A CA 1
ATOM 5016 C C . PHE A 1 656 ? 2.796 8.647 -0.607 1.00 92.00 656 PHE A C 1
ATOM 5018 O O . PHE A 1 656 ? 3.911 9.147 -0.480 1.00 92.00 656 PHE A O 1
ATOM 5025 N N . ILE A 1 657 ? 2.268 8.383 -1.802 1.00 94.44 657 ILE A N 1
ATOM 5026 C CA . ILE A 1 657 ? 2.905 8.752 -3.070 1.00 94.44 657 ILE A CA 1
ATOM 5027 C C . ILE A 1 657 ? 2.250 10.029 -3.600 1.00 94.44 657 ILE A C 1
ATOM 5029 O O . ILE A 1 657 ? 1.022 10.139 -3.631 1.00 94.44 657 ILE A O 1
ATOM 5033 N N . VAL A 1 658 ? 3.078 10.972 -4.047 1.00 96.38 658 VAL A N 1
ATOM 5034 C CA . VAL A 1 658 ? 2.653 12.174 -4.768 1.00 96.38 658 VAL A CA 1
ATOM 5035 C C . VAL A 1 658 ? 3.311 12.169 -6.144 1.00 96.38 658 VAL A C 1
ATOM 5037 O O . VAL A 1 658 ? 4.502 12.453 -6.280 1.00 96.38 658 VAL A O 1
ATOM 5040 N N . ARG A 1 659 ? 2.523 11.832 -7.171 1.00 96.56 659 ARG A N 1
ATOM 5041 C CA . ARG A 1 659 ? 2.926 11.920 -8.582 1.00 96.56 659 ARG A CA 1
ATOM 5042 C C . ARG A 1 659 ? 2.836 13.378 -9.025 1.00 96.56 659 ARG A C 1
ATOM 5044 O O . ARG A 1 659 ? 1.767 13.974 -8.903 1.00 96.56 659 ARG A O 1
ATOM 5051 N N . LEU A 1 660 ? 3.926 13.937 -9.529 1.00 96.19 660 LEU A N 1
ATOM 5052 C CA . LEU A 1 660 ? 4.013 15.327 -9.968 1.00 96.19 660 LEU A CA 1
ATOM 5053 C C . LEU A 1 660 ? 4.279 15.359 -11.467 1.00 96.19 660 LEU A C 1
ATOM 5055 O O . LEU A 1 660 ? 5.295 14.830 -11.918 1.00 96.19 660 LEU A O 1
ATOM 5059 N N . THR A 1 661 ? 3.359 15.938 -12.236 1.00 94.75 661 THR A N 1
ATOM 5060 C CA . THR A 1 661 ? 3.408 15.881 -13.703 1.00 94.75 661 THR A CA 1
ATOM 5061 C C . THR A 1 661 ? 3.018 17.210 -14.331 1.00 94.75 661 THR A C 1
ATOM 5063 O O . THR A 1 661 ? 2.181 17.946 -13.804 1.00 94.75 661 THR A O 1
ATOM 5066 N N . ASP A 1 662 ? 3.636 17.533 -15.466 1.00 92.06 662 ASP A N 1
ATOM 5067 C CA . ASP A 1 662 ? 3.113 18.537 -16.384 1.00 92.06 662 ASP A CA 1
ATOM 5068 C C . ASP A 1 662 ? 2.146 17.880 -17.377 1.00 92.06 662 ASP A C 1
ATOM 5070 O O . ASP A 1 662 ? 2.279 16.713 -17.756 1.00 92.06 662 ASP A O 1
ATOM 5074 N N . TRP A 1 663 ? 1.102 18.620 -17.741 1.00 93.38 663 TRP A N 1
ATOM 5075 C CA . TRP A 1 663 ? 0.020 18.129 -18.583 1.00 93.38 663 TRP A CA 1
ATOM 5076 C C . TRP A 1 663 ? -0.082 18.933 -19.868 1.00 93.38 663 TRP A C 1
ATOM 5078 O O . TRP A 1 663 ? -0.150 20.162 -19.836 1.00 93.38 663 TRP A O 1
ATOM 5088 N N . TYR A 1 664 ? -0.169 18.227 -20.990 1.00 93.19 664 TYR A N 1
ATOM 5089 C CA . TYR A 1 664 ? -0.333 18.803 -22.317 1.00 93.19 664 TYR A CA 1
ATOM 5090 C C . TYR A 1 664 ? -1.705 18.458 -22.890 1.00 93.19 664 TYR A C 1
ATOM 5092 O O . TYR A 1 664 ? -2.247 17.380 -22.643 1.00 93.19 664 TYR A O 1
ATOM 5100 N N . SER A 1 665 ? -2.270 19.399 -23.648 1.00 91.31 665 SER A N 1
ATOM 5101 C CA . SER A 1 665 ? -3.584 19.220 -24.268 1.00 91.31 665 SER A CA 1
ATOM 5102 C C . SER A 1 665 ? -3.549 18.325 -25.506 1.00 91.31 665 SER A C 1
ATOM 5104 O O . SER A 1 665 ? -4.518 17.611 -25.749 1.00 91.31 665 SER A O 1
ATOM 5106 N N . ASP A 1 666 ? -2.443 18.354 -26.249 1.00 93.50 666 ASP A N 1
ATOM 5107 C CA . ASP A 1 666 ? -2.224 17.532 -27.439 1.00 93.50 666 ASP A CA 1
ATOM 5108 C C . ASP A 1 666 ? -1.335 16.323 -27.106 1.00 93.50 666 ASP A C 1
ATOM 5110 O O . ASP A 1 666 ? -0.618 16.318 -26.103 1.00 93.50 666 ASP A O 1
ATOM 5114 N N . GLU A 1 667 ? -1.392 15.285 -27.941 1.00 94.69 667 GLU A N 1
ATOM 5115 C CA . GLU A 1 667 ? -0.555 14.090 -27.793 1.00 94.69 667 GLU A CA 1
ATOM 5116 C C . GLU A 1 667 ? 0.903 14.376 -28.167 1.00 94.69 667 GLU A C 1
ATOM 5118 O O . GLU A 1 667 ? 1.196 15.202 -29.041 1.00 94.69 667 GLU A O 1
ATOM 5123 N N . TYR A 1 668 ? 1.829 13.652 -27.540 1.00 96.38 668 TYR A N 1
ATOM 5124 C CA . TYR A 1 668 ? 3.257 13.895 -27.714 1.00 96.38 668 TYR A CA 1
ATOM 5125 C C . TYR A 1 668 ? 3.737 13.875 -29.177 1.00 96.38 668 TYR A C 1
ATOM 5127 O O . TYR A 1 668 ? 4.510 14.764 -29.532 1.00 96.38 668 TYR A O 1
ATOM 5135 N N . PRO A 1 669 ? 3.303 12.954 -30.067 1.00 95.12 669 PRO A N 1
ATOM 5136 C CA . PRO A 1 669 ? 3.760 12.955 -31.458 1.00 95.12 669 PRO A CA 1
ATOM 5137 C C . PRO A 1 669 ? 3.473 14.266 -32.204 1.00 95.12 669 PRO A C 1
ATOM 5139 O O . PRO A 1 669 ? 4.319 14.731 -32.971 1.00 95.12 669 PRO A O 1
ATOM 5142 N N . ASP A 1 670 ? 2.321 14.891 -31.950 1.00 95.25 670 ASP A N 1
ATOM 5143 C CA . ASP A 1 670 ? 1.945 16.159 -32.580 1.00 95.25 670 ASP A CA 1
ATOM 5144 C C . ASP A 1 670 ? 2.755 17.327 -32.006 1.00 95.25 670 ASP A C 1
ATOM 5146 O O . ASP A 1 670 ? 3.183 18.220 -32.745 1.00 95.25 670 ASP A O 1
ATOM 5150 N N . LEU A 1 671 ? 3.011 17.309 -30.696 1.00 94.50 671 LEU A N 1
ATOM 5151 C CA . LEU A 1 671 ? 3.860 18.294 -30.024 1.00 94.50 671 LEU A CA 1
ATOM 5152 C C . LEU A 1 671 ? 5.317 18.185 -30.480 1.00 94.50 671 LEU A C 1
ATOM 5154 O O . LEU A 1 671 ? 5.955 19.196 -30.770 1.00 94.50 671 LEU A O 1
ATOM 5158 N N . PHE A 1 672 ? 5.840 16.965 -30.596 1.00 94.94 672 PHE A N 1
ATOM 5159 C CA . PHE A 1 672 ? 7.203 16.715 -31.049 1.00 94.94 672 PHE A CA 1
ATOM 5160 C C . PHE A 1 672 ? 7.389 17.104 -32.519 1.00 94.94 672 PHE A C 1
ATOM 5162 O O . PHE A 1 672 ? 8.410 17.694 -32.867 1.00 94.94 672 PHE A O 1
ATOM 5169 N N . ALA A 1 673 ? 6.397 16.862 -33.383 1.00 93.38 673 ALA A N 1
ATOM 5170 C CA . ALA A 1 673 ? 6.426 17.315 -34.776 1.00 93.38 673 ALA A CA 1
ATOM 5171 C C . ALA A 1 673 ? 6.450 18.851 -34.899 1.00 93.38 673 ALA A C 1
ATOM 5173 O O . ALA A 1 673 ? 7.085 19.394 -35.804 1.00 93.38 673 ALA A O 1
ATOM 5174 N N . GLN A 1 674 ? 5.779 19.564 -33.988 1.00 91.44 674 GLN A N 1
ATOM 5175 C CA . GLN A 1 674 ? 5.852 21.026 -33.908 1.00 91.44 674 GLN A CA 1
ATOM 5176 C C . GLN A 1 674 ? 7.212 21.492 -33.383 1.00 91.44 674 GLN A C 1
ATOM 5178 O O . GLN A 1 674 ? 7.805 22.409 -33.951 1.00 91.44 674 GLN A O 1
ATOM 5183 N N . PHE A 1 675 ? 7.719 20.840 -32.334 1.00 89.81 675 PHE A N 1
ATOM 5184 C CA . PHE A 1 675 ? 9.008 21.150 -31.726 1.00 89.81 675 PHE A CA 1
ATOM 5185 C C . PHE A 1 675 ? 10.171 20.971 -32.715 1.00 89.81 675 PHE A C 1
ATOM 5187 O O . PHE A 1 675 ? 10.952 21.903 -32.900 1.00 89.81 675 PHE A O 1
ATOM 5194 N N . SER A 1 676 ? 10.230 19.822 -33.395 1.00 88.69 676 SER A N 1
ATOM 5195 C CA . SER A 1 676 ? 11.271 19.452 -34.370 1.00 88.69 676 SER A CA 1
ATOM 5196 C C . SER A 1 676 ? 11.096 20.097 -35.754 1.00 88.69 676 SER A C 1
ATOM 5198 O O . SER A 1 676 ? 11.879 19.848 -36.668 1.00 88.69 676 SER A O 1
ATOM 5200 N N . SER A 1 677 ? 10.079 20.945 -35.940 1.00 88.69 677 SER A N 1
ATOM 5201 C CA . SER A 1 677 ? 9.847 21.634 -37.208 1.00 88.69 677 SER A CA 1
ATOM 5202 C C . SER A 1 677 ? 10.931 22.675 -37.491 1.00 88.69 677 SER A C 1
ATOM 5204 O O . SER A 1 677 ? 11.282 23.474 -36.627 1.00 88.69 677 SER A O 1
ATOM 5206 N N . ASN A 1 678 ? 11.340 22.797 -38.756 1.00 87.00 678 ASN A N 1
ATOM 5207 C CA . ASN A 1 678 ? 12.173 23.913 -39.218 1.00 87.00 678 ASN A CA 1
ATOM 5208 C C . ASN A 1 678 ? 11.492 25.298 -39.121 1.00 87.00 678 ASN A C 1
ATOM 5210 O O . ASN A 1 678 ? 12.129 26.329 -39.343 1.00 87.00 678 ASN A O 1
ATOM 5214 N N . LEU A 1 679 ? 10.194 25.342 -38.794 1.00 87.62 679 LEU A N 1
ATOM 5215 C CA . LEU A 1 679 ? 9.469 26.567 -38.444 1.00 87.62 679 LEU A CA 1
ATOM 5216 C C . LEU A 1 679 ? 9.681 26.988 -36.979 1.00 87.62 679 LEU A C 1
ATOM 5218 O O . LEU A 1 679 ? 9.292 28.098 -36.614 1.00 87.62 679 LEU A O 1
ATOM 5222 N N . ASN A 1 680 ? 10.327 26.143 -36.169 1.00 83.81 680 ASN A N 1
ATOM 5223 C CA . ASN A 1 680 ? 10.736 26.401 -34.790 1.00 83.81 680 ASN A CA 1
ATOM 5224 C C . ASN A 1 680 ? 12.279 26.401 -34.641 1.00 83.81 680 ASN A C 1
ATOM 5226 O O . ASN A 1 680 ? 12.827 25.660 -33.826 1.00 83.81 680 ASN A O 1
ATOM 5230 N N . PRO A 1 681 ? 13.021 27.243 -35.390 1.00 78.38 681 PRO A N 1
ATOM 5231 C CA . PRO A 1 681 ? 14.490 27.207 -35.412 1.00 78.38 681 PRO A CA 1
ATOM 5232 C C . PRO A 1 681 ? 15.141 27.621 -34.083 1.00 78.38 681 PRO A C 1
ATOM 5234 O O . PRO A 1 681 ? 16.337 27.434 -33.894 1.00 78.38 681 PRO A O 1
ATOM 5237 N N . LEU A 1 682 ? 14.368 28.217 -33.167 1.00 77.88 682 LEU A N 1
ATOM 5238 C CA . LEU A 1 682 ? 14.825 28.586 -31.826 1.00 77.88 682 LEU A CA 1
ATOM 5239 C C . LEU A 1 682 ? 14.674 27.445 -30.810 1.00 77.88 682 LEU A C 1
ATOM 5241 O O . LEU A 1 682 ? 15.024 27.641 -29.650 1.00 77.88 682 LEU A O 1
ATOM 5245 N N . GLY A 1 683 ? 14.099 26.303 -31.206 1.00 79.62 683 GLY A N 1
ATOM 5246 C CA . GLY A 1 683 ? 13.869 25.178 -30.300 1.00 79.62 683 GLY A CA 1
ATOM 5247 C C . GLY A 1 683 ? 12.945 25.532 -29.141 1.00 79.62 683 GLY A C 1
ATOM 5248 O O . GLY A 1 683 ? 13.161 25.088 -28.016 1.00 79.62 683 GLY A O 1
ATOM 5249 N N . THR A 1 684 ? 11.926 26.366 -29.385 1.00 83.94 684 THR A N 1
ATOM 5250 C CA . THR A 1 684 ? 10.975 26.732 -28.329 1.00 83.94 684 THR A CA 1
ATOM 5251 C C . THR A 1 684 ? 10.225 25.482 -27.891 1.00 83.94 684 THR A C 1
ATOM 5253 O O . THR A 1 684 ? 9.583 24.823 -28.710 1.00 83.94 684 THR A O 1
ATOM 5256 N N . LEU A 1 685 ? 10.332 25.154 -26.606 1.00 86.00 685 LEU A N 1
ATOM 5257 C CA . LEU A 1 685 ? 9.695 23.980 -26.032 1.00 86.00 685 LEU A CA 1
ATOM 5258 C C . LEU A 1 685 ? 8.171 24.161 -25.943 1.00 86.00 685 LEU A C 1
ATOM 5260 O O . LEU A 1 685 ? 7.706 25.258 -25.607 1.00 86.00 685 LEU A O 1
ATOM 5264 N N . PRO A 1 686 ? 7.376 23.105 -26.195 1.00 87.69 686 PRO A N 1
ATOM 5265 C CA . PRO A 1 686 ? 5.936 23.149 -25.982 1.00 87.69 686 PRO A CA 1
ATOM 5266 C C . PRO A 1 686 ? 5.578 23.543 -24.543 1.00 87.69 686 PRO A C 1
ATOM 5268 O O . PRO A 1 686 ? 6.172 23.065 -23.577 1.00 87.69 686 PRO A O 1
ATOM 5271 N N . THR A 1 687 ? 4.586 24.422 -24.385 1.00 85.06 687 THR A N 1
ATOM 5272 C CA . THR A 1 687 ? 4.143 24.892 -23.064 1.00 85.06 687 THR A CA 1
ATOM 5273 C C . THR A 1 687 ? 3.073 23.955 -22.495 1.00 85.06 687 THR A C 1
ATOM 5275 O O . THR A 1 687 ? 2.071 23.725 -23.176 1.00 85.06 687 THR A O 1
ATOM 5278 N N . PRO A 1 688 ? 3.234 23.431 -21.266 1.00 88.88 688 PRO A N 1
ATOM 5279 C CA . PRO A 1 688 ? 2.193 22.634 -20.631 1.00 88.88 688 PRO A CA 1
ATOM 5280 C C . PRO A 1 688 ? 0.963 23.487 -20.290 1.00 88.88 688 PRO A C 1
ATOM 5282 O O . PRO A 1 688 ? 1.062 24.683 -20.017 1.00 88.88 688 PRO A O 1
ATOM 5285 N N . GLY A 1 689 ? -0.214 22.864 -20.299 1.00 87.06 689 GLY A N 1
ATOM 5286 C CA . GLY A 1 689 ? -1.489 23.497 -19.960 1.00 87.06 689 GLY A CA 1
ATOM 5287 C C . GLY A 1 689 ? -1.837 23.450 -18.469 1.00 87.06 689 GLY A C 1
ATOM 5288 O O . GLY A 1 689 ? -2.630 24.274 -18.015 1.00 87.06 689 GLY A O 1
ATOM 5289 N N . ALA A 1 690 ? -1.278 22.502 -17.707 1.00 88.81 690 ALA A N 1
ATOM 5290 C CA . ALA A 1 690 ? -1.508 22.364 -16.267 1.00 88.81 690 ALA A CA 1
ATOM 5291 C C . ALA A 1 690 ? -0.373 21.602 -15.557 1.00 88.81 690 ALA A C 1
ATOM 5293 O O . ALA A 1 690 ? 0.427 20.924 -16.199 1.00 88.81 690 ALA A O 1
ATOM 5294 N N . ILE A 1 691 ? -0.348 21.695 -14.223 1.00 89.69 691 ILE A N 1
ATOM 5295 C CA . ILE A 1 691 ? 0.372 20.768 -13.338 1.00 89.69 691 ILE A CA 1
ATOM 5296 C C . ILE A 1 691 ? -0.665 19.865 -12.681 1.00 89.69 691 ILE A C 1
ATOM 5298 O O . ILE A 1 691 ? -1.686 20.363 -12.197 1.00 89.69 691 ILE A O 1
ATOM 5302 N N . LEU A 1 692 ? -0.397 18.564 -12.624 1.00 91.69 692 LEU A N 1
ATOM 5303 C CA . LEU A 1 692 ? -1.230 17.610 -11.900 1.00 91.69 692 LEU A CA 1
ATOM 5304 C C . LEU A 1 692 ? -0.478 17.060 -10.688 1.00 91.69 692 LEU A C 1
ATOM 5306 O O . LEU A 1 692 ? 0.730 16.822 -10.729 1.00 91.69 692 LEU A O 1
ATOM 5310 N N . ALA A 1 693 ? -1.233 16.838 -9.614 1.00 91.81 693 ALA A N 1
ATOM 5311 C CA . ALA A 1 693 ? -0.791 16.098 -8.444 1.00 91.81 693 ALA A CA 1
ATOM 5312 C C . ALA A 1 693 ? -1.634 14.823 -8.356 1.00 91.81 693 ALA A C 1
ATOM 5314 O O . ALA A 1 693 ? -2.863 14.891 -8.334 1.00 91.81 693 ALA A O 1
ATOM 5315 N N . ASN A 1 694 ? -0.982 13.660 -8.344 1.00 91.62 694 ASN A N 1
ATOM 5316 C CA . ASN A 1 694 ? -1.638 12.352 -8.420 1.00 91.62 694 ASN A CA 1
ATOM 5317 C C . ASN A 1 694 ? -2.546 12.174 -9.645 1.00 91.62 694 ASN A C 1
ATOM 5319 O O . ASN A 1 694 ? -3.533 11.447 -9.572 1.00 91.62 694 ASN A O 1
ATOM 5323 N N . GLU A 1 695 ? -2.183 12.798 -10.773 1.00 89.38 695 GLU A N 1
ATOM 5324 C CA . GLU A 1 695 ? -2.909 12.689 -12.052 1.00 89.38 695 GLU A CA 1
ATOM 5325 C C . GLU A 1 695 ? -4.362 13.180 -11.961 1.00 89.38 695 GLU A C 1
ATOM 5327 O O . GLU A 1 695 ? -5.239 12.755 -12.708 1.00 89.38 695 GLU A O 1
ATOM 5332 N N . GLN A 1 696 ? -4.622 14.083 -11.013 1.00 80.38 696 GLN A N 1
ATOM 5333 C CA . GLN A 1 696 ? -5.924 14.680 -10.752 1.00 80.38 696 GLN A CA 1
ATOM 5334 C C . GLN A 1 696 ? -5.768 16.180 -10.485 1.00 80.38 696 GLN A C 1
ATOM 5336 O O . GLN A 1 696 ? -4.683 16.671 -10.167 1.00 80.38 696 GLN A O 1
ATOM 5341 N N . SER A 1 697 ? -6.876 16.917 -10.584 1.00 64.00 697 SER A N 1
ATOM 5342 C CA . SER A 1 697 ? -6.913 18.341 -10.237 1.00 64.00 697 SER A CA 1
ATOM 5343 C C . SER A 1 697 ? -7.201 18.605 -8.750 1.00 64.00 697 SER A C 1
ATOM 5345 O O . SER A 1 697 ? -6.906 19.697 -8.285 1.00 64.00 697 SER A O 1
ATOM 5347 N N . ASN A 1 698 ? -7.770 17.634 -8.011 1.00 67.38 698 ASN A N 1
ATOM 5348 C CA . ASN A 1 698 ? -8.260 17.792 -6.627 1.00 67.38 698 ASN A CA 1
ATOM 5349 C C . ASN A 1 698 ? -7.881 16.590 -5.726 1.00 67.38 698 ASN A C 1
ATOM 5351 O O . ASN A 1 698 ? -8.753 15.946 -5.142 1.00 67.38 698 ASN A O 1
ATOM 5355 N N . SER A 1 699 ? -6.593 16.257 -5.626 1.00 82.06 699 SER A N 1
ATOM 5356 C CA . SER A 1 699 ? -6.123 15.159 -4.762 1.00 82.06 699 SER A CA 1
ATOM 5357 C C . SER A 1 699 ? -6.078 15.572 -3.284 1.00 82.06 699 SER A C 1
ATOM 5359 O O . SER A 1 699 ? -5.804 16.731 -2.961 1.00 82.06 699 SER A O 1
ATOM 5361 N N . SER A 1 700 ? -6.252 14.609 -2.374 1.00 85.62 700 SER A N 1
ATOM 5362 C CA . SER A 1 700 ? -6.038 14.802 -0.934 1.00 85.62 700 SER A CA 1
ATOM 5363 C C . SER A 1 700 ? -5.266 13.651 -0.287 1.00 85.62 700 SER A C 1
ATOM 5365 O O . SER A 1 700 ? -5.430 12.505 -0.696 1.00 85.62 700 SER A O 1
ATOM 5367 N N . LEU A 1 701 ? -4.480 13.946 0.751 1.00 88.56 701 LEU A N 1
ATOM 5368 C CA . LEU A 1 701 ? -3.800 12.970 1.604 1.00 88.56 701 LEU A CA 1
ATOM 5369 C C . LEU A 1 701 ? -4.412 13.011 3.015 1.00 88.56 701 LEU A C 1
ATOM 5371 O O . LEU A 1 701 ? -4.383 14.077 3.634 1.00 88.56 701 LEU A O 1
ATOM 5375 N N . PRO A 1 702 ? -4.984 11.906 3.525 1.00 86.44 702 PRO A N 1
ATOM 5376 C CA . PRO A 1 702 ? -5.586 11.874 4.854 1.00 86.44 702 PRO A CA 1
ATOM 5377 C C . PRO A 1 702 ? -4.509 11.775 5.940 1.00 86.44 702 PRO A C 1
ATOM 5379 O O . PRO A 1 702 ? -3.706 10.845 5.932 1.00 86.44 702 PRO A O 1
ATOM 5382 N N . PHE A 1 703 ? -4.487 12.726 6.868 1.00 86.00 703 PHE A N 1
ATOM 5383 C CA . PHE A 1 703 ? -3.555 12.771 7.992 1.00 86.00 703 PHE A CA 1
ATOM 5384 C C . PHE A 1 703 ? -4.315 12.577 9.304 1.00 86.00 703 PHE A C 1
ATOM 5386 O O . PHE A 1 703 ? -5.319 13.240 9.562 1.00 86.00 703 PHE A O 1
ATOM 5393 N N . ILE A 1 704 ? -3.804 11.689 10.151 1.00 84.81 704 ILE A N 1
ATOM 5394 C CA . ILE A 1 704 ? -4.245 11.510 11.531 1.00 84.81 704 ILE A CA 1
ATOM 5395 C C . ILE A 1 704 ? -3.349 12.368 12.418 1.00 84.81 704 ILE A C 1
ATOM 5397 O O . ILE A 1 704 ? -2.123 12.298 12.343 1.00 84.81 704 ILE A O 1
ATOM 5401 N N . THR A 1 705 ? -3.972 13.189 13.260 1.00 85.00 705 THR A N 1
ATOM 5402 C CA . THR A 1 705 ? -3.286 14.060 14.217 1.00 85.00 705 THR A CA 1
ATOM 5403 C C . THR A 1 705 ? -2.231 13.305 15.035 1.00 85.00 705 THR A C 1
ATOM 5405 O O . THR A 1 705 ? -2.513 12.241 15.580 1.00 85.00 705 THR A O 1
ATOM 5408 N N . GLY A 1 706 ? -1.023 13.871 15.135 1.00 84.12 706 GLY A N 1
ATOM 5409 C CA . GLY A 1 706 ? 0.092 13.307 15.900 1.00 84.12 706 GLY A CA 1
ATOM 5410 C C . GLY A 1 706 ? 0.884 12.201 15.193 1.00 84.12 706 GLY A C 1
ATOM 5411 O O . GLY A 1 706 ? 1.944 11.820 15.689 1.00 84.12 706 GLY A O 1
ATOM 5412 N N . GLU A 1 707 ? 0.428 11.698 14.041 1.00 89.69 707 GLU A N 1
ATOM 5413 C CA . GLU A 1 707 ? 1.174 10.714 13.251 1.00 89.69 707 GLU A CA 1
ATOM 5414 C C . GLU A 1 707 ? 2.221 11.363 12.335 1.00 89.69 707 GLU A C 1
ATOM 5416 O O . GLU A 1 707 ? 2.077 12.503 11.888 1.00 89.69 707 GLU A O 1
ATOM 5421 N N . THR A 1 708 ? 3.275 10.612 12.010 1.00 92.50 708 THR A N 1
ATOM 5422 C CA . THR A 1 708 ? 4.290 11.020 11.030 1.00 92.50 708 THR A CA 1
ATOM 5423 C C . THR A 1 708 ? 4.157 10.192 9.759 1.00 92.50 708 THR A C 1
ATOM 5425 O O . THR A 1 708 ? 4.197 8.963 9.805 1.00 92.50 708 THR A O 1
ATOM 5428 N N . TYR A 1 709 ? 4.059 10.865 8.614 1.00 91.75 709 TYR A N 1
ATOM 5429 C CA . TYR A 1 709 ? 3.907 10.245 7.299 1.00 91.75 709 TYR A CA 1
ATOM 5430 C C . TYR A 1 709 ? 5.167 10.400 6.454 1.00 91.75 709 TYR A C 1
ATOM 5432 O O . TYR A 1 709 ? 5.751 11.481 6.408 1.00 91.75 709 TYR A O 1
ATOM 5440 N N . MET A 1 710 ? 5.547 9.343 5.736 1.00 94.06 710 MET A N 1
ATOM 5441 C CA . MET A 1 710 ? 6.535 9.417 4.660 1.00 94.06 710 MET A CA 1
ATOM 5442 C C . MET A 1 710 ? 5.831 9.797 3.355 1.00 94.06 710 MET A C 1
ATOM 5444 O O . MET A 1 710 ? 5.096 9.001 2.778 1.00 94.06 710 MET A O 1
ATOM 5448 N N . VAL A 1 711 ? 6.048 11.013 2.871 1.00 96.94 711 VAL A N 1
ATOM 5449 C CA . VAL A 1 711 ? 5.504 11.504 1.603 1.00 96.94 711 VAL A CA 1
ATOM 5450 C C . VAL A 1 711 ? 6.577 11.380 0.521 1.00 96.94 711 VAL A C 1
ATOM 5452 O O . VAL A 1 711 ? 7.616 12.037 0.570 1.00 96.94 711 VAL A O 1
ATOM 5455 N N . ARG A 1 712 ? 6.323 10.521 -0.467 1.00 97.31 712 ARG A N 1
ATOM 5456 C CA . ARG A 1 712 ? 7.210 10.226 -1.597 1.00 97.31 712 ARG A CA 1
ATOM 5457 C C . ARG A 1 712 ? 6.836 11.107 -2.784 1.00 97.31 712 ARG A C 1
ATOM 5459 O O . ARG A 1 712 ? 5.873 10.823 -3.499 1.00 97.31 712 ARG A O 1
ATOM 5466 N N . LEU A 1 713 ? 7.583 12.186 -2.974 1.00 98.12 713 LEU A N 1
ATOM 5467 C CA . LEU A 1 713 ? 7.435 13.114 -4.090 1.00 98.12 713 LEU A CA 1
ATOM 5468 C C . LEU A 1 713 ? 8.157 12.535 -5.309 1.00 98.12 713 LEU A C 1
ATOM 5470 O O . LEU A 1 713 ? 9.365 12.307 -5.249 1.00 98.12 713 LEU A O 1
ATOM 5474 N N . ILE A 1 714 ? 7.434 12.299 -6.403 1.00 98.31 714 ILE A N 1
ATOM 5475 C CA . ILE A 1 714 ? 7.991 11.733 -7.639 1.00 98.31 714 ILE A CA 1
ATOM 5476 C C . ILE A 1 714 ? 7.688 12.683 -8.789 1.00 98.31 714 ILE A C 1
ATOM 5478 O O . ILE A 1 714 ? 6.531 12.824 -9.190 1.00 98.31 714 ILE A O 1
ATOM 5482 N N . SER A 1 715 ? 8.725 13.322 -9.325 1.00 97.12 715 SER A N 1
ATOM 5483 C CA . SER A 1 715 ? 8.601 14.176 -10.501 1.00 97.12 715 SER A CA 1
ATOM 5484 C C . SER A 1 715 ? 8.648 13.333 -11.768 1.00 97.12 715 SER A C 1
ATOM 5486 O O . SER A 1 715 ? 9.714 12.990 -12.270 1.00 97.12 715 SER A O 1
ATOM 5488 N N . MET A 1 716 ? 7.467 13.011 -12.289 1.00 97.12 716 MET A N 1
ATOM 5489 C CA . MET A 1 716 ? 7.279 12.350 -13.584 1.00 97.12 716 MET A CA 1
ATOM 5490 C C . MET A 1 716 ? 6.913 13.376 -14.670 1.00 97.12 716 MET A C 1
ATOM 5492 O O . MET A 1 716 ? 6.188 13.079 -15.622 1.00 97.12 716 MET A O 1
ATOM 5496 N N . ALA A 1 717 ? 7.336 14.625 -14.466 1.00 93.88 717 ALA A N 1
ATOM 5497 C CA . ALA A 1 717 ? 7.174 15.708 -15.417 1.00 93.88 717 ALA A CA 1
ATOM 5498 C C . ALA A 1 717 ? 8.107 15.510 -16.615 1.00 93.88 717 ALA A C 1
ATOM 5500 O O . ALA A 1 717 ? 9.202 14.969 -16.484 1.00 93.88 717 ALA A O 1
ATOM 5501 N N . SER A 1 718 ? 7.671 15.987 -17.772 1.00 91.50 718 SER A N 1
ATOM 5502 C CA . SER A 1 718 ? 8.418 15.915 -19.025 1.00 91.50 718 SER A CA 1
ATOM 5503 C C . SER A 1 718 ? 9.418 17.053 -19.194 1.00 91.50 718 SER A C 1
ATOM 5505 O O . SER A 1 718 ? 10.378 16.909 -19.947 1.00 91.50 718 SER A O 1
ATOM 5507 N N . GLN A 1 719 ? 9.202 18.197 -18.536 1.00 87.44 719 GLN A N 1
ATOM 5508 C CA . GLN A 1 719 ? 10.033 19.378 -18.749 1.00 87.44 719 GLN A CA 1
ATOM 5509 C C . GLN A 1 719 ? 10.188 20.265 -17.516 1.00 87.44 719 GLN A C 1
ATOM 5511 O O . GLN A 1 719 ? 11.294 20.742 -17.258 1.00 87.44 719 GLN A O 1
ATOM 5516 N N . ILE A 1 720 ? 9.111 20.566 -16.790 1.00 85.62 720 ILE A N 1
ATOM 5517 C CA . ILE A 1 720 ? 9.165 21.647 -15.796 1.00 85.62 720 ILE A CA 1
ATOM 5518 C C . ILE A 1 720 ? 9.623 21.154 -14.420 1.00 85.62 720 ILE A C 1
ATOM 5520 O O . ILE A 1 720 ? 9.161 20.134 -13.914 1.00 85.62 720 ILE A O 1
ATOM 5524 N N . ALA A 1 721 ? 10.488 21.934 -13.772 1.00 86.69 721 ALA A N 1
ATOM 5525 C CA . ALA A 1 721 ? 10.742 21.797 -12.344 1.00 86.69 721 ALA A CA 1
ATOM 5526 C C . ALA A 1 721 ? 9.593 22.419 -11.530 1.00 86.69 721 ALA A C 1
ATOM 5528 O O . ALA A 1 721 ? 8.929 23.368 -11.968 1.00 86.69 721 ALA A O 1
ATOM 5529 N N . MET A 1 722 ? 9.367 21.899 -10.325 1.00 89.00 722 MET A N 1
ATOM 5530 C CA . MET A 1 722 ? 8.260 22.307 -9.461 1.00 89.00 722 MET A CA 1
ATOM 5531 C C . MET A 1 722 ? 8.752 22.722 -8.080 1.00 89.00 722 MET A C 1
ATOM 5533 O O . MET A 1 722 ? 9.635 22.098 -7.497 1.00 89.00 722 MET A O 1
ATOM 5537 N N . ASN A 1 723 ? 8.140 23.776 -7.554 1.00 87.06 723 ASN A N 1
ATOM 5538 C CA . ASN A 1 723 ? 8.317 24.251 -6.191 1.00 87.06 723 ASN A CA 1
ATOM 5539 C C . ASN A 1 723 ? 7.196 23.693 -5.313 1.00 87.06 723 ASN A C 1
ATOM 5541 O O . ASN A 1 723 ? 6.032 23.765 -5.711 1.00 87.06 723 ASN A O 1
ATOM 5545 N N . ILE A 1 724 ? 7.541 23.186 -4.129 1.00 90.38 724 ILE A N 1
ATOM 5546 C CA . ILE A 1 724 ? 6.613 22.501 -3.225 1.00 90.38 724 ILE A CA 1
ATOM 5547 C C . ILE A 1 724 ? 6.734 23.072 -1.816 1.00 90.38 724 ILE A C 1
ATOM 5549 O O . ILE A 1 724 ? 7.840 23.250 -1.300 1.00 90.38 724 ILE A O 1
ATOM 5553 N N . ALA A 1 725 ? 5.591 23.332 -1.186 1.00 89.62 725 ALA A N 1
ATOM 5554 C CA . ALA A 1 725 ? 5.481 23.668 0.230 1.00 89.62 725 ALA A CA 1
ATOM 5555 C C . ALA A 1 725 ? 4.175 23.101 0.797 1.00 89.62 725 ALA A C 1
ATOM 5557 O O . ALA A 1 725 ? 3.169 23.058 0.089 1.00 89.62 725 ALA A O 1
ATOM 5558 N N . ILE A 1 726 ? 4.170 22.697 2.067 1.00 91.50 726 ILE A N 1
ATOM 5559 C CA . ILE A 1 726 ? 2.952 22.280 2.772 1.00 91.50 726 ILE A CA 1
ATOM 5560 C C . ILE A 1 726 ? 2.619 23.361 3.792 1.00 91.50 726 ILE A C 1
ATOM 5562 O O . ILE A 1 726 ? 3.393 23.623 4.711 1.00 91.50 726 ILE A O 1
ATOM 5566 N N . ASP A 1 727 ? 1.473 24.013 3.627 1.00 86.62 727 ASP A N 1
ATOM 5567 C CA . ASP A 1 727 ? 1.067 25.073 4.541 1.00 86.62 727 ASP A CA 1
ATOM 5568 C C . ASP A 1 727 ? 0.950 24.525 5.974 1.00 86.62 727 ASP A C 1
ATOM 5570 O O . ASP A 1 727 ? 0.438 23.431 6.209 1.00 86.62 727 ASP A O 1
ATOM 5574 N N . GLY A 1 728 ? 1.467 25.282 6.945 1.00 86.19 728 GLY A N 1
ATOM 5575 C CA . GLY A 1 728 ? 1.444 24.901 8.361 1.00 86.19 728 GLY A CA 1
ATOM 5576 C C . GLY A 1 728 ? 2.357 23.734 8.759 1.00 86.19 728 GLY A C 1
ATOM 5577 O O . GLY A 1 728 ? 2.330 23.360 9.927 1.00 86.19 728 GLY A O 1
ATOM 5578 N N . HIS A 1 729 ? 3.164 23.184 7.843 1.00 90.50 729 HIS A N 1
ATOM 5579 C CA . HIS A 1 729 ? 4.017 22.022 8.104 1.00 90.50 729 HIS A CA 1
ATOM 5580 C C . HIS A 1 729 ? 5.463 22.252 7.660 1.00 90.50 729 HIS A C 1
ATOM 5582 O O . HIS A 1 729 ? 5.726 22.850 6.617 1.00 90.50 729 HIS A O 1
ATOM 5588 N N . ASN A 1 730 ? 6.398 21.694 8.426 1.00 91.94 730 ASN A N 1
ATOM 5589 C CA . ASN A 1 730 ? 7.761 21.469 7.954 1.00 91.94 730 ASN A CA 1
ATOM 5590 C C . ASN A 1 730 ? 7.833 20.091 7.281 1.00 91.94 730 ASN A C 1
ATOM 5592 O O . ASN A 1 730 ? 7.050 19.189 7.586 1.00 91.94 730 ASN A O 1
ATOM 5596 N N . MET A 1 731 ? 8.783 19.938 6.368 1.00 94.62 731 MET A N 1
ATOM 5597 C CA . MET A 1 731 ? 9.119 18.678 5.714 1.00 94.62 731 MET A CA 1
ATOM 5598 C C . MET A 1 731 ? 10.541 18.294 6.115 1.00 94.62 731 MET A C 1
ATOM 5600 O O . MET A 1 731 ? 11.432 19.140 6.111 1.00 94.62 731 MET A O 1
ATOM 5604 N N . THR A 1 732 ? 10.786 17.026 6.420 1.00 94.62 732 THR A N 1
ATOM 5605 C CA . THR A 1 732 ? 12.141 16.529 6.693 1.00 94.62 732 THR A CA 1
ATOM 5606 C C . THR A 1 732 ? 12.560 15.570 5.590 1.00 94.62 732 THR A C 1
ATOM 5608 O O . THR A 1 732 ? 12.041 14.462 5.518 1.00 94.62 732 THR A O 1
ATOM 5611 N N . ILE A 1 733 ? 13.485 15.979 4.722 1.00 92.88 733 ILE A N 1
ATOM 5612 C CA . ILE A 1 733 ? 14.014 15.132 3.647 1.00 92.88 733 ILE A CA 1
ATOM 5613 C C . ILE A 1 733 ? 14.843 14.008 4.270 1.00 92.88 733 ILE A C 1
ATOM 5615 O O . ILE A 1 733 ? 15.738 14.270 5.071 1.00 92.88 733 ILE A O 1
ATOM 5619 N N . VAL A 1 734 ? 14.530 12.767 3.908 1.00 92.62 734 VAL A N 1
ATOM 5620 C CA . VAL A 1 734 ? 15.203 11.551 4.400 1.00 92.62 734 VAL A CA 1
ATOM 5621 C C . VAL A 1 734 ? 15.653 10.622 3.271 1.00 92.62 734 VAL A C 1
ATOM 5623 O O . VAL A 1 734 ? 16.410 9.687 3.513 1.00 92.62 734 VAL A O 1
ATOM 5626 N N . GLU A 1 735 ? 15.212 10.872 2.038 1.00 92.31 735 GLU A N 1
ATOM 5627 C CA . GLU A 1 735 ? 15.544 10.067 0.861 1.00 92.31 735 GLU A CA 1
ATOM 5628 C C . GLU A 1 735 ? 15.662 10.976 -0.374 1.00 92.31 735 GLU A C 1
ATOM 5630 O O . GLU A 1 735 ? 14.797 11.831 -0.588 1.00 92.31 735 GLU A O 1
ATOM 5635 N N . VAL A 1 736 ? 16.704 10.785 -1.189 1.00 92.12 736 VAL A N 1
ATOM 5636 C CA . VAL A 1 736 ? 16.909 11.461 -2.482 1.00 92.12 736 VAL A CA 1
ATOM 5637 C C . VAL A 1 736 ? 17.188 10.417 -3.561 1.00 92.12 736 VAL A C 1
ATOM 5639 O O . VAL A 1 736 ? 18.120 9.634 -3.434 1.00 92.12 736 VAL A O 1
ATOM 5642 N N . ASP A 1 737 ? 16.356 10.358 -4.602 1.00 93.69 737 ASP A N 1
ATOM 5643 C CA . ASP A 1 737 ? 16.491 9.428 -5.737 1.00 93.69 737 ASP A CA 1
ATOM 5644 C C . ASP A 1 737 ? 16.715 7.949 -5.327 1.00 93.69 737 ASP A C 1
ATOM 5646 O O . ASP A 1 737 ? 17.442 7.203 -5.975 1.00 93.69 737 ASP A O 1
ATOM 5650 N N . GLY A 1 738 ? 16.075 7.508 -4.237 1.00 90.81 738 GLY A N 1
ATOM 5651 C CA . GLY A 1 738 ? 16.215 6.149 -3.696 1.00 90.81 738 GLY A CA 1
ATOM 5652 C C . GLY A 1 738 ? 17.405 5.946 -2.749 1.00 90.81 738 GLY A C 1
ATOM 5653 O O . GLY A 1 738 ? 17.617 4.839 -2.263 1.00 90.81 738 GLY A O 1
ATOM 5654 N N . VAL A 1 739 ? 18.164 6.997 -2.435 1.00 89.44 739 VAL A N 1
ATOM 5655 C CA . VAL A 1 739 ? 19.275 6.964 -1.476 1.00 89.44 739 VAL A CA 1
ATOM 5656 C C . VAL A 1 739 ? 18.863 7.637 -0.171 1.00 89.44 739 VAL A C 1
ATOM 5658 O O . VAL A 1 739 ? 18.492 8.811 -0.145 1.00 89.44 739 VAL A O 1
ATOM 5661 N N . SER A 1 740 ? 18.947 6.900 0.937 1.00 88.88 740 SER A N 1
ATOM 5662 C CA . SER A 1 740 ? 18.685 7.442 2.272 1.00 88.88 740 SER A CA 1
ATOM 5663 C C . SER A 1 740 ? 19.771 8.432 2.698 1.00 88.88 740 SER A C 1
ATOM 5665 O O . SER A 1 740 ? 20.969 8.153 2.596 1.00 88.88 740 SER A O 1
ATOM 5667 N N . ILE A 1 741 ? 19.349 9.564 3.251 1.00 87.06 741 ILE A N 1
ATOM 5668 C CA . ILE A 1 741 ? 20.233 10.634 3.728 1.00 87.06 741 ILE A CA 1
ATOM 5669 C C . ILE A 1 741 ? 19.995 10.932 5.208 1.00 87.06 741 ILE A C 1
ATOM 5671 O O . ILE A 1 741 ? 19.000 10.499 5.796 1.00 87.06 741 ILE A O 1
ATOM 5675 N N . GLN A 1 742 ? 20.902 11.693 5.817 1.00 86.31 742 GLN A N 1
ATOM 5676 C CA . GLN A 1 742 ? 20.649 12.288 7.123 1.00 86.31 742 GLN A CA 1
ATOM 5677 C C . GLN A 1 742 ? 19.422 13.215 7.050 1.00 86.31 742 GLN A C 1
ATOM 5679 O O . GLN A 1 742 ? 19.313 13.989 6.094 1.00 86.31 742 GLN A O 1
ATOM 5684 N N . PRO A 1 743 ? 18.509 13.167 8.041 1.00 90.56 743 PRO A N 1
ATOM 5685 C CA . PRO A 1 743 ? 17.310 13.997 8.045 1.00 90.56 743 PRO A CA 1
ATOM 5686 C C . PRO A 1 743 ? 17.624 15.493 7.900 1.00 90.56 743 PRO A C 1
ATOM 5688 O O . PRO A 1 743 ? 18.338 16.065 8.726 1.00 90.56 743 PRO A O 1
ATOM 5691 N N . TYR A 1 744 ? 17.047 16.135 6.883 1.00 88.56 744 TYR A N 1
ATOM 5692 C CA . TYR A 1 744 ? 17.243 17.557 6.594 1.00 88.56 744 TYR A CA 1
ATOM 5693 C C . TYR A 1 744 ? 15.908 18.308 6.553 1.00 88.56 744 TYR A C 1
ATOM 5695 O O . TYR A 1 744 ? 15.062 18.063 5.695 1.00 88.56 744 TYR A O 1
ATOM 5703 N N . GLU A 1 745 ? 15.693 19.213 7.507 1.00 90.88 745 GLU A N 1
ATOM 5704 C CA . GLU A 1 745 ? 14.425 19.933 7.662 1.00 90.88 745 GLU A CA 1
ATOM 5705 C C . GLU A 1 745 ? 14.330 21.164 6.747 1.00 90.88 745 GLU A C 1
ATOM 5707 O O . GLU A 1 745 ? 15.237 21.995 6.692 1.00 90.88 745 GLU A O 1
ATOM 5712 N N . VAL A 1 746 ? 13.197 21.301 6.055 1.00 88.38 746 VAL A N 1
ATOM 5713 C CA . VAL A 1 746 ? 12.888 22.378 5.109 1.00 88.38 746 VAL A CA 1
ATOM 5714 C C . VAL A 1 746 ? 11.420 22.792 5.227 1.00 88.38 746 VAL A C 1
ATOM 5716 O O . VAL A 1 746 ? 10.557 21.991 5.575 1.00 88.38 746 VAL A O 1
ATOM 5719 N N . THR A 1 747 ? 11.091 24.038 4.883 1.00 86.31 747 THR A N 1
ATOM 5720 C CA . THR A 1 747 ? 9.682 24.477 4.753 1.00 86.31 747 THR A CA 1
ATOM 5721 C C . THR A 1 747 ? 9.195 24.454 3.304 1.00 86.31 747 THR A C 1
ATOM 5723 O O . THR A 1 747 ? 8.003 24.568 3.032 1.00 86.31 747 THR A O 1
ATOM 5726 N N . SER A 1 748 ? 10.125 24.351 2.359 1.00 85.50 748 SER A N 1
ATOM 5727 C CA . SER A 1 748 ? 9.870 24.339 0.924 1.00 85.50 748 SER A CA 1
ATOM 5728 C C . SER A 1 748 ? 11.065 23.757 0.177 1.00 85.50 748 SER A C 1
ATOM 5730 O O . SER A 1 748 ? 12.220 23.895 0.595 1.00 85.50 748 SER A O 1
ATOM 5732 N N . LEU A 1 749 ? 10.792 23.132 -0.960 1.00 89.44 749 LEU A N 1
ATOM 5733 C CA . LEU A 1 749 ? 11.803 22.490 -1.791 1.00 89.44 749 LEU A CA 1
ATOM 5734 C C . LEU A 1 749 ? 11.471 22.644 -3.275 1.00 89.44 749 LEU A C 1
ATOM 5736 O O . LEU A 1 749 ? 10.328 22.932 -3.635 1.00 89.44 749 LEU A O 1
ATOM 5740 N N . ALA A 1 750 ? 12.475 22.462 -4.127 1.00 87.50 750 ALA A N 1
ATOM 5741 C CA . ALA A 1 750 ? 12.292 22.303 -5.562 1.00 87.50 750 ALA A CA 1
ATOM 5742 C C . ALA A 1 750 ? 12.629 20.870 -5.986 1.00 87.50 750 ALA A C 1
ATOM 5744 O O . ALA A 1 750 ? 13.567 20.275 -5.458 1.00 87.50 750 ALA A O 1
ATOM 5745 N N . ILE A 1 751 ? 11.882 20.350 -6.958 1.00 91.69 751 ILE A N 1
ATOM 5746 C CA . ILE A 1 751 ? 12.103 19.035 -7.562 1.00 91.69 751 ILE A CA 1
ATOM 5747 C C . ILE A 1 751 ? 12.110 19.179 -9.088 1.00 91.69 751 ILE A C 1
ATOM 5749 O O . ILE A 1 751 ? 11.196 19.770 -9.670 1.00 91.69 751 ILE A O 1
ATOM 5753 N N . ALA A 1 752 ? 13.172 18.709 -9.739 1.00 91.94 752 ALA A N 1
ATOM 5754 C CA . ALA A 1 752 ? 13.297 18.726 -11.195 1.00 91.94 752 ALA A CA 1
ATOM 5755 C C . ALA A 1 752 ? 12.645 17.479 -11.826 1.00 91.94 752 ALA A C 1
ATOM 5757 O O . ALA A 1 752 ? 12.356 16.523 -11.101 1.00 91.94 752 ALA A O 1
ATOM 5758 N N . PRO A 1 753 ? 12.383 17.455 -13.147 1.00 93.75 753 PRO A N 1
ATOM 5759 C CA . PRO A 1 753 ? 11.960 16.240 -13.845 1.00 93.75 753 PRO A CA 1
ATOM 5760 C C . PRO A 1 753 ? 12.835 15.030 -13.493 1.00 93.75 753 PRO A C 1
ATOM 5762 O O . PRO A 1 753 ? 14.047 15.165 -13.335 1.00 93.75 753 PRO A O 1
ATOM 5765 N N . SER A 1 754 ? 12.212 13.858 -13.361 1.00 95.25 754 SER A N 1
ATOM 5766 C CA . SER A 1 754 ? 12.832 12.567 -13.010 1.00 95.25 754 SER A CA 1
ATOM 5767 C C . SER A 1 754 ? 13.371 12.417 -11.578 1.00 95.25 754 SER A C 1
ATOM 5769 O O . SER A 1 754 ? 13.680 11.295 -11.170 1.00 95.25 754 SER A O 1
ATOM 5771 N N . GLN A 1 755 ? 13.441 13.487 -10.778 1.00 96.19 755 GLN A N 1
ATOM 5772 C CA . GLN A 1 755 ? 13.883 13.409 -9.380 1.00 96.19 755 GLN A CA 1
ATOM 5773 C C . GLN A 1 755 ? 12.801 12.855 -8.445 1.00 96.19 755 GLN A C 1
ATOM 5775 O O . GLN A 1 755 ? 11.594 12.998 -8.686 1.00 96.19 755 GLN A O 1
ATOM 5780 N N . ARG A 1 756 ? 13.243 12.241 -7.343 1.00 97.31 756 ARG A N 1
ATOM 5781 C CA . ARG A 1 756 ? 12.405 11.733 -6.255 1.00 97.31 756 ARG A CA 1
ATOM 5782 C C . ARG A 1 756 ? 12.931 12.206 -4.910 1.00 97.31 756 ARG A C 1
ATOM 5784 O O . ARG A 1 756 ? 14.131 12.169 -4.651 1.00 97.31 756 ARG A O 1
ATOM 5791 N N . LEU A 1 757 ? 12.017 12.612 -4.036 1.00 95.69 757 LEU A N 1
ATOM 5792 C CA . LEU A 1 757 ? 12.327 12.994 -2.662 1.00 95.69 757 LEU A CA 1
ATOM 5793 C C . LEU A 1 757 ? 11.371 12.288 -1.707 1.00 95.69 757 LEU A C 1
ATOM 5795 O O . LEU A 1 757 ? 10.153 12.356 -1.870 1.00 95.69 757 LEU A O 1
ATOM 5799 N N . GLY A 1 758 ? 11.920 11.641 -0.689 1.00 95.31 758 GLY A N 1
ATOM 5800 C CA . GLY A 1 758 ? 11.156 11.142 0.443 1.00 95.31 758 GLY A CA 1
ATOM 5801 C C . GLY A 1 758 ? 11.229 12.131 1.595 1.00 95.31 758 GLY A C 1
ATOM 5802 O O . GLY A 1 758 ? 12.324 12.422 2.086 1.00 95.31 758 GLY A O 1
ATOM 5803 N N . VAL A 1 759 ? 10.079 12.654 2.019 1.00 96.19 759 VAL A N 1
ATOM 5804 C CA . VAL A 1 759 ? 9.995 13.623 3.115 1.00 96.19 759 VAL A CA 1
ATOM 5805 C C . VAL A 1 759 ? 9.092 13.119 4.232 1.00 96.19 759 VAL A C 1
ATOM 5807 O O . VAL A 1 759 ? 7.995 12.630 3.980 1.00 96.19 759 VAL A O 1
ATOM 5810 N N . LEU A 1 760 ? 9.527 13.262 5.479 1.00 96.81 760 LEU A N 1
ATOM 5811 C CA . LEU A 1 760 ? 8.671 13.053 6.638 1.00 96.81 760 LEU A CA 1
ATOM 5812 C C . LEU A 1 760 ? 7.851 14.313 6.906 1.00 96.81 760 LEU A C 1
ATOM 5814 O O . LEU A 1 760 ? 8.387 15.425 6.902 1.00 96.81 760 LEU A O 1
ATOM 5818 N N . VAL A 1 761 ? 6.561 14.125 7.165 1.00 96.19 761 VAL A N 1
ATOM 5819 C CA . VAL A 1 761 ? 5.629 15.189 7.542 1.00 96.19 761 VAL A CA 1
ATOM 5820 C C . VAL A 1 761 ? 4.851 14.724 8.765 1.00 96.19 761 VAL A C 1
ATOM 5822 O O . VAL A 1 761 ? 4.125 13.732 8.708 1.00 96.19 761 VAL A O 1
ATOM 5825 N N . THR A 1 762 ? 5.015 15.427 9.882 1.00 94.56 762 THR A N 1
ATOM 5826 C CA . THR A 1 762 ? 4.291 15.127 11.123 1.00 94.56 762 THR A CA 1
ATOM 5827 C C . THR A 1 762 ? 3.013 15.942 11.184 1.00 94.56 762 THR A C 1
ATOM 5829 O O . THR A 1 762 ? 3.058 17.170 11.100 1.00 94.56 762 THR A O 1
ATOM 5832 N N . ALA A 1 763 ? 1.884 15.261 11.347 1.00 89.69 763 ALA A N 1
ATOM 5833 C CA . ALA A 1 763 ? 0.587 15.889 11.479 1.00 89.69 763 ALA A CA 1
ATOM 5834 C C . ALA A 1 763 ? 0.521 16.703 12.781 1.00 89.69 763 ALA A C 1
ATOM 5836 O O . ALA A 1 763 ? 0.705 16.162 13.872 1.00 89.69 763 ALA A O 1
ATOM 5837 N N . VAL A 1 764 ? 0.227 18.001 12.660 1.00 84.69 764 VAL A N 1
ATOM 5838 C CA . VAL A 1 764 ? 0.023 18.928 13.784 1.00 84.69 764 VAL A CA 1
ATOM 5839 C C . VAL A 1 764 ? -0.907 18.332 14.848 1.00 84.69 764 VAL A C 1
ATOM 5841 O O . VAL A 1 764 ? -2.047 17.988 14.546 1.00 84.69 764 VAL A O 1
ATOM 5844 N N . ASP A 1 765 ? -0.411 18.258 16.084 1.00 69.94 765 ASP A N 1
ATOM 5845 C CA . ASP A 1 765 ? -1.130 17.863 17.300 1.00 69.94 765 ASP A CA 1
ATOM 5846 C C . ASP A 1 765 ? -1.372 19.099 18.167 1.00 69.94 765 ASP A C 1
ATOM 5848 O O . ASP A 1 765 ? -0.546 19.470 19.001 1.00 69.94 765 ASP A O 1
ATOM 5852 N N . ASP A 1 766 ? -2.468 19.815 17.899 1.00 58.03 766 ASP A N 1
ATOM 5853 C CA . ASP A 1 766 ? -2.853 20.980 18.694 1.00 58.03 766 ASP A CA 1
ATOM 5854 C C . ASP A 1 766 ? -4.265 20.812 19.259 1.00 58.03 766 ASP A C 1
ATOM 5856 O O . ASP A 1 766 ? -5.275 21.038 18.594 1.00 58.03 766 ASP A O 1
ATOM 5860 N N . THR A 1 767 ? -4.331 20.445 20.537 1.00 52.84 767 THR A N 1
ATOM 5861 C CA . THR A 1 767 ? -5.574 20.309 21.306 1.00 52.84 767 THR A CA 1
ATOM 5862 C C . THR A 1 767 ? -6.254 21.654 21.615 1.00 52.84 767 THR A C 1
ATOM 5864 O O . THR A 1 767 ? -7.286 21.663 22.286 1.00 52.84 767 THR A O 1
ATOM 5867 N N . ASN A 1 768 ? -5.682 22.796 21.200 1.00 46.62 768 ASN A N 1
ATOM 5868 C CA . ASN A 1 768 ? -6.163 24.142 21.543 1.00 46.62 768 ASN A CA 1
ATOM 5869 C C . ASN A 1 768 ? -6.685 24.981 20.361 1.00 46.62 768 ASN A C 1
ATOM 5871 O O . ASN A 1 768 ? -7.109 26.119 20.587 1.00 46.62 768 ASN A O 1
ATOM 5875 N N . THR A 1 769 ? -6.705 24.468 19.126 1.00 55.12 769 THR A N 1
ATOM 5876 C CA . THR A 1 769 ? -7.258 25.193 17.967 1.00 55.12 769 THR A CA 1
ATOM 5877 C C . THR A 1 769 ? -8.219 24.333 17.142 1.00 55.12 769 THR A C 1
ATOM 5879 O O . THR A 1 769 ? -8.180 23.107 17.170 1.00 55.12 769 THR A O 1
ATOM 5882 N N . THR A 1 770 ? -9.151 24.975 16.428 1.00 64.12 770 THR A N 1
ATOM 5883 C CA . THR A 1 770 ? -10.000 24.295 15.436 1.00 64.12 770 THR A CA 1
ATOM 5884 C C . THR A 1 770 ? -9.107 23.738 14.331 1.00 64.12 770 THR A C 1
ATOM 5886 O O . THR A 1 770 ? -8.522 24.520 13.582 1.00 64.12 770 THR A O 1
ATOM 5889 N N . LEU A 1 771 ? -9.006 22.410 14.235 1.00 72.81 771 LEU A N 1
ATOM 5890 C CA . LEU A 1 771 ? -8.281 21.717 13.168 1.00 72.81 771 LEU A CA 1
ATOM 5891 C C . LEU A 1 771 ? -8.798 22.168 11.789 1.00 72.81 771 LEU A C 1
ATOM 5893 O O . LEU A 1 771 ? -10.005 22.209 11.544 1.00 72.81 771 LEU A O 1
ATOM 5897 N N . VAL A 1 772 ? -7.874 22.511 10.894 1.00 85.50 772 VAL A N 1
ATOM 5898 C CA . VAL A 1 772 ? -8.139 22.901 9.500 1.00 85.50 772 VAL A CA 1
ATOM 5899 C C . VAL A 1 772 ? -7.449 21.923 8.551 1.00 85.50 772 VAL A C 1
ATOM 5901 O O . VAL A 1 772 ? -6.514 21.229 8.940 1.00 85.50 772 VAL A O 1
ATOM 5904 N N . ASN A 1 773 ? -7.897 21.866 7.300 1.00 88.38 773 ASN A N 1
ATOM 5905 C CA . ASN A 1 773 ? -7.163 21.182 6.236 1.00 88.38 773 ASN A CA 1
ATOM 5906 C C . ASN A 1 773 ? -6.049 22.097 5.705 1.00 88.38 773 ASN A C 1
ATOM 5908 O O . ASN A 1 773 ? -6.196 23.317 5.731 1.00 88.38 773 ASN A O 1
ATOM 5912 N N . TYR A 1 774 ? -4.954 21.543 5.189 1.00 89.38 774 TYR A N 1
ATOM 5913 C CA . TYR A 1 774 ? -3.813 22.335 4.710 1.00 89.38 774 TYR A CA 1
ATOM 5914 C C . TYR A 1 774 ? -3.553 22.110 3.225 1.00 89.38 774 TYR A C 1
ATOM 5916 O O . TYR A 1 774 ? -3.809 21.034 2.696 1.00 89.38 774 TYR A O 1
ATOM 5924 N N . ALA A 1 775 ? -3.042 23.127 2.533 1.00 89.50 775 ALA A N 1
ATOM 5925 C CA . ALA A 1 775 ? -2.680 23.012 1.127 1.00 89.50 775 ALA A CA 1
ATOM 5926 C C . ALA A 1 775 ? -1.199 22.635 0.981 1.00 89.50 775 ALA A C 1
ATOM 5928 O O . ALA A 1 775 ? -0.317 23.348 1.457 1.00 89.50 775 ALA A O 1
ATOM 5929 N N . MET A 1 776 ? -0.923 21.551 0.262 1.00 92.00 776 MET A N 1
ATOM 5930 C CA . MET A 1 776 ? 0.355 21.327 -0.401 1.00 92.00 776 MET A CA 1
ATOM 5931 C C . MET A 1 776 ? 0.339 22.114 -1.712 1.00 92.00 776 MET A C 1
ATOM 5933 O O . MET A 1 776 ? -0.368 21.762 -2.659 1.00 92.00 776 MET A O 1
ATOM 5937 N N . ARG A 1 777 ? 1.084 23.216 -1.742 1.00 88.19 777 ARG A N 1
ATOM 5938 C CA . ARG A 1 777 ? 1.201 24.112 -2.891 1.00 88.19 777 ARG A CA 1
ATOM 5939 C C . ARG A 1 777 ? 2.271 23.590 -3.828 1.00 88.19 777 ARG A C 1
ATOM 5941 O O . ARG A 1 777 ? 3.397 23.357 -3.393 1.00 88.19 777 ARG A O 1
ATOM 5948 N N . ILE A 1 778 ? 1.916 23.446 -5.098 1.00 88.75 778 ILE A N 1
ATOM 5949 C CA . ILE A 1 778 ? 2.817 22.990 -6.151 1.00 88.75 778 ILE A CA 1
ATOM 5950 C C . ILE A 1 778 ? 2.745 24.015 -7.274 1.00 88.75 778 ILE A C 1
ATOM 5952 O O . ILE A 1 778 ? 1.689 24.218 -7.870 1.00 88.75 778 ILE A O 1
ATOM 5956 N N . SER A 1 779 ? 3.854 24.682 -7.566 1.00 85.25 779 SER A N 1
ATOM 5957 C CA . SER A 1 779 ? 3.900 25.695 -8.623 1.00 85.25 779 SER A CA 1
ATOM 5958 C C . SER A 1 779 ? 5.069 25.457 -9.555 1.00 85.25 779 SER A C 1
ATOM 5960 O O . SER A 1 779 ? 6.141 25.050 -9.102 1.00 85.25 779 SER A O 1
ATOM 5962 N N . GLN A 1 780 ? 4.893 25.795 -10.826 1.00 83.06 780 GLN A N 1
ATOM 5963 C CA . GLN A 1 780 ? 5.979 25.818 -11.791 1.00 83.06 780 GLN A CA 1
ATOM 5964 C C . GLN A 1 780 ? 7.123 26.693 -11.271 1.00 83.06 780 GLN A C 1
ATOM 5966 O O . GLN A 1 780 ? 6.914 27.830 -10.831 1.00 83.06 780 GLN A O 1
ATOM 5971 N N . ARG A 1 781 ? 8.342 26.164 -11.338 1.00 75.38 781 ARG A N 1
ATOM 5972 C CA . ARG A 1 781 ? 9.551 26.932 -11.074 1.00 75.38 781 ARG A CA 1
ATOM 5973 C C . ARG A 1 781 ? 9.870 27.789 -12.302 1.00 75.38 781 ARG A C 1
ATOM 5975 O O . ARG A 1 781 ? 10.023 27.275 -13.405 1.00 75.38 781 ARG A O 1
ATOM 5982 N N . MET A 1 782 ? 9.910 29.109 -12.122 1.00 60.22 782 MET A N 1
ATOM 5983 C CA . MET A 1 782 ? 10.228 30.055 -13.194 1.00 60.22 782 MET A CA 1
ATOM 5984 C C . MET A 1 782 ? 11.734 30.322 -13.227 1.00 60.22 782 MET A C 1
ATOM 5986 O O . MET A 1 782 ? 12.256 30.827 -12.234 1.00 60.22 782 MET A O 1
ATOM 5990 N N . LYS A 1 783 ? 12.412 30.064 -14.359 1.00 53.97 783 LYS A N 1
ATOM 5991 C CA . LYS A 1 783 ? 13.563 30.876 -14.805 1.00 53.97 783 LYS A CA 1
ATOM 5992 C C . LYS A 1 783 ? 14.065 30.536 -16.217 1.00 53.97 783 LYS A C 1
ATOM 5994 O O . LYS A 1 783 ? 14.835 29.602 -16.414 1.00 53.97 783 LYS A O 1
ATOM 5999 N N . GLY A 1 784 ? 13.697 31.379 -17.180 1.00 43.31 784 GLY A N 1
ATOM 6000 C CA . GLY A 1 784 ? 14.549 31.718 -18.322 1.00 43.31 784 GLY A CA 1
ATOM 6001 C C . GLY A 1 784 ? 15.012 33.166 -18.151 1.00 43.31 784 GLY A C 1
ATOM 6002 O O . GLY A 1 784 ? 14.236 33.995 -17.672 1.00 43.31 784 GLY A O 1
ATOM 6003 N N . ALA A 1 785 ? 16.270 33.470 -18.467 1.00 39.38 785 ALA A N 1
ATOM 6004 C CA . ALA A 1 785 ? 16.746 34.851 -18.537 1.00 39.38 785 ALA A CA 1
ATOM 6005 C C . ALA A 1 785 ? 16.712 35.322 -19.997 1.00 39.38 785 ALA A C 1
ATOM 6007 O O . ALA A 1 785 ? 17.413 34.751 -20.832 1.00 39.38 785 ALA A O 1
ATOM 6008 N N . ASP A 1 786 ? 15.951 36.376 -20.301 1.00 35.62 786 ASP A N 1
ATOM 6009 C CA . ASP A 1 786 ? 16.142 37.105 -21.556 1.00 35.62 786 ASP A CA 1
ATOM 6010 C C . ASP A 1 786 ? 17.490 37.845 -21.537 1.00 35.62 786 ASP A C 1
ATOM 6012 O O . ASP A 1 786 ? 18.074 38.126 -20.486 1.00 35.62 786 ASP A O 1
ATOM 6016 N N . SER A 1 787 ? 17.989 38.193 -22.728 1.00 35.69 787 SER A N 1
ATOM 6017 C CA . SER A 1 787 ? 19.273 38.887 -22.948 1.00 35.69 787 SER A CA 1
ATOM 6018 C C . SER A 1 787 ? 19.440 40.243 -22.228 1.00 35.69 787 SER A C 1
ATOM 6020 O O . SER A 1 787 ? 20.538 40.804 -22.225 1.00 35.69 787 SER A O 1
ATOM 6022 N N . ASP A 1 788 ? 18.382 40.769 -21.605 1.00 36.38 788 ASP A N 1
ATOM 6023 C CA . ASP A 1 788 ? 18.353 41.999 -20.808 1.00 36.38 788 ASP A CA 1
ATOM 6024 C C . ASP A 1 788 ? 18.053 41.774 -19.307 1.00 36.38 788 ASP A C 1
ATOM 6026 O O . ASP A 1 788 ? 17.979 42.740 -18.543 1.00 36.38 788 ASP A O 1
ATOM 6030 N N . GLY A 1 789 ? 17.937 40.518 -18.861 1.00 36.09 789 GLY A N 1
ATOM 6031 C CA . GLY A 1 789 ? 17.707 40.156 -17.461 1.00 36.09 789 GLY A CA 1
ATOM 6032 C C . GLY A 1 789 ? 16.281 40.398 -16.959 1.00 36.09 789 GLY A C 1
ATOM 6033 O O . GLY A 1 789 ? 16.074 40.392 -15.744 1.00 36.09 789 GLY A O 1
ATOM 6034 N N . THR A 1 790 ? 15.305 40.619 -17.847 1.00 33.41 790 THR A N 1
ATOM 6035 C CA . THR A 1 790 ? 13.890 40.667 -17.455 1.00 33.41 790 THR A CA 1
ATOM 6036 C C . THR A 1 790 ? 13.243 39.280 -17.525 1.00 33.41 790 THR A C 1
ATOM 6038 O O . THR A 1 790 ? 13.362 38.567 -18.514 1.00 33.41 790 THR A O 1
ATOM 6041 N N . GLU A 1 791 ? 12.598 38.866 -16.428 1.00 38.62 791 GLU A N 1
ATOM 6042 C CA . GLU A 1 791 ? 11.833 37.616 -16.345 1.00 38.62 791 GLU A CA 1
ATOM 6043 C C . GLU A 1 791 ? 10.523 37.773 -17.133 1.00 38.62 791 GLU A C 1
ATOM 6045 O O . GLU A 1 791 ? 9.676 38.594 -16.772 1.00 38.62 791 GLU A O 1
ATOM 6050 N N . VAL A 1 792 ? 10.328 36.988 -18.194 1.00 31.56 792 VAL A N 1
ATOM 6051 C CA . VAL A 1 792 ? 9.039 36.903 -18.893 1.00 31.56 792 VAL A CA 1
ATOM 6052 C C . VAL A 1 792 ? 8.616 35.443 -19.022 1.00 31.56 792 VAL A C 1
ATOM 6054 O O . VAL A 1 792 ? 9.124 34.713 -19.864 1.00 31.56 792 VAL A O 1
ATOM 6057 N N . VAL A 1 793 ? 7.612 35.037 -18.238 1.00 42.53 793 VAL A N 1
ATOM 6058 C CA . VAL A 1 793 ? 6.659 33.989 -18.635 1.00 42.53 793 VAL A CA 1
ATOM 6059 C C . VAL A 1 793 ? 5.249 34.459 -18.276 1.00 42.53 793 VAL A C 1
ATOM 6061 O O . VAL A 1 793 ? 4.976 34.929 -17.174 1.00 42.53 793 VAL A O 1
ATOM 6064 N N . SER A 1 794 ? 4.343 34.353 -19.243 1.00 35.22 794 SER A N 1
ATOM 6065 C CA . SER A 1 794 ? 2.910 34.591 -19.086 1.00 35.22 794 SER A CA 1
ATOM 6066 C C . SER A 1 794 ? 2.252 33.393 -18.388 1.00 35.22 794 SER A C 1
ATOM 6068 O O . SER A 1 794 ? 2.133 32.343 -19.007 1.00 35.22 794 SER A O 1
ATOM 6070 N N . GLY A 1 795 ? 1.752 33.577 -17.159 1.00 52.41 795 GLY A N 1
ATOM 6071 C CA . GLY A 1 795 ? 0.862 32.631 -16.466 1.00 52.41 795 GLY A CA 1
ATOM 6072 C C . GLY A 1 795 ? 1.584 31.497 -15.733 1.00 52.41 795 GLY A C 1
ATOM 6073 O O . GLY A 1 795 ? 1.828 30.444 -16.304 1.00 52.41 795 GLY A O 1
ATOM 6074 N N . GLN A 1 796 ? 1.892 31.694 -14.449 1.00 67.81 796 GLN A N 1
ATOM 6075 C CA . GLN A 1 796 ? 2.469 30.658 -13.587 1.00 67.81 796 GLN A CA 1
ATOM 6076 C C . GLN A 1 796 ? 1.452 29.527 -13.360 1.00 67.81 796 GLN A C 1
ATOM 6078 O O . GLN A 1 796 ? 0.363 29.774 -12.833 1.00 67.81 796 GLN A O 1
ATOM 6083 N N . LEU A 1 797 ? 1.794 28.295 -13.753 1.00 80.50 797 LEU A N 1
ATOM 6084 C CA . LEU A 1 797 ? 0.976 27.125 -13.433 1.00 80.50 797 LEU A CA 1
ATOM 6085 C C . LEU A 1 797 ? 1.119 26.790 -11.946 1.00 80.50 797 LEU A C 1
ATOM 6087 O O . LEU A 1 797 ? 2.232 26.630 -11.443 1.00 80.50 797 LEU A O 1
ATOM 6091 N N . THR A 1 798 ? -0.013 26.641 -11.265 1.00 82.31 798 THR A N 1
ATOM 6092 C CA . THR A 1 798 ? -0.080 26.249 -9.855 1.00 82.31 798 THR A CA 1
ATOM 6093 C C . THR A 1 798 ? -1.203 25.240 -9.673 1.00 82.31 798 THR A C 1
ATOM 6095 O O . THR A 1 798 ? -2.280 25.392 -10.249 1.00 82.31 798 THR A O 1
ATOM 6098 N N . THR A 1 799 ? -0.955 24.225 -8.854 1.00 86.06 799 THR A N 1
ATOM 6099 C CA . THR A 1 799 ? -1.949 23.259 -8.394 1.00 86.06 799 THR A CA 1
ATOM 6100 C C . THR A 1 799 ? -1.823 23.054 -6.885 1.00 86.06 799 THR A C 1
ATOM 6102 O O . THR A 1 799 ? -0.828 23.448 -6.264 1.00 86.06 799 THR A O 1
ATOM 6105 N N . TYR A 1 800 ? -2.850 22.461 -6.287 1.00 86.31 800 TYR A N 1
ATOM 6106 C CA . TYR A 1 800 ? -2.909 22.206 -4.855 1.00 86.31 800 TYR A CA 1
ATOM 6107 C C . TYR A 1 800 ? -3.327 20.764 -4.597 1.00 86.31 800 TYR A C 1
ATOM 6109 O O . TYR A 1 800 ? -4.273 20.260 -5.200 1.00 86.31 800 TYR A O 1
ATOM 6117 N N . LEU A 1 801 ? -2.650 20.130 -3.648 1.00 91.06 801 LEU A N 1
ATOM 6118 C CA . LEU A 1 801 ? -3.092 18.891 -3.021 1.00 91.06 801 LEU A CA 1
ATOM 6119 C C . LEU A 1 801 ? -3.511 19.207 -1.581 1.00 91.06 801 LEU A C 1
ATOM 6121 O O . LEU A 1 801 ? -2.880 20.026 -0.917 1.00 91.06 801 LEU A O 1
ATOM 6125 N N . VAL A 1 802 ? -4.578 18.590 -1.083 1.00 89.69 802 VAL A N 1
ATOM 6126 C CA . VAL A 1 802 ? -5.093 18.876 0.266 1.00 89.69 802 VAL A CA 1
ATOM 6127 C C . VAL A 1 802 ? -4.560 17.861 1.275 1.00 89.69 802 VAL A C 1
ATOM 6129 O O . VAL A 1 802 ? -4.824 16.672 1.152 1.00 89.69 802 VAL A O 1
ATOM 6132 N N . ILE A 1 803 ? -3.870 18.312 2.316 1.00 91.31 803 ILE A N 1
ATOM 6133 C CA . ILE A 1 803 ? -3.632 17.521 3.527 1.00 91.31 803 ILE A CA 1
ATOM 6134 C C . ILE A 1 803 ? -4.907 17.587 4.374 1.00 91.31 803 ILE A C 1
ATOM 6136 O O . ILE A 1 803 ? -5.255 18.647 4.907 1.00 91.31 803 ILE A O 1
ATOM 6140 N N . SER A 1 804 ? -5.643 16.478 4.430 1.00 88.88 804 SER A N 1
ATOM 6141 C CA . SER A 1 804 ? -6.970 16.402 5.040 1.00 88.88 804 SER A CA 1
ATOM 6142 C C . SER A 1 804 ? -6.909 15.764 6.421 1.00 88.88 804 SER A C 1
ATOM 6144 O O . SER A 1 804 ? -6.541 14.603 6.550 1.00 88.88 804 SER A O 1
ATOM 6146 N N . TYR A 1 805 ? -7.314 16.512 7.442 1.00 82.81 805 TYR A N 1
ATOM 6147 C CA . TYR A 1 805 ? -7.468 16.020 8.816 1.00 82.81 805 TYR A CA 1
ATOM 6148 C C . TYR A 1 805 ? -8.890 15.520 9.086 1.00 82.81 805 TYR A C 1
ATOM 6150 O O . TYR A 1 805 ? -9.105 14.603 9.871 1.00 82.81 805 TYR A O 1
ATOM 6158 N N . ALA A 1 806 ? -9.871 16.131 8.422 1.00 75.69 806 ALA A N 1
ATOM 6159 C CA . ALA A 1 806 ? -11.236 15.638 8.318 1.00 75.69 806 ALA A CA 1
ATOM 6160 C C . ALA A 1 806 ? -11.873 16.196 7.041 1.00 75.69 806 ALA A C 1
ATOM 6162 O O . ALA A 1 806 ? -11.533 17.296 6.592 1.00 75.69 806 ALA A O 1
ATOM 6163 N N . VAL A 1 807 ? -12.820 15.453 6.467 1.00 71.06 807 VAL A N 1
ATOM 6164 C CA . VAL A 1 807 ? -13.462 15.804 5.187 1.00 71.06 807 VAL A CA 1
ATOM 6165 C C . VAL A 1 807 ? -14.162 17.165 5.253 1.00 71.06 807 VAL A C 1
ATOM 6167 O O . VAL A 1 807 ? -14.053 17.955 4.319 1.00 71.06 807 VAL A O 1
ATOM 6170 N N . ASP A 1 808 ? -14.806 17.470 6.380 1.00 76.19 808 ASP A N 1
ATOM 6171 C CA . ASP A 1 808 ? -15.610 18.687 6.545 1.00 76.19 808 ASP A CA 1
ATOM 6172 C C . ASP A 1 808 ? -14.821 19.877 7.116 1.00 76.19 808 ASP A C 1
ATOM 6174 O O . ASP A 1 808 ? -15.372 20.971 7.278 1.00 76.19 808 ASP A O 1
ATOM 6178 N N . ASN A 1 809 ? -13.529 19.699 7.420 1.00 79.50 809 ASN A N 1
ATOM 6179 C CA . ASN A 1 809 ? -12.717 20.796 7.934 1.00 79.50 809 ASN A CA 1
ATOM 6180 C C . ASN A 1 809 ? -12.496 21.854 6.839 1.00 79.50 809 ASN A C 1
ATOM 6182 O O . ASN A 1 809 ? -12.171 21.519 5.693 1.00 79.50 809 ASN A O 1
ATOM 6186 N N . PRO A 1 810 ? -12.613 23.153 7.167 1.00 84.12 810 PRO A N 1
ATOM 6187 C CA . PRO A 1 810 ? -12.291 24.202 6.213 1.00 84.12 810 PRO A CA 1
ATOM 6188 C C . PRO A 1 810 ? -10.800 24.151 5.860 1.00 84.12 810 PRO A C 1
ATOM 6190 O O . PRO A 1 810 ? -9.963 23.793 6.692 1.00 84.12 810 PRO A O 1
ATOM 6193 N N . LEU A 1 811 ? -10.456 24.544 4.632 1.00 82.38 811 LEU A N 1
ATOM 6194 C CA . LEU A 1 811 ? -9.061 24.771 4.262 1.00 82.38 811 LEU A CA 1
ATOM 6195 C C . LEU A 1 811 ? -8.528 25.974 5.056 1.00 82.38 811 LEU A C 1
ATOM 6197 O O . LEU A 1 811 ? -9.149 27.040 5.077 1.00 82.38 811 LEU A O 1
ATOM 6201 N N . GLY A 1 812 ? -7.392 25.788 5.721 1.00 74.19 812 GLY A N 1
ATOM 6202 C CA . GLY A 1 812 ? -6.698 26.815 6.479 1.00 74.19 812 GLY A CA 1
ATOM 6203 C C . GLY A 1 812 ? -6.288 27.990 5.597 1.00 74.19 812 GLY A C 1
ATOM 6204 O O . GLY A 1 812 ? -6.118 27.864 4.383 1.00 74.19 812 GLY A O 1
ATOM 6205 N N . GLN A 1 813 ? -6.130 29.162 6.213 1.00 67.31 813 GLN A N 1
ATOM 6206 C CA . GLN A 1 813 ? -5.661 30.339 5.492 1.00 67.31 813 GLN A CA 1
ATOM 6207 C C . GLN A 1 813 ? -4.206 30.116 5.062 1.00 67.31 813 GLN A C 1
ATOM 6209 O O . GLN A 1 813 ? -3.332 29.942 5.910 1.00 67.31 813 GLN A O 1
ATOM 6214 N N . SER A 1 814 ? -3.954 30.128 3.751 1.00 61.47 814 SER A N 1
ATOM 6215 C CA . SER A 1 814 ? -2.594 30.009 3.224 1.00 61.47 814 SER A CA 1
ATOM 6216 C C . SER A 1 814 ? -1.736 31.168 3.737 1.00 61.47 814 SER A C 1
ATOM 6218 O O . SER A 1 814 ? -2.165 32.328 3.728 1.00 61.47 814 SER A O 1
ATOM 6220 N N . VAL A 1 815 ? -0.530 30.858 4.217 1.00 56.53 815 VAL A N 1
ATOM 6221 C CA . VAL A 1 815 ? 0.434 31.881 4.626 1.00 56.53 815 VAL A CA 1
ATOM 6222 C C . VAL A 1 815 ? 1.095 32.398 3.353 1.00 56.53 815 VAL A C 1
ATOM 6224 O O . VAL A 1 815 ? 1.983 31.759 2.787 1.00 56.53 815 VAL A O 1
ATOM 6227 N N . ASP A 1 816 ? 0.616 33.546 2.881 1.00 47.69 816 ASP A N 1
ATOM 6228 C CA . ASP A 1 816 ? 1.125 34.219 1.688 1.00 47.69 816 ASP A CA 1
ATOM 6229 C C . ASP A 1 816 ? 2.539 34.760 1.970 1.00 47.69 816 ASP A C 1
ATOM 6231 O O . ASP A 1 816 ? 2.741 35.870 2.471 1.00 47.69 816 ASP A O 1
ATOM 6235 N N . THR A 1 817 ? 3.556 33.928 1.747 1.00 45.31 817 THR A N 1
ATOM 6236 C CA . THR A 1 817 ? 4.956 34.336 1.851 1.00 45.31 817 THR A CA 1
ATOM 6237 C C . THR A 1 817 ? 5.339 35.090 0.580 1.00 45.31 817 THR A C 1
ATOM 6239 O O . THR A 1 817 ? 5.884 34.500 -0.344 1.00 45.31 817 THR A O 1
ATOM 6242 N N . SER A 1 818 ? 5.086 36.402 0.585 1.00 38.91 818 SER A N 1
ATOM 6243 C CA . SER A 1 818 ? 5.464 37.440 -0.397 1.00 38.91 818 SER A CA 1
ATOM 6244 C C . SER A 1 818 ? 4.415 37.829 -1.451 1.00 38.91 818 SER A C 1
ATOM 6246 O O . SER A 1 818 ? 3.783 36.992 -2.088 1.00 38.91 818 SER A O 1
ATOM 6248 N N . GLU A 1 819 ? 4.265 39.152 -1.628 1.00 35.56 819 GLU A N 1
ATOM 6249 C CA . GLU A 1 819 ? 3.474 39.808 -2.676 1.00 35.56 819 GLU A CA 1
ATOM 6250 C C . GLU A 1 819 ? 3.874 39.257 -4.058 1.00 35.56 819 GLU A C 1
ATOM 6252 O O . GLU A 1 819 ? 4.863 39.694 -4.643 1.00 35.56 819 GLU A O 1
ATOM 6257 N N . GLY A 1 820 ? 3.125 38.273 -4.566 1.00 42.28 820 GLY A N 1
ATOM 6258 C CA . GLY A 1 820 ? 3.382 37.648 -5.868 1.00 42.28 820 GLY A CA 1
ATOM 6259 C C . GLY A 1 820 ? 3.166 36.133 -5.945 1.00 42.28 820 GLY A C 1
ATOM 6260 O O . GLY A 1 820 ? 3.251 35.594 -7.042 1.00 42.28 820 GLY A O 1
ATOM 6261 N N . GLY A 1 821 ? 2.875 35.438 -4.836 1.00 42.50 821 GLY A N 1
ATOM 6262 C CA . GLY A 1 821 ? 2.554 34.000 -4.861 1.00 42.50 821 GLY A CA 1
ATOM 6263 C C . GLY A 1 821 ? 3.756 33.063 -5.063 1.00 42.50 821 GLY A C 1
ATOM 6264 O O . GLY A 1 821 ? 3.577 31.892 -5.395 1.00 42.50 821 GLY A O 1
ATOM 6265 N N . GLY A 1 822 ? 4.985 33.553 -4.869 1.00 48.50 822 GLY A N 1
ATOM 6266 C CA . GLY A 1 822 ? 6.206 32.753 -4.989 1.00 48.50 822 GLY A CA 1
ATOM 6267 C C . GLY A 1 822 ? 6.507 31.919 -3.738 1.00 48.50 822 GLY A C 1
ATOM 6268 O O . GLY A 1 822 ? 6.485 32.426 -2.619 1.00 48.50 822 GLY A O 1
ATOM 6269 N N . ILE A 1 823 ? 6.848 30.640 -3.919 1.00 50.94 823 ILE A N 1
ATOM 6270 C CA . ILE A 1 823 ? 7.444 29.802 -2.867 1.00 50.94 823 ILE A CA 1
ATOM 6271 C C . ILE A 1 823 ? 8.936 30.164 -2.771 1.00 50.94 823 ILE A C 1
ATOM 6273 O O . ILE A 1 823 ? 9.682 29.966 -3.730 1.00 50.94 823 ILE A O 1
ATOM 6277 N N . VAL A 1 824 ? 9.392 30.692 -1.628 1.00 54.47 824 VAL A N 1
ATOM 6278 C CA . VAL A 1 824 ? 10.832 30.893 -1.367 1.00 54.47 824 VAL A CA 1
ATOM 6279 C C . VAL A 1 824 ? 11.471 29.520 -1.226 1.00 54.47 824 VAL A C 1
ATOM 6281 O O . VAL A 1 824 ? 11.083 28.783 -0.330 1.00 54.47 824 VAL A O 1
ATOM 6284 N N . ILE A 1 825 ? 12.418 29.162 -2.092 1.00 55.53 825 ILE A N 1
ATOM 6285 C CA . ILE A 1 825 ? 13.017 27.821 -2.112 1.00 55.53 825 ILE A CA 1
ATOM 6286 C C . ILE A 1 825 ? 14.168 27.729 -1.123 1.00 55.53 825 ILE A C 1
ATOM 6288 O O . ILE A 1 825 ? 15.173 28.422 -1.275 1.00 55.53 825 ILE A O 1
ATOM 6292 N N . ILE A 1 826 ? 14.011 26.853 -0.128 1.00 56.56 826 ILE A N 1
ATOM 6293 C CA . ILE A 1 826 ? 15.039 26.582 0.881 1.00 56.56 826 ILE A CA 1
ATOM 6294 C C . ILE A 1 826 ? 15.977 25.467 0.417 1.00 56.56 826 ILE A C 1
ATOM 6296 O O . ILE A 1 826 ? 17.183 25.578 0.613 1.00 56.56 826 ILE A O 1
ATOM 6300 N N . TYR A 1 827 ? 15.447 24.444 -0.260 1.00 62.81 827 TYR A N 1
ATOM 6301 C CA . TYR A 1 827 ? 16.251 23.360 -0.822 1.00 62.81 827 TYR A CA 1
ATOM 6302 C C . TYR A 1 827 ? 16.183 23.288 -2.350 1.00 62.81 827 TYR A C 1
ATOM 6304 O O . TYR A 1 827 ? 15.105 23.254 -2.947 1.00 62.81 827 TYR A O 1
ATOM 6312 N N . ASN A 1 828 ? 17.362 23.231 -2.970 1.00 68.25 828 ASN A N 1
ATOM 6313 C CA . ASN A 1 828 ? 17.584 22.821 -4.352 1.00 68.25 828 ASN A CA 1
ATOM 6314 C C . ASN A 1 828 ? 18.995 22.211 -4.473 1.00 68.25 828 ASN A C 1
ATOM 6316 O O . ASN A 1 828 ? 19.801 22.317 -3.547 1.00 68.25 828 ASN A O 1
ATOM 6320 N N . ASP A 1 829 ? 19.320 21.654 -5.636 1.00 70.94 829 ASP A N 1
ATOM 6321 C CA . ASP A 1 829 ? 20.582 20.939 -5.876 1.00 70.94 829 ASP A CA 1
ATOM 6322 C C . ASP A 1 829 ? 21.867 21.787 -5.742 1.00 70.94 829 ASP A C 1
ATOM 6324 O O . ASP A 1 829 ? 22.966 21.243 -5.772 1.00 70.94 829 ASP A O 1
ATOM 6328 N N . THR A 1 830 ? 21.772 23.109 -5.549 1.00 67.38 830 THR A N 1
ATOM 6329 C CA . THR A 1 830 ? 22.934 23.976 -5.256 1.00 67.38 830 THR A CA 1
ATOM 6330 C C . THR A 1 830 ? 23.300 24.029 -3.765 1.00 67.38 830 THR A C 1
ATOM 6332 O O . THR A 1 830 ? 24.357 24.550 -3.413 1.00 67.38 830 THR A O 1
ATOM 6335 N N . VAL A 1 831 ? 22.472 23.468 -2.873 1.00 66.94 831 VAL A N 1
ATOM 6336 C CA . VAL A 1 831 ? 22.662 23.485 -1.403 1.00 66.94 831 VAL A CA 1
ATOM 6337 C C . VAL A 1 831 ? 23.344 22.195 -0.901 1.00 66.94 831 VAL A C 1
ATOM 6339 O O . VAL A 1 831 ? 23.030 21.657 0.162 1.00 66.94 831 VAL A O 1
ATOM 6342 N N . LEU A 1 832 ? 24.319 21.705 -1.671 1.00 62.38 832 LEU A N 1
ATOM 6343 C CA . LEU A 1 832 ? 25.043 20.441 -1.448 1.00 62.38 832 LEU A CA 1
ATOM 6344 C C . LEU A 1 832 ? 25.629 20.225 -0.035 1.00 62.38 832 LEU A C 1
ATOM 6346 O O . LEU A 1 832 ? 25.515 19.110 0.460 1.00 62.38 832 LEU A O 1
ATOM 6350 N N . PRO A 1 833 ? 26.205 21.227 0.669 1.00 53.84 833 PRO A N 1
ATOM 6351 C CA . PRO A 1 833 ? 26.903 20.994 1.944 1.00 53.84 833 PRO A CA 1
ATOM 6352 C C . PRO A 1 833 ? 26.007 20.567 3.114 1.00 53.84 833 PRO A C 1
ATOM 6354 O O . PRO A 1 833 ? 26.507 20.364 4.215 1.00 53.84 833 PRO A O 1
ATOM 6357 N N . SER A 1 834 ? 24.688 20.549 2.915 1.00 57.22 834 SER A N 1
ATOM 6358 C CA . SER A 1 834 ? 23.700 20.319 3.971 1.00 57.22 834 SER A CA 1
ATOM 6359 C C . SER A 1 834 ? 23.064 18.932 3.942 1.00 57.22 834 SER A C 1
ATOM 6361 O O . SER A 1 834 ? 22.359 18.575 4.884 1.00 57.22 834 SER A O 1
ATOM 6363 N N . LEU A 1 835 ? 23.331 18.152 2.891 1.00 67.88 835 LEU A N 1
ATOM 6364 C CA . LEU A 1 835 ? 22.889 16.772 2.788 1.00 67.88 835 LEU A CA 1
ATOM 6365 C C . LEU A 1 835 ? 24.099 15.858 2.947 1.00 67.88 835 LEU A C 1
ATOM 6367 O O . LEU A 1 835 ? 25.029 15.907 2.148 1.00 67.88 835 LEU A O 1
ATOM 6371 N N . GLU A 1 836 ? 24.067 15.014 3.968 1.00 74.94 836 GLU A N 1
ATOM 6372 C CA . GLU A 1 836 ? 25.060 13.965 4.191 1.00 74.94 836 GLU A CA 1
ATOM 6373 C C . GLU A 1 836 ? 24.383 12.603 3.998 1.00 74.94 836 GLU A C 1
ATOM 6375 O O . GLU A 1 836 ? 23.201 12.454 4.338 1.00 74.94 836 GLU A O 1
ATOM 6380 N N . PRO A 1 837 ? 25.073 11.597 3.439 1.00 76.44 837 PRO A N 1
ATOM 6381 C CA . PRO A 1 837 ? 24.508 10.261 3.323 1.00 76.44 837 PRO A CA 1
ATOM 6382 C C . PRO A 1 837 ? 24.226 9.676 4.714 1.00 76.44 837 PRO A C 1
ATOM 6384 O O . PRO A 1 837 ? 24.905 9.983 5.697 1.00 76.44 837 PRO A O 1
ATOM 6387 N N . LEU A 1 838 ? 23.213 8.809 4.817 1.00 76.56 838 LEU A N 1
ATOM 6388 C CA . LEU A 1 838 ? 22.885 8.164 6.094 1.00 76.56 838 LEU A CA 1
ATOM 6389 C C . LEU A 1 838 ? 24.058 7.308 6.616 1.00 76.56 838 LEU A C 1
ATOM 6391 O O . LEU A 1 838 ? 24.265 7.193 7.824 1.00 76.56 838 LEU A O 1
ATOM 6395 N N . ILE A 1 839 ? 24.828 6.733 5.691 1.00 75.75 839 ILE A N 1
ATOM 6396 C CA . ILE A 1 839 ? 26.049 5.964 5.935 1.00 75.75 839 ILE A CA 1
ATOM 6397 C C . ILE A 1 839 ? 27.224 6.783 5.406 1.00 75.75 839 ILE A C 1
ATOM 6399 O O . ILE A 1 839 ? 27.187 7.215 4.259 1.00 75.75 839 ILE A O 1
ATOM 6403 N N . ASP A 1 840 ? 28.257 6.979 6.227 1.00 75.62 840 ASP A N 1
ATOM 6404 C CA . ASP A 1 840 ? 29.461 7.705 5.813 1.00 75.62 840 ASP A CA 1
ATOM 6405 C C . ASP A 1 840 ? 30.126 6.988 4.628 1.00 75.62 840 ASP A C 1
ATOM 6407 O O . ASP A 1 840 ? 30.383 5.780 4.686 1.00 75.62 840 ASP A O 1
ATOM 6411 N N . THR A 1 841 ? 30.358 7.724 3.542 1.00 81.00 841 THR A N 1
ATOM 6412 C CA . THR A 1 841 ? 30.998 7.212 2.324 1.00 81.00 841 THR A CA 1
ATOM 6413 C C . THR A 1 841 ? 32.240 8.030 2.023 1.00 81.00 841 THR A C 1
ATOM 6415 O O . THR A 1 841 ? 32.307 9.215 2.344 1.00 81.00 841 THR A O 1
ATOM 6418 N N . ASP A 1 842 ? 33.237 7.408 1.401 1.00 88.56 842 ASP A N 1
ATOM 6419 C CA . ASP A 1 842 ? 34.425 8.127 0.958 1.00 88.56 842 ASP A CA 1
ATOM 6420 C C . ASP A 1 842 ? 34.107 8.967 -0.288 1.00 88.56 842 ASP A C 1
ATOM 6422 O O . ASP A 1 842 ? 33.303 8.579 -1.139 1.00 88.56 842 ASP A O 1
ATOM 6426 N N . VAL A 1 843 ? 34.761 10.123 -0.421 1.00 89.69 843 VAL A N 1
ATOM 6427 C CA . VAL A 1 843 ? 34.719 10.901 -1.667 1.00 89.69 843 VAL A CA 1
ATOM 6428 C C . VAL A 1 843 ? 35.457 10.120 -2.751 1.00 89.69 843 VAL A C 1
ATOM 6430 O O . VAL A 1 843 ? 36.641 9.801 -2.596 1.00 89.69 843 VAL A O 1
ATOM 6433 N N . LEU A 1 844 ? 34.781 9.843 -3.864 1.00 92.75 844 LEU A N 1
ATOM 6434 C CA . LEU A 1 844 ? 35.377 9.125 -4.984 1.00 92.75 844 LEU A CA 1
ATOM 6435 C C . LEU A 1 844 ? 36.502 9.948 -5.628 1.00 92.75 844 LEU A C 1
ATOM 6437 O O . LEU A 1 844 ? 36.354 11.147 -5.891 1.00 92.75 844 LEU A O 1
ATOM 6441 N N . ILE A 1 845 ? 37.629 9.288 -5.908 1.00 92.50 845 ILE A N 1
ATOM 6442 C CA . ILE A 1 845 ? 38.806 9.895 -6.543 1.00 92.50 845 ILE A CA 1
ATOM 6443 C C . ILE A 1 845 ? 38.813 9.508 -8.024 1.00 92.50 845 ILE A C 1
ATOM 6445 O O . ILE A 1 845 ? 38.977 8.326 -8.327 1.00 92.50 845 ILE A O 1
ATOM 6449 N N . PRO A 1 846 ? 38.680 10.467 -8.955 1.00 93.88 846 PRO A N 1
ATOM 6450 C CA . PRO A 1 846 ? 38.502 10.156 -10.363 1.00 93.88 846 PRO A CA 1
ATOM 6451 C C . PRO A 1 846 ? 39.791 9.648 -11.010 1.00 93.88 846 PRO A C 1
ATOM 6453 O O . PRO A 1 846 ? 40.872 10.212 -10.821 1.00 93.88 846 PRO A O 1
ATOM 6456 N N . THR A 1 847 ? 39.672 8.591 -11.813 1.00 96.50 847 THR A N 1
ATOM 6457 C CA . THR A 1 847 ? 40.755 8.057 -12.656 1.00 96.50 847 THR A CA 1
ATOM 6458 C C . THR A 1 847 ? 40.649 8.542 -14.096 1.00 96.50 847 THR A C 1
ATOM 6460 O O . THR A 1 847 ? 41.651 8.556 -14.813 1.00 96.50 847 THR A O 1
ATOM 6463 N N . GLN A 1 848 ? 39.456 8.969 -14.509 1.00 95.12 848 GLN A N 1
ATOM 6464 C CA . GLN A 1 848 ? 39.186 9.576 -15.805 1.00 95.12 848 GLN A CA 1
ATOM 6465 C C . GLN A 1 848 ? 38.183 10.727 -15.673 1.00 95.12 848 GLN A C 1
ATOM 6467 O O . GLN A 1 848 ? 37.378 10.755 -14.743 1.00 95.12 848 GLN A O 1
ATOM 6472 N N . GLN A 1 849 ? 38.232 11.668 -16.616 1.00 95.25 849 GLN A N 1
ATOM 6473 C CA . GLN A 1 849 ? 37.330 12.817 -16.675 1.00 95.25 849 GLN A CA 1
ATOM 6474 C C . GLN A 1 849 ? 36.734 12.934 -18.079 1.00 95.25 849 GLN A C 1
ATOM 6476 O O . GLN A 1 849 ? 37.457 12.816 -19.072 1.00 95.25 849 GLN A O 1
ATOM 6481 N N . ILE A 1 850 ? 35.433 13.206 -18.145 1.00 96.56 850 ILE A N 1
ATOM 6482 C CA . ILE A 1 850 ? 34.693 13.490 -19.374 1.00 96.56 850 ILE A CA 1
ATOM 6483 C C . ILE A 1 850 ? 34.017 14.853 -19.222 1.00 96.56 850 ILE A C 1
ATOM 6485 O O . ILE A 1 850 ? 33.422 15.157 -18.187 1.00 96.56 850 ILE A O 1
ATOM 6489 N N . LEU A 1 851 ? 34.119 15.672 -20.267 1.00 96.06 851 LEU A N 1
ATOM 6490 C CA . LEU A 1 851 ? 33.468 16.974 -20.355 1.00 96.06 851 LEU A CA 1
ATOM 6491 C C . LEU A 1 851 ? 32.253 16.854 -21.277 1.00 96.06 851 LEU A C 1
ATOM 6493 O O . LEU A 1 851 ? 32.368 16.319 -22.384 1.00 96.06 851 LEU A O 1
ATOM 6497 N N . LEU A 1 852 ? 31.107 17.339 -20.810 1.00 96.62 852 LEU A N 1
ATOM 6498 C CA . LEU A 1 852 ? 29.848 17.351 -21.543 1.00 96.62 852 LEU A CA 1
ATOM 6499 C C . LEU A 1 852 ? 29.290 18.772 -21.556 1.00 96.62 852 LEU A C 1
ATOM 6501 O O . LEU A 1 852 ? 28.736 19.253 -20.567 1.00 96.62 852 LEU A O 1
ATOM 6505 N N . ASP A 1 853 ? 29.424 19.436 -22.697 1.00 95.56 853 ASP A N 1
ATOM 6506 C CA . ASP A 1 853 ? 28.874 20.764 -22.931 1.00 95.56 853 ASP A CA 1
ATOM 6507 C C . ASP A 1 853 ? 27.458 20.645 -23.491 1.00 95.56 853 ASP A C 1
ATOM 6509 O O . ASP A 1 853 ? 27.249 20.307 -24.656 1.00 95.56 853 ASP A O 1
ATOM 6513 N N . ALA A 1 854 ? 26.483 20.909 -22.629 1.00 94.94 854 ALA A N 1
ATOM 6514 C CA . ALA A 1 854 ? 25.064 20.805 -22.914 1.00 94.94 854 ALA A CA 1
ATOM 6515 C C . ALA A 1 854 ? 24.573 22.076 -23.630 1.00 94.94 854 ALA A C 1
ATOM 6517 O O . ALA A 1 854 ? 24.612 23.170 -23.055 1.00 94.94 854 ALA A O 1
ATOM 6518 N N . SER A 1 855 ? 24.072 21.936 -24.860 1.00 91.25 855 SER A N 1
ATOM 6519 C CA . SER A 1 855 ? 23.602 23.057 -25.692 1.00 91.25 855 SER A CA 1
ATOM 6520 C C . SER A 1 855 ? 22.383 22.676 -26.530 1.00 91.25 855 SER A C 1
ATOM 6522 O O . SER A 1 855 ? 22.234 21.521 -26.926 1.00 91.25 855 SER A O 1
ATOM 6524 N N . VAL A 1 856 ? 21.537 23.653 -26.852 1.00 89.00 856 VAL A N 1
ATOM 6525 C CA . VAL A 1 856 ? 20.488 23.512 -27.873 1.00 89.00 856 VAL A CA 1
ATOM 6526 C C . VAL A 1 856 ? 20.958 24.194 -29.153 1.00 89.00 856 VAL A C 1
ATOM 6528 O O . VAL A 1 856 ? 21.163 25.409 -29.172 1.00 89.00 856 VAL A O 1
ATOM 6531 N N . LEU A 1 857 ? 21.149 23.411 -30.212 1.00 88.00 857 LEU A N 1
ATOM 6532 C CA . LEU A 1 857 ? 21.678 23.873 -31.495 1.00 88.00 857 LEU A CA 1
ATOM 6533 C C . LEU A 1 857 ? 20.655 23.668 -32.613 1.00 88.00 857 LEU A C 1
ATOM 6535 O O . LEU A 1 857 ? 19.698 22.908 -32.481 1.00 88.00 857 LEU A O 1
ATOM 6539 N N . MET A 1 858 ? 20.842 24.393 -33.711 1.00 87.88 858 MET A N 1
ATOM 6540 C CA . MET A 1 858 ? 20.052 24.229 -34.929 1.00 87.88 858 MET A CA 1
ATOM 6541 C C . MET A 1 858 ? 20.858 23.393 -35.923 1.00 87.88 858 MET A C 1
ATOM 6543 O O . MET A 1 858 ? 22.012 23.728 -36.184 1.00 87.88 858 MET A O 1
ATOM 6547 N N . MET A 1 859 ? 20.240 22.349 -36.471 1.00 83.94 859 MET A N 1
ATOM 6548 C CA . MET A 1 859 ? 20.835 21.462 -37.472 1.00 83.94 859 MET A CA 1
ATOM 6549 C C . MET A 1 859 ? 20.774 22.088 -38.877 1.00 83.94 859 MET A C 1
ATOM 6551 O O . MET A 1 859 ? 20.037 23.051 -39.125 1.00 83.94 859 MET A O 1
ATOM 6555 N N . ALA A 1 860 ? 21.498 21.511 -39.840 1.00 84.75 860 ALA A N 1
ATOM 6556 C CA . ALA A 1 860 ? 21.541 21.998 -41.221 1.00 84.75 860 ALA A CA 1
ATOM 6557 C C . ALA A 1 860 ? 20.181 22.005 -41.957 1.00 84.75 860 ALA A C 1
ATOM 6559 O O . ALA A 1 860 ? 20.005 22.763 -42.918 1.00 84.75 860 ALA A O 1
ATOM 6560 N N . ASP A 1 861 ? 19.216 21.182 -41.539 1.00 83.62 861 ASP A N 1
ATOM 6561 C CA . ASP A 1 861 ? 17.852 21.144 -42.088 1.00 83.62 861 ASP A CA 1
ATOM 6562 C C . ASP A 1 861 ? 16.907 22.202 -41.463 1.00 83.62 861 ASP A C 1
ATOM 6564 O O . ASP A 1 861 ? 15.781 22.405 -41.940 1.00 83.62 861 ASP A O 1
ATOM 6568 N N . GLY A 1 862 ? 17.395 22.928 -40.452 1.00 85.25 862 GLY A N 1
ATOM 6569 C CA . GLY A 1 862 ? 16.702 23.993 -39.735 1.00 85.25 862 GLY A CA 1
ATOM 6570 C C . GLY A 1 862 ? 15.925 23.543 -38.496 1.00 85.25 862 GLY A C 1
ATOM 6571 O O . GLY A 1 862 ? 15.298 24.401 -37.869 1.00 85.25 862 GLY A O 1
ATOM 6572 N N . SER A 1 863 ? 15.926 22.254 -38.142 1.00 87.25 863 SER A N 1
ATOM 6573 C CA . SER A 1 863 ? 15.354 21.765 -36.880 1.00 87.25 863 SER A CA 1
ATOM 6574 C C . SER A 1 863 ? 16.257 22.121 -35.689 1.00 87.25 863 SER A C 1
ATOM 6576 O O . SER A 1 863 ? 17.444 22.416 -35.849 1.00 87.25 863 SER A O 1
ATOM 6578 N N . SER A 1 864 ? 15.703 22.110 -34.474 1.00 88.06 864 SER A N 1
ATOM 6579 C CA . SER A 1 864 ? 16.464 22.357 -33.245 1.00 88.06 864 SER A CA 1
ATOM 6580 C C . SER A 1 864 ? 16.620 21.085 -32.416 1.00 88.06 864 SER A C 1
ATOM 6582 O O . SER A 1 864 ? 15.652 20.361 -32.182 1.00 88.06 864 SER A O 1
ATOM 6584 N N . HIS A 1 865 ? 17.850 20.822 -31.981 1.00 90.50 865 HIS A N 1
ATOM 6585 C CA . HIS A 1 865 ? 18.257 19.598 -31.307 1.00 90.50 865 HIS A CA 1
ATOM 6586 C C . HIS A 1 865 ? 19.002 19.920 -30.012 1.00 90.50 865 HIS A C 1
ATOM 6588 O O . HIS A 1 865 ? 19.791 20.866 -29.941 1.00 90.50 865 HIS A O 1
ATOM 6594 N N . GLY A 1 866 ? 18.755 19.121 -28.974 1.00 91.75 866 GLY A N 1
ATOM 6595 C CA . GLY A 1 866 ? 19.645 19.094 -27.820 1.00 91.75 866 GLY A CA 1
ATOM 6596 C C . GLY A 1 866 ? 20.931 18.355 -28.179 1.00 91.75 866 GLY A C 1
ATOM 6597 O O . GLY A 1 866 ? 20.901 17.382 -28.929 1.00 91.75 866 GLY A O 1
ATOM 6598 N N . THR A 1 867 ? 22.059 18.829 -27.667 1.00 93.38 867 THR A N 1
ATOM 6599 C CA . THR A 1 867 ? 23.385 18.318 -28.020 1.00 93.38 867 THR A CA 1
ATOM 6600 C C . THR A 1 867 ? 24.292 18.255 -26.800 1.00 93.38 867 THR A C 1
ATOM 6602 O O . THR A 1 867 ? 24.180 19.076 -25.883 1.00 93.38 867 THR A O 1
ATOM 6605 N N . PHE A 1 868 ? 25.225 17.309 -26.827 1.00 95.75 868 PHE A N 1
ATOM 6606 C CA . PHE A 1 868 ? 26.410 17.336 -25.977 1.00 95.75 868 PHE A CA 1
ATOM 6607 C C . PHE A 1 868 ? 27.650 17.470 -26.847 1.00 95.75 868 PHE A C 1
ATOM 6609 O O . PHE A 1 868 ? 27.824 16.684 -27.775 1.00 95.75 868 PHE A O 1
ATOM 6616 N N . ASN A 1 869 ? 28.527 18.421 -26.524 1.00 94.25 869 ASN A N 1
ATOM 6617 C CA . ASN A 1 869 ? 29.769 18.674 -27.267 1.00 94.25 869 ASN A CA 1
ATOM 6618 C C . ASN A 1 869 ? 29.523 18.928 -28.763 1.00 94.25 869 ASN A C 1
ATOM 6620 O O . ASN A 1 869 ? 30.262 18.421 -29.604 1.00 94.25 869 ASN A O 1
ATOM 6624 N N . ASP A 1 870 ? 28.464 19.679 -29.076 1.00 92.19 870 ASP A N 1
ATOM 6625 C CA . ASP A 1 870 ? 28.000 19.917 -30.442 1.00 92.19 870 ASP A CA 1
ATOM 6626 C C . ASP A 1 870 ? 27.732 18.604 -31.204 1.00 92.19 870 ASP A C 1
ATOM 6628 O O . ASP A 1 870 ? 28.075 18.493 -32.369 1.00 92.19 870 ASP A O 1
ATOM 6632 N N . ILE A 1 871 ? 27.175 17.576 -30.555 1.00 92.19 871 ILE A N 1
ATOM 6633 C CA . ILE A 1 871 ? 26.710 16.338 -31.202 1.00 92.19 871 ILE A CA 1
ATOM 6634 C C . ILE A 1 871 ? 25.271 16.078 -30.756 1.00 92.19 871 ILE A C 1
ATOM 6636 O O . ILE A 1 871 ? 24.998 15.985 -29.555 1.00 92.19 871 ILE A O 1
ATOM 6640 N N . ALA A 1 872 ? 24.355 15.973 -31.720 1.00 92.88 872 ALA A N 1
ATOM 6641 C CA . ALA A 1 872 ? 22.996 15.490 -31.493 1.00 92.88 872 ALA A CA 1
ATOM 6642 C C . ALA A 1 872 ? 22.995 13.959 -31.569 1.00 92.88 872 ALA A C 1
ATOM 6644 O O . ALA A 1 872 ? 23.499 13.392 -32.536 1.00 92.88 872 ALA A O 1
ATOM 6645 N N . TYR A 1 873 ? 22.434 13.291 -30.562 1.00 94.19 873 TYR A N 1
ATOM 6646 C CA . TYR A 1 873 ? 22.340 11.837 -30.550 1.00 94.19 873 TYR A CA 1
ATOM 6647 C C . TYR A 1 873 ? 21.451 11.322 -31.689 1.00 94.19 873 TYR A C 1
ATOM 6649 O O . TYR A 1 873 ? 20.258 11.629 -31.746 1.00 94.19 873 TYR A O 1
ATOM 6657 N N . ILE A 1 874 ? 22.013 10.465 -32.540 1.00 91.38 874 ILE A N 1
ATOM 6658 C CA . ILE A 1 874 ? 21.291 9.754 -33.598 1.00 91.38 874 ILE A CA 1
ATOM 6659 C C . ILE A 1 874 ? 21.289 8.264 -33.283 1.00 91.38 874 ILE A C 1
ATOM 6661 O O . ILE A 1 874 ? 22.316 7.655 -32.984 1.00 91.38 874 ILE A O 1
ATOM 6665 N N . ARG A 1 875 ? 20.105 7.653 -33.374 1.00 92.31 875 ARG A N 1
ATOM 6666 C CA . ARG A 1 875 ? 19.926 6.224 -33.107 1.00 92.31 875 ARG A CA 1
ATOM 6667 C C . ARG A 1 875 ? 20.742 5.380 -34.101 1.00 92.31 875 ARG A C 1
ATOM 6669 O O . ARG A 1 875 ? 20.552 5.535 -35.309 1.00 92.31 875 ARG A O 1
ATOM 6676 N N . PRO A 1 876 ? 21.590 4.447 -33.632 1.00 94.06 876 PRO A N 1
ATOM 6677 C CA . PRO A 1 876 ? 22.333 3.555 -34.514 1.00 94.06 876 PRO A CA 1
ATOM 6678 C C . PRO A 1 876 ? 21.407 2.513 -35.163 1.00 94.06 876 PRO A C 1
ATOM 6680 O O . PRO A 1 876 ? 20.319 2.221 -34.666 1.00 94.06 876 PRO A O 1
ATOM 6683 N N . ALA A 1 877 ? 21.853 1.880 -36.251 1.00 93.00 877 ALA A N 1
ATOM 6684 C CA . ALA A 1 877 ? 21.115 0.780 -36.876 1.00 93.00 877 ALA A CA 1
ATOM 6685 C C . ALA A 1 877 ? 21.098 -0.488 -36.005 1.00 93.00 877 ALA A C 1
ATOM 6687 O O . ALA A 1 877 ? 20.174 -1.287 -36.113 1.00 93.00 877 ALA A O 1
ATOM 6688 N N . VAL A 1 878 ? 22.112 -0.681 -35.157 1.00 94.44 878 VAL A N 1
ATOM 6689 C CA . VAL A 1 878 ? 22.210 -1.787 -34.192 1.00 94.44 878 VAL A CA 1
ATOM 6690 C C . VAL A 1 878 ? 22.299 -1.190 -32.797 1.00 94.44 878 VAL A C 1
ATOM 6692 O O . VAL A 1 878 ? 23.147 -0.317 -32.605 1.00 94.44 878 VAL A O 1
ATOM 6695 N N . PRO A 1 879 ? 21.502 -1.653 -31.814 1.00 95.94 879 PRO A N 1
ATOM 6696 C CA . PRO A 1 879 ? 21.602 -1.125 -30.464 1.00 95.94 879 PRO A CA 1
ATOM 6697 C C . PRO A 1 879 ? 23.026 -1.219 -29.902 1.00 95.94 879 PRO A C 1
ATOM 6699 O O . PRO A 1 879 ? 23.729 -2.212 -30.126 1.00 95.94 879 PRO A O 1
ATOM 6702 N N . SER A 1 880 ? 23.468 -0.198 -29.172 1.00 96.44 880 SER A N 1
ATOM 6703 C CA . SER A 1 880 ? 24.865 -0.088 -28.729 1.00 96.44 880 SER A CA 1
ATOM 6704 C C . SER A 1 880 ? 25.331 -1.264 -27.855 1.00 96.44 880 SER A C 1
ATOM 6706 O O . SER A 1 880 ? 26.456 -1.736 -28.024 1.00 96.44 880 SER A O 1
ATOM 6708 N N . LEU A 1 881 ? 24.468 -1.825 -26.999 1.00 96.12 881 LEU A N 1
ATOM 6709 C CA . LEU A 1 881 ? 24.771 -3.028 -26.209 1.00 96.12 881 LEU A CA 1
ATOM 6710 C C . LEU A 1 881 ? 24.978 -4.268 -27.098 1.00 96.12 881 LEU A C 1
ATOM 6712 O O . LEU A 1 881 ? 25.895 -5.061 -26.880 1.00 96.12 881 LEU A O 1
ATOM 6716 N N . MET A 1 882 ? 24.167 -4.420 -28.148 1.00 94.06 882 MET A N 1
ATOM 6717 C CA . MET A 1 882 ? 24.304 -5.504 -29.127 1.00 94.06 882 MET A CA 1
ATOM 6718 C C . MET A 1 882 ? 25.579 -5.337 -29.963 1.00 94.06 882 MET A C 1
ATOM 6720 O O . MET A 1 882 ? 26.242 -6.326 -30.289 1.00 94.06 882 MET A O 1
ATOM 6724 N N . THR A 1 883 ? 25.968 -4.095 -30.263 1.00 94.19 883 THR A N 1
ATOM 6725 C CA . THR A 1 883 ? 27.268 -3.784 -30.874 1.00 94.19 883 THR A CA 1
ATOM 6726 C C . THR A 1 883 ? 28.416 -4.227 -29.964 1.00 94.19 883 THR A C 1
ATOM 6728 O O . THR A 1 883 ? 29.296 -4.965 -30.417 1.00 94.19 883 THR A O 1
ATOM 6731 N N . ALA A 1 884 ? 28.369 -3.874 -28.673 1.00 93.06 884 ALA A N 1
ATOM 6732 C CA . ALA A 1 884 ? 29.382 -4.259 -27.687 1.00 93.06 884 ALA A CA 1
ATOM 6733 C C . ALA A 1 884 ? 29.551 -5.787 -27.575 1.00 93.06 884 ALA A C 1
ATOM 6735 O O . ALA A 1 884 ? 30.667 -6.283 -27.449 1.00 93.06 884 ALA A O 1
ATOM 6736 N N . LEU A 1 885 ? 28.454 -6.542 -27.684 1.00 91.31 885 LEU A N 1
ATOM 6737 C CA . LEU A 1 885 ? 28.453 -8.005 -27.555 1.00 91.31 885 LEU A CA 1
ATOM 6738 C C . LEU A 1 885 ? 28.807 -8.764 -28.841 1.00 91.31 885 LEU A C 1
ATOM 6740 O O . LEU A 1 885 ? 29.175 -9.938 -28.777 1.00 91.31 885 LEU A O 1
ATOM 6744 N N . SER A 1 886 ? 28.673 -8.137 -30.013 1.00 90.38 886 SER A N 1
ATOM 6745 C CA . SER A 1 886 ? 28.862 -8.813 -31.307 1.00 90.38 886 SER A CA 1
ATOM 6746 C C . SER A 1 886 ? 30.174 -8.467 -32.014 1.00 90.38 886 SER A C 1
ATOM 6748 O O . SER A 1 886 ? 30.610 -9.211 -32.899 1.00 90.38 886 SER A O 1
ATOM 6750 N N . MET A 1 887 ? 30.827 -7.373 -31.627 1.00 89.94 887 MET A N 1
ATOM 6751 C CA . MET A 1 887 ? 32.082 -6.924 -32.221 1.00 89.94 887 MET A CA 1
ATOM 6752 C C . MET A 1 887 ? 33.312 -7.527 -31.511 1.00 89.94 887 MET A C 1
ATOM 6754 O O . MET A 1 887 ? 33.280 -7.767 -30.306 1.00 89.94 887 MET A O 1
ATOM 6758 N N . PRO A 1 888 ? 34.432 -7.785 -32.222 1.00 85.69 888 PRO A N 1
ATOM 6759 C CA . PRO A 1 888 ? 35.645 -8.320 -31.598 1.00 85.69 888 PRO A CA 1
ATOM 6760 C C . PRO A 1 888 ? 36.215 -7.377 -30.531 1.00 85.69 888 PRO A C 1
ATOM 6762 O O . PRO A 1 888 ? 36.288 -6.171 -30.765 1.00 85.69 888 PRO A O 1
ATOM 6765 N N . SER A 1 889 ? 36.718 -7.927 -29.420 1.00 81.00 889 SER A N 1
ATOM 6766 C CA . SER A 1 889 ? 37.277 -7.169 -28.282 1.00 81.00 889 SER A CA 1
ATOM 6767 C C . SER A 1 889 ? 38.296 -6.100 -28.683 1.00 81.00 889 SER A C 1
ATOM 6769 O O . SER A 1 889 ? 38.281 -4.994 -28.147 1.00 81.00 889 SER A O 1
ATOM 6771 N N . ASP A 1 890 ? 39.153 -6.412 -29.659 1.00 78.62 890 ASP A N 1
ATOM 6772 C CA . ASP A 1 890 ? 40.199 -5.504 -30.137 1.00 78.62 890 ASP A CA 1
ATOM 6773 C C . ASP A 1 890 ? 39.616 -4.275 -30.854 1.00 78.62 890 ASP A C 1
ATOM 6775 O O . ASP A 1 890 ? 40.239 -3.220 -30.859 1.00 78.62 890 ASP A O 1
ATOM 6779 N N . ALA A 1 891 ? 38.420 -4.387 -31.446 1.00 78.62 891 ALA A N 1
ATOM 6780 C CA . ALA A 1 891 ? 37.735 -3.275 -32.102 1.00 78.62 891 ALA A CA 1
ATOM 6781 C C . ALA A 1 891 ? 37.010 -2.369 -31.093 1.00 78.62 891 ALA A C 1
ATOM 6783 O O . ALA A 1 891 ? 37.053 -1.152 -31.250 1.00 78.62 891 ALA A O 1
ATOM 6784 N N . LEU A 1 892 ? 36.413 -2.951 -30.042 1.00 83.25 892 LEU A N 1
ATOM 6785 C CA . LEU A 1 892 ? 35.601 -2.243 -29.039 1.00 83.25 892 LEU A CA 1
ATOM 6786 C C . LEU A 1 892 ? 36.364 -1.134 -28.302 1.00 83.25 892 LEU A C 1
ATOM 6788 O O . LEU A 1 892 ? 35.787 -0.097 -27.994 1.00 83.25 892 LEU A O 1
ATOM 6792 N N . LYS A 1 893 ? 37.653 -1.360 -28.012 1.00 80.06 893 LYS A N 1
ATOM 6793 C CA . LYS A 1 893 ? 38.514 -0.391 -27.312 1.00 80.06 893 LYS A CA 1
ATOM 6794 C C . LYS A 1 893 ? 39.367 0.464 -28.251 1.00 80.06 893 LYS A C 1
ATOM 6796 O O . LYS A 1 893 ? 39.813 1.536 -27.860 1.00 80.06 893 LYS A O 1
ATOM 6801 N N . ALA A 1 894 ? 39.638 -0.010 -29.469 1.00 79.50 894 ALA A N 1
ATOM 6802 C CA . ALA A 1 894 ? 40.550 0.675 -30.384 1.00 79.50 894 ALA A CA 1
ATOM 6803 C C . ALA A 1 894 ? 39.876 1.763 -31.228 1.00 79.50 894 ALA A C 1
ATOM 6805 O O . ALA A 1 894 ? 40.568 2.677 -31.678 1.00 79.50 894 ALA A O 1
ATOM 6806 N N . ASN A 1 895 ? 38.567 1.660 -31.486 1.00 86.12 895 ASN A N 1
ATOM 6807 C CA . ASN A 1 895 ? 37.843 2.656 -32.269 1.00 86.12 895 ASN A CA 1
ATOM 6808 C C . ASN A 1 895 ? 36.376 2.768 -31.830 1.00 86.12 895 ASN A C 1
ATOM 6810 O O . ASN A 1 895 ? 35.590 1.857 -32.079 1.00 86.12 895 ASN A O 1
ATOM 6814 N N . LEU A 1 896 ? 36.005 3.907 -31.240 1.00 88.81 896 LEU A N 1
ATOM 6815 C CA . LEU A 1 896 ? 34.635 4.185 -30.801 1.00 88.81 896 LEU A CA 1
ATOM 6816 C C . LEU A 1 896 ? 33.646 4.402 -31.956 1.00 88.81 896 LEU A C 1
ATOM 6818 O O . LEU A 1 896 ? 32.448 4.258 -31.740 1.00 88.81 896 LEU A O 1
ATOM 6822 N N . GLU A 1 897 ? 34.116 4.623 -33.191 1.00 88.38 897 GLU A N 1
ATOM 6823 C CA . GLU A 1 897 ? 33.252 4.691 -34.381 1.00 88.38 897 GLU A CA 1
ATOM 6824 C C . GLU A 1 897 ? 32.425 3.415 -34.585 1.00 88.38 897 GLU A C 1
ATOM 6826 O O . GLU A 1 897 ? 31.391 3.467 -35.244 1.00 88.38 897 GLU A O 1
ATOM 6831 N N . VAL A 1 898 ? 32.827 2.272 -34.007 1.00 92.25 898 VAL A N 1
ATOM 6832 C CA . VAL A 1 898 ? 32.009 1.047 -34.045 1.00 92.25 898 VAL A CA 1
ATOM 6833 C C . VAL A 1 898 ? 30.620 1.256 -33.448 1.00 92.25 898 VAL A C 1
ATOM 6835 O O . VAL A 1 898 ? 29.683 0.603 -33.899 1.00 92.25 898 VAL A O 1
ATOM 6838 N N . TYR A 1 899 ? 30.487 2.168 -32.483 1.00 93.25 899 TYR A N 1
ATOM 6839 C CA . TYR A 1 899 ? 29.221 2.540 -31.855 1.00 93.25 899 TYR A CA 1
ATOM 6840 C C . TYR A 1 899 ? 28.484 3.656 -32.603 1.00 93.25 899 TYR A C 1
ATOM 6842 O O . TYR A 1 899 ? 27.330 3.905 -32.291 1.00 93.25 899 TYR A O 1
ATOM 6850 N N . GLY A 1 900 ? 29.088 4.239 -33.645 1.00 92.00 900 GLY A N 1
ATOM 6851 C CA . GLY A 1 900 ? 28.564 5.397 -34.369 1.00 92.00 900 GLY A CA 1
ATOM 6852 C C . GLY A 1 900 ? 28.979 6.698 -33.687 1.00 92.00 900 GLY A C 1
ATOM 6853 O O . GLY A 1 900 ? 28.805 6.858 -32.487 1.00 92.00 900 GLY A O 1
ATOM 6854 N N . ILE A 1 901 ? 29.563 7.634 -34.438 1.00 90.06 901 ILE A N 1
ATOM 6855 C CA . ILE A 1 901 ? 30.052 8.893 -33.853 1.00 90.06 901 ILE A CA 1
ATOM 6856 C C . ILE A 1 901 ? 28.904 9.758 -33.317 1.00 90.06 901 ILE A C 1
ATOM 6858 O O . ILE A 1 901 ? 29.025 10.341 -32.242 1.00 90.06 901 ILE A O 1
ATOM 6862 N N . ASP A 1 902 ? 27.762 9.728 -34.002 1.00 91.06 902 ASP A N 1
ATOM 6863 C CA . ASP A 1 902 ? 26.560 10.466 -33.620 1.00 91.06 902 ASP A CA 1
ATOM 6864 C C . ASP A 1 902 ? 25.805 9.816 -32.453 1.00 91.06 902 ASP A C 1
ATOM 6866 O O . ASP A 1 902 ? 24.840 10.387 -31.970 1.00 91.06 902 ASP A O 1
ATOM 6870 N N . THR A 1 903 ? 26.241 8.665 -31.917 1.00 94.31 903 THR A N 1
ATOM 6871 C CA . THR A 1 903 ? 25.740 8.196 -30.607 1.00 94.31 903 THR A CA 1
ATOM 6872 C C . THR A 1 903 ? 26.466 8.862 -29.436 1.00 94.31 903 THR A C 1
ATOM 6874 O O . THR A 1 903 ? 26.196 8.535 -28.278 1.00 94.31 903 THR A O 1
ATOM 6877 N N . ASN A 1 904 ? 27.417 9.755 -29.737 1.00 95.31 904 ASN A N 1
ATOM 6878 C CA . ASN A 1 904 ? 28.332 10.404 -28.804 1.00 95.31 904 ASN A CA 1
ATOM 6879 C C . ASN A 1 904 ? 28.925 9.417 -27.769 1.00 95.31 904 ASN A C 1
ATOM 6881 O O . ASN A 1 904 ? 28.635 9.513 -26.572 1.00 95.31 904 ASN A O 1
ATOM 6885 N N . PRO A 1 905 ? 29.669 8.387 -28.225 1.00 95.62 905 PRO A N 1
ATOM 6886 C CA . PRO A 1 905 ? 30.129 7.308 -27.363 1.00 95.62 905 PRO A CA 1
ATOM 6887 C C . PRO A 1 905 ? 31.361 7.697 -26.537 1.00 95.62 905 PRO A C 1
ATOM 6889 O O . PRO A 1 905 ? 32.368 8.155 -27.077 1.00 95.62 905 PRO A O 1
ATOM 6892 N N . PHE A 1 906 ? 31.332 7.394 -25.239 1.00 96.25 906 PHE A N 1
ATOM 6893 C CA . PHE A 1 906 ? 32.476 7.521 -24.333 1.00 96.25 906 PHE A CA 1
ATOM 6894 C C . PHE A 1 906 ? 32.849 6.163 -23.748 1.00 96.25 906 PHE A C 1
ATOM 6896 O O . PHE A 1 906 ? 32.000 5.473 -23.195 1.00 96.25 906 PHE A O 1
ATOM 6903 N N . LEU A 1 907 ? 34.120 5.772 -23.847 1.00 94.75 907 LEU A N 1
ATOM 6904 C CA . LEU A 1 907 ? 34.618 4.552 -23.210 1.00 94.75 907 LEU A CA 1
ATOM 6905 C C . LEU A 1 907 ? 34.869 4.801 -21.724 1.00 94.75 907 LEU A C 1
ATOM 6907 O O . LEU A 1 907 ? 35.569 5.756 -21.386 1.00 94.75 907 LEU A O 1
ATOM 6911 N N . LEU A 1 908 ? 34.370 3.919 -20.859 1.00 94.69 908 LEU A N 1
ATOM 6912 C CA . LEU A 1 908 ? 34.727 3.906 -19.444 1.00 94.69 908 LEU A CA 1
ATOM 6913 C C . LEU A 1 908 ? 35.583 2.673 -19.125 1.00 94.69 908 LEU A C 1
ATOM 6915 O O . LEU A 1 908 ? 35.140 1.535 -19.300 1.00 94.69 908 LEU A O 1
ATOM 6919 N N . ASP A 1 909 ? 36.822 2.906 -18.688 1.00 85.31 909 ASP A N 1
ATOM 6920 C CA . ASP A 1 909 ? 37.721 1.864 -18.173 1.00 85.31 909 ASP A CA 1
ATOM 6921 C C . ASP A 1 909 ? 37.508 1.644 -16.663 1.00 85.31 909 ASP A C 1
ATOM 6923 O O . ASP A 1 909 ? 36.883 2.464 -15.997 1.00 85.31 909 ASP A O 1
ATOM 6927 N N . ASP A 1 910 ? 38.046 0.556 -16.103 1.00 89.12 910 ASP A N 1
ATOM 6928 C CA . ASP A 1 910 ? 37.967 0.266 -14.664 1.00 89.12 910 ASP A CA 1
ATOM 6929 C C . ASP A 1 910 ? 38.455 1.467 -13.820 1.00 89.12 910 ASP A C 1
ATOM 6931 O O . ASP A 1 910 ? 39.528 2.027 -14.074 1.00 89.12 910 ASP A O 1
ATOM 6935 N N . GLY A 1 911 ? 37.694 1.843 -12.789 1.00 94.31 911 GLY A N 1
ATOM 6936 C CA . GLY A 1 911 ? 38.020 2.958 -11.896 1.00 94.31 911 GLY A CA 1
ATOM 6937 C C . GLY A 1 911 ? 36.833 3.888 -11.657 1.00 94.31 911 GLY A C 1
ATOM 6938 O O . GLY A 1 911 ? 35.695 3.438 -11.587 1.00 94.31 911 GLY A O 1
ATOM 6939 N N . VAL A 1 912 ? 37.105 5.185 -11.518 1.00 96.38 912 VAL A N 1
ATOM 6940 C CA . VAL A 1 912 ? 36.105 6.222 -11.224 1.00 96.38 912 VAL A CA 1
ATOM 6941 C C . VAL A 1 912 ? 36.043 7.215 -12.376 1.00 96.38 912 VAL A C 1
ATOM 6943 O O . VAL A 1 912 ? 37.065 7.798 -12.764 1.00 96.38 912 VAL A O 1
ATOM 6946 N N . THR A 1 913 ? 34.836 7.466 -12.871 1.00 97.81 913 THR A N 1
ATOM 6947 C CA . THR A 1 913 ? 34.571 8.507 -13.866 1.00 97.81 913 THR A CA 1
ATOM 6948 C C . THR A 1 913 ? 34.131 9.793 -13.188 1.00 97.81 913 THR A C 1
ATOM 6950 O O . THR A 1 913 ? 33.200 9.780 -12.390 1.00 97.81 913 THR A O 1
ATOM 6953 N N . GLU A 1 914 ? 34.757 10.915 -13.543 1.00 96.62 914 GLU A N 1
ATOM 6954 C CA . GLU A 1 914 ? 34.215 12.252 -13.298 1.00 96.62 914 GLU A CA 1
ATOM 6955 C C . GLU A 1 914 ? 33.532 12.785 -14.559 1.00 96.62 914 GLU A C 1
ATOM 6957 O O . GLU A 1 914 ? 34.170 12.902 -15.608 1.00 96.62 914 GLU A O 1
ATOM 6962 N N . LEU A 1 915 ? 32.255 13.145 -14.449 1.00 97.19 915 LEU A N 1
ATOM 6963 C CA . LEU A 1 915 ? 31.551 13.904 -15.478 1.00 97.19 915 LEU A CA 1
ATOM 6964 C C . LEU A 1 915 ? 31.469 15.367 -15.055 1.00 97.19 915 LEU A C 1
ATOM 6966 O O . LEU A 1 915 ? 30.955 15.688 -13.980 1.00 97.19 915 LEU A O 1
ATOM 6970 N N . VAL A 1 916 ? 31.942 16.251 -15.927 1.00 97.00 916 VAL A N 1
ATOM 6971 C CA . VAL A 1 916 ? 31.737 17.696 -15.816 1.00 97.00 916 VAL A CA 1
ATOM 6972 C C . VAL A 1 916 ? 30.689 18.088 -16.843 1.00 97.00 916 VAL A C 1
ATOM 6974 O O . VAL A 1 916 ? 30.929 17.997 -18.046 1.00 97.00 916 VAL A O 1
ATOM 6977 N N . ILE A 1 917 ? 29.523 18.505 -16.364 1.00 97.12 917 ILE A N 1
ATOM 6978 C CA . ILE A 1 917 ? 28.357 18.797 -17.197 1.00 97.12 917 ILE A CA 1
ATOM 6979 C C . ILE A 1 917 ? 28.141 20.307 -17.184 1.00 97.12 917 ILE A C 1
ATOM 6981 O O . ILE A 1 917 ? 27.748 20.860 -16.156 1.00 97.12 917 ILE A O 1
ATOM 6985 N N . SER A 1 918 ? 28.396 20.979 -18.303 1.00 95.62 918 SER A N 1
ATOM 6986 C CA . SER A 1 918 ? 28.213 22.426 -18.448 1.00 95.62 918 SER A CA 1
ATOM 6987 C C . SER A 1 918 ? 26.848 22.725 -19.058 1.00 95.62 918 SER A C 1
ATOM 6989 O O . SER A 1 918 ? 26.580 22.321 -20.186 1.00 95.62 918 SER A O 1
ATOM 6991 N N . ASN A 1 919 ? 25.996 23.486 -18.372 1.00 92.06 919 ASN A N 1
ATOM 6992 C CA . ASN A 1 919 ? 24.771 24.021 -18.960 1.00 92.06 919 ASN A CA 1
ATOM 6993 C C . ASN A 1 919 ? 25.023 25.434 -19.514 1.00 92.06 919 ASN A C 1
ATOM 6995 O O . ASN A 1 919 ? 24.908 26.430 -18.795 1.00 92.06 919 ASN A O 1
ATOM 6999 N N . ASN A 1 920 ? 25.333 25.519 -20.811 1.00 82.44 920 ASN A N 1
ATOM 7000 C CA . ASN A 1 920 ? 25.608 26.781 -21.513 1.00 82.44 920 ASN A CA 1
ATOM 7001 C C . ASN A 1 920 ? 24.336 27.515 -21.982 1.00 82.44 920 ASN A C 1
ATOM 7003 O O . ASN A 1 920 ? 24.415 28.499 -22.719 1.00 82.44 920 ASN A O 1
ATOM 7007 N N . ASN A 1 921 ? 23.155 27.041 -21.586 1.00 84.00 921 ASN A N 1
ATOM 7008 C CA . ASN A 1 921 ? 21.881 27.581 -22.043 1.00 84.00 921 ASN A CA 1
ATOM 7009 C C . ASN A 1 921 ? 21.366 28.680 -21.103 1.00 84.00 921 ASN A C 1
ATOM 7011 O O . ASN A 1 921 ? 21.712 28.753 -19.923 1.00 84.00 921 ASN A O 1
ATOM 7015 N N . ALA A 1 922 ? 20.461 29.513 -21.623 1.00 78.88 922 ALA A N 1
ATOM 7016 C CA . ALA A 1 922 ? 19.776 30.559 -20.856 1.00 78.88 922 ALA A CA 1
ATOM 7017 C C . ALA A 1 922 ? 18.667 30.025 -19.920 1.00 78.88 922 ALA A C 1
ATOM 7019 O O . ALA A 1 922 ? 17.969 30.811 -19.273 1.00 78.88 922 ALA A O 1
ATOM 7020 N N . VAL A 1 923 ? 18.502 28.701 -19.854 1.00 78.81 923 VAL A N 1
ATOM 7021 C CA . VAL A 1 923 ? 17.473 27.990 -19.085 1.00 78.81 923 VAL A CA 1
ATOM 7022 C C . VAL A 1 923 ? 18.096 26.849 -18.278 1.00 78.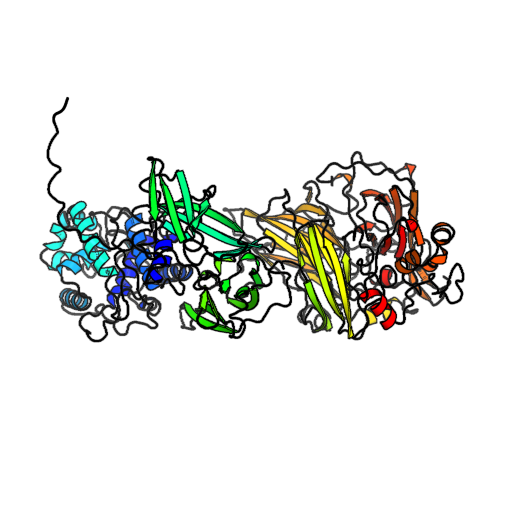81 923 VAL A C 1
ATOM 7024 O O . VAL A 1 923 ? 19.176 26.355 -18.607 1.00 78.81 923 VAL A O 1
ATOM 7027 N N . GLU A 1 924 ? 17.437 26.464 -17.187 1.00 84.94 924 GLU A N 1
ATOM 7028 C CA . GLU A 1 924 ? 17.849 25.340 -16.340 1.00 84.94 924 GLU A CA 1
ATOM 7029 C C . GLU A 1 924 ? 17.444 23.985 -16.949 1.00 84.94 924 GLU A C 1
ATOM 7031 O O . GLU A 1 924 ? 16.409 23.886 -17.606 1.00 84.94 924 GLU A O 1
ATOM 7036 N N . TYR A 1 925 ? 18.260 22.949 -16.732 1.00 88.81 925 TYR A N 1
ATOM 7037 C CA . TYR A 1 925 ? 17.999 21.578 -17.188 1.00 88.81 925 TYR A CA 1
ATOM 7038 C C . TYR A 1 925 ? 18.386 20.572 -16.108 1.00 88.81 925 TYR A C 1
ATOM 7040 O O . TYR A 1 925 ? 19.286 20.829 -15.311 1.00 88.81 925 TYR A O 1
ATOM 7048 N N . ALA A 1 926 ? 17.740 19.408 -16.106 1.00 93.31 926 ALA A N 1
ATOM 7049 C CA . ALA A 1 926 ? 18.168 18.270 -15.303 1.00 93.31 926 ALA A CA 1
ATOM 7050 C C . ALA A 1 926 ? 18.672 17.131 -16.188 1.00 93.31 926 ALA A C 1
ATOM 7052 O O . ALA A 1 926 ? 18.156 16.924 -17.288 1.00 93.31 926 ALA A O 1
ATOM 7053 N N . PHE A 1 927 ? 19.662 16.397 -15.692 1.00 96.50 927 PHE A N 1
ATOM 7054 C CA . PHE A 1 927 ? 20.353 15.332 -16.411 1.00 96.50 927 PHE A CA 1
ATOM 7055 C C . PHE A 1 927 ? 20.315 14.036 -15.614 1.00 96.50 927 PHE A C 1
ATOM 7057 O O . PHE A 1 927 ? 20.534 14.060 -14.402 1.00 96.50 927 PHE A O 1
ATOM 7064 N N . HIS A 1 928 ? 20.049 12.932 -16.305 1.00 97.69 928 HIS A N 1
ATOM 7065 C CA . HIS A 1 928 ? 19.915 11.597 -15.737 1.00 97.69 928 HIS A CA 1
ATOM 7066 C C . HIS A 1 928 ? 21.005 10.664 -16.279 1.00 97.69 928 HIS A C 1
ATOM 7068 O O . HIS A 1 928 ? 21.362 10.742 -17.460 1.00 97.69 928 HIS A O 1
ATOM 7074 N N . LEU A 1 929 ? 21.526 9.795 -15.410 1.00 98.25 929 LEU A N 1
ATOM 7075 C CA . LEU A 1 929 ? 22.452 8.723 -15.765 1.00 98.25 929 LEU A CA 1
ATOM 7076 C C . LEU A 1 929 ? 21.819 7.361 -15.469 1.00 98.25 929 LEU A C 1
ATOM 7078 O O . LEU A 1 929 ? 21.476 7.064 -14.326 1.00 98.25 929 LEU A O 1
ATOM 7082 N N . HIS A 1 930 ? 21.742 6.515 -16.493 1.00 98.38 930 HIS A N 1
ATOM 7083 C CA . HIS A 1 930 ? 21.317 5.127 -16.346 1.00 98.38 930 HIS A CA 1
ATOM 7084 C C . HIS A 1 930 ? 22.402 4.278 -15.671 1.00 98.38 930 HIS A C 1
ATOM 7086 O O . HIS A 1 930 ? 23.593 4.578 -15.756 1.00 98.38 930 HIS A O 1
ATOM 7092 N N . GLY A 1 931 ? 21.994 3.181 -15.032 1.00 96.25 931 GLY A N 1
ATOM 7093 C CA . GLY A 1 931 ? 22.905 2.161 -14.503 1.00 96.25 931 GLY A CA 1
ATOM 7094 C C . GLY A 1 931 ? 23.652 2.522 -13.217 1.00 96.25 931 GLY A C 1
ATOM 7095 O O . GLY A 1 931 ? 24.247 1.634 -12.606 1.00 96.25 931 GLY A O 1
ATOM 7096 N N . HIS A 1 932 ? 23.600 3.786 -12.782 1.00 96.12 932 HIS A N 1
ATOM 7097 C CA . HIS A 1 932 ? 24.417 4.306 -11.685 1.00 96.12 932 HIS A CA 1
ATOM 7098 C C . HIS A 1 932 ? 23.685 5.326 -10.824 1.00 96.12 932 HIS A C 1
ATOM 7100 O O . HIS A 1 932 ? 22.818 6.065 -11.282 1.00 96.12 932 HIS A O 1
ATOM 7106 N N . SER A 1 933 ? 24.137 5.436 -9.579 1.00 94.88 933 SER A N 1
ATOM 7107 C CA . SER A 1 933 ? 24.005 6.665 -8.801 1.00 94.88 933 SER A CA 1
ATOM 7108 C C . SER A 1 933 ? 25.388 7.306 -8.678 1.00 94.88 933 SER A C 1
ATOM 7110 O O . SER A 1 933 ? 26.377 6.612 -8.460 1.00 94.88 933 SER A O 1
ATOM 7112 N N . PHE A 1 934 ? 25.464 8.626 -8.811 1.00 95.19 934 PHE A N 1
ATOM 7113 C CA . PHE A 1 934 ? 26.697 9.402 -8.761 1.00 95.19 934 PHE A CA 1
ATOM 7114 C C . PHE A 1 934 ? 26.738 10.333 -7.545 1.00 95.19 934 PHE A C 1
ATOM 7116 O O . PHE A 1 934 ? 25.724 10.904 -7.138 1.00 95.19 934 PHE A O 1
ATOM 7123 N N . GLN A 1 935 ? 27.934 10.525 -6.993 1.00 92.56 935 GLN A N 1
ATOM 7124 C CA . GLN A 1 935 ? 28.246 11.547 -5.999 1.00 92.56 935 GLN A CA 1
ATOM 7125 C C . GLN A 1 935 ? 28.255 12.928 -6.656 1.00 92.56 935 GLN A C 1
ATOM 7127 O O . GLN A 1 935 ? 28.972 13.141 -7.634 1.00 92.56 935 GLN A O 1
ATOM 7132 N N . VAL A 1 936 ? 27.505 13.884 -6.105 1.00 90.88 936 VAL A N 1
ATOM 7133 C CA . VAL A 1 936 ? 27.512 15.276 -6.585 1.00 90.88 936 VAL A CA 1
ATOM 7134 C C . VAL A 1 936 ? 28.598 16.066 -5.858 1.00 90.88 936 VAL A C 1
ATOM 7136 O O . VAL A 1 936 ? 28.427 16.462 -4.709 1.00 90.88 936 VAL A O 1
ATOM 7139 N N . ILE A 1 937 ? 29.722 16.299 -6.533 1.00 89.44 937 ILE A N 1
ATOM 7140 C CA . ILE A 1 937 ? 30.910 16.941 -5.955 1.00 89.44 937 ILE A CA 1
ATOM 7141 C C . ILE A 1 937 ? 30.744 18.459 -5.891 1.00 89.44 937 ILE A C 1
ATOM 7143 O O . ILE A 1 937 ? 31.069 19.082 -4.882 1.00 89.44 937 ILE A O 1
ATOM 7147 N N . ALA A 1 938 ? 30.240 19.067 -6.966 1.00 87.94 938 ALA A N 1
ATOM 7148 C CA . ALA A 1 938 ? 30.057 20.511 -7.037 1.00 87.94 938 ALA A CA 1
ATOM 7149 C C . ALA A 1 938 ? 28.953 20.901 -8.019 1.00 87.94 938 ALA A C 1
ATOM 7151 O O . ALA A 1 938 ? 28.783 20.265 -9.056 1.00 87.94 938 ALA A O 1
ATOM 7152 N N . VAL A 1 939 ? 28.267 22.005 -7.719 1.00 87.88 939 VAL A N 1
ATOM 7153 C CA . VAL A 1 939 ? 27.433 22.758 -8.663 1.00 87.88 939 VAL A CA 1
ATOM 7154 C C . VAL A 1 939 ? 27.827 24.227 -8.539 1.00 87.88 939 VAL A C 1
ATOM 7156 O O . VAL A 1 939 ? 27.707 24.810 -7.460 1.00 87.88 939 VAL A O 1
ATOM 7159 N N . ALA A 1 940 ? 28.333 24.828 -9.613 1.00 87.06 940 ALA A N 1
ATOM 7160 C CA . ALA A 1 940 ? 28.880 26.186 -9.579 1.00 87.06 940 ALA A CA 1
ATOM 7161 C C . ALA A 1 940 ? 28.681 26.928 -10.906 1.00 87.06 940 ALA A C 1
ATOM 7163 O O . ALA A 1 940 ? 28.374 26.330 -11.933 1.00 87.06 940 ALA A O 1
ATOM 7164 N N . ALA A 1 941 ? 28.819 28.254 -10.875 1.00 88.31 941 ALA A N 1
ATOM 7165 C CA . ALA A 1 941 ? 28.665 29.089 -12.061 1.00 88.31 941 ALA A CA 1
ATOM 7166 C C . ALA A 1 941 ? 29.802 28.846 -13.065 1.00 88.31 941 ALA A C 1
ATOM 7168 O O . ALA A 1 941 ? 30.954 28.659 -12.675 1.00 88.31 941 ALA A O 1
ATOM 7169 N N . LEU A 1 942 ? 29.486 28.894 -14.359 1.00 87.56 942 LEU A N 1
ATOM 7170 C CA . LEU A 1 942 ? 30.481 28.854 -15.429 1.00 87.56 942 LEU A CA 1
ATOM 7171 C C . LEU A 1 942 ? 31.364 30.125 -15.436 1.00 87.56 942 LEU A C 1
ATOM 7173 O O . LEU A 1 942 ? 30.905 31.196 -15.023 1.00 87.56 942 LEU A O 1
ATOM 7177 N N . PRO A 1 943 ? 32.607 30.053 -15.958 1.00 89.81 943 PRO A N 1
ATOM 7178 C CA . PRO A 1 943 ? 33.234 28.896 -16.608 1.00 89.81 943 PRO A CA 1
ATOM 7179 C C . PRO A 1 943 ? 33.774 27.854 -15.616 1.00 89.81 943 PRO A C 1
ATOM 7181 O O . PRO A 1 943 ? 34.174 28.186 -14.505 1.00 89.81 943 PRO A O 1
ATOM 7184 N N . TYR A 1 944 ? 33.837 26.591 -16.047 1.00 88.94 944 TYR A N 1
ATOM 7185 C CA . TYR A 1 944 ? 34.452 25.516 -15.268 1.00 88.94 944 TYR A CA 1
ATOM 7186 C C . TYR A 1 944 ? 35.956 25.754 -15.064 1.00 88.94 944 TYR A C 1
ATOM 7188 O O . TYR A 1 944 ? 36.706 25.952 -16.024 1.00 88.94 944 TYR A O 1
ATOM 7196 N N . ALA A 1 945 ? 36.404 25.678 -13.810 1.00 85.38 945 ALA A N 1
ATOM 7197 C CA . ALA A 1 945 ? 37.811 25.703 -13.434 1.00 85.38 945 ALA A CA 1
ATOM 7198 C C . ALA A 1 945 ? 38.067 24.674 -12.325 1.00 85.38 945 ALA A C 1
ATOM 7200 O O . ALA A 1 945 ? 37.690 24.881 -11.174 1.00 85.38 945 ALA A O 1
ATOM 7201 N N . SER A 1 946 ? 38.757 23.576 -12.651 1.00 79.81 946 SER A N 1
ATOM 7202 C CA . SER A 1 946 ? 39.004 22.477 -11.702 1.00 79.81 946 SER A CA 1
ATOM 7203 C C . SER A 1 946 ? 39.728 22.911 -10.421 1.00 79.81 946 SER A C 1
ATOM 7205 O O . SER A 1 946 ? 39.495 22.347 -9.359 1.00 79.81 946 SER A O 1
ATOM 7207 N N . SER A 1 947 ? 40.564 23.955 -10.483 1.00 78.62 947 SER A N 1
ATOM 7208 C CA . SER A 1 947 ? 41.257 24.522 -9.316 1.00 78.62 947 SER A CA 1
ATOM 7209 C C . SER A 1 947 ? 40.347 25.240 -8.314 1.00 78.62 947 SER A C 1
ATOM 7211 O O . SER A 1 947 ? 40.805 25.569 -7.222 1.00 78.62 947 SER A O 1
ATOM 7213 N N . GLU A 1 948 ? 39.108 25.549 -8.698 1.00 76.06 948 GLU A N 1
ATOM 7214 C CA . GLU A 1 948 ? 38.132 26.259 -7.863 1.00 76.06 948 GLU A CA 1
ATOM 7215 C C . GLU A 1 948 ? 37.147 25.308 -7.166 1.00 76.06 948 GLU A C 1
ATOM 7217 O O . GLU A 1 948 ? 36.368 25.748 -6.320 1.00 76.06 948 GLU A O 1
ATOM 7222 N N . ILE A 1 949 ? 37.208 24.006 -7.471 1.00 79.75 949 ILE A N 1
ATOM 7223 C CA . ILE A 1 949 ? 36.392 22.986 -6.811 1.00 79.75 949 ILE A CA 1
ATOM 7224 C C . ILE A 1 949 ? 36.906 22.791 -5.385 1.00 79.75 949 ILE A C 1
ATOM 7226 O O . ILE A 1 949 ? 38.054 22.404 -5.156 1.00 79.75 949 ILE A O 1
ATOM 7230 N N . VAL A 1 950 ? 36.035 23.047 -4.413 1.00 77.62 950 VAL A N 1
ATOM 7231 C CA . VAL A 1 950 ? 36.270 22.677 -3.019 1.00 77.62 950 VAL A CA 1
ATOM 7232 C C . VAL A 1 950 ? 35.674 21.293 -2.810 1.00 77.62 950 VAL A C 1
ATOM 7234 O O . VAL A 1 950 ? 34.456 21.152 -2.767 1.00 77.62 950 VAL A O 1
ATOM 7237 N N . GLU A 1 951 ? 36.536 20.284 -2.696 1.00 80.19 951 GLU A N 1
ATOM 7238 C CA . GLU A 1 951 ? 36.102 18.909 -2.433 1.00 80.19 951 GLU A CA 1
ATOM 7239 C C . GLU A 1 951 ? 35.357 18.819 -1.089 1.00 80.19 951 GLU A C 1
ATOM 7241 O O . GLU A 1 951 ? 35.794 19.426 -0.094 1.00 80.19 951 GLU A O 1
ATOM 7246 N N . PRO A 1 952 ? 34.251 18.059 -1.030 1.00 78.12 952 PRO A N 1
ATOM 7247 C CA . PRO A 1 952 ? 33.551 17.814 0.219 1.00 78.12 952 PRO A CA 1
ATOM 7248 C C . PRO A 1 952 ? 34.448 17.036 1.199 1.00 78.12 952 PRO A C 1
ATOM 7250 O O . PRO A 1 952 ? 35.400 16.360 0.811 1.00 78.12 952 PRO A O 1
ATOM 7253 N N . GLN A 1 953 ? 34.192 17.190 2.502 1.00 72.50 953 GLN A N 1
ATOM 7254 C CA . GLN A 1 953 ? 35.004 16.539 3.544 1.00 72.50 953 GLN A CA 1
ATOM 7255 C C . GLN A 1 953 ? 34.662 15.050 3.715 1.00 72.50 953 GLN A C 1
ATOM 7257 O O . GLN A 1 953 ? 35.525 14.277 4.124 1.00 72.50 953 GLN A O 1
ATOM 7262 N N . THR A 1 954 ? 33.426 14.672 3.395 1.00 76.44 954 THR A N 1
ATOM 7263 C CA . THR A 1 954 ? 32.884 13.306 3.361 1.00 76.44 954 THR A CA 1
ATOM 7264 C C . THR A 1 954 ? 32.154 13.101 2.033 1.00 76.44 954 THR A C 1
ATOM 7266 O O . THR A 1 954 ? 31.820 14.075 1.351 1.00 76.44 954 THR A O 1
ATOM 7269 N N . GLY A 1 955 ? 31.953 11.851 1.620 1.00 75.06 955 GLY A N 1
ATOM 7270 C CA . GLY A 1 955 ? 31.258 11.514 0.379 1.00 75.06 955 GLY A CA 1
ATOM 7271 C C . GLY A 1 955 ? 29.853 12.124 0.363 1.00 75.06 955 GLY A C 1
ATOM 7272 O O . GLY A 1 955 ? 29.081 11.872 1.291 1.00 75.06 955 GLY A O 1
ATOM 7273 N N . PRO A 1 956 ? 29.503 12.949 -0.642 1.00 81.75 956 PRO A N 1
ATOM 7274 C CA . PRO A 1 956 ? 28.176 13.542 -0.720 1.00 81.75 956 PRO A CA 1
ATOM 7275 C C . PRO A 1 956 ? 27.132 12.463 -1.059 1.00 81.75 956 PRO A C 1
ATOM 7277 O O . PRO A 1 956 ? 27.488 11.408 -1.599 1.00 81.75 956 PRO A O 1
ATOM 7280 N N . PRO A 1 957 ? 25.836 12.709 -0.793 1.00 78.75 957 PRO A N 1
ATOM 7281 C CA . PRO A 1 957 ? 24.772 11.804 -1.197 1.00 78.75 957 PRO A CA 1
ATOM 7282 C C . PRO A 1 957 ? 24.872 11.454 -2.678 1.00 78.75 957 PRO A C 1
ATOM 7284 O O . PRO A 1 957 ? 25.078 12.324 -3.531 1.00 78.75 957 PRO A O 1
ATOM 7287 N N . SER A 1 958 ? 24.723 10.165 -2.968 1.00 89.50 958 SER A N 1
ATOM 7288 C CA . SER A 1 958 ? 24.629 9.688 -4.341 1.00 89.50 958 SER A CA 1
ATOM 7289 C C . SER A 1 958 ? 23.198 9.810 -4.842 1.00 89.50 958 SER A C 1
ATOM 7291 O O . SER A 1 958 ? 22.253 9.691 -4.066 1.00 89.50 958 SER A O 1
ATOM 7293 N N . ARG A 1 959 ? 23.043 10.051 -6.139 1.00 92.56 959 ARG A N 1
ATOM 7294 C CA . ARG A 1 959 ? 21.742 10.153 -6.806 1.00 92.56 959 ARG A CA 1
ATOM 7295 C C . ARG A 1 959 ? 21.871 9.867 -8.297 1.00 92.56 959 ARG A C 1
ATOM 7297 O O . ARG A 1 959 ? 22.986 9.810 -8.793 1.00 92.56 959 ARG A O 1
ATOM 7304 N N . ASP A 1 960 ? 20.769 9.704 -9.017 1.00 96.56 960 ASP A N 1
ATOM 7305 C CA . ASP A 1 960 ? 20.811 9.422 -10.465 1.00 96.56 960 ASP A CA 1
ATOM 7306 C C . ASP A 1 960 ? 20.419 10.607 -11.358 1.00 96.56 960 ASP A C 1
ATOM 7308 O O . ASP A 1 960 ? 20.610 10.542 -12.572 1.00 96.56 960 ASP A O 1
ATOM 7312 N N . THR A 1 961 ? 19.881 11.691 -10.786 1.00 96.06 961 THR A N 1
ATOM 7313 C CA . THR A 1 961 ? 19.398 12.842 -11.560 1.00 96.06 961 THR A CA 1
ATOM 7314 C C . THR A 1 961 ? 19.825 14.165 -10.932 1.00 96.06 961 THR A C 1
ATOM 7316 O O . THR A 1 961 ? 19.474 14.455 -9.792 1.00 96.06 961 THR A O 1
ATOM 7319 N N . ILE A 1 962 ? 20.522 15.024 -11.678 1.00 93.12 962 ILE A N 1
ATOM 7320 C CA . ILE A 1 962 ? 21.025 16.317 -11.187 1.00 93.12 962 ILE A CA 1
ATOM 7321 C C . ILE A 1 962 ? 20.423 17.493 -11.950 1.00 93.12 962 ILE A C 1
ATOM 7323 O O . ILE A 1 962 ? 20.445 17.526 -13.179 1.00 93.12 962 ILE A O 1
ATOM 7327 N N . HIS A 1 963 ? 19.926 18.489 -11.222 1.00 91.12 963 HIS A N 1
ATOM 7328 C CA . HIS A 1 963 ? 19.469 19.753 -11.780 1.00 91.12 963 HIS A CA 1
ATOM 7329 C C . HIS A 1 963 ? 20.608 20.780 -11.862 1.00 91.12 963 HIS A C 1
ATOM 7331 O O . HIS A 1 963 ? 21.230 21.125 -10.855 1.00 91.12 963 HIS A O 1
ATOM 7337 N N . ILE A 1 964 ? 20.826 21.342 -13.052 1.00 90.38 964 ILE A N 1
ATOM 7338 C CA . ILE A 1 964 ? 21.875 22.324 -13.340 1.00 90.38 964 ILE A CA 1
ATOM 7339 C C . ILE A 1 964 ? 21.237 23.645 -13.807 1.00 90.38 964 ILE A C 1
ATOM 7341 O O . ILE A 1 964 ? 20.649 23.706 -14.894 1.00 90.38 964 ILE A O 1
ATOM 7345 N N . PRO A 1 965 ? 21.366 24.732 -13.019 1.00 87.12 965 PRO A N 1
ATOM 7346 C CA . PRO A 1 965 ? 20.872 26.050 -13.409 1.00 87.12 965 PRO A CA 1
ATOM 7347 C C . PRO A 1 965 ? 21.467 26.572 -14.728 1.00 87.12 965 PRO A C 1
ATOM 7349 O O . PRO A 1 965 ? 22.520 26.126 -15.180 1.00 87.12 965 PRO A O 1
ATOM 7352 N N . ALA A 1 966 ? 20.812 27.571 -15.321 1.00 84.44 966 ALA A N 1
ATOM 7353 C CA . ALA A 1 966 ? 21.323 28.280 -16.495 1.00 84.44 966 ALA A CA 1
ATOM 7354 C C . ALA A 1 966 ? 22.705 28.902 -16.226 1.00 84.44 966 ALA A C 1
ATOM 7356 O O . ALA A 1 966 ? 22.864 29.636 -15.247 1.00 84.44 966 ALA A O 1
ATOM 7357 N N . ASN A 1 967 ? 23.670 28.689 -17.123 1.00 87.44 967 ASN A N 1
ATOM 7358 C CA . ASN A 1 967 ? 25.062 29.148 -17.010 1.00 87.44 967 ASN A CA 1
ATOM 7359 C C . ASN A 1 967 ? 25.843 28.564 -15.810 1.00 87.44 967 ASN A C 1
ATOM 7361 O O . ASN A 1 967 ? 26.732 29.224 -15.261 1.00 87.44 967 ASN A O 1
ATOM 7365 N N . TYR A 1 968 ? 25.503 27.351 -15.372 1.00 91.19 968 TYR A N 1
ATOM 7366 C CA . TYR A 1 968 ? 26.206 26.613 -14.315 1.00 91.19 968 TYR A CA 1
ATOM 7367 C C . TYR A 1 968 ? 26.793 25.312 -14.868 1.00 91.19 968 TYR A C 1
ATOM 7369 O O . TYR A 1 968 ? 26.437 24.866 -15.956 1.00 91.19 968 TYR A O 1
ATOM 7377 N N . TYR A 1 969 ? 27.688 24.695 -14.103 1.00 92.94 969 TYR A N 1
ATOM 7378 C CA . TYR A 1 969 ? 28.147 23.331 -14.315 1.00 92.94 969 TYR A CA 1
ATOM 7379 C C . TYR A 1 969 ? 27.906 22.474 -13.072 1.00 92.94 969 TYR A C 1
ATOM 7381 O O . TYR A 1 969 ? 27.825 22.999 -11.957 1.00 92.94 969 TYR A O 1
ATOM 7389 N N . ALA A 1 970 ? 27.838 21.160 -13.268 1.00 93.50 970 ALA A N 1
ATOM 7390 C CA . ALA A 1 970 ? 27.913 20.169 -12.201 1.00 93.50 970 ALA A CA 1
ATOM 7391 C C . ALA A 1 970 ? 29.119 19.246 -12.402 1.00 93.50 970 ALA A C 1
ATOM 7393 O O . ALA A 1 970 ? 29.487 18.934 -13.534 1.00 93.50 970 ALA A O 1
ATOM 7394 N N . VAL A 1 971 ? 29.720 18.808 -11.299 1.00 94.12 971 VAL A N 1
ATOM 7395 C CA . VAL A 1 971 ? 30.769 17.784 -11.267 1.00 94.12 971 VAL A CA 1
ATOM 7396 C C . VAL A 1 971 ? 30.226 16.598 -10.497 1.00 94.12 971 VAL A C 1
ATOM 7398 O O . VAL A 1 971 ? 29.876 16.739 -9.322 1.00 94.12 971 VAL A O 1
ATOM 7401 N N . VAL A 1 972 ? 30.149 15.445 -11.152 1.00 95.31 972 VAL A N 1
ATOM 7402 C CA . VAL A 1 972 ? 29.639 14.211 -10.550 1.00 95.31 972 VAL A CA 1
ATOM 7403 C C . VAL A 1 972 ? 30.623 13.064 -10.734 1.00 95.31 972 VAL A C 1
ATOM 7405 O O . VAL A 1 972 ? 31.352 13.028 -11.726 1.00 95.31 972 VAL A O 1
ATOM 7408 N N . ARG A 1 973 ? 30.664 12.134 -9.777 1.00 95.25 973 ARG A N 1
ATOM 7409 C CA . ARG A 1 973 ? 31.567 10.975 -9.804 1.00 95.25 973 ARG A CA 1
ATOM 7410 C C . ARG A 1 973 ? 30.833 9.676 -9.512 1.00 95.25 973 ARG A C 1
ATOM 7412 O O . ARG A 1 973 ? 29.985 9.644 -8.627 1.00 95.25 973 ARG A O 1
ATOM 7419 N N . PHE A 1 974 ? 31.187 8.611 -10.217 1.00 96.25 974 PHE A N 1
ATOM 7420 C CA . PHE A 1 974 ? 30.675 7.260 -9.978 1.00 96.25 974 PHE A CA 1
ATOM 7421 C C . PHE A 1 974 ? 31.739 6.216 -10.325 1.00 96.25 974 PHE A C 1
ATOM 7423 O O . PHE A 1 974 ? 32.695 6.501 -11.056 1.00 96.25 974 PHE A O 1
ATOM 7430 N N . GLU A 1 975 ? 31.593 5.024 -9.755 1.00 95.38 975 GLU A N 1
ATOM 7431 C CA . GLU A 1 975 ? 32.494 3.899 -9.993 1.00 95.38 975 GLU A CA 1
ATOM 7432 C C . GLU A 1 975 ? 32.036 3.091 -11.210 1.00 95.38 975 GLU A C 1
ATOM 7434 O O . GLU A 1 975 ? 30.853 2.802 -11.373 1.00 95.38 975 GLU A O 1
ATOM 7439 N N . ASN A 1 976 ? 32.985 2.696 -12.055 1.00 94.81 976 ASN A N 1
ATOM 7440 C CA . ASN A 1 976 ? 32.728 1.916 -13.263 1.00 94.81 976 ASN A CA 1
ATOM 7441 C C . ASN A 1 976 ? 32.670 0.407 -12.933 1.00 94.81 976 ASN A C 1
ATOM 7443 O O . ASN A 1 976 ? 33.508 -0.372 -13.399 1.00 94.81 976 ASN A O 1
ATOM 7447 N N . GLU A 1 977 ? 31.731 0.006 -12.068 1.00 92.38 977 GLU A N 1
ATOM 7448 C CA . GLU A 1 977 ? 31.560 -1.378 -11.585 1.00 92.38 977 GLU A CA 1
ATOM 7449 C C . GLU A 1 977 ? 30.372 -2.135 -12.208 1.00 92.38 977 GLU A C 1
ATOM 7451 O O . GLU A 1 977 ? 30.105 -3.288 -11.852 1.00 92.38 977 GLU A O 1
ATOM 7456 N N . ASN A 1 978 ? 29.664 -1.528 -13.158 1.00 95.19 978 ASN A N 1
ATOM 7457 C CA . ASN A 1 978 ? 28.465 -2.076 -13.777 1.00 95.19 978 ASN A CA 1
ATOM 7458 C C . ASN A 1 978 ? 28.629 -2.199 -15.307 1.00 95.19 978 ASN A C 1
ATOM 7460 O O . ASN A 1 978 ? 28.096 -1.378 -16.058 1.00 95.19 978 ASN A O 1
ATOM 7464 N N . PRO A 1 979 ? 29.355 -3.229 -15.801 1.00 95.19 979 PRO A N 1
ATOM 7465 C CA . PRO A 1 979 ? 29.620 -3.411 -17.227 1.00 95.19 979 PRO A CA 1
ATOM 7466 C C . PRO A 1 979 ? 28.342 -3.385 -18.071 1.00 95.19 979 PRO A C 1
ATOM 7468 O O . PRO A 1 979 ? 27.454 -4.228 -17.911 1.00 95.19 979 PRO A O 1
ATOM 7471 N N . GLY A 1 980 ? 28.272 -2.456 -19.020 1.00 95.94 980 GLY A N 1
ATOM 7472 C CA . GLY A 1 980 ? 27.060 -2.203 -19.787 1.00 95.94 980 GLY A CA 1
ATOM 7473 C C . GLY A 1 980 ? 27.208 -1.045 -20.765 1.00 95.94 980 GLY A C 1
ATOM 7474 O O . GLY A 1 980 ? 28.298 -0.517 -20.989 1.00 95.94 980 GLY A O 1
ATOM 7475 N N . VAL A 1 981 ? 26.090 -0.665 -21.378 1.00 97.50 981 VAL A N 1
ATOM 7476 C CA . VAL A 1 981 ? 25.997 0.568 -22.162 1.00 97.50 981 VAL A CA 1
ATOM 7477 C C . VAL A 1 981 ? 24.883 1.410 -21.571 1.00 97.50 981 VAL A C 1
ATOM 7479 O O . VAL A 1 981 ? 23.724 1.004 -21.620 1.00 97.50 981 VAL A O 1
ATOM 7482 N N . TRP A 1 982 ? 25.249 2.568 -21.032 1.00 98.12 982 TRP A N 1
ATOM 7483 C CA . TRP A 1 982 ? 24.361 3.415 -20.244 1.00 98.12 982 TRP A CA 1
ATOM 7484 C C . TRP A 1 982 ? 24.105 4.736 -20.953 1.00 98.12 982 TRP A C 1
ATOM 7486 O O . TRP A 1 982 ? 25.028 5.360 -21.482 1.00 98.12 982 TRP A O 1
ATOM 7496 N N . LEU A 1 983 ? 22.846 5.164 -20.979 1.00 97.75 983 LEU A N 1
ATOM 7497 C CA . LEU A 1 983 ? 22.476 6.462 -21.522 1.00 97.75 983 LEU A CA 1
ATOM 7498 C C . LEU A 1 983 ? 22.715 7.548 -20.463 1.00 97.75 983 LEU A C 1
ATOM 7500 O O . LEU A 1 983 ? 22.304 7.413 -19.311 1.00 97.75 983 LEU A O 1
ATOM 7504 N N . PHE A 1 984 ? 23.359 8.638 -20.866 1.00 98.31 984 PHE A N 1
ATOM 7505 C CA . PHE A 1 984 ? 23.364 9.897 -20.130 1.00 98.31 984 PHE A CA 1
ATOM 7506 C C . PHE A 1 984 ? 22.591 10.926 -20.947 1.00 98.31 984 PHE A C 1
ATOM 7508 O O . PHE A 1 984 ? 22.930 11.156 -22.110 1.00 98.31 984 PHE A O 1
ATOM 7515 N N . HIS A 1 985 ? 21.548 11.534 -20.385 1.00 97.50 985 HIS A N 1
ATOM 7516 C CA . HIS A 1 985 ? 20.668 12.402 -21.168 1.00 97.50 985 HIS A CA 1
ATOM 7517 C C . HIS A 1 985 ? 20.030 13.539 -20.367 1.00 97.50 985 HIS A C 1
ATOM 7519 O O . HIS A 1 985 ? 19.937 13.504 -19.140 1.00 97.50 985 HIS A O 1
ATOM 7525 N N . GLY A 1 986 ? 19.563 14.563 -21.085 1.00 95.31 986 GLY A N 1
ATOM 7526 C CA . GLY A 1 986 ? 18.666 15.573 -20.529 1.00 95.31 986 GLY A CA 1
ATOM 7527 C C . GLY A 1 986 ? 17.287 14.974 -20.241 1.00 95.31 986 GLY A C 1
ATOM 7528 O O . GLY A 1 986 ? 16.740 14.242 -21.060 1.00 95.31 986 GLY A O 1
ATOM 7529 N N . THR A 1 987 ? 16.709 15.286 -19.086 1.00 94.25 987 THR A N 1
ATOM 7530 C CA . THR A 1 987 ? 15.387 14.784 -18.652 1.00 94.25 987 THR A CA 1
ATOM 7531 C C . THR A 1 987 ? 14.219 15.446 -19.385 1.00 94.25 987 THR A C 1
ATOM 7533 O O . THR A 1 987 ? 13.110 14.924 -19.375 1.00 94.25 987 THR A O 1
ATOM 7536 N N . THR A 1 988 ? 14.457 16.579 -20.059 1.00 92.88 988 THR A N 1
ATOM 7537 C CA . THR A 1 988 ? 13.452 17.227 -20.905 1.00 92.88 988 THR A CA 1
ATOM 7538 C C . THR A 1 988 ? 13.137 16.351 -22.118 1.00 92.88 988 THR A C 1
ATOM 7540 O O . THR A 1 988 ? 13.938 16.293 -23.053 1.00 92.88 988 THR A O 1
ATOM 7543 N N . THR A 1 989 ? 11.964 15.710 -22.136 1.00 94.00 989 THR A N 1
ATOM 7544 C CA . THR A 1 989 ? 11.613 14.654 -23.106 1.00 94.00 989 THR A CA 1
ATOM 7545 C C . THR A 1 989 ? 11.773 15.102 -24.563 1.00 94.00 989 THR A C 1
ATOM 7547 O O . THR A 1 989 ? 12.370 14.387 -25.363 1.00 94.00 989 THR A O 1
ATOM 7550 N N . PHE A 1 990 ? 11.334 16.321 -24.898 1.00 93.12 990 PHE A N 1
ATOM 7551 C CA . PHE A 1 990 ? 11.447 16.876 -26.255 1.00 93.12 990 PHE A CA 1
ATOM 7552 C C . PHE A 1 990 ? 12.898 17.012 -26.730 1.00 93.12 990 PHE A C 1
ATOM 7554 O O . PHE A 1 990 ? 13.192 16.762 -27.897 1.00 93.12 990 PHE A O 1
ATOM 7561 N N . LEU A 1 991 ? 13.811 17.400 -25.833 1.00 92.81 991 LEU A N 1
ATOM 7562 C CA . LEU A 1 991 ? 15.228 17.538 -26.162 1.00 92.81 991 LEU A CA 1
ATOM 7563 C C . LEU A 1 991 ? 15.934 16.185 -26.167 1.00 92.81 991 LEU A C 1
ATOM 7565 O O . LEU A 1 991 ? 16.766 15.946 -27.037 1.00 92.81 991 LEU A O 1
ATOM 7569 N N . ARG A 1 992 ? 15.595 15.283 -25.236 1.00 94.81 992 ARG A N 1
ATOM 7570 C CA . ARG A 1 992 ? 16.090 13.899 -25.245 1.00 94.81 992 ARG A CA 1
ATOM 7571 C C . ARG A 1 992 ? 15.804 13.248 -26.594 1.00 94.81 992 ARG A C 1
ATOM 7573 O O . ARG A 1 992 ? 16.723 12.774 -27.250 1.00 94.81 992 ARG A O 1
ATOM 7580 N N . ASP A 1 993 ? 14.548 13.305 -27.027 1.00 93.50 993 ASP A N 1
ATOM 7581 C CA . ASP A 1 993 ? 14.093 12.650 -28.251 1.00 93.50 993 ASP A CA 1
ATOM 7582 C C . ASP A 1 993 ? 14.604 13.335 -29.531 1.00 93.50 993 ASP A C 1
ATOM 7584 O O . ASP A 1 993 ? 14.613 12.696 -30.585 1.00 93.50 993 ASP A O 1
ATOM 7588 N N . SER A 1 994 ? 15.045 14.601 -29.460 1.00 92.62 994 SER A N 1
ATOM 7589 C CA . SER A 1 994 ? 15.777 15.238 -30.563 1.00 92.62 994 SER A CA 1
ATOM 7590 C C . SER A 1 994 ? 17.273 14.931 -30.557 1.00 92.62 994 SER A C 1
ATOM 7592 O O . SER A 1 994 ? 17.883 14.956 -31.615 1.00 92.62 994 SER A O 1
ATOM 7594 N N . GLY A 1 995 ? 17.879 14.583 -29.423 1.00 92.81 995 GLY A N 1
ATOM 7595 C CA . GLY A 1 995 ? 19.272 14.130 -29.406 1.00 92.81 995 GLY A CA 1
ATOM 7596 C C . GLY A 1 995 ? 20.087 14.532 -28.183 1.00 92.81 995 GLY A C 1
ATOM 7597 O O . GLY A 1 995 ? 21.310 14.407 -28.213 1.00 92.81 995 GLY A O 1
ATOM 7598 N N . PHE A 1 996 ? 19.462 15.019 -27.108 1.00 94.31 996 PHE A N 1
ATOM 7599 C CA . PHE A 1 996 ? 20.165 15.468 -25.904 1.00 94.31 996 PHE A CA 1
ATOM 7600 C C . PHE A 1 996 ? 20.686 14.289 -25.068 1.00 94.31 996 PHE A C 1
ATOM 7602 O O . PHE A 1 996 ? 20.239 14.054 -23.944 1.00 94.31 996 PHE A O 1
ATOM 7609 N N . SER A 1 997 ? 21.573 13.480 -25.640 1.00 96.56 997 SER A N 1
ATOM 7610 C CA . SER A 1 997 ? 22.006 12.201 -25.085 1.00 96.56 997 SER A CA 1
ATOM 7611 C C . SER A 1 997 ? 23.438 11.850 -25.490 1.00 96.56 997 SER A C 1
ATOM 7613 O O . SER A 1 997 ? 23.962 12.328 -26.494 1.00 96.56 997 SER A O 1
ATOM 7615 N N . ALA A 1 998 ? 24.073 11.000 -24.694 1.00 97.62 998 ALA A N 1
ATOM 7616 C CA . ALA A 1 998 ? 25.364 10.388 -24.970 1.00 97.62 998 ALA A CA 1
ATOM 7617 C C . ALA A 1 998 ? 25.377 8.956 -24.427 1.00 97.62 998 ALA A C 1
ATOM 7619 O O . ALA A 1 998 ? 24.710 8.657 -23.433 1.00 97.62 998 ALA A O 1
ATOM 7620 N N . THR A 1 999 ? 26.141 8.064 -25.060 1.00 97.50 999 THR A N 1
ATOM 7621 C CA . THR A 1 999 ? 26.277 6.675 -24.595 1.00 97.50 999 THR A CA 1
ATOM 7622 C C . THR A 1 999 ? 27.591 6.471 -23.857 1.00 97.50 999 THR A C 1
ATOM 7624 O O . THR A 1 999 ? 28.663 6.694 -24.420 1.00 97.50 999 THR A O 1
ATOM 7627 N N . LEU A 1 1000 ? 27.519 5.989 -22.622 1.00 97.62 1000 LEU A N 1
ATOM 7628 C CA . LEU A 1 1000 ? 28.678 5.580 -21.843 1.00 97.62 1000 LEU A CA 1
ATOM 7629 C C . LEU A 1 1000 ? 28.876 4.068 -22.004 1.00 97.62 1000 LEU A C 1
ATOM 7631 O O . LEU A 1 1000 ? 28.035 3.264 -21.605 1.00 97.62 1000 LEU A O 1
ATOM 7635 N N . ILE A 1 1001 ? 29.975 3.689 -22.648 1.00 96.94 1001 ILE A N 1
ATOM 7636 C CA . ILE A 1 1001 ? 30.353 2.310 -22.945 1.00 96.94 1001 ILE A CA 1
ATOM 7637 C C . ILE A 1 1001 ? 31.250 1.814 -21.814 1.00 96.94 1001 ILE A C 1
ATOM 7639 O O . ILE A 1 1001 ? 32.468 2.012 -21.831 1.00 96.94 1001 ILE A O 1
ATOM 7643 N N . GLU A 1 1002 ? 30.653 1.177 -20.821 1.00 95.62 1002 GLU A N 1
ATOM 7644 C CA . GLU A 1 1002 ? 31.352 0.794 -19.607 1.00 95.62 1002 GLU A CA 1
ATOM 7645 C C . GLU A 1 1002 ? 31.940 -0.602 -19.709 1.00 95.62 1002 GLU A C 1
ATOM 7647 O O . GLU A 1 1002 ? 31.221 -1.584 -19.905 1.00 95.62 1002 GLU A O 1
ATOM 7652 N N . THR A 1 1003 ? 33.268 -0.671 -19.577 1.00 90.19 1003 THR A N 1
ATOM 7653 C CA . THR A 1 1003 ? 34.045 -1.913 -19.533 1.00 90.19 1003 THR A CA 1
ATOM 7654 C C . THR A 1 1003 ? 33.545 -2.965 -20.544 1.00 90.19 1003 THR A C 1
ATOM 7656 O O . THR A 1 1003 ? 33.276 -4.111 -20.185 1.00 90.19 1003 THR A O 1
ATOM 7659 N N . PRO A 1 1004 ? 33.456 -2.644 -21.856 1.00 89.38 1004 PRO A N 1
ATOM 7660 C CA . PRO A 1 1004 ? 32.712 -3.449 -22.836 1.00 89.38 1004 PRO A CA 1
ATOM 7661 C C . PRO A 1 1004 ? 33.209 -4.895 -22.974 1.00 89.38 1004 PRO A C 1
ATOM 7663 O O . PRO A 1 1004 ? 32.462 -5.792 -23.349 1.00 89.38 1004 PRO A O 1
ATOM 7666 N N . THR A 1 1005 ? 34.477 -5.148 -22.642 1.00 87.44 1005 THR A N 1
ATOM 7667 C CA . THR A 1 1005 ? 35.078 -6.490 -22.638 1.00 87.44 1005 THR A CA 1
ATOM 7668 C C . THR A 1 1005 ? 34.688 -7.348 -21.427 1.00 87.44 1005 THR A C 1
ATOM 7670 O O . THR A 1 1005 ? 34.948 -8.549 -21.442 1.00 87.44 1005 THR A O 1
ATOM 7673 N N . ALA A 1 1006 ? 34.127 -6.743 -20.378 1.00 88.69 1006 ALA A N 1
ATOM 7674 C CA . ALA A 1 1006 ? 33.646 -7.397 -19.162 1.00 88.69 1006 ALA A CA 1
ATOM 7675 C C . ALA A 1 1006 ? 32.130 -7.667 -19.188 1.00 88.69 1006 ALA A C 1
ATOM 7677 O O . ALA A 1 1006 ? 31.632 -8.392 -18.327 1.00 88.69 1006 ALA A O 1
ATOM 7678 N N . ILE A 1 1007 ? 31.406 -7.143 -20.186 1.00 88.81 1007 ILE A N 1
ATOM 7679 C CA . ILE A 1 1007 ? 29.978 -7.413 -20.371 1.00 88.81 1007 ILE A CA 1
ATOM 7680 C C . ILE A 1 1007 ? 29.793 -8.910 -20.638 1.00 88.81 1007 ILE A C 1
ATOM 7682 O O . ILE A 1 1007 ? 30.178 -9.435 -21.684 1.00 88.81 1007 ILE A O 1
ATOM 7686 N N . ASN A 1 1008 ? 29.191 -9.606 -19.676 1.00 85.81 1008 ASN A N 1
ATOM 7687 C CA . ASN A 1 1008 ? 28.963 -11.045 -19.732 1.00 85.81 1008 ASN A CA 1
ATOM 7688 C C . ASN A 1 1008 ? 27.497 -11.360 -19.434 1.00 85.81 1008 ASN A C 1
ATOM 7690 O O . ASN A 1 1008 ? 27.143 -11.778 -18.332 1.00 85.81 1008 ASN A O 1
ATOM 7694 N N . ILE A 1 1009 ? 26.652 -11.146 -20.437 1.00 85.50 1009 ILE A N 1
ATOM 7695 C CA . ILE A 1 1009 ? 25.215 -11.396 -20.362 1.00 85.50 1009 ILE A CA 1
ATOM 7696 C C . ILE A 1 1009 ? 24.765 -12.335 -21.477 1.00 85.50 1009 ILE A C 1
ATOM 7698 O O . ILE A 1 1009 ? 25.426 -12.492 -22.504 1.00 85.50 1009 ILE A O 1
ATOM 7702 N N . THR A 1 1010 ? 23.598 -12.941 -21.287 1.00 76.75 1010 THR A N 1
ATOM 7703 C CA . THR A 1 1010 ? 22.913 -13.711 -22.324 1.00 76.75 1010 THR A CA 1
ATOM 7704 C C . THR A 1 1010 ? 21.570 -13.076 -22.616 1.00 76.75 1010 THR A C 1
ATOM 7706 O O . THR A 1 1010 ? 20.768 -12.887 -21.703 1.00 76.75 1010 THR A O 1
ATOM 7709 N N . PHE A 1 1011 ? 21.302 -12.813 -23.889 1.00 80.50 1011 PHE A N 1
ATOM 7710 C CA . PHE A 1 1011 ? 19.959 -12.483 -24.334 1.00 80.50 1011 PHE A CA 1
ATOM 7711 C C . PHE A 1 1011 ? 19.089 -13.739 -24.333 1.00 80.50 1011 PHE A C 1
ATOM 7713 O O . PHE A 1 1011 ? 19.516 -14.803 -24.795 1.00 80.50 1011 PHE A O 1
ATOM 7720 N N . ASP A 1 1012 ? 17.870 -13.616 -23.824 1.00 78.19 1012 ASP A N 1
ATOM 7721 C CA . ASP A 1 1012 ? 16.846 -14.628 -24.036 1.00 78.19 1012 ASP A CA 1
ATOM 7722 C C . ASP A 1 1012 ? 16.309 -14.589 -25.484 1.00 78.19 1012 ASP A C 1
ATOM 7724 O O . ASP A 1 1012 ? 16.767 -13.825 -26.343 1.00 78.19 1012 ASP A O 1
ATOM 7728 N N . ALA A 1 1013 ? 15.348 -15.465 -25.777 1.00 78.12 1013 ALA A N 1
ATOM 7729 C CA . ALA A 1 1013 ? 14.743 -15.543 -27.102 1.00 78.12 1013 ALA A CA 1
ATOM 7730 C C . ALA A 1 1013 ? 13.911 -14.295 -27.463 1.00 78.12 1013 ALA A C 1
ATOM 7732 O O . ALA A 1 1013 ? 13.802 -13.981 -28.654 1.00 78.12 1013 ALA A O 1
ATOM 7733 N N . ASP A 1 1014 ? 13.368 -13.580 -26.471 1.00 79.44 1014 ASP A N 1
ATOM 7734 C CA . ASP A 1 1014 ? 12.477 -12.435 -26.676 1.00 79.44 1014 ASP A CA 1
ATOM 7735 C C . ASP A 1 1014 ? 13.247 -11.265 -27.304 1.00 79.44 1014 ASP A C 1
ATOM 7737 O O . ASP A 1 1014 ? 12.720 -10.601 -28.199 1.00 79.44 1014 ASP A O 1
ATOM 7741 N N . PHE A 1 1015 ? 14.516 -11.045 -26.937 1.00 86.88 1015 PHE A N 1
ATOM 7742 C CA . PHE A 1 1015 ? 15.355 -9.991 -27.532 1.00 86.88 1015 PHE A CA 1
ATOM 7743 C C . PHE A 1 1015 ? 15.561 -10.168 -29.038 1.00 86.88 1015 PHE A C 1
ATOM 7745 O O . PHE A 1 1015 ? 15.286 -9.258 -29.827 1.00 86.88 1015 PHE A O 1
ATOM 7752 N N . ALA A 1 1016 ? 16.024 -11.349 -29.456 1.00 83.00 1016 ALA A N 1
ATOM 7753 C CA . ALA A 1 1016 ? 16.268 -11.631 -30.867 1.00 83.00 1016 ALA A CA 1
ATOM 7754 C C . ALA A 1 1016 ? 14.959 -11.602 -31.674 1.00 83.00 1016 ALA A C 1
ATOM 7756 O O . ALA A 1 1016 ? 14.931 -11.085 -32.794 1.00 83.00 1016 ALA A O 1
ATOM 7757 N N . GLN A 1 1017 ? 13.864 -12.111 -31.096 1.00 87.25 1017 GLN A N 1
ATOM 7758 C CA . GLN A 1 1017 ? 12.539 -12.070 -31.710 1.00 87.25 1017 GLN A CA 1
ATOM 7759 C C . GLN A 1 1017 ? 12.017 -10.636 -31.856 1.00 87.25 1017 GLN A C 1
ATOM 7761 O O . GLN A 1 1017 ? 11.475 -10.293 -32.907 1.00 87.25 1017 GLN A O 1
ATOM 7766 N N . THR A 1 1018 ? 12.202 -9.798 -30.837 1.00 91.19 1018 THR A N 1
ATOM 7767 C CA . THR A 1 1018 ? 11.775 -8.394 -30.845 1.00 91.19 1018 THR A CA 1
ATOM 7768 C C . THR A 1 1018 ? 12.524 -7.610 -31.915 1.00 91.19 1018 THR A C 1
ATOM 7770 O O . THR A 1 1018 ? 11.891 -6.971 -32.751 1.00 91.19 1018 THR A O 1
ATOM 7773 N N . CYS A 1 1019 ? 13.851 -7.736 -31.988 1.00 92.75 1019 CYS A N 1
ATOM 7774 C CA . CYS A 1 1019 ? 14.640 -7.084 -33.034 1.00 92.75 1019 CYS A CA 1
ATOM 7775 C C . CYS A 1 1019 ? 14.271 -7.569 -34.444 1.00 92.75 1019 CYS A C 1
ATOM 7777 O O . CYS A 1 1019 ? 14.091 -6.753 -35.350 1.00 92.75 1019 CYS A O 1
ATOM 7779 N N . ALA A 1 1020 ? 14.070 -8.880 -34.624 1.00 92.81 1020 ALA A N 1
ATOM 7780 C CA . ALA A 1 1020 ? 13.619 -9.435 -35.897 1.00 92.81 1020 ALA A CA 1
ATOM 7781 C C . ALA A 1 1020 ? 12.237 -8.899 -36.309 1.00 92.81 1020 ALA A C 1
ATOM 7783 O O . ALA A 1 1020 ? 12.029 -8.583 -37.480 1.00 92.81 1020 ALA A O 1
ATOM 7784 N N . ALA A 1 1021 ? 11.308 -8.761 -35.358 1.00 92.44 1021 ALA A N 1
ATOM 7785 C CA . ALA A 1 1021 ? 9.983 -8.201 -35.604 1.00 92.44 1021 ALA A CA 1
ATOM 7786 C C . ALA A 1 1021 ? 10.023 -6.696 -35.923 1.00 92.44 1021 ALA A C 1
ATOM 7788 O O . ALA A 1 1021 ? 9.227 -6.231 -36.736 1.00 92.44 1021 ALA A O 1
ATOM 7789 N N . SER A 1 1022 ? 10.976 -5.957 -35.350 1.00 90.62 1022 SER A N 1
ATOM 7790 C CA . SER A 1 1022 ? 11.219 -4.539 -35.650 1.00 90.62 1022 SER A CA 1
ATOM 7791 C C . SER A 1 1022 ? 12.013 -4.310 -36.943 1.00 90.62 1022 SER A C 1
ATOM 7793 O O . SER A 1 1022 ? 12.177 -3.168 -37.361 1.00 90.62 1022 SER A O 1
ATOM 7795 N N . GLY A 1 1023 ? 12.523 -5.369 -37.585 1.00 93.31 1023 GLY A N 1
ATOM 7796 C CA . GLY A 1 1023 ? 13.402 -5.251 -38.753 1.00 93.31 1023 GLY A CA 1
ATOM 7797 C C . GLY A 1 1023 ? 14.768 -4.631 -38.434 1.00 93.31 1023 GLY A C 1
ATOM 7798 O O . GLY A 1 1023 ? 15.431 -4.125 -39.337 1.00 93.31 1023 GLY A O 1
ATOM 7799 N N . ILE A 1 1024 ? 15.180 -4.666 -37.165 1.00 93.81 1024 ILE A N 1
ATOM 7800 C CA . ILE A 1 1024 ? 16.426 -4.075 -36.670 1.00 93.81 1024 ILE A CA 1
ATOM 7801 C C . ILE A 1 1024 ? 17.490 -5.182 -36.575 1.00 93.81 1024 ILE A C 1
ATOM 7803 O O . ILE A 1 1024 ? 17.221 -6.233 -35.982 1.00 93.81 1024 ILE A O 1
ATOM 7807 N N . PRO A 1 1025 ? 18.691 -5.002 -37.156 1.00 92.12 1025 PRO A N 1
ATOM 7808 C CA . PRO A 1 1025 ? 19.757 -5.987 -37.037 1.00 92.12 1025 PRO A CA 1
ATOM 7809 C C . PRO A 1 1025 ? 20.208 -6.183 -35.580 1.00 92.12 1025 PRO A C 1
ATOM 7811 O O . PRO A 1 1025 ? 20.343 -5.236 -34.814 1.00 92.12 1025 PRO A O 1
ATOM 7814 N N . PHE A 1 1026 ? 20.473 -7.439 -35.208 1.00 89.38 1026 PHE A N 1
ATOM 7815 C CA . PHE A 1 1026 ? 20.850 -7.827 -33.840 1.00 89.38 1026 PHE A CA 1
ATOM 7816 C C . PHE A 1 1026 ? 22.369 -7.873 -33.598 1.00 89.38 1026 PHE A C 1
ATOM 7818 O O . PHE A 1 1026 ? 22.817 -8.119 -32.483 1.00 89.38 1026 PHE A O 1
ATOM 7825 N N . THR A 1 1027 ? 23.180 -7.708 -34.645 1.00 91.75 1027 THR A N 1
ATOM 7826 C CA . THR A 1 1027 ? 24.642 -7.862 -34.593 1.00 91.75 1027 THR A CA 1
ATOM 7827 C C . THR A 1 1027 ? 25.322 -6.911 -35.567 1.00 91.75 1027 THR A C 1
ATOM 7829 O O . THR A 1 1027 ? 24.776 -6.663 -36.643 1.00 91.75 1027 THR A O 1
ATOM 7832 N N . GLY A 1 1028 ? 26.554 -6.514 -35.261 1.00 92.19 1028 GLY A N 1
ATOM 7833 C CA . GLY A 1 1028 ? 27.380 -5.646 -36.098 1.00 92.19 1028 GLY A CA 1
ATOM 7834 C C . GLY A 1 1028 ? 27.722 -4.338 -35.394 1.00 92.19 1028 GLY A C 1
ATOM 7835 O O . GLY A 1 1028 ? 27.380 -4.145 -34.235 1.00 92.19 1028 GLY A O 1
ATOM 7836 N N . ASN A 1 1029 ? 28.421 -3.460 -36.105 1.00 92.19 1029 ASN A N 1
ATOM 7837 C CA . ASN A 1 1029 ? 28.638 -2.073 -35.705 1.00 92.19 1029 ASN A CA 1
ATOM 7838 C C . ASN A 1 1029 ? 27.340 -1.252 -35.829 1.00 92.19 1029 ASN A C 1
ATOM 7840 O O . ASN A 1 1029 ? 26.322 -1.752 -36.310 1.00 92.19 1029 ASN A O 1
ATOM 7844 N N . ALA A 1 1030 ? 27.390 0.035 -35.494 1.00 92.25 1030 ALA A N 1
ATOM 7845 C CA . ALA A 1 1030 ? 26.241 0.934 -35.580 1.00 92.25 1030 ALA A CA 1
ATOM 7846 C C . ALA A 1 1030 ? 25.629 1.090 -36.985 1.00 92.25 1030 ALA A C 1
ATOM 7848 O O . ALA A 1 1030 ? 24.503 1.561 -37.095 1.00 92.25 1030 ALA A O 1
ATOM 7849 N N . ALA A 1 1031 ? 26.311 0.663 -38.055 1.00 91.25 1031 ALA A N 1
ATOM 7850 C CA . ALA A 1 1031 ? 25.764 0.606 -39.415 1.00 91.25 1031 ALA A CA 1
ATOM 7851 C C . ALA A 1 1031 ? 25.166 -0.773 -39.783 1.00 91.25 1031 ALA A C 1
ATOM 7853 O O . ALA A 1 1031 ? 24.730 -0.976 -40.916 1.00 91.25 1031 ALA A O 1
ATOM 7854 N N . GLY A 1 1032 ? 25.179 -1.749 -38.869 1.00 90.31 1032 GLY A N 1
ATOM 7855 C CA . GLY A 1 1032 ? 24.743 -3.129 -39.120 1.00 90.31 1032 GLY A CA 1
ATOM 7856 C C . GLY A 1 1032 ? 25.757 -3.993 -39.873 1.00 90.31 1032 GLY A C 1
ATOM 7857 O O . GLY A 1 1032 ? 25.403 -5.050 -40.397 1.00 90.31 1032 GLY A O 1
ATOM 7858 N N . ASN A 1 1033 ? 27.018 -3.563 -39.948 1.00 90.12 1033 ASN A N 1
ATOM 7859 C CA . ASN A 1 1033 ? 28.075 -4.239 -40.697 1.00 90.12 1033 ASN A CA 1
ATOM 7860 C C . ASN A 1 1033 ? 29.131 -4.862 -39.769 1.00 90.12 1033 ASN A C 1
ATOM 7862 O O . ASN A 1 1033 ? 29.209 -4.570 -38.581 1.00 90.12 1033 ASN A O 1
ATOM 7866 N N . ALA A 1 1034 ? 30.001 -5.711 -40.320 1.00 85.25 1034 ALA A N 1
ATOM 7867 C CA . ALA A 1 1034 ? 31.147 -6.242 -39.583 1.00 85.25 1034 ALA A CA 1
ATOM 7868 C C . ALA A 1 1034 ? 32.320 -5.243 -39.530 1.00 85.25 1034 ALA A C 1
ATOM 7870 O O . ALA A 1 1034 ? 32.605 -4.558 -40.519 1.00 85.25 1034 ALA A O 1
ATOM 7871 N N . LEU A 1 1035 ? 33.081 -5.264 -38.427 1.00 81.75 1035 LEU A N 1
ATOM 7872 C CA . LEU A 1 1035 ? 34.306 -4.468 -38.237 1.00 81.75 1035 LEU A CA 1
ATOM 7873 C C . LEU A 1 1035 ? 34.041 -2.955 -38.420 1.00 81.75 1035 LEU A C 1
ATOM 7875 O O . LEU A 1 1035 ? 32.992 -2.455 -38.038 1.00 81.75 1035 LEU A O 1
ATOM 7879 N N . LEU A 1 1036 ? 34.989 -2.206 -38.988 1.00 80.50 1036 LEU A N 1
ATOM 7880 C CA . LEU A 1 1036 ? 34.908 -0.747 -39.153 1.00 80.50 1036 LEU A CA 1
ATOM 7881 C C . LEU A 1 1036 ? 34.180 -0.306 -40.437 1.00 80.50 1036 LEU A C 1
ATOM 7883 O O . LEU A 1 1036 ? 34.384 0.805 -40.918 1.00 80.50 1036 LEU A O 1
ATOM 7887 N N . ASN A 1 1037 ? 33.374 -1.173 -41.059 1.00 84.94 1037 ASN A N 1
ATOM 7888 C CA . ASN A 1 1037 ? 32.615 -0.776 -42.244 1.00 84.94 1037 ASN A CA 1
ATOM 7889 C C . ASN A 1 1037 ? 31.388 0.057 -41.842 1.00 84.94 1037 ASN A C 1
ATOM 7891 O O . ASN A 1 1037 ? 30.320 -0.500 -41.608 1.00 84.94 1037 ASN A O 1
ATOM 7895 N N . MET A 1 1038 ? 31.516 1.380 -41.807 1.00 84.56 1038 MET A N 1
ATOM 7896 C CA . MET A 1 1038 ? 30.410 2.286 -41.456 1.00 84.56 1038 MET A CA 1
ATOM 7897 C C . MET A 1 1038 ? 29.520 2.666 -42.653 1.00 84.56 1038 MET A C 1
ATOM 7899 O O . MET A 1 1038 ? 28.713 3.584 -42.572 1.00 84.56 1038 MET A O 1
ATOM 7903 N N . THR A 1 1039 ? 29.641 1.966 -43.791 1.00 84.12 1039 THR A N 1
ATOM 7904 C CA . THR A 1 1039 ? 28.827 2.262 -44.981 1.00 84.12 1039 THR A CA 1
ATOM 7905 C C . THR A 1 1039 ? 27.339 2.097 -44.672 1.00 84.12 1039 THR A C 1
ATOM 7907 O O . THR A 1 1039 ? 26.901 0.996 -44.340 1.00 84.12 1039 THR A O 1
ATOM 7910 N N . GLY A 1 1040 ? 26.562 3.163 -44.865 1.00 74.62 1040 GLY A N 1
ATOM 7911 C CA . GLY A 1 1040 ? 25.116 3.163 -44.636 1.00 74.62 1040 GLY A CA 1
ATOM 7912 C C . GLY A 1 1040 ? 24.689 3.650 -43.251 1.00 74.62 1040 GLY A C 1
ATOM 7913 O O . GLY A 1 1040 ? 23.486 3.676 -43.004 1.00 74.62 1040 GLY A O 1
ATOM 7914 N N . LEU A 1 1041 ? 25.631 4.058 -42.387 1.00 79.50 1041 LEU A N 1
ATOM 7915 C CA . LEU A 1 1041 ? 25.301 4.882 -41.224 1.00 79.50 1041 LEU A CA 1
ATOM 7916 C C . LEU A 1 1041 ? 24.698 6.210 -41.712 1.00 79.50 1041 LEU A C 1
ATOM 7918 O O . LEU A 1 1041 ? 25.144 6.759 -42.724 1.00 79.50 1041 LEU A O 1
ATOM 7922 N N . GLN A 1 1042 ? 23.640 6.673 -41.050 1.00 67.19 1042 GLN A N 1
ATOM 7923 C CA . GLN A 1 1042 ? 23.122 8.018 -41.270 1.00 67.19 1042 GLN A CA 1
ATOM 7924 C C . GLN A 1 1042 ? 24.028 8.989 -40.517 1.00 67.19 1042 GLN A C 1
ATOM 7926 O O . GLN A 1 1042 ? 24.104 8.886 -39.301 1.00 67.19 1042 GLN A O 1
ATOM 7931 N N . ASP A 1 1043 ? 24.678 9.894 -41.247 1.00 60.97 1043 ASP A N 1
ATOM 7932 C CA . ASP A 1 1043 ? 25.398 11.027 -40.666 1.00 60.97 1043 ASP A CA 1
ATOM 7933 C C . ASP A 1 1043 ? 24.530 12.277 -40.896 1.00 60.97 1043 ASP A C 1
ATOM 7935 O O . ASP A 1 1043 ? 24.222 12.602 -42.054 1.00 60.97 1043 ASP A O 1
ATOM 7939 N N . GLU A 1 1044 ? 24.132 12.988 -39.838 1.00 58.25 1044 GLU A N 1
ATOM 7940 C CA . GLU A 1 1044 ? 23.606 14.353 -39.982 1.00 58.25 1044 GLU A CA 1
ATOM 7941 C C . GLU A 1 1044 ? 24.724 15.355 -39.706 1.00 58.25 1044 GLU A C 1
ATOM 7943 O O . GLU A 1 1044 ? 25.381 15.340 -38.671 1.00 58.25 1044 GLU A O 1
ATOM 7948 N N . VAL A 1 1045 ? 24.965 16.237 -40.674 1.00 53.00 1045 VAL A N 1
ATOM 7949 C CA . VAL A 1 1045 ? 25.940 17.317 -40.521 1.00 53.00 1045 VAL A CA 1
ATOM 7950 C C . VAL A 1 1045 ? 25.240 18.484 -39.832 1.00 53.00 1045 VAL A C 1
ATOM 7952 O O . VAL A 1 1045 ? 24.236 18.974 -40.353 1.00 53.00 1045 VAL A O 1
ATOM 7955 N N . LEU A 1 1046 ? 25.782 18.919 -38.693 1.00 51.94 1046 LEU A N 1
ATOM 7956 C CA . LEU A 1 1046 ? 25.398 20.155 -37.999 1.00 51.94 1046 LEU A CA 1
ATOM 7957 C C . LEU A 1 1046 ? 25.603 21.409 -38.855 1.00 51.94 1046 LEU A C 1
ATOM 7959 O O . LEU A 1 1046 ? 26.660 21.522 -39.528 1.00 51.94 1046 LEU A O 1
#